Protein 8Q6Y (pdb70)

Structure (mmCIF, N/CA/C/O backbone):
data_8Q6Y
#
_entry.id   8Q6Y
#
_cell.length_a   64.830
_cell.length_b   95.482
_cell.length_c   79.451
_cell.angle_alpha   90.00
_cell.angle_beta   108.28
_cell.angle_gamma   90.00
#
_symmetry.space_group_name_H-M   'P 1 21 1'
#
loop_
_entity.id
_entity.type
_entity.pdbx_description
1 polymer 'Cytochrome P450'
2 non-polymer 'PROTOPORPHYRIN IX CONTAINING FE'
3 non-polymer (3S,6S)-3,6-bis(4-hydroxybenzyl)piperazine-2,5-dione
4 non-polymer HYPOXANTHINE
5 non-polymer 1,2-ETHANEDIOL
6 water water
#
loop_
_atom_site.group_PDB
_atom_site.id
_atom_site.type_symbol
_atom_site.label_atom_id
_atom_site.label_alt_id
_atom_site.label_comp_id
_atom_site.label_asym_id
_atom_site.label_entity_id
_atom_site.label_seq_id
_atom_site.pdbx_PDB_ins_code
_atom_site.Cartn_x
_atom_site.Cartn_y
_atom_site.Cartn_z
_atom_site.occupancy
_atom_site.B_iso_or_equiv
_atom_site.auth_seq_id
_atom_site.auth_comp_id
_atom_site.auth_asym_id
_atom_site.auth_atom_id
_atom_site.pdbx_PDB_model_num
ATOM 1 N N . ILE A 1 8 ? -16.695 -5.855 24.263 1.00 64.40 8 ILE A N 1
ATOM 2 C CA . ILE A 1 8 ? -15.905 -4.932 23.386 1.00 67.52 8 ILE A CA 1
ATOM 3 C C . ILE A 1 8 ? -14.428 -5.339 23.438 1.00 59.49 8 ILE A C 1
ATOM 4 O O . ILE A 1 8 ? -13.874 -5.388 24.554 1.00 58.74 8 ILE A O 1
ATOM 9 N N . LEU A 1 9 ? -13.812 -5.601 22.280 1.00 41.00 9 LEU A N 1
ATOM 10 C CA . LEU A 1 9 ? -12.399 -6.063 22.179 1.00 34.73 9 LEU A CA 1
ATOM 11 C C . LEU A 1 9 ? -11.499 -4.891 21.769 1.00 31.86 9 LEU A C 1
ATOM 12 O O . LEU A 1 9 ? -11.702 -4.343 20.675 1.00 32.63 9 LEU A O 1
ATOM 17 N N . ASP A 1 10 ? -10.530 -4.538 22.611 1.00 46.75 10 ASP A N 1
ATOM 18 C CA . ASP A 1 10 ? -9.570 -3.439 22.364 1.00 42.79 10 ASP A CA 1
ATOM 19 C C . ASP A 1 10 ? -8.423 -3.978 21.513 1.00 38.08 10 ASP A C 1
ATOM 20 O O . ASP A 1 10 ? -7.983 -5.121 21.710 1.00 35.97 10 ASP A O 1
ATOM 25 N N . PHE A 1 11 ? -7.992 -3.178 20.549 1.00 35.08 11 PHE A N 1
ATOM 26 C CA . PHE A 1 11 ? -6.821 -3.466 19.687 1.00 32.24 11 PHE A CA 1
ATOM 27 C C . PHE A 1 11 ? -5.917 -2.244 19.803 1.00 31.09 11 PHE A C 1
ATOM 28 O O . PHE A 1 11 ? -6.445 -1.133 19.861 1.00 31.85 11 PHE A O 1
ATOM 36 N N . PRO A 1 12 ? -4.571 -2.364 19.924 1.00 30.23 12 PRO A N 1
ATOM 37 C CA . PRO A 1 12 ? -3.859 -3.634 19.952 1.00 29.83 12 PRO A CA 1
ATOM 38 C C . PRO A 1 12 ? -3.989 -4.408 21.268 1.00 30.83 12 PRO A C 1
ATOM 39 O O . PRO A 1 12 ? -4.605 -3.927 22.221 1.00 31.04 12 PRO A O 1
ATOM 43 N N . PHE A 1 13 ? -3.410 -5.602 21.283 1.00 30.46 13 PHE A N 1
ATOM 44 C CA . PHE A 1 13 ? -3.552 -6.584 22.378 1.00 32.97 13 PHE A CA 1
ATOM 45 C C . PHE A 1 13 ? -2.420 -6.415 23.382 1.00 33.00 13 PHE A C 1
ATOM 46 O O . PHE A 1 13 ? -2.681 -6.471 24.565 1.00 33.96 13 PHE A O 1
ATOM 54 N N . THR A 1 14 ? -1.189 -6.252 22.906 1.00 31.93 14 THR A N 1
ATOM 55 C CA . THR A 1 14 ? -0.000 -6.179 23.785 1.00 32.69 14 THR A CA 1
ATOM 56 C C . THR A 1 14 ? 1.163 -5.572 23.017 1.00 31.81 14 THR A C 1
ATOM 57 O O . THR A 1 14 ? 1.231 -5.759 21.788 1.00 29.70 14 THR A O 1
ATOM 61 N N . TRP A 1 15 ? 2.054 -4.913 23.745 1.00 31.86 15 TRP A N 1
ATOM 62 C CA . TRP A 1 15 ? 3.309 -4.320 23.236 1.00 32.10 15 TRP A CA 1
ATOM 63 C C . TRP A 1 15 ? 4.461 -5.308 23.423 1.00 31.34 15 TRP A C 1
ATOM 64 O O . TRP A 1 15 ? 5.573 -5.030 22.988 1.00 30.08 15 TRP A O 1
ATOM 75 N N . ASP A 1 16 ? 4.221 -6.395 24.162 1.00 31.67 16 ASP A N 1
ATOM 76 C CA . ASP A 1 16 ? 5.254 -7.411 24.436 1.00 32.39 16 ASP A CA 1
ATOM 77 C C . ASP A 1 16 ? 5.486 -8.211 23.148 1.00 31.04 16 ASP A C 1
ATOM 78 O O . ASP A 1 16 ? 4.558 -8.902 22.710 1.00 30.14 16 ASP A O 1
ATOM 83 N N . GLY A 1 17 ? 6.693 -8.128 22.600 1.00 30.56 17 GLY A N 1
ATOM 84 C CA . GLY A 1 17 ? 7.057 -8.787 21.343 1.00 29.44 17 GLY A CA 1
ATOM 85 C C . GLY A 1 17 ? 7.825 -10.081 21.559 1.00 30.85 17 GLY A C 1
ATOM 86 O O . GLY A 1 17 ? 8.472 -10.511 20.610 1.00 30.50 17 GLY A O 1
ATOM 87 N N . THR A 1 18 ? 7.789 -10.711 22.743 1.00 32.46 18 THR A N 1
ATOM 88 C CA . THR A 1 18 ? 8.579 -11.951 22.982 1.00 33.95 18 THR A CA 1
ATOM 89 C C . THR A 1 18 ? 7.895 -13.133 22.290 1.00 33.64 18 THR A C 1
ATOM 90 O O . THR A 1 18 ? 8.578 -14.053 21.975 1.00 34.24 18 THR A O 1
ATOM 94 N N . HIS A 1 19 ? 6.591 -13.137 22.095 1.00 33.47 19 HIS A N 1
ATOM 95 C CA . HIS A 1 19 ? 5.921 -14.241 21.371 1.00 34.82 19 HIS A CA 1
ATOM 96 C C . HIS A 1 19 ? 4.578 -13.732 20.880 1.00 33.04 19 HIS A C 1
ATOM 97 O O . HIS A 1 19 ? 4.196 -12.593 21.249 1.00 31.44 19 HIS A O 1
ATOM 104 N N . LEU A 1 20 ? 3.916 -14.509 20.033 1.00 31.25 20 LEU A N 1
ATOM 105 C CA . LEU A 1 20 ? 2.622 -14.117 19.456 1.00 30.41 20 LEU A CA 1
ATOM 106 C C . LEU A 1 20 ? 1.614 -13.945 20.576 1.00 31.23 20 LEU A C 1
ATOM 107 O O . LEU A 1 20 ? 1.457 -14.830 21.412 1.00 32.09 20 LEU A O 1
ATOM 112 N N . PRO A 1 21 ? 0.882 -12.810 20.599 1.00 31.10 21 PRO A N 1
ATOM 113 C CA . PRO A 1 21 ? -0.174 -12.614 21.582 1.00 32.19 21 PRO A CA 1
ATOM 114 C C . PRO A 1 21 ? -1.116 -13.825 21.568 1.00 33.53 21 PRO A C 1
ATOM 115 O O . PRO A 1 21 ? -1.564 -14.232 20.491 1.00 32.22 21 PRO A O 1
ATOM 119 N N . ALA A 1 22 ? -1.474 -14.297 22.762 1.00 34.87 22 ALA A N 1
ATOM 120 C CA . ALA A 1 22 ? -2.439 -15.403 22.969 1.00 37.54 22 ALA A CA 1
ATOM 121 C C . ALA A 1 22 ? -3.746 -15.101 22.215 1.00 37.22 22 ALA A C 1
ATOM 122 O O . ALA A 1 22 ? -4.354 -16.022 21.685 1.00 37.41 22 ALA A O 1
ATOM 124 N N . GLN A 1 23 ? -4.145 -13.838 22.131 1.00 37.15 23 GLN A N 1
ATOM 125 C CA . GLN A 1 23 ? -5.449 -13.457 21.539 1.00 39.13 23 GLN A CA 1
ATOM 126 C C . GLN A 1 23 ? -5.500 -13.881 20.070 1.00 38.12 23 GLN A C 1
ATOM 127 O O . GLN A 1 23 ? -6.617 -14.181 19.631 1.00 39.65 23 GLN A O 1
ATOM 133 N N . ILE A 1 24 ? -4.369 -13.905 19.354 1.00 36.90 24 ILE A N 1
ATOM 134 C CA . ILE A 1 24 ? -4.360 -14.102 17.860 1.00 37.41 24 ILE A CA 1
ATOM 135 C C . ILE A 1 24 ? -4.969 -15.459 17.512 1.00 38.99 24 ILE A C 1
ATOM 136 O O . ILE A 1 24 ? -5.875 -15.463 16.678 1.00 39.36 24 ILE A O 1
ATOM 141 N N . GLY A 1 25 ? -4.509 -16.533 18.169 1.00 41.59 25 GLY A N 1
ATOM 142 C CA . GLY A 1 25 ? -5.010 -17.911 18.017 1.00 44.39 25 GLY A CA 1
ATOM 143 C C . GLY A 1 25 ? -6.498 -18.035 18.316 1.00 46.59 25 GLY A C 1
ATOM 144 O O . GLY A 1 25 ? -7.087 -19.031 17.875 1.00 49.19 25 GLY A O 1
ATOM 145 N N . GLU A 1 26 ? -7.098 -17.086 19.042 1.00 48.39 26 GLU A N 1
ATOM 146 C CA . GLU A 1 26 ? -8.533 -17.147 19.455 1.00 51.19 26 GLU A CA 1
ATOM 147 C C . GLU A 1 26 ? -9.416 -16.299 18.520 1.00 47.48 26 GLU A C 1
ATOM 148 O O . GLU A 1 26 ? -10.635 -16.345 18.673 1.00 48.78 26 GLU A O 1
ATOM 154 N N . LEU A 1 27 ? -8.847 -15.519 17.609 1.00 43.46 27 LEU A N 1
ATOM 155 C CA . LEU A 1 27 ? -9.652 -14.581 16.769 1.00 42.36 27 LEU A CA 1
ATOM 156 C C . LEU A 1 27 ? -10.403 -15.364 15.689 1.00 41.41 27 LEU A C 1
ATOM 157 O O . LEU A 1 27 ? -9.799 -16.289 15.143 1.00 41.02 27 LEU A O 1
ATOM 162 N N . ALA A 1 28 ? -11.655 -14.982 15.415 1.00 41.06 28 ALA A N 1
ATOM 163 C CA . ALA A 1 28 ? -12.346 -15.237 14.126 1.00 40.90 28 ALA A CA 1
ATOM 164 C C . ALA A 1 28 ? -11.576 -14.482 13.035 1.00 38.35 28 ALA A C 1
ATOM 165 O O . ALA A 1 28 ? -10.797 -13.573 13.325 1.00 36.23 28 ALA A O 1
ATOM 167 N N . PRO A 1 29 ? -11.678 -14.869 11.746 1.00 37.95 29 PRO A N 1
ATOM 168 C CA . PRO A 1 29 ? -10.930 -14.177 10.694 1.00 36.06 29 PRO A CA 1
ATOM 169 C C . PRO A 1 29 ? -11.234 -12.670 10.613 1.00 34.43 29 PRO A C 1
ATOM 170 O O . PRO A 1 29 ? -10.307 -11.924 10.263 1.00 32.94 29 PRO A O 1
ATOM 174 N N . VAL A 1 30 ? -12.474 -12.267 10.947 1.00 34.96 30 VAL A N 1
ATOM 175 C CA . VAL A 1 30 ? -12.915 -10.843 10.989 1.00 34.50 30 VAL A CA 1
ATOM 176 C C . VAL A 1 30 ? -13.660 -10.563 12.309 1.00 35.10 30 VAL A C 1
ATOM 177 O O . VAL A 1 30 ? -14.718 -11.156 12.550 1.00 36.34 30 VAL A O 1
ATOM 181 N N . VAL A 1 31 ? -13.162 -9.601 13.083 1.00 34.10 31 VAL A N 1
ATOM 182 C CA . VAL A 1 31 ? -13.697 -9.285 14.434 1.00 35.30 31 VAL A CA 1
ATOM 183 C C . VAL A 1 31 ? -13.782 -7.765 14.575 1.00 34.54 31 VAL A C 1
ATOM 184 O O . VAL A 1 31 ? -12.823 -7.096 14.180 1.00 32.34 31 VAL A O 1
ATOM 188 N N . LYS A 1 32 ? -14.890 -7.273 15.133 1.00 36.21 32 LYS A N 1
ATOM 189 C CA . LYS A 1 32 ? -15.075 -5.874 15.596 1.00 36.61 32 LYS A CA 1
ATOM 190 C C . LYS A 1 32 ? -14.095 -5.574 16.746 1.00 35.73 32 LYS A C 1
ATOM 191 O O . LYS A 1 32 ? -14.007 -6.373 17.695 1.00 35.94 32 LYS A O 1
ATOM 197 N N . VAL A 1 33 ? -13.342 -4.481 16.649 1.00 34.44 33 VAL A N 1
ATOM 198 C CA . VAL A 1 33 ? -12.471 -4.011 17.761 1.00 33.97 33 VAL A CA 1
ATOM 199 C C . VAL A 1 33 ? -12.699 -2.515 17.984 1.00 34.34 33 VAL A C 1
ATOM 200 O O . VAL A 1 33 ? -13.300 -1.858 17.123 1.00 34.07 33 VAL A O 1
ATOM 204 N N . ARG A 1 34 ? -12.227 -2.009 19.118 1.00 35.05 34 ARG A N 1
ATOM 205 C CA . ARG A 1 34 ? -12.168 -0.561 19.440 1.00 35.52 34 ARG A CA 1
ATOM 206 C C . ARG A 1 34 ? -10.695 -0.146 19.344 1.00 33.63 34 ARG A C 1
ATOM 207 O O . ARG A 1 34 ? -9.838 -0.869 19.878 1.00 33.38 34 ARG A O 1
ATOM 215 N N . THR A 1 35 ? -10.402 0.941 18.640 1.00 32.44 35 THR A N 1
ATOM 216 C CA . THR A 1 35 ? -9.024 1.353 18.293 1.00 30.65 35 THR A CA 1
ATOM 217 C C . THR A 1 35 ? -8.528 2.244 19.430 1.00 30.84 35 THR A C 1
ATOM 218 O O . THR A 1 35 ? -9.353 2.667 20.244 1.00 31.68 35 THR A O 1
ATOM 222 N N . ILE A 1 36 ? -7.245 2.574 19.408 1.00 29.55 36 ILE A N 1
ATOM 223 C CA . ILE A 1 36 ? -6.608 3.560 20.319 1.00 30.44 36 ILE A CA 1
ATOM 224 C C . ILE A 1 36 ? -7.351 4.896 20.265 1.00 31.62 36 ILE A C 1
ATOM 225 O O . ILE A 1 36 ? -7.315 5.592 21.268 1.00 32.46 36 ILE A O 1
ATOM 230 N N . ALA A 1 37 ? -7.941 5.288 19.126 1.00 31.67 37 ALA A N 1
ATOM 231 C CA . ALA A 1 37 ? -8.634 6.587 18.949 1.00 33.20 37 ALA A CA 1
ATOM 232 C C . ALA A 1 37 ? -10.119 6.471 19.297 1.00 35.07 37 ALA A C 1
ATOM 233 O O . ALA A 1 37 ? -10.787 7.526 19.295 1.00 37.66 37 ALA A O 1
ATOM 235 N N . GLY A 1 38 ? -10.611 5.293 19.687 1.00 35.49 38 GLY A N 1
ATOM 236 C CA . GLY A 1 38 ? -11.985 5.128 20.207 1.00 37.31 38 GLY A CA 1
ATOM 237 C C . GLY A 1 38 ? -12.959 4.702 19.119 1.00 37.50 38 GLY A C 1
ATOM 238 O O . GLY A 1 38 ? -14.126 4.523 19.424 1.00 38.99 38 GLY A O 1
ATOM 239 N N . ALA A 1 39 ? -12.491 4.475 17.902 1.00 36.55 39 ALA A N 1
ATOM 240 C CA . ALA A 1 39 ? -13.338 4.108 16.740 1.00 37.34 39 ALA A CA 1
ATOM 241 C C . ALA A 1 39 ? -13.611 2.596 16.729 1.00 37.72 39 ALA A C 1
ATOM 242 O O . ALA A 1 39 ? -12.847 1.839 17.380 1.00 36.21 39 ALA A O 1
ATOM 244 N N . GLU A 1 40 ? -14.662 2.191 16.014 1.00 39.19 40 GLU A N 1
ATOM 245 C CA . GLU A 1 40 ? -14.917 0.780 15.618 1.00 39.91 40 GLU A CA 1
ATOM 246 C C . GLU A 1 40 ? -14.032 0.450 14.407 1.00 36.91 40 GLU A C 1
ATOM 247 O O . GLU A 1 40 ? -13.847 1.318 13.550 1.00 35.85 40 GLU A O 1
ATOM 253 N N . ALA A 1 41 ? -13.500 -0.767 14.333 1.00 35.24 41 ALA A N 1
ATOM 254 C CA . ALA A 1 41 ? -12.763 -1.261 13.149 1.00 33.27 41 ALA A CA 1
ATOM 255 C C . ALA A 1 41 ? -12.977 -2.762 13.009 1.00 33.46 41 ALA A C 1
ATOM 256 O O . ALA A 1 41 ? -13.191 -3.423 14.037 1.00 33.48 41 ALA A O 1
ATOM 258 N N . TRP A 1 42 ? -12.934 -3.260 11.773 1.00 32.25 42 TRP A N 1
ATOM 259 C CA . TRP A 1 42 ? -12.904 -4.712 11.482 1.00 32.24 42 TRP A CA 1
ATOM 260 C C . TRP A 1 42 ? -11.453 -5.161 11.447 1.00 30.77 42 TRP A C 1
ATOM 261 O O . TRP A 1 42 ? -10.714 -4.685 10.584 1.00 30.70 42 TRP A O 1
ATOM 272 N N . LEU A 1 43 ? -11.043 -6.015 12.370 1.00 30.39 43 LEU A N 1
ATOM 273 C CA . LEU A 1 43 ? -9.677 -6.582 12.404 1.00 29.31 43 LEU A CA 1
ATOM 274 C C . LEU A 1 43 ? -9.705 -7.885 11.591 1.00 29.93 43 LEU A C 1
ATOM 275 O O . LEU A 1 43 ? -10.562 -8.756 11.872 1.00 30.98 43 LEU A O 1
ATOM 280 N N . VAL A 1 44 ? -8.792 -8.008 10.632 1.00 29.51 44 VAL A N 1
ATOM 281 C CA . VAL A 1 44 ? -8.770 -9.088 9.598 1.00 30.03 44 VAL A CA 1
ATOM 282 C C . VAL A 1 44 ? -7.461 -9.861 9.796 1.00 29.48 44 VAL A C 1
ATOM 283 O O . VAL A 1 44 ? -6.390 -9.227 9.666 1.00 28.19 44 VAL A O 1
ATOM 287 N N . SER A 1 45 ? -7.523 -11.147 10.162 1.00 30.28 45 SER A N 1
ATOM 288 C CA . SER A 1 45 ? -6.340 -11.898 10.665 1.00 30.05 45 SER A CA 1
ATOM 289 C C . SER A 1 45 ? -6.127 -13.279 10.007 1.00 31.11 45 SER A C 1
ATOM 290 O O . SER A 1 45 ? -5.095 -13.908 10.300 1.00 31.75 45 SER A O 1
ATOM 293 N N . SER A 1 46 ? -7.016 -13.768 9.147 1.00 32.06 46 SER A N 1
ATOM 294 C CA . SER A 1 46 ? -6.749 -15.024 8.387 1.00 32.88 46 SER A CA 1
ATOM 295 C C . SER A 1 46 ? -5.920 -14.687 7.142 1.00 31.83 46 SER A C 1
ATOM 296 O O . SER A 1 46 ? -6.075 -13.553 6.582 1.00 30.89 46 SER A O 1
ATOM 299 N N . TYR A 1 47 ? -5.019 -15.591 6.776 1.00 31.47 47 TYR A N 1
ATOM 300 C CA . TYR A 1 47 ? -4.167 -15.438 5.576 1.00 31.21 47 TYR A CA 1
ATOM 301 C C . TYR A 1 47 ? -5.061 -15.122 4.362 1.00 32.08 47 TYR A C 1
ATOM 302 O O . TYR A 1 47 ? -4.789 -14.100 3.682 1.00 30.95 47 TYR A O 1
ATOM 311 N N . GLU A 1 48 ? -6.127 -15.900 4.169 1.00 34.10 48 GLU A N 1
ATOM 312 C CA . GLU A 1 48 ? -7.094 -15.761 3.036 1.00 36.08 48 GLU A CA 1
ATOM 313 C C . GLU A 1 48 ? -7.636 -14.322 2.972 1.00 35.43 48 GLU A C 1
ATOM 314 O O . GLU A 1 48 ? -7.660 -13.733 1.859 1.00 35.63 48 GLU A O 1
ATOM 316 N N . LEU A 1 49 ? -8.081 -13.751 4.086 1.00 34.52 49 LEU A N 1
ATOM 317 C CA . LEU A 1 49 ? -8.830 -12.475 4.031 1.00 34.41 49 LEU A CA 1
ATOM 318 C C . LEU A 1 49 ? -7.848 -11.313 4.101 1.00 32.62 49 LEU A C 1
ATOM 319 O O . LEU A 1 49 ? -8.172 -10.249 3.609 1.00 33.09 49 LEU A O 1
ATOM 324 N N . VAL A 1 50 ? -6.665 -11.521 4.657 1.00 31.49 50 VAL A N 1
ATOM 325 C CA . VAL A 1 50 ? -5.597 -10.493 4.630 1.00 30.42 50 VAL A CA 1
ATOM 326 C C . VAL A 1 50 ? -5.207 -10.299 3.156 1.00 31.31 50 VAL A C 1
ATOM 327 O O . VAL A 1 50 ? -5.123 -9.147 2.693 1.00 30.63 50 VAL A O 1
ATOM 331 N N . LYS A 1 51 ? -4.972 -11.394 2.454 1.00 32.33 51 LYS A N 1
ATOM 332 C CA . LYS A 1 51 ? -4.685 -11.375 0.993 1.00 34.09 51 LYS A CA 1
ATOM 333 C C . LYS A 1 51 ? -5.810 -10.618 0.273 1.00 34.44 51 LYS A C 1
ATOM 334 O O . LYS A 1 51 ? -5.497 -9.715 -0.517 1.00 34.61 51 LYS A O 1
ATOM 340 N N . GLN A 1 52 ? -7.070 -10.953 0.549 1.00 35.00 52 GLN A N 1
ATOM 341 C CA . GLN A 1 52 ? -8.234 -10.381 -0.179 1.00 36.61 52 GLN A CA 1
ATOM 342 C C . GLN A 1 52 ? -8.289 -8.864 0.021 1.00 35.12 52 GLN A C 1
ATOM 343 O O . GLN A 1 52 ? -8.579 -8.148 -0.937 1.00 36.09 52 GLN A O 1
ATOM 349 N N . VAL A 1 53 ? -8.050 -8.380 1.241 1.00 33.06 53 VAL A N 1
ATOM 350 C CA . VAL A 1 53 ? -8.138 -6.921 1.525 1.00 32.38 53 VAL A CA 1
ATOM 351 C C . VAL A 1 53 ? -6.977 -6.205 0.814 1.00 31.77 53 VAL A C 1
ATOM 352 O O . VAL A 1 53 ? -7.255 -5.263 0.084 1.00 32.73 53 VAL A O 1
ATOM 356 N N . LEU A 1 54 ? -5.748 -6.687 0.970 1.00 30.71 54 LEU A N 1
ATOM 357 C CA . LEU A 1 54 ? -4.536 -5.984 0.490 1.00 30.72 54 LEU A CA 1
ATOM 358 C C . LEU A 1 54 ? -4.554 -5.917 -1.043 1.00 32.48 54 LEU A C 1
ATOM 359 O O . LEU A 1 54 ? -4.025 -4.918 -1.575 1.00 32.21 54 LEU A O 1
ATOM 364 N N . GLU A 1 55 ? -5.191 -6.897 -1.691 1.00 34.58 55 GLU A N 1
ATOM 365 C CA . GLU A 1 55 ? -5.219 -7.033 -3.174 1.00 37.27 55 GLU A CA 1
ATOM 366 C C . GLU A 1 55 ? -6.455 -6.357 -3.776 1.00 38.87 55 GLU A C 1
ATOM 367 O O . GLU A 1 55 ? -6.569 -6.391 -4.958 1.00 39.10 55 GLU A O 1
ATOM 373 N N . ASP A 1 56 ? -7.323 -5.737 -2.990 1.00 38.39 56 ASP A N 1
ATOM 374 C CA . ASP A 1 56 ? -8.515 -5.002 -3.482 1.00 40.42 56 ASP A CA 1
ATOM 375 C C . ASP A 1 56 ? -8.442 -3.525 -3.083 1.00 40.45 56 ASP A C 1
ATOM 376 O O . ASP A 1 56 ? -8.608 -3.214 -1.861 1.00 38.07 56 ASP A O 1
ATOM 381 N N . ASP A 1 57 ? -8.324 -2.634 -4.068 1.00 41.88 57 ASP A N 1
ATOM 382 C CA . ASP A 1 57 ? -8.108 -1.177 -3.843 1.00 42.65 57 ASP A CA 1
ATOM 383 C C . ASP A 1 57 ? -9.408 -0.503 -3.403 1.00 41.70 57 ASP A C 1
ATOM 384 O O . ASP A 1 57 ? -9.332 0.670 -3.019 1.00 42.13 57 ASP A O 1
ATOM 389 N N . ARG A 1 58 ? -10.536 -1.208 -3.381 1.00 41.71 58 ARG A N 1
ATOM 390 C CA . ARG A 1 58 ? -11.778 -0.653 -2.778 1.00 42.38 58 ARG A CA 1
ATOM 391 C C . ARG A 1 58 ? -11.627 -0.581 -1.249 1.00 39.85 58 ARG A C 1
ATOM 392 O O . ARG A 1 58 ? -12.486 0.065 -0.611 1.00 39.36 58 ARG A O 1
ATOM 400 N N . PHE A 1 59 ? -10.621 -1.267 -0.714 1.00 37.36 59 PHE A N 1
ATOM 401 C CA . PHE A 1 59 ? -10.047 -1.049 0.641 1.00 35.52 59 PHE A CA 1
ATOM 402 C C . PHE A 1 59 ? -8.863 -0.090 0.472 1.00 34.50 59 PHE A C 1
ATOM 403 O O . PHE A 1 59 ? -7.753 -0.497 0.046 1.00 34.48 59 PHE A O 1
ATOM 411 N N . SER A 1 60 ? -9.132 1.188 0.718 1.00 34.49 60 SER A N 1
ATOM 412 C CA . SER A 1 60 ? -8.261 2.322 0.326 1.00 34.23 60 SER A CA 1
ATOM 413 C C . SER A 1 60 ? -7.390 2.739 1.517 1.00 31.94 60 SER A C 1
ATOM 414 O O . SER A 1 60 ? -7.966 3.082 2.567 1.00 31.52 60 SER A O 1
ATOM 417 N N . LEU A 1 61 ? -6.065 2.756 1.346 1.00 30.88 61 LEU A N 1
ATOM 418 C CA . LEU A 1 61 ? -5.134 3.378 2.309 1.00 29.85 61 LEU A CA 1
ATOM 419 C C . LEU A 1 61 ? -5.303 4.897 2.286 1.00 30.83 61 LEU A C 1
ATOM 420 O O . LEU A 1 61 ? -5.389 5.498 3.359 1.00 29.80 61 LEU A O 1
ATOM 425 N N . LYS A 1 62 ? -5.257 5.507 1.106 1.00 32.51 62 LYS A N 1
ATOM 426 C CA . LYS A 1 62 ? -5.351 6.983 0.934 1.00 34.23 62 LYS A CA 1
ATOM 427 C C . LYS A 1 62 ? -6.515 7.560 1.753 1.00 33.97 62 LYS A C 1
ATOM 428 O O . LYS A 1 62 ? -6.339 8.637 2.322 1.00 34.41 62 LYS A O 1
ATOM 434 N N . ASN A 1 63 ? -7.679 6.911 1.776 1.00 33.83 63 ASN A N 1
ATOM 435 C CA . ASN A 1 63 ? -8.897 7.515 2.354 1.00 34.71 63 ASN A CA 1
ATOM 436 C C . ASN A 1 63 ? -8.874 7.388 3.886 1.00 33.63 63 ASN A C 1
ATOM 437 O O . ASN A 1 63 ? -9.766 7.979 4.500 1.00 34.04 63 ASN A O 1
ATOM 442 N N . THR A 1 64 ? -7.892 6.702 4.464 1.00 32.19 64 THR A N 1
ATOM 443 C CA . THR A 1 64 ? -7.812 6.508 5.949 1.00 31.91 64 THR A CA 1
ATOM 444 C C . THR A 1 64 ? -7.541 7.839 6.669 1.00 33.00 64 THR A C 1
ATOM 445 O O . THR A 1 64 ? -7.742 7.856 7.927 1.00 34.53 64 THR A O 1
ATOM 449 N N . SER A 1 65 ? -7.090 8.889 5.964 1.00 34.61 65 SER A N 1
ATOM 450 C CA . SER A 1 65 ? -6.841 10.231 6.562 1.00 35.30 65 SER A CA 1
ATOM 451 C C . SER A 1 65 ? -7.900 11.246 6.147 1.00 37.75 65 SER A C 1
ATOM 452 O O . SER A 1 65 ? -7.729 12.421 6.496 1.00 37.75 65 SER A O 1
ATOM 455 N N . ASP A 1 66 ? -8.964 10.832 5.462 1.00 38.49 66 ASP A N 1
ATOM 456 C CA . ASP A 1 66 ? -10.056 11.772 5.106 1.00 42.13 66 ASP A CA 1
ATOM 457 C C . ASP A 1 66 ? -10.670 12.357 6.378 1.00 43.14 66 ASP A C 1
ATOM 458 O O . ASP A 1 66 ? -10.691 11.714 7.442 1.00 41.33 66 ASP A O 1
ATOM 463 N N . PRO A 1 67 ? -11.176 13.603 6.292 1.00 45.19 67 PRO A N 1
ATOM 464 C CA . PRO A 1 67 ? -11.849 14.254 7.418 1.00 45.98 67 PRO A CA 1
ATOM 465 C C . PRO A 1 67 ? -12.971 13.426 8.068 1.00 45.53 67 PRO A C 1
ATOM 466 O O . PRO A 1 67 ? -13.921 13.073 7.391 1.00 45.24 67 PRO A O 1
ATOM 470 N N . GLY A 1 68 ? -12.837 13.144 9.369 1.00 43.89 68 GLY A N 1
ATOM 471 C CA . GLY A 1 68 ? -13.932 12.604 10.202 1.00 43.87 68 GLY A CA 1
ATOM 472 C C . GLY A 1 68 ? -14.112 11.103 10.041 1.00 42.08 68 GLY A C 1
ATOM 473 O O . GLY A 1 68 ? -15.111 10.578 10.563 1.00 42.67 68 GLY A O 1
ATOM 474 N N . VAL A 1 69 ? -13.194 10.418 9.361 1.00 39.77 69 VAL A N 1
ATOM 475 C CA . VAL A 1 69 ? -13.316 8.943 9.152 1.00 38.79 69 VAL A CA 1
ATOM 476 C C . VAL A 1 69 ? -12.836 8.266 10.429 1.00 37.34 69 VAL A C 1
ATOM 477 O O . VAL A 1 69 ? -12.033 8.839 11.153 1.00 37.15 69 VAL A O 1
ATOM 481 N N . PRO A 1 70 ? -13.338 7.051 10.743 1.00 37.00 70 PRO A N 1
ATOM 482 C CA . PRO A 1 70 ? -12.831 6.281 11.872 1.00 35.60 70 PRO A CA 1
ATOM 483 C C . PRO A 1 70 ? -11.321 6.074 11.730 1.00 34.22 70 PRO A C 1
ATOM 484 O O . PRO A 1 70 ? -10.883 5.660 10.640 1.00 33.88 70 PRO A O 1
ATOM 488 N N . ARG A 1 71 ? -10.590 6.331 12.820 1.00 33.05 71 ARG A N 1
ATOM 489 C CA . ARG A 1 71 ? -9.115 6.311 12.845 1.00 31.75 71 ARG A CA 1
ATOM 490 C C . ARG A 1 71 ? -8.651 5.198 13.785 1.00 30.91 71 ARG A C 1
ATOM 491 O O . ARG A 1 71 ? -9.310 4.953 14.823 1.00 31.54 71 ARG A O 1
ATOM 499 N N . GLN A 1 72 ? -7.517 4.600 13.454 1.00 29.40 72 GLN A N 1
ATOM 500 C CA . GLN A 1 72 ? -6.790 3.649 14.318 1.00 28.97 72 GLN A CA 1
ATOM 501 C C . GLN A 1 72 ? -6.133 4.410 15.477 1.00 29.03 72 GLN A C 1
ATOM 502 O O . GLN A 1 72 ? -6.126 3.898 16.604 1.00 29.98 72 GLN A O 1
ATOM 508 N N . TYR A 1 73 ? -5.552 5.569 15.189 1.00 28.75 73 TYR A N 1
ATOM 509 C CA . TYR A 1 73 ? -4.867 6.467 16.143 1.00 29.35 73 TYR A CA 1
ATOM 510 C C . TYR A 1 73 ? -4.714 7.811 15.449 1.00 29.49 73 TYR A C 1
ATOM 511 O O . TYR A 1 73 ? -5.024 7.918 14.255 1.00 28.17 73 TYR A O 1
ATOM 520 N N . ALA A 1 74 ? -4.255 8.818 16.175 1.00 29.72 74 ALA A N 1
ATOM 521 C CA . ALA A 1 74 ? -4.114 10.185 15.632 1.00 30.82 74 ALA A CA 1
ATOM 522 C C . ALA A 1 74 ? -3.046 10.214 14.522 1.00 30.06 74 ALA A C 1
ATOM 523 O O . ALA A 1 74 ? -1.983 9.619 14.692 1.00 28.91 74 ALA A O 1
ATOM 525 N N . LEU A 1 75 ? -3.291 10.985 13.454 1.00 29.63 75 LEU A N 1
ATOM 526 C CA . LEU A 1 75 ? -2.259 11.325 12.439 1.00 29.07 75 LEU A CA 1
ATOM 527 C C . LEU A 1 75 ? -1.090 12.040 13.108 1.00 28.85 75 LEU A C 1
ATOM 528 O O . LEU A 1 75 ? -1.344 12.892 13.967 1.00 28.41 75 LEU A O 1
ATOM 533 N N . THR A 1 76 ? 0.137 11.777 12.686 1.00 28.34 76 THR A N 1
ATOM 534 C CA . THR A 1 76 ? 1.344 12.537 13.135 1.00 28.58 76 THR A CA 1
ATOM 535 C C . THR A 1 76 ? 1.984 13.224 11.929 1.00 29.18 76 THR A C 1
ATOM 536 O O . THR A 1 76 ? 3.110 13.757 12.055 1.00 29.55 76 THR A O 1
ATOM 540 N N . ILE A 1 77 ? 1.276 13.208 10.798 1.00 29.31 77 ILE A N 1
ATOM 541 C CA . ILE A 1 77 ? 1.736 13.757 9.494 1.00 29.61 77 ILE A CA 1
ATOM 542 C C . ILE A 1 77 ? 0.564 14.499 8.863 1.00 30.26 77 ILE A C 1
ATOM 543 O O . ILE A 1 77 ? -0.601 14.264 9.181 1.00 30.31 77 ILE A O 1
ATOM 548 N N . PRO A 1 78 ? 0.822 15.334 7.841 1.00 30.99 78 PRO A N 1
ATOM 549 C CA . PRO A 1 78 ? -0.280 15.909 7.059 1.00 31.80 78 PRO A CA 1
ATOM 550 C C . PRO A 1 78 ? -1.119 14.786 6.452 1.00 31.75 78 PRO A C 1
ATOM 551 O O . PRO A 1 78 ? -0.582 13.768 6.030 1.00 30.68 78 PRO A O 1
ATOM 555 N N . PRO A 1 79 ? -2.453 14.934 6.331 1.00 33.24 79 PRO A N 1
ATOM 556 C CA . PRO A 1 79 ? -3.300 13.835 5.874 1.00 33.92 79 PRO A CA 1
ATOM 557 C C . PRO A 1 79 ? -2.900 13.311 4.487 1.00 34.39 79 PRO A C 1
ATOM 558 O O . PRO A 1 79 ? -3.024 12.116 4.235 1.00 34.05 79 PRO A O 1
ATOM 562 N N . GLU A 1 80 ? -2.426 14.200 3.614 1.00 35.90 80 GLU A N 1
ATOM 563 C CA . GLU A 1 80 ? -2.119 13.841 2.208 1.00 37.67 80 GLU A CA 1
ATOM 564 C C . GLU A 1 80 ? -0.906 12.890 2.198 1.00 36.51 80 GLU A C 1
ATOM 565 O O . GLU A 1 80 ? -0.729 12.130 1.189 1.00 35.38 80 GLU A O 1
ATOM 571 N N . VAL A 1 81 ? -0.058 12.927 3.228 1.00 33.04 81 VAL A N 1
ATOM 572 C CA . VAL A 1 81 ? 1.198 12.122 3.245 1.00 32.13 81 VAL A CA 1
ATOM 573 C C . VAL A 1 81 ? 0.877 10.634 3.476 1.00 31.84 81 VAL A C 1
ATOM 574 O O . VAL A 1 81 ? 1.783 9.774 3.227 1.00 31.33 81 VAL A O 1
ATOM 578 N N . VAL A 1 82 ? -0.346 10.300 3.898 1.00 31.53 82 VAL A N 1
ATOM 579 C CA . VAL A 1 82 ? -0.759 8.869 3.963 1.00 32.22 82 VAL A CA 1
ATOM 580 C C . VAL A 1 82 ? -0.706 8.315 2.520 1.00 32.01 82 VAL A C 1
ATOM 581 O O . VAL A 1 82 ? -0.454 7.114 2.346 1.00 32.21 82 VAL A O 1
ATOM 585 N N . ASN A 1 83 ? -0.877 9.168 1.516 1.00 32.22 83 ASN A N 1
ATOM 586 C CA . ASN A 1 83 ? -0.813 8.731 0.091 1.00 32.58 83 ASN A CA 1
ATOM 587 C C . ASN A 1 83 ? 0.583 8.989 -0.479 1.00 32.10 83 ASN A C 1
ATOM 588 O O . ASN A 1 83 ? 0.717 9.219 -1.706 1.00 32.96 83 ASN A O 1
ATOM 593 N N . ASN A 1 84 ? 1.602 8.893 0.360 1.00 30.78 84 ASN A N 1
ATOM 594 C CA . ASN A 1 84 ? 2.972 9.369 0.056 1.00 30.66 84 ASN A CA 1
ATOM 595 C C . ASN A 1 84 ? 3.451 8.775 -1.267 1.00 31.41 84 ASN A C 1
ATOM 596 O O . ASN A 1 84 ? 3.988 9.525 -2.089 1.00 30.37 84 ASN A O 1
ATOM 601 N N . MET A 1 85 ? 3.319 7.457 -1.414 1.00 32.25 85 MET A N 1
ATOM 602 C CA . MET A 1 85 ? 3.868 6.762 -2.594 1.00 34.39 85 MET A CA 1
ATOM 603 C C . MET A 1 85 ? 3.117 7.252 -3.841 1.00 33.27 85 MET A C 1
ATOM 604 O O . MET A 1 85 ? 3.798 7.580 -4.816 1.00 33.58 85 MET A O 1
ATOM 609 N N . GLY A 1 86 ? 1.791 7.388 -3.774 1.00 32.56 86 GLY A N 1
ATOM 610 C CA . GLY A 1 86 ? 0.958 7.994 -4.832 1.00 34.28 86 GLY A CA 1
ATOM 611 C C . GLY A 1 86 ? 1.429 9.401 -5.197 1.00 34.02 86 GLY A C 1
ATOM 612 O O . GLY A 1 86 ? 1.570 9.702 -6.374 1.00 32.53 86 GLY A O 1
ATOM 613 N N . ASN A 1 87 ? 1.752 10.216 -4.197 1.00 32.39 87 ASN A N 1
ATOM 614 C CA . ASN A 1 87 ? 2.172 11.632 -4.384 1.00 32.98 87 ASN A CA 1
ATOM 615 C C . ASN A 1 87 ? 3.541 11.665 -5.087 1.00 32.35 87 ASN A C 1
ATOM 616 O O . ASN A 1 87 ? 3.753 12.531 -5.964 1.00 32.61 87 ASN A O 1
ATOM 621 N N . ILE A 1 88 ? 4.437 10.759 -4.712 1.00 31.38 88 ILE A N 1
ATOM 622 C CA . ILE A 1 88 ? 5.806 10.657 -5.293 1.00 31.51 88 ILE A CA 1
ATOM 623 C C . ILE A 1 88 ? 5.662 10.323 -6.771 1.00 32.52 88 ILE A C 1
ATOM 624 O O . ILE A 1 88 ? 6.385 10.934 -7.589 1.00 32.73 88 ILE A O 1
ATOM 629 N N . THR A 1 89 ? 4.751 9.408 -7.102 1.00 33.49 89 THR A N 1
ATOM 630 C CA . THR A 1 89 ? 4.455 8.998 -8.512 1.00 34.53 89 THR A CA 1
ATOM 631 C C . THR A 1 89 ? 3.872 10.191 -9.267 1.00 36.02 89 THR A C 1
ATOM 632 O O . THR A 1 89 ? 4.388 10.562 -10.382 1.00 35.04 89 THR A O 1
ATOM 636 N N . GLY A 1 90 ? 2.820 10.788 -8.707 1.00 36.12 90 GLY A N 1
ATOM 637 C CA . GLY A 1 90 ? 2.147 11.926 -9.351 1.00 37.35 90 GLY A CA 1
ATOM 638 C C . GLY A 1 90 ? 3.111 13.069 -9.576 1.00 37.68 90 GLY A C 1
ATOM 639 O O . GLY A 1 90 ? 2.885 13.836 -10.466 1.00 39.07 90 GLY A O 1
ATOM 640 N N . ALA A 1 91 ? 4.158 13.209 -8.784 1.00 36.88 91 ALA A N 1
ATOM 641 C CA . ALA A 1 91 ? 5.099 14.340 -8.892 1.00 38.06 91 ALA A CA 1
ATOM 642 C C . ALA A 1 91 ? 6.232 14.006 -9.875 1.00 40.34 91 ALA A C 1
ATOM 643 O O . ALA A 1 91 ? 7.099 14.886 -10.068 1.00 42.63 91 ALA A O 1
ATOM 645 N N . GLY A 1 92 ? 6.249 12.801 -10.470 1.00 38.74 92 GLY A N 1
ATOM 646 C CA . GLY A 1 92 ? 7.341 12.348 -11.356 1.00 37.69 92 GLY A CA 1
ATOM 647 C C . GLY A 1 92 ? 8.627 11.978 -10.623 1.00 36.11 92 GLY A C 1
ATOM 648 O O . GLY A 1 92 ? 9.694 11.991 -11.259 1.00 35.87 92 GLY A O 1
ATOM 649 N N . LEU A 1 93 ? 8.576 11.593 -9.349 1.00 33.83 93 LEU A N 1
ATOM 650 C CA . LEU A 1 93 ? 9.812 11.362 -8.560 1.00 32.99 93 LEU A CA 1
ATOM 651 C C . LEU A 1 93 ? 10.009 9.857 -8.281 1.00 32.44 93 LEU A C 1
ATOM 652 O O . LEU A 1 93 ? 10.938 9.503 -7.557 1.00 30.68 93 LEU A O 1
ATOM 657 N N . ARG A 1 94 ? 9.181 8.998 -8.863 1.00 32.83 94 ARG A N 1
ATOM 658 C CA . ARG A 1 94 ? 9.261 7.539 -8.632 1.00 33.04 94 ARG A CA 1
ATOM 659 C C . ARG A 1 94 ? 10.596 7.000 -9.165 1.00 31.83 94 ARG A C 1
ATOM 660 O O . ARG A 1 94 ? 11.298 6.259 -8.438 1.00 30.39 94 ARG A O 1
ATOM 668 N N . LYS A 1 95 ? 10.991 7.373 -10.371 1.00 31.75 95 LYS A N 1
ATOM 669 C CA . LYS A 1 95 ? 12.299 6.918 -10.905 1.00 31.96 95 LYS A CA 1
ATOM 670 C C . LYS A 1 95 ? 13.444 7.244 -9.936 1.00 30.77 95 LYS A C 1
ATOM 671 O O . LYS A 1 95 ? 14.259 6.341 -9.687 1.00 29.97 95 LYS A O 1
ATOM 674 N N . ALA A 1 96 ? 13.515 8.480 -9.414 1.00 30.37 96 ALA A N 1
ATOM 675 C CA . ALA A 1 96 ? 14.597 8.895 -8.490 1.00 29.99 96 ALA A CA 1
ATOM 676 C C . ALA A 1 96 ? 14.540 8.039 -7.218 1.00 29.05 96 ALA A C 1
ATOM 677 O O . ALA A 1 96 ? 15.591 7.575 -6.776 1.00 28.71 96 ALA A O 1
ATOM 679 N N . VAL A 1 97 ? 13.351 7.827 -6.657 1.00 28.73 97 VAL A N 1
ATOM 680 C CA . VAL A 1 97 ? 13.162 7.041 -5.416 1.00 28.42 97 VAL A CA 1
ATOM 681 C C . VAL A 1 97 ? 13.557 5.577 -5.672 1.00 28.57 97 VAL A C 1
ATOM 682 O O . VAL A 1 97 ? 14.372 5.039 -4.894 1.00 28.12 97 VAL A O 1
ATOM 686 N N . MET A 1 98 ? 13.078 4.952 -6.747 1.00 30.17 98 MET A N 1
ATOM 687 C CA . MET A 1 98 ? 13.402 3.527 -6.999 1.00 31.16 98 MET A CA 1
ATOM 688 C C . MET A 1 98 ? 14.912 3.359 -7.181 1.00 30.14 98 MET A C 1
ATOM 689 O O . MET A 1 98 ? 15.458 2.349 -6.730 1.00 29.14 98 MET A O 1
ATOM 694 N N . LYS A 1 99 ? 15.577 4.321 -7.797 1.00 30.01 99 LYS A N 1
ATOM 695 C CA . LYS A 1 99 ? 17.039 4.252 -8.007 1.00 30.03 99 LYS A CA 1
ATOM 696 C C . LYS A 1 99 ? 17.720 4.276 -6.626 1.00 28.95 99 LYS A C 1
ATOM 697 O O . LYS A 1 99 ? 18.612 3.461 -6.374 1.00 28.20 99 LYS A O 1
ATOM 703 N N . ALA A 1 100 ? 17.321 5.212 -5.770 1.00 28.08 100 ALA A N 1
ATOM 704 C CA . ALA A 1 100 ? 17.962 5.414 -4.451 1.00 28.05 100 ALA A CA 1
ATOM 705 C C . ALA A 1 100 ? 17.797 4.185 -3.537 1.00 27.39 100 ALA A C 1
ATOM 706 O O . ALA A 1 100 ? 18.725 3.930 -2.766 1.00 27.31 100 ALA A O 1
ATOM 708 N N . ILE A 1 101 ? 16.675 3.456 -3.596 1.00 27.23 101 ILE A N 1
ATOM 709 C CA . ILE A 1 101 ? 16.395 2.317 -2.665 1.00 27.12 101 ILE A CA 1
ATOM 710 C C . ILE A 1 101 ? 16.811 0.983 -3.277 1.00 27.62 101 ILE A C 1
ATOM 711 O O . ILE A 1 101 ? 16.591 -0.074 -2.666 1.00 27.95 101 ILE A O 1
ATOM 716 N N . ASN A 1 102 ? 17.406 1.004 -4.460 1.00 28.43 102 ASN A N 1
ATOM 717 C CA . ASN A 1 102 ? 17.947 -0.215 -5.093 1.00 28.87 102 ASN A CA 1
ATOM 718 C C . ASN A 1 102 ? 19.262 -0.598 -4.418 1.00 28.50 102 ASN A C 1
ATOM 719 O O . ASN A 1 102 ? 20.249 0.116 -4.523 1.00 28.57 102 ASN A O 1
ATOM 724 N N . PRO A 1 103 ? 19.340 -1.778 -3.754 1.00 28.83 103 PRO A N 1
ATOM 725 C CA . PRO A 1 103 ? 20.559 -2.194 -3.053 1.00 28.44 103 PRO A CA 1
ATOM 726 C C . PRO A 1 103 ? 21.726 -2.445 -4.030 1.00 29.75 103 PRO A C 1
ATOM 727 O O . PRO A 1 103 ? 22.860 -2.537 -3.600 1.00 29.37 103 PRO A O 1
ATOM 731 N N . LYS A 1 104 ? 21.418 -2.563 -5.328 1.00 30.44 104 LYS A N 1
ATOM 732 C CA . LYS A 1 104 ? 22.432 -2.798 -6.397 1.00 32.17 104 LYS A CA 1
ATOM 733 C C . LYS A 1 104 ? 23.094 -1.471 -6.817 1.00 30.81 104 LYS A C 1
ATOM 734 O O . LYS A 1 104 ? 24.027 -1.517 -7.624 1.00 30.40 104 LYS A O 1
ATOM 740 N N . ALA A 1 105 ? 22.696 -0.316 -6.265 1.00 29.68 105 ALA A N 1
ATOM 741 C CA . ALA A 1 105 ? 23.326 0.993 -6.606 1.00 29.87 105 ALA A CA 1
ATOM 742 C C . ALA A 1 105 ? 24.833 0.879 -6.397 1.00 29.86 105 ALA A C 1
ATOM 743 O O . ALA A 1 105 ? 25.281 0.239 -5.442 1.00 29.89 105 ALA A O 1
ATOM 745 N N . PRO A 1 106 ? 25.662 1.498 -7.247 1.00 30.70 106 PRO A N 1
ATOM 746 C CA . PRO A 1 106 ? 27.114 1.325 -7.200 1.00 31.04 106 PRO A CA 1
ATOM 747 C C . PRO A 1 106 ? 27.700 1.668 -5.835 1.00 30.76 106 PRO A C 1
ATOM 748 O O . PRO A 1 106 ? 27.377 2.703 -5.302 1.00 30.24 106 PRO A O 1
ATOM 752 N N . GLY A 1 107 ? 28.446 0.714 -5.276 1.00 30.47 107 GLY A N 1
ATOM 753 C CA . GLY A 1 107 ? 29.184 0.874 -4.022 1.00 30.43 107 GLY A CA 1
ATOM 754 C C . GLY A 1 107 ? 28.354 0.584 -2.775 1.00 29.53 107 GLY A C 1
ATOM 755 O O . GLY A 1 107 ? 28.980 0.505 -1.694 1.00 29.03 107 GLY A O 1
ATOM 756 N N . LEU A 1 108 ? 27.021 0.538 -2.851 1.00 29.16 108 LEU A N 1
ATOM 757 C CA . LEU A 1 108 ? 26.188 0.526 -1.618 1.00 28.86 108 LEU A CA 1
ATOM 758 C C . LEU A 1 108 ? 26.383 -0.791 -0.832 1.00 29.11 108 LEU A C 1
ATOM 759 O O . LEU A 1 108 ? 26.533 -0.731 0.379 1.00 27.99 108 LEU A O 1
ATOM 764 N N . GLN A 1 109 ? 26.347 -1.949 -1.478 1.00 30.41 109 GLN A N 1
ATOM 765 C CA . GLN A 1 109 ? 26.582 -3.256 -0.825 1.00 32.24 109 GLN A CA 1
ATOM 766 C C . GLN A 1 109 ? 27.934 -3.222 -0.105 1.00 30.85 109 GLN A C 1
ATOM 767 O O . GLN A 1 109 ? 27.969 -3.579 1.100 1.00 29.39 109 GLN A O 1
ATOM 773 N N . GLU A 1 110 ? 28.999 -2.730 -0.730 1.00 30.86 110 GLU A N 1
ATOM 774 C CA . GLU A 1 110 ? 30.340 -2.717 -0.093 1.00 32.84 110 GLU A CA 1
ATOM 775 C C . GLU A 1 110 ? 30.300 -1.726 1.074 1.00 31.18 110 GLU A C 1
ATOM 776 O O . GLU A 1 110 ? 30.914 -2.014 2.106 1.00 31.65 110 GLU A O 1
ATOM 782 N N . TRP A 1 111 ? 29.581 -0.615 0.922 1.00 29.90 111 TRP A N 1
ATOM 783 C CA . TRP A 1 111 ? 29.460 0.382 2.006 1.00 30.39 111 TRP A CA 1
ATOM 784 C C . TRP A 1 111 ? 28.741 -0.271 3.208 1.00 28.73 111 TRP A C 1
ATOM 785 O O . TRP A 1 111 ? 29.257 -0.137 4.348 1.00 27.82 111 TRP A O 1
ATOM 796 N N . MET A 1 112 ? 27.607 -0.934 2.979 1.00 28.04 112 MET A N 1
ATOM 797 C CA . MET A 1 112 ? 26.833 -1.583 4.062 1.00 28.23 112 MET A CA 1
ATOM 798 C C . MET A 1 112 ? 27.705 -2.652 4.740 1.00 28.03 112 MET A C 1
ATOM 799 O O . MET A 1 112 ? 27.726 -2.683 5.992 1.00 26.01 112 MET A O 1
ATOM 804 N N . GLU A 1 113 ? 28.419 -3.487 3.986 1.00 28.43 113 GLU A N 1
ATOM 805 C CA . GLU A 1 113 ? 29.324 -4.510 4.574 1.00 30.21 113 GLU A CA 1
ATOM 806 C C . GLU A 1 113 ? 30.391 -3.848 5.464 1.00 30.05 113 GLU A C 1
ATOM 807 O O . GLU A 1 113 ? 30.585 -4.347 6.584 1.00 27.77 113 GLU A O 1
ATOM 813 N N . GLU A 1 114 ? 31.101 -2.806 5.010 1.00 30.42 114 GLU A N 1
ATOM 814 C CA . GLU A 1 114 ? 32.163 -2.144 5.822 1.00 32.33 114 GLU A CA 1
ATOM 815 C C . GLU A 1 114 ? 31.532 -1.495 7.066 1.00 29.92 114 GLU A C 1
ATOM 816 O O . GLU A 1 114 ? 32.162 -1.527 8.126 1.00 29.07 114 GLU A O 1
ATOM 822 N N . HIS A 1 115 ? 30.373 -0.856 6.933 1.00 28.04 115 HIS A N 1
ATOM 823 C CA . HIS A 1 115 ? 29.762 -0.135 8.065 1.00 27.76 115 HIS A CA 1
ATOM 824 C C . HIS A 1 115 ? 29.348 -1.177 9.120 1.00 26.49 115 HIS A C 1
ATOM 825 O O . HIS A 1 115 ? 29.631 -0.964 10.293 1.00 25.59 115 HIS A O 1
ATOM 832 N N . ALA A 1 116 ? 28.712 -2.274 8.719 1.00 25.90 116 ALA A N 1
ATOM 833 C CA . ALA A 1 116 ? 28.298 -3.355 9.660 1.00 25.32 116 ALA A CA 1
ATOM 834 C C . ALA A 1 116 ? 29.545 -3.894 10.359 1.00 25.72 116 ALA A C 1
ATOM 835 O O . ALA A 1 116 ? 29.522 -4.028 11.566 1.00 24.88 116 ALA A O 1
ATOM 837 N N . ALA A 1 117 ? 30.604 -4.170 9.611 1.00 26.69 117 ALA A N 1
ATOM 838 C CA . ALA A 1 117 ? 31.862 -4.723 10.165 1.00 27.77 117 ALA A CA 1
ATOM 839 C C . ALA A 1 117 ? 32.401 -3.757 11.219 1.00 28.16 117 ALA A C 1
ATOM 840 O O . ALA A 1 117 ? 32.814 -4.211 12.349 1.00 27.80 117 ALA A O 1
ATOM 842 N N . GLU A 1 118 ? 32.390 -2.472 10.896 1.00 28.53 118 GLU A N 1
ATOM 843 C CA . GLU A 1 118 ? 32.929 -1.422 11.781 1.00 30.48 118 GLU A CA 1
ATOM 844 C C . GLU A 1 118 ? 32.133 -1.380 13.106 1.00 28.08 118 GLU A C 1
ATOM 845 O O . GLU A 1 118 ? 32.748 -1.261 14.151 1.00 28.73 118 GLU A O 1
ATOM 851 N N . LEU A 1 119 ? 30.809 -1.355 13.045 1.00 26.24 119 LEU A N 1
ATOM 852 C CA . LEU A 1 119 ? 29.944 -1.281 14.250 1.00 25.81 119 LEU A CA 1
ATOM 853 C C . LEU A 1 119 ? 30.154 -2.536 15.115 1.00 25.37 119 LEU A C 1
ATOM 854 O O . LEU A 1 119 ? 30.180 -2.448 16.326 1.00 24.54 119 LEU A O 1
ATOM 859 N N . VAL A 1 120 ? 30.254 -3.688 14.487 1.00 25.28 120 VAL A N 1
ATOM 860 C CA . VAL A 1 120 ? 30.466 -4.959 15.231 1.00 26.06 120 VAL A CA 1
ATOM 861 C C . VAL A 1 120 ? 31.827 -4.891 15.924 1.00 27.18 120 VAL A C 1
ATOM 862 O O . VAL A 1 120 ? 31.874 -5.311 17.099 1.00 26.24 120 VAL A O 1
ATOM 866 N N . GLU A 1 121 ? 32.884 -4.404 15.257 1.00 29.04 121 GLU A N 1
ATOM 867 C CA . GLU A 1 121 ? 34.207 -4.293 15.932 1.00 32.35 121 GLU A CA 1
ATOM 868 C C . GLU A 1 121 ? 34.105 -3.385 17.167 1.00 30.85 121 GLU A C 1
ATOM 869 O O . GLU A 1 121 ? 34.732 -3.705 18.162 1.00 30.60 121 GLU A O 1
ATOM 875 N N . ARG A 1 122 ? 33.345 -2.299 17.121 1.00 30.26 122 ARG A N 1
ATOM 876 C CA . ARG A 1 122 ? 33.211 -1.389 18.282 1.00 30.88 122 ARG A CA 1
ATOM 877 C C . ARG A 1 122 ? 32.565 -2.147 19.462 1.00 29.25 122 ARG A C 1
ATOM 878 O O . ARG A 1 122 ? 32.877 -1.830 20.615 1.00 28.80 122 ARG A O 1
ATOM 886 N N . MET A 1 123 ? 31.584 -3.003 19.169 1.00 27.59 123 MET A N 1
ATOM 887 C CA . MET A 1 123 ? 30.894 -3.806 20.199 1.00 26.96 123 MET A CA 1
ATOM 888 C C . MET A 1 123 ? 31.910 -4.776 20.799 1.00 27.49 123 MET A C 1
ATOM 889 O O . MET A 1 123 ? 31.911 -4.899 22.057 1.00 26.36 123 MET A O 1
ATOM 894 N N . LEU A 1 124 ? 32.751 -5.419 19.985 1.00 27.24 124 LEU A N 1
ATOM 895 C CA . LEU A 1 124 ? 33.807 -6.352 20.461 1.00 28.43 124 LEU A CA 1
ATOM 896 C C . LEU A 1 124 ? 34.795 -5.591 21.340 1.00 29.49 124 LEU A C 1
ATOM 897 O O . LEU A 1 124 ? 35.112 -6.124 22.407 1.00 29.47 124 LEU A O 1
ATOM 902 N N . LYS A 1 125 ? 35.217 -4.379 20.968 1.00 30.51 125 LYS A N 1
ATOM 903 C CA . LYS A 1 125 ? 36.212 -3.605 21.769 1.00 32.35 125 LYS A CA 1
ATOM 904 C C . LYS A 1 125 ? 35.547 -3.193 23.084 1.00 32.03 125 LYS A C 1
ATOM 905 O O . LYS A 1 125 ? 36.220 -3.080 24.037 1.00 31.41 125 LYS A O 1
ATOM 909 N N . HIS A 1 126 ? 34.250 -2.921 23.079 1.00 31.33 126 HIS A N 1
ATOM 910 C CA . HIS A 1 126 ? 33.522 -2.500 24.297 1.00 30.92 126 HIS A CA 1
ATOM 911 C C . HIS A 1 126 ? 33.480 -3.685 25.268 1.00 30.53 126 HIS A C 1
ATOM 912 O O . HIS A 1 126 ? 33.599 -3.459 26.443 1.00 29.24 126 HIS A O 1
ATOM 919 N N . GLY A 1 127 ? 33.246 -4.894 24.751 1.00 29.39 127 GLY A N 1
ATOM 920 C CA . GLY A 1 127 ? 33.066 -6.109 25.552 1.00 29.13 127 GLY A CA 1
ATOM 921 C C . GLY A 1 127 ? 31.622 -6.255 26.010 1.00 28.55 127 GLY A C 1
ATOM 922 O O . GLY A 1 127 ? 30.859 -5.267 26.067 1.00 28.13 127 GLY A O 1
ATOM 923 N N . ALA A 1 128 ? 31.257 -7.475 26.380 1.00 28.55 128 ALA A N 1
ATOM 924 C CA . ALA A 1 128 ? 29.900 -7.795 26.872 1.00 28.05 128 ALA A CA 1
ATOM 925 C C . ALA A 1 128 ? 29.693 -7.206 28.262 1.00 27.85 128 ALA A C 1
ATOM 926 O O . ALA A 1 128 ? 30.627 -7.077 29.022 1.00 28.62 128 ALA A O 1
ATOM 928 N N . PRO A 1 129 ? 28.464 -6.792 28.639 1.00 27.04 129 PRO A N 1
ATOM 929 C CA . PRO A 1 129 ? 27.326 -6.801 27.733 1.00 26.16 129 PRO A CA 1
ATOM 930 C C . PRO A 1 129 ? 27.224 -5.500 26.927 1.00 25.51 129 PRO A C 1
ATOM 931 O O . PRO A 1 129 ? 27.738 -4.491 27.378 1.00 25.29 129 PRO A O 1
ATOM 935 N N . VAL A 1 130 ? 26.490 -5.520 25.829 1.00 25.10 130 VAL A N 1
ATOM 936 C CA . VAL A 1 130 ? 26.224 -4.282 25.049 1.00 25.11 130 VAL A CA 1
ATOM 937 C C . VAL A 1 130 ? 24.738 -4.255 24.701 1.00 24.83 130 VAL A C 1
ATOM 938 O O . VAL A 1 130 ? 24.131 -5.313 24.522 1.00 24.62 130 VAL A O 1
ATOM 942 N N . ASP A 1 131 ? 24.214 -3.055 24.454 1.00 25.10 131 ASP A N 1
ATOM 943 C CA . ASP A 1 131 ? 22.843 -2.848 23.949 1.00 24.85 131 ASP A CA 1
ATOM 944 C C . ASP A 1 131 ? 22.967 -2.896 22.421 1.00 24.48 131 ASP A C 1
ATOM 945 O O . ASP A 1 131 ? 23.471 -1.917 21.791 1.00 24.43 131 ASP A O 1
ATOM 950 N N . ILE A 1 132 ? 22.554 -4.005 21.836 1.00 23.33 132 ILE A N 1
ATOM 951 C CA . ILE A 1 132 ? 22.777 -4.202 20.377 1.00 23.56 132 ILE A CA 1
ATOM 952 C C . ILE A 1 132 ? 21.834 -3.305 19.564 1.00 23.59 132 ILE A C 1
ATOM 953 O O . ILE A 1 132 ? 22.101 -3.167 18.350 1.00 23.20 132 ILE A O 1
ATOM 958 N N . ARG A 1 133 ? 20.777 -2.741 20.146 1.00 24.12 133 ARG A N 1
ATOM 959 C CA . ARG A 1 133 ? 19.973 -1.712 19.445 1.00 24.42 133 ARG A CA 1
ATOM 960 C C . ARG A 1 133 ? 20.767 -0.415 19.293 1.00 24.52 133 ARG A C 1
ATOM 961 O O . ARG A 1 133 ? 20.858 0.072 18.196 1.00 24.06 133 ARG A O 1
ATOM 969 N N A SER A 1 134 ? 21.289 0.178 20.372 0.50 24.45 134 SER A N 1
ATOM 970 N N B SER A 1 134 ? 21.257 0.174 20.386 0.50 24.35 134 SER A N 1
ATOM 971 C CA A SER A 1 134 ? 21.922 1.514 20.283 0.50 24.93 134 SER A CA 1
ATOM 972 C CA B SER A 1 134 ? 21.945 1.482 20.344 0.50 24.74 134 SER A CA 1
ATOM 973 C C A SER A 1 134 ? 23.335 1.372 19.699 0.50 24.89 134 SER A C 1
ATOM 974 C C B SER A 1 134 ? 23.275 1.322 19.604 0.50 24.72 134 SER A C 1
ATOM 975 O O A SER A 1 134 ? 23.862 2.377 19.245 0.50 25.12 134 SER A O 1
ATOM 976 O O B SER A 1 134 ? 23.657 2.236 18.914 0.50 24.7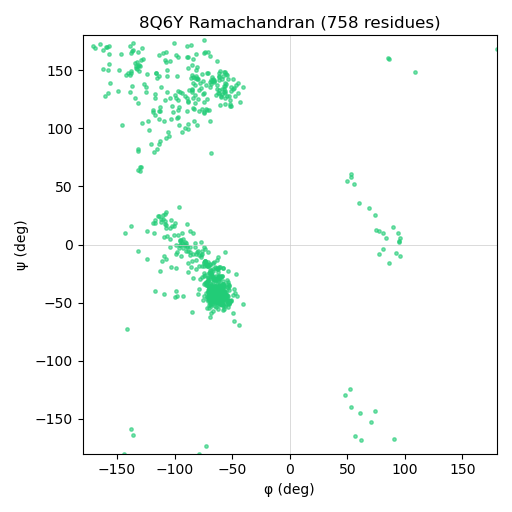0 134 SER A O 1
ATOM 981 N N . MET A 1 135 ? 23.956 0.191 19.755 1.00 24.54 135 MET A N 1
ATOM 982 C CA . MET A 1 135 ? 25.333 0.036 19.204 1.00 25.36 135 MET A CA 1
ATOM 983 C C . MET A 1 135 ? 25.328 -0.627 17.811 1.00 24.35 135 MET A C 1
ATOM 984 O O . MET A 1 135 ? 26.404 -0.643 17.178 1.00 24.81 135 MET A O 1
ATOM 989 N N . PHE A 1 136 ? 24.191 -1.117 17.343 1.00 23.28 136 PHE A N 1
ATOM 990 C CA . PHE A 1 136 ? 24.121 -1.833 16.043 1.00 22.86 136 PHE A CA 1
ATOM 991 C C . PHE A 1 136 ? 22.843 -1.511 15.253 1.00 22.85 136 PHE A C 1
ATOM 992 O O . PHE A 1 136 ? 22.934 -0.862 14.168 1.00 22.86 136 PHE A O 1
ATOM 1000 N N . THR A 1 137 ? 21.678 -1.994 15.653 1.00 23.05 137 THR A N 1
ATOM 1001 C CA . THR A 1 137 ? 20.514 -1.966 14.740 1.00 23.30 137 THR A CA 1
ATOM 1002 C C . THR A 1 137 ? 20.169 -0.514 14.365 1.00 23.97 137 THR A C 1
ATOM 1003 O O . THR A 1 137 ? 19.879 -0.229 13.140 1.00 23.76 137 THR A O 1
ATOM 1007 N N . ASP A 1 138 ? 20.197 0.391 15.345 1.00 24.45 138 ASP A N 1
ATOM 1008 C CA . ASP A 1 138 ? 19.833 1.809 15.111 1.00 25.72 138 ASP A CA 1
ATOM 1009 C C . ASP A 1 138 ? 20.895 2.465 14.227 1.00 24.66 138 ASP A C 1
ATOM 1010 O O . ASP A 1 138 ? 20.559 3.006 13.145 1.00 24.38 138 ASP A O 1
ATOM 1015 N N . PRO A 1 139 ? 22.191 2.502 14.614 1.00 24.12 139 PRO A N 1
ATOM 1016 C CA . PRO A 1 139 ? 23.188 3.192 13.789 1.00 24.20 139 PRO A CA 1
ATOM 1017 C C . PRO A 1 139 ? 23.348 2.612 12.375 1.00 24.29 139 PRO A C 1
ATOM 1018 O O . PRO A 1 139 ? 23.583 3.385 11.449 1.00 23.71 139 PRO A O 1
ATOM 1022 N N . PHE A 1 140 ? 23.209 1.306 12.220 1.00 23.65 140 PHE A N 1
ATOM 1023 C CA . PHE A 1 140 ? 23.304 0.634 10.919 1.00 24.20 140 PHE A CA 1
ATOM 1024 C C . PHE A 1 140 ? 22.185 1.137 9.995 1.00 24.21 140 PHE A C 1
ATOM 1025 O O . PHE A 1 140 ? 22.436 1.406 8.796 1.00 25.62 140 PHE A O 1
ATOM 1033 N N . SER A 1 141 ? 20.959 1.166 10.486 1.00 23.81 141 SER A N 1
ATOM 1034 C CA . SER A 1 141 ? 19.748 1.595 9.755 1.00 24.21 141 SER A CA 1
ATOM 1035 C C . SER A 1 141 ? 19.851 3.096 9.470 1.00 24.50 141 SER A C 1
ATOM 1036 O O . SER A 1 141 ? 19.595 3.553 8.282 1.00 23.97 141 SER A O 1
ATOM 1039 N N . GLU A 1 142 ? 20.199 3.891 10.487 1.00 24.35 142 GLU A N 1
ATOM 1040 C CA . GLU A 1 142 ? 20.317 5.367 10.312 1.00 25.66 142 GLU A CA 1
ATOM 1041 C C . GLU A 1 142 ? 21.359 5.750 9.251 1.00 25.42 142 GLU A C 1
ATOM 1042 O O . GLU A 1 142 ? 21.051 6.619 8.370 1.00 25.76 142 GLU A O 1
ATOM 1048 N N . ALA A 1 143 ? 22.574 5.215 9.347 1.00 24.70 143 ALA A N 1
ATOM 1049 C CA . ALA A 1 143 ? 23.675 5.612 8.456 1.00 25.52 143 ALA A CA 1
ATOM 1050 C C . ALA A 1 143 ? 23.344 5.151 7.034 1.00 25.36 143 ALA A C 1
ATOM 1051 O O . ALA A 1 143 ? 23.681 5.895 6.069 1.00 25.90 143 ALA A O 1
ATOM 1053 N N . MET A 1 144 ? 22.726 3.983 6.872 1.00 25.15 144 MET A N 1
ATOM 1054 C CA . MET A 1 144 ? 22.364 3.481 5.523 1.00 26.00 144 MET A CA 1
ATOM 1055 C C . MET A 1 144 ? 21.401 4.480 4.887 1.00 25.34 144 MET A C 1
ATOM 1056 O O . MET A 1 144 ? 21.547 4.768 3.647 1.00 24.53 144 MET A O 1
ATOM 1061 N N . HIS A 1 145 ? 20.426 4.991 5.633 1.00 24.07 145 HIS A N 1
ATOM 1062 C CA . HIS A 1 145 ? 19.467 5.988 5.090 1.00 24.44 145 HIS A CA 1
ATOM 1063 C C . HIS A 1 145 ? 20.123 7.341 4.789 1.00 25.00 145 HIS A C 1
ATOM 1064 O O . HIS A 1 145 ? 19.748 7.950 3.769 1.00 25.18 145 HIS A O 1
ATOM 1071 N N . CYS A 1 146 ? 21.102 7.800 5.567 1.00 25.19 146 CYS A N 1
ATOM 1072 C CA . CYS A 1 146 ? 21.866 9.020 5.222 1.00 26.25 146 CYS A CA 1
ATOM 1073 C C . CYS A 1 146 ? 22.623 8.731 3.918 1.00 26.87 146 CYS A C 1
ATOM 1074 O O . CYS A 1 146 ? 22.547 9.566 3.025 1.00 26.71 146 CYS A O 1
ATOM 1077 N N . GLN A 1 147 ? 23.229 7.549 3.807 1.00 26.72 147 GLN A N 1
ATOM 1078 C CA . GLN A 1 147 ? 24.009 7.144 2.607 1.00 27.22 147 GLN A CA 1
ATOM 1079 C C . GLN A 1 147 ? 23.086 7.216 1.386 1.00 27.18 147 GLN A C 1
ATOM 1080 O O . GLN A 1 147 ? 23.493 7.884 0.369 1.00 27.20 147 GLN A O 1
ATOM 1086 N N . ILE A 1 148 ? 21.902 6.597 1.416 1.00 26.08 148 ILE A N 1
ATOM 1087 C CA . ILE A 1 148 ? 21.085 6.588 0.163 1.00 26.52 148 ILE A CA 1
ATOM 1088 C C . ILE A 1 148 ? 20.452 7.971 -0.090 1.00 26.69 148 ILE A C 1
ATOM 1089 O O . ILE A 1 148 ? 20.222 8.314 -1.272 1.00 26.37 148 ILE A O 1
ATOM 1094 N N . LEU A 1 149 ? 20.203 8.778 0.933 1.00 26.11 149 LEU A N 1
ATOM 1095 C CA . LEU A 1 149 ? 19.688 10.167 0.731 1.00 26.97 149 LEU A CA 1
ATOM 1096 C C . LEU A 1 149 ? 20.764 11.126 0.231 1.00 27.59 149 LEU A C 1
ATOM 1097 O O . LEU A 1 149 ? 20.388 12.163 -0.324 1.00 27.86 149 LEU A O 1
ATOM 1102 N N . GLY A 1 150 ? 22.027 10.835 0.505 1.00 27.89 150 GLY A N 1
ATOM 1103 C CA . GLY A 1 150 ? 23.182 11.642 0.070 1.00 29.20 150 GLY A CA 1
ATOM 1104 C C . GLY A 1 150 ? 23.610 12.641 1.115 1.00 29.73 150 GLY A C 1
ATOM 1105 O O . GLY A 1 150 ? 24.501 13.454 0.821 1.00 30.55 150 GLY A O 1
ATOM 1106 N N . ILE A 1 151 ? 23.063 12.549 2.332 1.00 29.44 151 ILE A N 1
ATOM 1107 C CA . ILE A 1 151 ? 23.291 13.597 3.368 1.00 30.36 151 ILE A CA 1
ATOM 1108 C C . ILE A 1 151 ? 24.406 13.177 4.309 1.00 30.37 151 ILE A C 1
ATOM 1109 O O . ILE A 1 151 ? 24.748 12.000 4.380 1.00 29.84 151 ILE A O 1
ATOM 1114 N N . PRO A 1 152 ? 24.997 14.135 5.055 1.00 31.96 152 PRO A N 1
ATOM 1115 C CA . PRO A 1 152 ? 26.060 13.828 6.014 1.00 32.72 152 PRO A CA 1
ATOM 1116 C C . PRO A 1 152 ? 25.580 12.823 7.086 1.00 31.98 152 PRO A C 1
ATOM 1117 O O . PRO A 1 152 ? 24.472 12.958 7.626 1.00 31.50 152 PRO A O 1
ATOM 1121 N N . HIS A 1 153 ? 26.398 11.808 7.366 1.00 32.40 153 HIS A N 1
ATOM 1122 C CA . HIS A 1 153 ? 26.080 10.731 8.340 1.00 32.36 153 HIS A CA 1
ATOM 1123 C C . HIS A 1 153 ? 25.893 11.336 9.753 1.00 33.61 153 HIS A C 1
ATOM 1124 O O . HIS A 1 153 ? 25.052 10.822 10.478 1.00 30.07 153 HIS A O 1
ATOM 1131 N N . GLU A 1 154 ? 26.525 12.469 10.042 1.00 36.22 154 GLU A N 1
ATOM 1132 C CA . GLU A 1 154 ? 26.419 13.167 11.358 1.00 42.14 154 GLU A CA 1
ATOM 1133 C C . GLU A 1 154 ? 25.023 13.788 11.514 1.00 40.55 154 GLU A C 1
ATOM 1134 O O . GLU A 1 154 ? 24.728 14.186 12.635 1.00 47.02 154 GLU A O 1
ATOM 1140 N N . ALA A 1 155 ? 24.154 13.769 10.502 1.00 37.04 155 ALA A N 1
ATOM 1141 C CA . ALA A 1 155 ? 22.736 14.207 10.616 1.00 37.08 155 ALA A CA 1
ATOM 1142 C C . ALA A 1 155 ? 21.823 13.118 11.209 1.00 35.38 155 ALA A C 1
ATOM 1143 O O . ALA A 1 155 ? 20.675 13.435 11.551 1.00 36.75 155 ALA A O 1
ATOM 1145 N N . ALA A 1 156 ? 22.270 11.871 11.307 1.00 33.20 156 ALA A N 1
ATOM 1146 C CA . ALA A 1 156 ? 21.389 10.742 11.664 1.00 33.10 156 ALA A CA 1
ATOM 1147 C C . ALA A 1 156 ? 20.854 10.923 13.090 1.00 34.61 156 ALA A C 1
ATOM 1148 O O . ALA A 1 156 ? 19.657 10.815 13.303 1.00 33.72 156 ALA A O 1
ATOM 1150 N N . PRO A 1 157 ? 21.672 11.277 14.103 1.00 36.49 157 PRO A N 1
ATOM 1151 C CA . PRO A 1 157 ? 21.158 11.392 15.474 1.00 38.49 157 PRO A CA 1
ATOM 1152 C C . PRO A 1 157 ? 19.968 12.355 15.562 1.00 36.60 157 PRO A C 1
ATOM 1153 O O . PRO A 1 157 ? 18.930 11.932 16.050 1.00 37.31 157 PRO A O 1
ATOM 1157 N N . LEU A 1 158 ? 20.112 13.572 15.035 1.00 38.62 158 LEU A N 1
ATOM 1158 C CA . LEU A 1 158 ? 19.050 14.618 15.066 1.00 39.64 158 LEU A CA 1
ATOM 1159 C C . LEU A 1 158 ? 17.791 14.145 14.319 1.00 37.64 158 LEU A C 1
ATOM 1160 O O . LEU A 1 158 ? 16.698 14.196 14.920 1.00 36.53 158 LEU A O 1
ATOM 1165 N N . LEU A 1 159 ? 17.886 13.669 13.068 1.00 34.06 159 LEU A N 1
ATOM 1166 C CA . LEU A 1 159 ? 16.661 13.187 12.365 1.00 32.46 159 LEU A CA 1
ATOM 1167 C C . LEU A 1 159 ? 16.059 11.971 13.097 1.00 30.66 159 LEU A C 1
ATOM 1168 O O . LEU A 1 159 ? 14.837 11.833 13.150 1.00 29.13 159 LEU A O 1
ATOM 1173 N N A SER A 1 160 ? 16.904 11.090 13.626 0.50 29.73 160 SER A N 1
ATOM 1174 N N B SER A 1 160 ? 16.894 11.088 13.630 0.50 29.99 160 SER A N 1
ATOM 1175 C CA A SER A 1 160 ? 16.467 9.867 14.345 0.50 29.54 160 SER A CA 1
ATOM 1176 C CA B SER A 1 160 ? 16.412 9.858 14.302 0.50 29.95 160 SER A CA 1
ATOM 1177 C C A SER A 1 160 ? 15.678 10.244 15.607 0.50 29.46 160 SER A C 1
ATOM 1178 C C B SER A 1 160 ? 15.706 10.220 15.625 0.50 29.64 160 SER A C 1
ATOM 1179 O O A SER A 1 160 ? 14.755 9.506 15.942 0.50 28.67 160 SER A O 1
ATOM 1180 O O B SER A 1 160 ? 14.846 9.446 16.025 0.50 28.84 160 SER A O 1
ATOM 1185 N N . GLU A 1 161 ? 15.989 11.388 16.233 1.00 32.08 161 GLU A N 1
ATOM 1186 C CA . GLU A 1 161 ? 15.318 11.855 17.491 1.00 32.39 161 GLU A CA 1
ATOM 1187 C C . GLU A 1 161 ? 13.811 12.043 17.272 1.00 31.23 161 GLU A C 1
ATOM 1188 O O . GLU A 1 161 ? 13.051 11.914 18.233 1.00 28.65 161 GLU A O 1
ATOM 1194 N N . SER A 1 162 ? 13.382 12.326 16.046 1.00 29.61 162 SER A N 1
ATOM 1195 C CA . SER A 1 162 ? 11.958 12.504 15.664 1.00 29.75 162 SER A CA 1
ATOM 1196 C C . SER A 1 162 ? 11.190 11.187 15.768 1.00 27.72 162 SER A C 1
ATOM 1197 O O . SER A 1 162 ? 9.985 11.237 16.042 1.00 28.80 162 SER A O 1
ATOM 1200 N N . LEU A 1 163 ? 11.866 10.052 15.595 1.00 26.91 163 LEU A N 1
ATOM 1201 C CA . LEU A 1 163 ? 11.206 8.755 15.231 1.00 26.46 163 LEU A CA 1
ATOM 1202 C C . LEU A 1 163 ? 10.392 8.191 16.394 1.00 25.76 163 LEU A C 1
ATOM 1203 O O . LEU A 1 163 ? 9.263 7.742 16.200 1.00 25.11 163 LEU A O 1
ATOM 1208 N N . PRO A 1 164 ? 10.862 8.242 17.651 1.00 26.24 164 PRO A N 1
ATOM 1209 C CA . PRO A 1 164 ? 10.034 7.702 18.744 1.00 26.15 164 PRO A CA 1
ATOM 1210 C C . PRO A 1 164 ? 8.689 8.415 18.920 1.00 26.40 164 PRO A C 1
ATOM 1211 O O . PRO A 1 164 ? 7.836 7.899 19.627 1.00 28.52 164 PRO A O 1
ATOM 1215 N N . ILE A 1 165 ? 8.547 9.630 18.392 1.00 26.30 165 ILE A N 1
ATOM 1216 C CA . ILE A 1 165 ? 7.273 10.407 18.423 1.00 26.38 165 ILE A CA 1
ATOM 1217 C C . ILE A 1 165 ? 6.529 10.277 17.086 1.00 25.97 165 ILE A C 1
ATOM 1218 O O . ILE A 1 165 ? 5.269 10.199 17.082 1.00 25.47 165 ILE A O 1
ATOM 1223 N N . ALA A 1 166 ? 7.253 10.298 15.972 1.00 25.63 166 ALA A N 1
ATOM 1224 C CA . ALA A 1 166 ? 6.620 10.319 14.622 1.00 25.82 166 ALA A CA 1
ATOM 1225 C C . ALA A 1 166 ? 5.734 9.060 14.414 1.00 25.72 166 ALA A C 1
ATOM 1226 O O . ALA A 1 166 ? 4.711 9.136 13.715 1.00 26.13 166 ALA A O 1
ATOM 1228 N N . PHE A 1 167 ? 6.163 7.906 14.926 1.00 24.50 167 PHE A N 1
ATOM 1229 C CA . PHE A 1 167 ? 5.478 6.612 14.754 1.00 24.39 167 PHE A CA 1
ATOM 1230 C C . PHE A 1 167 ? 4.710 6.243 16.026 1.00 24.61 167 PHE A C 1
ATOM 1231 O O . PHE A 1 167 ? 4.392 5.081 16.190 1.00 24.32 167 PHE A O 1
ATOM 1239 N N . MET A 1 168 ? 4.479 7.195 16.929 1.00 24.75 168 MET A N 1
ATOM 1240 C CA . MET A 1 168 ? 3.493 6.991 17.998 1.00 25.25 168 MET A CA 1
ATOM 1241 C C . MET A 1 168 ? 2.125 6.603 17.425 1.00 25.70 168 MET A C 1
ATOM 1242 O O . MET A 1 168 ? 1.791 6.962 16.305 1.00 25.64 168 MET A O 1
ATOM 1247 N N . ASN A 1 169 ? 1.423 5.753 18.180 1.00 26.56 169 ASN A N 1
ATOM 1248 C CA . ASN A 1 169 ? -0.008 5.427 17.997 1.00 26.99 169 ASN A CA 1
ATOM 1249 C C . ASN A 1 169 ? -0.747 5.995 19.210 1.00 26.99 169 ASN A C 1
ATOM 1250 O O . ASN A 1 169 ? -0.877 5.269 20.205 1.00 26.80 169 ASN A O 1
ATOM 1255 N N . SER A 1 170 ? -1.177 7.252 19.114 1.00 27.33 170 SER A N 1
ATOM 1256 C CA . SER A 1 170 ? -1.738 8.078 20.194 1.00 28.07 170 SER A CA 1
ATOM 1257 C C . SER A 1 170 ? -3.246 8.235 20.027 1.00 28.85 170 SER A C 1
ATOM 1258 O O . SER A 1 170 ? -3.763 8.306 18.910 1.00 28.46 170 SER A O 1
ATOM 1261 N N . PRO A 1 171 ? -4.003 8.293 21.143 1.00 29.62 171 PRO A N 1
ATOM 1262 C CA . PRO A 1 171 ? -5.416 8.646 21.095 1.00 30.94 171 PRO A CA 1
ATOM 1263 C C . PRO A 1 171 ? -5.629 10.104 20.664 1.00 32.33 171 PRO A C 1
ATOM 1264 O O . PRO A 1 171 ? -6.724 10.407 20.177 1.00 33.73 171 PRO A O 1
ATOM 1268 N N . ARG A 1 172 ? -4.614 10.966 20.842 1.00 33.25 172 ARG A N 1
ATOM 1269 C CA . ARG A 1 172 ? -4.729 12.430 20.618 1.00 34.99 172 ARG A CA 1
ATOM 1270 C C . ARG A 1 172 ? -3.567 12.937 19.773 1.00 33.80 172 ARG A C 1
ATOM 1271 O O . ARG A 1 172 ? -2.487 12.350 19.825 1.00 32.15 172 ARG A O 1
ATOM 1279 N N . GLU A 1 173 ? -3.808 14.036 19.067 1.00 34.93 173 GLU A N 1
ATOM 1280 C CA . GLU A 1 173 ? -2.779 14.884 18.424 1.00 35.10 173 GLU A CA 1
ATOM 1281 C C . GLU A 1 173 ? -1.561 15.042 19.354 1.00 33.45 173 GLU A C 1
ATOM 1282 O O . GLU A 1 173 ? -1.728 15.210 20.591 1.00 32.77 173 GLU A O 1
ATOM 1288 N N . ILE A 1 174 ? -0.360 14.915 18.801 1.00 31.34 174 ILE A N 1
ATOM 1289 C CA . ILE A 1 174 ? 0.942 15.061 19.508 1.00 30.78 174 ILE A CA 1
ATOM 1290 C C . ILE A 1 174 ? 1.626 16.348 19.056 1.00 31.18 174 ILE A C 1
ATOM 1291 O O . ILE A 1 174 ? 2.166 16.406 17.946 1.00 31.31 174 ILE A O 1
ATOM 1296 N N . PRO A 1 175 ? 1.650 17.398 19.912 1.00 31.83 175 PRO A N 1
ATOM 1297 C CA . PRO A 1 175 ? 2.271 18.672 19.553 1.00 31.80 175 PRO A CA 1
ATOM 1298 C C . PRO A 1 175 ? 3.729 18.538 19.100 1.00 31.12 175 PRO A C 1
ATOM 1299 O O . PRO A 1 175 ? 4.110 19.243 18.168 1.00 31.40 175 PRO A O 1
ATOM 1303 N N . ALA A 1 176 ? 4.498 17.624 19.710 1.00 28.87 176 ALA A N 1
ATOM 1304 C CA . ALA A 1 176 ? 5.897 17.315 19.332 1.00 28.34 176 ALA A CA 1
ATOM 1305 C C . ALA A 1 176 ? 5.956 16.885 17.845 1.00 28.22 176 ALA A C 1
ATOM 1306 O O . ALA A 1 176 ? 6.980 17.146 17.232 1.00 29.12 176 ALA A O 1
ATOM 1308 N N . ALA A 1 177 ? 4.954 16.176 17.313 1.00 27.43 177 ALA A N 1
ATOM 1309 C CA . ALA A 1 177 ? 5.008 15.598 15.940 1.00 27.83 177 ALA A CA 1
ATOM 1310 C C . ALA A 1 177 ? 5.099 16.764 14.932 1.00 28.37 177 ALA A C 1
ATOM 1311 O O . ALA A 1 177 ? 5.953 16.696 14.032 1.00 27.35 177 ALA A O 1
ATOM 1313 N N . ARG A 1 178 ? 4.313 17.829 15.126 1.00 29.82 178 ARG A N 1
ATOM 1314 C CA . ARG A 1 178 ? 4.310 18.990 14.203 1.00 32.11 178 ARG A CA 1
ATOM 1315 C C . ARG A 1 178 ? 5.648 19.745 14.328 1.00 30.79 178 ARG A C 1
ATOM 1316 O O . ARG A 1 178 ? 6.220 20.071 13.242 1.00 29.21 178 ARG A O 1
ATOM 1324 N N . LEU A 1 179 ? 6.120 20.045 15.567 1.00 29.12 179 LEU A N 1
ATOM 1325 C CA . LEU A 1 179 ? 7.417 20.722 15.788 1.00 28.75 179 LEU A CA 1
ATOM 1326 C C . LEU A 1 179 ? 8.504 19.953 15.032 1.00 27.41 179 LEU A C 1
ATOM 1327 O O . LEU A 1 179 ? 9.285 20.597 14.345 1.00 27.36 179 LEU A O 1
ATOM 1332 N N . ASN A 1 180 ? 8.569 18.634 15.172 1.00 25.96 180 ASN A N 1
ATOM 1333 C CA . ASN A 1 180 ? 9.654 17.814 14.572 1.00 25.32 180 ASN A CA 1
ATOM 1334 C C . ASN A 1 180 ? 9.501 17.730 13.032 1.00 25.18 180 ASN A C 1
ATOM 1335 O O . ASN A 1 180 ? 10.510 17.712 12.320 1.00 24.90 180 ASN A O 1
ATOM 1340 N N . TRP A 1 181 ? 8.279 17.607 12.556 1.00 25.31 181 TRP A N 1
ATOM 1341 C CA . TRP A 1 181 ? 7.984 17.567 11.110 1.00 25.68 181 TRP A CA 1
ATOM 1342 C C . TRP A 1 181 ? 8.527 18.838 10.451 1.00 26.75 181 TRP A C 1
ATOM 1343 O O . TRP A 1 181 ? 9.285 18.703 9.439 1.00 26.27 181 TRP A O 1
ATOM 1354 N N . ASP A 1 182 ? 8.114 20.004 10.939 1.00 28.04 182 ASP A N 1
ATOM 1355 C CA . ASP A 1 182 ? 8.553 21.332 10.422 1.00 29.89 182 ASP A CA 1
ATOM 1356 C C . ASP A 1 182 ? 10.084 21.422 10.474 1.00 30.14 182 ASP A C 1
ATOM 1357 O O . ASP A 1 182 ? 10.657 21.911 9.484 1.00 29.44 182 ASP A O 1
ATOM 1362 N N . ARG A 1 183 ? 10.725 20.965 11.560 1.00 30.34 183 ARG A N 1
ATOM 1363 C CA . ARG A 1 183 ? 12.208 21.023 11.715 1.00 32.01 183 ARG A CA 1
ATOM 1364 C C . ARG A 1 183 ? 12.839 20.138 10.620 1.00 30.19 183 ARG A C 1
ATOM 1365 O O . ARG A 1 183 ? 13.839 20.578 9.977 1.00 29.76 183 ARG A O 1
ATOM 1373 N N . ASP A 1 184 ? 12.288 18.931 10.442 1.00 28.38 184 ASP A N 1
ATOM 1374 C CA . ASP A 1 184 ? 12.832 17.884 9.539 1.00 29.05 184 ASP A CA 1
ATOM 1375 C C . ASP A 1 184 ? 12.638 18.368 8.093 1.00 27.38 184 ASP A C 1
ATOM 1376 O O . ASP A 1 184 ? 13.593 18.229 7.290 1.00 27.06 184 ASP A O 1
ATOM 1381 N N . ILE A 1 185 ? 11.466 18.919 7.768 1.00 27.11 185 ILE A N 1
ATOM 1382 C CA . ILE A 1 185 ? 11.180 19.526 6.412 1.00 27.54 185 ILE A CA 1
ATOM 1383 C C . ILE A 1 185 ? 12.177 20.664 6.147 1.00 28.46 185 ILE A C 1
ATOM 1384 O O . ILE A 1 185 ? 12.748 20.717 5.034 1.00 28.63 185 ILE A O 1
ATOM 1389 N N . ALA A 1 186 ? 12.400 21.574 7.108 1.00 28.76 186 ALA A N 1
ATOM 1390 C CA . ALA A 1 186 ? 13.360 22.686 6.950 1.00 29.87 186 ALA A CA 1
ATOM 1391 C C . ALA A 1 186 ? 14.767 22.118 6.682 1.00 29.96 186 ALA A C 1
ATOM 1392 O O . ALA A 1 186 ? 15.510 22.676 5.856 1.00 30.12 186 ALA A O 1
ATOM 1394 N N . TYR A 1 187 ? 15.135 21.045 7.359 1.00 29.17 187 TYR A N 1
ATOM 1395 C CA . TYR A 1 187 ? 16.488 20.458 7.244 1.00 30.06 187 TYR A CA 1
ATOM 1396 C C . TYR A 1 187 ? 16.646 19.933 5.806 1.00 29.89 187 TYR A C 1
ATOM 1397 O O . TYR A 1 187 ? 17.627 20.278 5.170 1.00 30.21 187 TYR A O 1
ATOM 1406 N N . MET A 1 188 ? 15.693 19.143 5.306 1.00 29.75 188 MET A N 1
ATOM 1407 C CA . MET A 1 188 ? 15.775 18.550 3.936 1.00 30.39 188 MET A CA 1
ATOM 1408 C C . MET A 1 188 ? 15.717 19.668 2.879 1.00 30.28 188 MET A C 1
ATOM 1409 O O . MET A 1 188 ? 16.466 19.578 1.865 1.00 29.73 188 MET A O 1
ATOM 1414 N N . THR A 1 189 ? 14.859 20.661 3.077 1.00 29.81 189 THR A N 1
ATOM 1415 C CA . THR A 1 189 ? 14.813 21.865 2.219 1.00 30.84 189 THR A CA 1
ATOM 1416 C C . THR A 1 189 ? 16.224 22.470 2.090 1.00 31.87 189 THR A C 1
ATOM 1417 O O . THR A 1 189 ? 16.631 22.763 0.952 1.00 32.55 189 THR A O 1
ATOM 1421 N N . ALA A 1 190 ? 16.966 22.647 3.176 1.00 31.91 190 ALA A N 1
ATOM 1422 C CA . ALA A 1 190 ? 18.344 23.193 3.149 1.00 33.22 190 ALA A CA 1
ATOM 1423 C C . ALA A 1 190 ? 19.264 22.262 2.353 1.00 33.23 190 ALA A C 1
ATOM 1424 O O . ALA A 1 190 ? 20.116 22.759 1.578 1.00 33.84 190 ALA A O 1
ATOM 1426 N N . ARG A 1 191 ? 19.100 20.945 2.507 1.00 32.59 191 ARG A N 1
ATOM 1427 C CA . ARG A 1 191 ? 19.975 19.954 1.826 1.00 33.04 191 ARG A CA 1
ATOM 1428 C C . ARG A 1 191 ? 19.823 20.047 0.292 1.00 33.93 191 ARG A C 1
ATOM 1429 O O . ARG A 1 191 ? 20.819 19.742 -0.418 1.00 35.04 191 ARG A O 1
ATOM 1437 N N . LEU A 1 192 ? 18.667 20.466 -0.233 1.00 34.02 192 LEU A N 1
ATOM 1438 C CA . LEU A 1 192 ? 18.476 20.555 -1.702 1.00 35.52 192 LEU A CA 1
ATOM 1439 C C . LEU A 1 192 ? 19.467 21.572 -2.270 1.00 38.28 192 LEU A C 1
ATOM 1440 O O . LEU A 1 192 ? 19.745 21.501 -3.469 1.00 37.26 192 LEU A O 1
ATOM 1445 N N . ASP A 1 193 ? 19.952 22.523 -1.458 1.00 40.14 193 ASP A N 1
ATOM 1446 C CA . ASP A 1 193 ? 20.810 23.625 -1.959 1.00 42.39 193 ASP A CA 1
ATOM 1447 C C . ASP A 1 193 ? 22.275 23.208 -1.936 1.00 42.95 193 ASP A C 1
ATOM 1448 O O . ASP A 1 193 ? 23.025 23.869 -2.602 1.00 43.67 193 ASP A O 1
ATOM 1453 N N . ASP A 1 194 ? 22.662 22.146 -1.219 1.00 43.52 194 ASP A N 1
ATOM 1454 C CA . ASP A 1 194 ? 24.106 21.840 -1.004 1.00 45.13 194 ASP A CA 1
ATOM 1455 C C . ASP A 1 194 ? 24.417 20.344 -1.133 1.00 43.21 194 ASP A C 1
ATOM 1456 O O . ASP A 1 194 ? 25.491 19.976 -0.665 1.00 45.72 194 ASP A O 1
ATOM 1461 N N . THR A 1 195 ? 23.547 19.511 -1.718 1.00 41.65 195 THR A N 1
ATOM 1462 C CA . THR A 1 195 ? 23.768 18.037 -1.805 1.00 41.48 195 THR A CA 1
ATOM 1463 C C . THR A 1 195 ? 23.891 17.588 -3.261 1.00 41.49 195 THR A C 1
ATOM 1464 O O . THR A 1 195 ? 22.965 17.890 -4.032 1.00 45.20 195 THR A O 1
ATOM 1468 N N . GLU A 1 196 ? 24.990 16.893 -3.589 1.00 41.60 196 GLU A N 1
ATOM 1469 C CA . GLU A 1 196 ? 25.426 16.551 -4.966 1.00 44.82 196 GLU A CA 1
ATOM 1470 C C . GLU A 1 196 ? 25.120 15.080 -5.283 1.00 42.47 196 GLU A C 1
ATOM 1471 O O . GLU A 1 196 ? 25.011 14.743 -6.456 1.00 46.01 196 GLU A O 1
ATOM 1473 N N . GLN A 1 197 ? 24.904 14.243 -4.282 1.00 41.10 197 GLN A N 1
ATOM 1474 C CA . GLN A 1 197 ? 24.845 12.768 -4.438 1.00 39.55 197 GLN A CA 1
ATOM 1475 C C . GLN A 1 197 ? 23.551 12.217 -3.806 1.00 34.89 197 GLN A C 1
ATOM 1476 O O . GLN A 1 197 ? 22.817 12.961 -3.123 1.00 32.67 197 GLN A O 1
ATOM 1482 N N . GLY A 1 198 ? 23.275 10.948 -4.076 1.00 31.51 198 GLY A N 1
ATOM 1483 C CA . GLY A 1 198 ? 22.126 10.203 -3.571 1.00 29.55 198 GLY A CA 1
ATOM 1484 C C . GLY A 1 198 ? 20.814 10.847 -3.897 1.00 28.61 198 GLY A C 1
ATOM 1485 O O . GLY A 1 198 ? 20.748 11.619 -4.831 1.00 29.72 198 GLY A O 1
ATOM 1486 N N . LEU A 1 199 ? 19.756 10.426 -3.233 1.00 27.15 199 LEU A N 1
ATOM 1487 C CA . LEU A 1 199 ? 18.405 10.861 -3.607 1.00 27.39 199 LEU A CA 1
ATOM 1488 C C . LEU A 1 199 ? 18.302 12.386 -3.545 1.00 28.14 199 LEU A C 1
ATOM 1489 O O . LEU A 1 199 ? 17.721 12.946 -4.512 1.00 28.66 199 LEU A O 1
ATOM 1494 N N . ILE A 1 200 ? 18.781 13.053 -2.481 1.00 28.38 200 ILE A N 1
ATOM 1495 C CA . ILE A 1 200 ? 18.590 14.529 -2.355 1.00 29.90 200 ILE A CA 1
ATOM 1496 C C . ILE A 1 200 ? 19.325 15.237 -3.509 1.00 31.12 200 ILE A C 1
ATOM 1497 O O . ILE A 1 200 ? 18.711 16.128 -4.129 1.00 31.42 200 ILE A O 1
ATOM 1502 N N . GLY A 1 201 ? 20.543 14.808 -3.849 1.00 31.87 201 GLY A N 1
ATOM 1503 C CA . GLY A 1 201 ? 21.281 15.226 -5.058 1.00 33.58 201 GLY A CA 1
ATOM 1504 C C . GLY A 1 201 ? 20.448 15.089 -6.330 1.00 34.46 201 GLY A C 1
ATOM 1505 O O . GLY A 1 201 ? 20.424 16.057 -7.160 1.00 36.72 201 GLY A O 1
ATOM 1506 N N . ASP A 1 202 ? 19.815 13.932 -6.525 1.00 34.57 202 ASP A N 1
ATOM 1507 C CA . ASP A 1 202 ? 18.933 13.658 -7.690 1.00 35.18 202 ASP A CA 1
ATOM 1508 C C . ASP A 1 202 ? 17.789 14.675 -7.705 1.00 33.90 202 ASP A C 1
ATOM 1509 O O . ASP A 1 202 ? 17.598 15.330 -8.728 1.00 33.16 202 ASP A O 1
ATOM 1514 N N . LEU A 1 203 ? 17.089 14.847 -6.579 1.00 31.75 203 LEU A N 1
ATOM 1515 C CA . LEU A 1 203 ? 15.919 15.757 -6.456 1.00 31.73 203 LEU A CA 1
ATOM 1516 C C . LEU A 1 203 ? 16.374 17.181 -6.742 1.00 32.60 203 LEU A C 1
ATOM 1517 O O . LEU A 1 203 ? 15.640 17.894 -7.449 1.00 34.31 203 LEU A O 1
ATOM 1522 N N . ALA A 1 204 ? 17.537 17.579 -6.230 1.00 33.16 204 ALA A N 1
ATOM 1523 C CA . ALA A 1 204 ? 18.097 18.927 -6.437 1.00 34.94 204 ALA A CA 1
ATOM 1524 C C . ALA A 1 204 ? 18.299 19.131 -7.944 1.00 36.62 204 ALA A C 1
ATOM 1525 O O . ALA A 1 204 ? 18.038 20.233 -8.452 1.00 37.20 204 ALA A O 1
ATOM 1527 N N . LYS A 1 205 ? 18.699 18.090 -8.674 1.00 37.92 205 LYS A N 1
ATOM 1528 C CA . LYS A 1 205 ? 18.935 18.234 -10.149 1.00 39.15 205 LYS A CA 1
ATOM 1529 C C . LYS A 1 205 ? 17.598 18.384 -10.877 1.00 38.78 205 LYS A C 1
ATOM 1530 O O . LYS A 1 205 ? 17.568 19.095 -11.870 1.00 40.40 205 LYS A O 1
ATOM 1536 N N . LEU A 1 206 ? 16.532 17.725 -10.428 1.00 37.51 206 LEU A N 1
ATOM 1537 C CA . LEU A 1 206 ? 15.191 17.827 -11.065 1.00 38.28 206 LEU A CA 1
ATOM 1538 C C . LEU A 1 206 ? 14.545 19.184 -10.795 1.00 38.69 206 LEU A C 1
ATOM 1539 O O . LEU A 1 206 ? 13.767 19.636 -11.623 1.00 38.59 206 LEU A O 1
ATOM 1544 N N . ARG A 1 207 ? 14.812 19.785 -9.640 1.00 40.22 207 ARG A N 1
ATOM 1545 C CA . ARG A 1 207 ? 14.126 21.029 -9.213 1.00 41.59 207 ARG A CA 1
ATOM 1546 C C . ARG A 1 207 ? 14.463 22.154 -10.205 1.00 43.51 207 ARG A C 1
ATOM 1547 O O . ARG A 1 207 ? 15.650 22.273 -10.559 1.00 43.20 207 ARG A O 1
ATOM 1555 N N . GLY A 1 208 ? 13.445 22.906 -10.638 1.00 44.04 208 GLY A N 1
ATOM 1556 C CA . GLY A 1 208 ? 13.557 24.046 -11.569 1.00 46.02 208 GLY A CA 1
ATOM 1557 C C . GLY A 1 208 ? 13.782 23.644 -13.024 1.00 47.55 208 GLY A C 1
ATOM 1558 O O . GLY A 1 208 ? 14.116 24.528 -13.815 1.00 49.38 208 GLY A O 1
ATOM 1559 N N . THR A 1 209 ? 13.608 22.370 -13.387 1.00 46.62 209 THR A N 1
ATOM 1560 C CA . THR A 1 209 ? 13.764 21.884 -14.780 1.00 47.14 209 THR A CA 1
ATOM 1561 C C . THR A 1 209 ? 12.390 21.508 -15.348 1.00 47.19 209 THR A C 1
ATOM 1562 O O . THR A 1 209 ? 11.411 21.389 -14.556 1.00 44.67 209 THR A O 1
ATOM 1566 N N . GLU A 1 210 ? 12.317 21.356 -16.682 1.00 46.83 210 GLU A N 1
ATOM 1567 C CA . GLU A 1 210 ? 11.029 21.213 -17.403 1.00 47.37 210 GLU A CA 1
ATOM 1568 C C . GLU A 1 210 ? 10.352 19.930 -16.919 1.00 44.80 210 GLU A C 1
ATOM 1569 O O . GLU A 1 210 ? 11.023 18.894 -16.763 1.00 45.68 210 GLU A O 1
ATOM 1572 N N . GLY A 1 211 ? 9.047 20.019 -16.684 1.00 44.03 211 GLY A N 1
ATOM 1573 C CA . GLY A 1 211 ? 8.210 18.898 -16.241 1.00 42.30 211 GLY A CA 1
ATOM 1574 C C . GLY A 1 211 ? 8.122 18.835 -14.725 1.00 40.97 211 GLY A C 1
ATOM 1575 O O . GLY A 1 211 ? 7.370 17.996 -14.250 1.00 40.17 211 GLY A O 1
ATOM 1576 N N . TYR A 1 212 ? 8.886 19.647 -13.983 1.00 41.06 212 TYR A N 1
ATOM 1577 C CA . TYR A 1 212 ? 8.886 19.619 -12.489 1.00 39.82 212 TYR A CA 1
ATOM 1578 C C . TYR A 1 212 ? 8.437 20.961 -11.888 1.00 39.78 212 TYR A C 1
ATOM 1579 O O . TYR A 1 212 ? 8.623 21.181 -10.671 1.00 37.33 212 TYR A O 1
ATOM 1588 N N . GLU A 1 213 ? 7.772 21.795 -12.682 1.00 39.58 213 GLU A N 1
ATOM 1589 C CA . GLU A 1 213 ? 7.253 23.125 -12.259 1.00 40.59 213 GLU A CA 1
ATOM 1590 C C . GLU A 1 213 ? 6.241 22.988 -11.121 1.00 38.75 213 GLU A C 1
ATOM 1591 O O . GLU A 1 213 ? 6.147 23.935 -10.328 1.00 39.01 213 GLU A O 1
ATOM 1597 N N . HIS A 1 214 ? 5.522 21.865 -11.045 1.00 37.32 214 HIS A N 1
ATOM 1598 C CA . HIS A 1 214 ? 4.428 21.609 -10.069 1.00 36.21 214 HIS A CA 1
ATOM 1599 C C . HIS A 1 214 ? 4.976 21.042 -8.745 1.00 34.42 214 HIS A C 1
ATOM 1600 O O . HIS A 1 214 ? 4.162 20.837 -7.855 1.00 33.31 214 HIS A O 1
ATOM 1607 N N . VAL A 1 215 ? 6.285 20.806 -8.630 1.00 33.43 215 VAL A N 1
ATOM 1608 C CA . VAL A 1 215 ? 6.912 20.282 -7.386 1.00 32.50 215 VAL A CA 1
ATOM 1609 C C . VAL A 1 215 ? 7.490 21.440 -6.569 1.00 32.49 215 VAL A C 1
ATOM 1610 O O . VAL A 1 215 ? 8.566 21.993 -6.921 1.00 32.63 215 VAL A O 1
ATOM 1614 N N . SER A 1 216 ? 6.837 21.712 -5.430 1.00 32.33 216 SER A N 1
ATOM 1615 C CA . SER A 1 216 ? 7.351 22.677 -4.430 1.00 32.88 216 SER A CA 1
ATOM 1616 C C . SER A 1 216 ? 8.605 22.139 -3.736 1.00 32.65 216 SER A C 1
ATOM 1617 O O . SER A 1 216 ? 8.825 20.920 -3.681 1.00 31.35 216 SER A O 1
ATOM 1620 N N . ASP A 1 217 ? 9.338 23.042 -3.108 1.00 33.94 217 ASP A N 1
ATOM 1621 C CA . ASP A 1 217 ? 10.462 22.717 -2.201 1.00 34.80 217 ASP A CA 1
ATOM 1622 C C . ASP A 1 217 ? 9.921 21.803 -1.087 1.00 33.60 217 ASP A C 1
ATOM 1623 O O . ASP A 1 217 ? 10.554 20.793 -0.713 1.00 32.15 217 ASP A O 1
ATOM 1628 N N . GLU A 1 218 ? 8.729 22.100 -0.596 1.00 34.64 218 GLU A N 1
ATOM 1629 C CA . GLU A 1 218 ? 8.117 21.311 0.496 1.00 34.32 218 GLU A CA 1
ATOM 1630 C C . GLU A 1 218 ? 7.891 19.879 0.004 1.00 32.67 218 GLU A C 1
ATOM 1631 O O . GLU A 1 218 ? 8.147 18.941 0.791 1.00 29.13 218 GLU A O 1
ATOM 1637 N N . MET A 1 219 ? 7.415 19.709 -1.239 1.00 31.16 219 MET A N 1
ATOM 1638 C CA . MET A 1 219 ? 7.131 18.367 -1.804 1.00 30.68 219 MET A CA 1
ATOM 1639 C C . MET A 1 219 ? 8.443 17.602 -1.937 1.00 28.83 219 MET A C 1
ATOM 1640 O O . MET A 1 219 ? 8.505 16.423 -1.512 1.00 27.63 219 MET A O 1
ATOM 1645 N N . PHE A 1 220 ? 9.491 18.257 -2.431 1.00 28.78 220 PHE A N 1
ATOM 1646 C CA . PHE A 1 220 ? 10.822 17.610 -2.552 1.00 28.21 220 PHE A CA 1
ATOM 1647 C C . PHE A 1 220 ? 11.308 17.176 -1.155 1.00 27.21 220 PHE A C 1
ATOM 1648 O O . PHE A 1 220 ? 11.729 16.009 -0.965 1.00 26.36 220 PHE A O 1
ATOM 1656 N N . ALA A 1 221 ? 11.285 18.106 -0.203 1.00 27.09 221 ALA A N 1
ATOM 1657 C CA . ALA A 1 221 ? 11.717 17.850 1.199 1.00 26.35 221 ALA A CA 1
ATOM 1658 C C . ALA A 1 221 ? 10.899 16.706 1.800 1.00 25.35 221 ALA A C 1
ATOM 1659 O O . ALA A 1 221 ? 11.472 15.901 2.557 1.00 24.59 221 ALA A O 1
ATOM 1661 N N . THR A 1 222 ? 9.608 16.625 1.501 1.00 25.46 222 THR A N 1
ATOM 1662 C CA . THR A 1 222 ? 8.717 15.583 2.070 1.00 24.95 222 THR A CA 1
ATOM 1663 C C . THR A 1 222 ? 9.198 14.202 1.621 1.00 24.68 222 THR A C 1
ATOM 1664 O O . THR A 1 222 ? 9.120 13.234 2.372 1.00 23.88 222 THR A O 1
ATOM 1668 N N . VAL A 1 223 ? 9.794 14.086 0.434 1.00 25.03 223 VAL A N 1
ATOM 1669 C CA . VAL A 1 223 ? 10.384 12.784 0.010 1.00 25.12 223 VAL A CA 1
ATOM 1670 C C . VAL A 1 223 ? 11.566 12.396 0.916 1.00 24.91 223 VAL A C 1
ATOM 1671 O O . VAL A 1 223 ? 11.572 11.268 1.406 1.00 24.75 223 VAL A O 1
ATOM 1675 N N . GLY A 1 224 ? 12.487 13.303 1.243 1.00 25.65 224 GLY A N 1
ATOM 1676 C CA . GLY A 1 224 ? 13.614 12.974 2.131 1.00 25.29 224 GLY A CA 1
ATOM 1677 C C . GLY A 1 224 ? 13.118 12.627 3.526 1.00 24.99 224 GLY A C 1
ATOM 1678 O O . GLY A 1 224 ? 13.644 11.670 4.122 1.00 25.27 224 GLY A O 1
ATOM 1679 N N . VAL A 1 225 ? 12.152 13.373 4.052 1.00 24.52 225 VAL A N 1
ATOM 1680 C CA . VAL A 1 225 ? 11.724 13.192 5.467 1.00 23.98 225 VAL A CA 1
ATOM 1681 C C . VAL A 1 225 ? 11.000 11.843 5.544 1.00 23.44 225 VAL A C 1
ATOM 1682 O O . VAL A 1 225 ? 11.289 11.059 6.498 1.00 22.43 225 VAL A O 1
ATOM 1686 N N . THR A 1 226 ? 10.073 11.580 4.620 1.00 23.51 226 THR A N 1
ATOM 1687 C CA . THR A 1 226 ? 9.198 10.394 4.712 1.00 23.52 226 THR A CA 1
ATOM 1688 C C . THR A 1 226 ? 10.013 9.127 4.459 1.00 23.86 226 THR A C 1
ATOM 1689 O O . THR A 1 226 ? 9.652 8.099 5.031 1.00 23.98 226 THR A O 1
ATOM 1693 N N . LEU A 1 227 ? 11.013 9.153 3.572 1.00 25.13 227 LEU A N 1
ATOM 1694 C CA . LEU A 1 227 ? 11.773 7.934 3.224 1.00 26.19 227 LEU A CA 1
ATOM 1695 C C . LEU A 1 227 ? 12.777 7.674 4.338 1.00 25.26 227 LEU A C 1
ATOM 1696 O O . LEU A 1 227 ? 12.978 6.487 4.659 1.00 24.78 227 LEU A O 1
ATOM 1701 N N . PHE A 1 228 ? 13.391 8.710 4.897 1.00 25.08 228 PHE A N 1
ATOM 1702 C CA . PHE A 1 228 ? 14.253 8.522 6.086 1.00 24.54 228 PHE A CA 1
ATOM 1703 C C . PHE A 1 228 ? 13.414 7.874 7.200 1.00 25.26 228 PHE A C 1
ATOM 1704 O O . PHE A 1 228 ? 13.879 6.867 7.842 1.00 24.36 228 PHE A O 1
ATOM 1712 N N . GLY A 1 229 ? 12.228 8.428 7.458 1.00 24.18 229 GLY A N 1
ATOM 1713 C CA . GLY A 1 229 ? 11.416 7.975 8.612 1.00 23.76 229 GLY A CA 1
ATOM 1714 C C . GLY A 1 229 ? 10.886 6.571 8.427 1.00 23.30 229 GLY A C 1
ATOM 1715 O O . GLY A 1 229 ? 11.125 5.726 9.320 1.00 24.30 229 GLY A O 1
ATOM 1716 N N . ALA A 1 230 ? 10.211 6.291 7.301 1.00 23.81 230 ALA A N 1
ATOM 1717 C CA . ALA A 1 230 ? 9.611 4.969 7.033 1.00 23.76 230 ALA A CA 1
ATOM 1718 C C . ALA A 1 230 ? 10.739 3.940 6.901 1.00 24.03 230 ALA A C 1
ATOM 1719 O O . ALA A 1 230 ? 10.576 2.839 7.436 1.00 24.01 230 ALA A O 1
ATOM 1721 N N . GLY A 1 231 ? 11.861 4.286 6.250 1.00 22.80 231 GLY A N 1
ATOM 1722 C CA . GLY A 1 231 ? 12.945 3.319 6.033 1.00 22.74 231 GLY A CA 1
ATOM 1723 C C . GLY A 1 231 ? 13.611 2.952 7.346 1.00 22.11 231 GLY A C 1
ATOM 1724 O O . GLY A 1 231 ? 13.771 1.769 7.636 1.00 20.55 231 GLY A O 1
ATOM 1725 N N . VAL A 1 232 ? 13.965 3.965 8.130 1.00 22.17 232 VAL A N 1
ATOM 1726 C CA . VAL A 1 232 ? 14.741 3.766 9.381 1.00 22.50 232 VAL A CA 1
ATOM 1727 C C . VAL A 1 232 ? 13.886 3.017 10.402 1.00 22.75 232 VAL A C 1
ATOM 1728 O O . VAL A 1 232 ? 14.431 2.092 11.042 1.00 21.88 232 VAL A O 1
ATOM 1732 N N . ILE A 1 233 ? 12.612 3.361 10.563 1.00 23.04 233 ILE A N 1
ATOM 1733 C CA . ILE A 1 233 ? 11.779 2.713 11.614 1.00 22.99 233 ILE A CA 1
ATOM 1734 C C . ILE A 1 233 ? 11.536 1.241 11.250 1.00 23.07 233 ILE A C 1
ATOM 1735 O O . ILE A 1 233 ? 11.582 0.417 12.172 1.00 21.70 233 ILE A O 1
ATOM 1740 N N . SER A 1 234 ? 11.380 0.908 9.956 1.00 22.97 234 SER A N 1
ATOM 1741 C CA . SER A 1 234 ? 11.036 -0.458 9.509 1.00 23.80 234 SER A CA 1
ATOM 1742 C C . SER A 1 234 ? 12.310 -1.316 9.516 1.00 23.32 234 SER A C 1
ATOM 1743 O O . SER A 1 234 ? 12.244 -2.486 9.954 1.00 22.12 234 SER A O 1
ATOM 1746 N N . THR A 1 235 ? 13.444 -0.759 9.043 1.00 22.26 235 THR A N 1
ATOM 1747 C CA . THR A 1 235 ? 14.711 -1.515 9.014 1.00 22.41 235 THR A CA 1
ATOM 1748 C C . THR A 1 235 ? 15.228 -1.709 10.433 1.00 22.41 235 THR A C 1
ATOM 1749 O O . THR A 1 235 ? 15.551 -2.853 10.757 1.00 22.96 235 THR A O 1
ATOM 1753 N N . ALA A 1 236 ? 15.355 -0.648 11.224 1.00 22.38 236 ALA A N 1
ATOM 1754 C CA . ALA A 1 236 ? 15.867 -0.772 12.600 1.00 22.44 236 ALA A CA 1
ATOM 1755 C C . ALA A 1 236 ? 14.881 -1.625 13.416 1.00 22.89 236 ALA A C 1
ATOM 1756 O O . ALA A 1 236 ? 15.343 -2.439 14.246 1.00 23.56 236 ALA A O 1
ATOM 1758 N N . GLY A 1 237 ? 13.573 -1.470 13.185 1.00 22.14 237 GLY A N 1
ATOM 1759 C CA . GLY A 1 237 ? 12.518 -2.207 13.892 1.00 21.83 237 GLY A CA 1
ATOM 1760 C C . GLY A 1 237 ? 12.579 -3.694 13.587 1.00 22.57 237 GLY A C 1
ATOM 1761 O O . GLY A 1 237 ? 12.564 -4.536 14.524 1.00 21.92 237 GLY A O 1
ATOM 1762 N N . PHE A 1 238 ? 12.662 -4.038 12.304 1.00 21.38 238 PHE A N 1
ATOM 1763 C CA . PHE A 1 238 ? 12.778 -5.444 11.894 1.00 22.39 238 PHE A CA 1
ATOM 1764 C C . PHE A 1 238 ? 14.065 -6.066 12.472 1.00 22.58 238 PHE A C 1
ATOM 1765 O O . PHE A 1 238 ? 14.002 -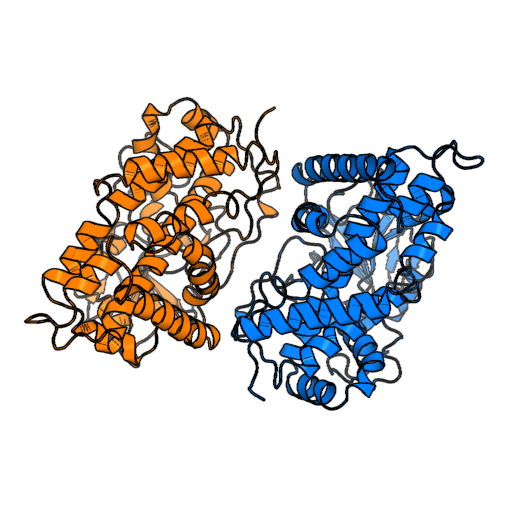7.192 12.923 1.00 22.05 238 PHE A O 1
ATOM 1773 N N . LEU A 1 239 ? 15.213 -5.420 12.321 1.00 23.36 239 LEU A N 1
ATOM 1774 C CA . LEU A 1 239 ? 16.519 -6.015 12.671 1.00 24.49 239 LEU A CA 1
ATOM 1775 C C . LEU A 1 239 ? 16.559 -6.205 14.184 1.00 24.08 239 LEU A C 1
ATOM 1776 O O . LEU A 1 239 ? 16.984 -7.307 14.652 1.00 22.97 239 LEU A O 1
ATOM 1781 N N . ALA A 1 240 ? 16.027 -5.255 14.946 1.00 23.47 240 ALA A N 1
ATOM 1782 C CA . ALA A 1 240 ? 15.985 -5.457 16.416 1.00 23.25 240 ALA A CA 1
ATOM 1783 C C . ALA A 1 240 ? 15.121 -6.691 16.728 1.00 23.53 240 ALA A C 1
ATOM 1784 O O . ALA A 1 240 ? 15.521 -7.517 17.585 1.00 24.46 240 ALA A O 1
ATOM 1786 N N . MET A 1 241 ? 13.960 -6.824 16.111 1.00 22.54 241 MET A N 1
ATOM 1787 C CA . MET A 1 241 ? 13.029 -7.915 16.421 1.00 22.42 241 MET A CA 1
ATOM 1788 C C . MET A 1 241 ? 13.475 -9.212 15.751 1.00 21.86 241 MET A C 1
ATOM 1789 O O . MET A 1 241 ? 13.035 -10.255 16.214 1.00 21.56 241 MET A O 1
ATOM 1794 N N . ALA A 1 242 ? 14.334 -9.164 14.728 1.00 21.51 242 ALA A N 1
ATOM 1795 C CA . ALA A 1 242 ? 14.954 -10.395 14.166 1.00 21.89 242 ALA A CA 1
ATOM 1796 C C . ALA A 1 242 ? 15.964 -10.899 15.216 1.00 21.91 242 ALA A C 1
ATOM 1797 O O . ALA A 1 242 ? 16.046 -12.108 15.460 1.00 21.70 242 ALA A O 1
ATOM 1799 N N . LEU A 1 243 ? 16.705 -9.988 15.830 1.00 21.94 243 LEU A N 1
ATOM 1800 C CA . LEU A 1 243 ? 17.632 -10.356 16.944 1.00 22.28 243 LEU A CA 1
ATOM 1801 C C . LEU A 1 243 ? 16.844 -10.877 18.152 1.00 21.85 243 LEU A C 1
ATOM 1802 O O . LEU A 1 243 ? 17.275 -11.901 18.679 1.00 21.86 243 LEU A O 1
ATOM 1807 N N . VAL A 1 244 ? 15.662 -10.338 18.456 1.00 20.88 244 VAL A N 1
ATOM 1808 C CA . VAL A 1 244 ? 14.820 -10.895 19.560 1.00 21.13 244 VAL A CA 1
ATOM 1809 C C . VAL A 1 244 ? 14.448 -12.335 19.182 1.00 21.25 244 VAL A C 1
ATOM 1810 O O . VAL A 1 244 ? 14.555 -13.218 20.061 1.00 21.40 244 VAL A O 1
ATOM 1814 N N . THR A 1 245 ? 14.049 -12.587 17.923 1.00 21.20 245 THR A N 1
ATOM 1815 C CA . THR A 1 245 ? 13.718 -13.974 17.503 1.00 21.68 245 THR A CA 1
ATOM 1816 C C . THR A 1 245 ? 14.928 -14.876 17.705 1.00 22.05 245 THR A C 1
ATOM 1817 O O . THR A 1 245 ? 14.748 -15.984 18.224 1.00 22.79 245 THR A O 1
ATOM 1821 N N . LEU A 1 246 ? 16.112 -14.459 17.266 1.00 22.10 246 LEU A N 1
ATOM 1822 C CA . LEU A 1 246 ? 17.313 -15.326 17.301 1.00 23.03 246 LEU A CA 1
ATOM 1823 C C . LEU A 1 246 ? 17.744 -15.512 18.750 1.00 23.83 246 LEU A C 1
ATOM 1824 O O . LEU A 1 246 ? 18.131 -16.645 19.092 1.00 24.18 246 LEU A O 1
ATOM 1829 N N . LEU A 1 247 ? 17.636 -14.466 19.566 1.00 23.69 247 LEU A N 1
ATOM 1830 C CA . LEU A 1 247 ? 18.021 -14.564 21.013 1.00 25.20 247 LEU A CA 1
ATOM 1831 C C . LEU A 1 247 ? 17.029 -15.432 21.800 1.00 26.76 247 LEU A C 1
ATOM 1832 O O . LEU A 1 247 ? 17.440 -15.928 22.863 1.00 29.37 247 LEU A O 1
ATOM 1837 N N . THR A 1 248 ? 15.775 -15.597 21.370 1.00 27.02 248 THR A N 1
ATOM 1838 C CA . THR A 1 248 ? 14.822 -16.543 22.012 1.00 29.28 248 THR A CA 1
ATOM 1839 C C . THR A 1 248 ? 14.964 -17.958 21.414 1.00 29.51 248 THR A C 1
ATOM 1840 O O . THR A 1 248 ? 14.375 -18.875 21.965 1.00 30.05 248 THR A O 1
ATOM 1844 N N . HIS A 1 249 ? 15.731 -18.149 20.337 1.00 28.67 249 HIS A N 1
ATOM 1845 C CA . HIS A 1 249 ? 16.000 -19.472 19.698 1.00 29.70 249 HIS A CA 1
ATOM 1846 C C . HIS A 1 249 ? 17.508 -19.638 19.490 1.00 30.36 249 HIS A C 1
ATOM 1847 O O . HIS A 1 249 ? 18.023 -19.676 18.365 1.00 26.97 249 HIS A O 1
ATOM 1854 N N . PRO A 1 250 ? 18.296 -19.665 20.583 1.00 30.85 250 PRO A N 1
ATOM 1855 C CA . PRO A 1 250 ? 19.761 -19.607 20.485 1.00 31.32 250 PRO A CA 1
ATOM 1856 C C . PRO A 1 250 ? 20.400 -20.808 19.775 1.00 31.72 250 PRO A C 1
ATOM 1857 O O . PRO A 1 250 ? 21.451 -20.604 19.169 1.00 34.44 250 PRO A O 1
ATOM 1861 N N . GLU A 1 251 ? 19.758 -21.978 19.799 1.00 30.97 251 GLU A N 1
ATOM 1862 C CA . GLU A 1 251 ? 20.238 -23.167 19.054 1.00 33.40 251 GLU A CA 1
ATOM 1863 C C . GLU A 1 251 ? 20.130 -22.857 17.555 1.00 32.26 251 GLU A C 1
ATOM 1864 O O . GLU A 1 251 ? 21.057 -23.223 16.809 1.00 32.89 251 GLU A O 1
ATOM 1866 N N . GLU A 1 252 ? 19.007 -22.279 17.134 1.00 33.06 252 GLU A N 1
ATOM 1867 C CA . GLU A 1 252 ? 18.784 -21.899 15.701 1.00 34.43 252 GLU A CA 1
ATOM 1868 C C . GLU A 1 252 ? 19.774 -20.779 15.349 1.00 31.78 252 GLU A C 1
ATOM 1869 O O . GLU A 1 252 ? 20.347 -20.841 14.248 1.00 34.61 252 GLU A O 1
ATOM 1875 N N . ALA A 1 253 ? 19.998 -19.806 16.242 1.00 28.62 253 ALA A N 1
ATOM 1876 C CA . ALA A 1 253 ? 20.956 -18.697 16.013 1.00 27.48 253 ALA A CA 1
ATOM 1877 C C . ALA A 1 253 ? 22.368 -19.266 15.841 1.00 27.46 253 ALA A C 1
ATOM 1878 O O . ALA A 1 253 ? 23.087 -18.903 14.851 1.00 26.30 253 ALA A O 1
ATOM 1880 N N . ASP A 1 254 ? 22.749 -20.220 16.684 1.00 26.65 254 ASP A N 1
ATOM 1881 C CA . ASP A 1 254 ? 24.054 -20.916 16.541 1.00 27.43 254 ASP A CA 1
ATOM 1882 C C . ASP A 1 254 ? 24.145 -21.633 15.174 1.00 27.54 254 ASP A C 1
ATOM 1883 O O . ASP A 1 254 ? 25.252 -21.635 14.564 1.00 27.21 254 ASP A O 1
ATOM 1888 N N . HIS A 1 255 ? 23.081 -22.314 14.759 1.00 27.75 255 HIS A N 1
ATOM 1889 C CA . HIS A 1 255 ? 23.047 -23.057 13.469 1.00 28.68 255 HIS A CA 1
ATOM 1890 C C . HIS A 1 255 ? 23.314 -22.062 12.323 1.00 28.14 255 HIS A C 1
ATOM 1891 O O . HIS A 1 255 ? 24.244 -22.251 11.513 1.00 28.71 255 HIS A O 1
ATOM 1898 N N . LEU A 1 256 ? 22.571 -20.980 12.309 1.00 27.54 256 LEU A N 1
ATOM 1899 C CA . LEU A 1 256 ? 22.719 -19.954 11.238 1.00 27.03 256 LEU A CA 1
ATOM 1900 C C . LEU A 1 256 ? 24.142 -19.365 11.281 1.00 27.51 256 LEU A C 1
ATOM 1901 O O . LEU A 1 256 ? 24.718 -19.175 10.208 1.00 28.69 256 LEU A O 1
ATOM 1906 N N . ALA A 1 257 ? 24.739 -19.105 12.449 1.00 27.12 257 ALA A N 1
ATOM 1907 C CA . ALA A 1 257 ? 26.138 -18.619 12.495 1.00 27.77 257 ALA A CA 1
ATOM 1908 C C . ALA A 1 257 ? 27.092 -19.613 11.803 1.00 29.14 257 ALA A C 1
ATOM 1909 O O . ALA A 1 257 ? 28.085 -19.180 11.217 1.00 29.07 257 ALA A O 1
ATOM 1911 N N . ASP A 1 258 ? 26.861 -20.917 11.916 1.00 30.32 258 ASP A N 1
ATOM 1912 C CA . ASP A 1 258 ? 27.778 -21.939 11.352 1.00 32.73 258 ASP A CA 1
ATOM 1913 C C . ASP A 1 258 ? 27.424 -22.159 9.864 1.00 33.05 258 ASP A C 1
ATOM 1914 O O . ASP A 1 258 ? 28.238 -22.775 9.181 1.00 34.15 258 ASP A O 1
ATOM 1919 N N . HIS A 1 259 ? 26.258 -21.692 9.391 1.00 32.54 259 HIS A N 1
ATOM 1920 C CA . HIS A 1 259 ? 25.792 -21.902 7.990 1.00 34.93 259 HIS A CA 1
ATOM 1921 C C . HIS A 1 259 ? 25.378 -20.575 7.380 1.00 34.44 259 HIS A C 1
ATOM 1922 O O . HIS A 1 259 ? 24.200 -20.327 7.124 1.00 33.68 259 HIS A O 1
ATOM 1929 N N . PRO A 1 260 ? 26.336 -19.652 7.162 1.00 36.12 260 PRO A N 1
ATOM 1930 C CA . PRO A 1 260 ? 26.004 -18.337 6.612 1.00 37.04 260 PRO A CA 1
ATOM 1931 C C . PRO A 1 260 ? 25.346 -18.376 5.222 1.00 35.87 260 PRO A C 1
ATOM 1932 O O . PRO A 1 260 ? 24.658 -17.407 4.888 1.00 34.20 260 PRO A O 1
ATOM 1936 N N . GLU A 1 261 ? 25.500 -19.484 4.494 1.00 37.50 261 GLU A N 1
ATOM 1937 C CA . GLU A 1 261 ? 24.854 -19.724 3.172 1.00 38.19 261 GLU A CA 1
ATOM 1938 C C . GLU A 1 261 ? 23.327 -19.761 3.352 1.00 36.64 261 GLU A C 1
ATOM 1939 O O . GLU A 1 261 ? 22.607 -19.477 2.378 1.00 34.26 261 GLU A O 1
ATOM 1945 N N . LEU A 1 262 ? 22.826 -20.020 4.566 1.00 32.99 262 LEU A N 1
ATOM 1946 C CA . LEU A 1 262 ? 21.361 -20.037 4.803 1.00 32.75 262 LEU A CA 1
ATOM 1947 C C . LEU A 1 262 ? 20.804 -18.621 4.890 1.00 30.08 262 LEU A C 1
ATOM 1948 O O . LEU A 1 262 ? 19.600 -18.517 5.071 1.00 29.14 262 LEU A O 1
ATOM 1953 N N . MET A 1 263 ? 21.628 -17.576 4.944 1.00 29.83 263 MET A N 1
ATOM 1954 C CA . MET A 1 263 ? 21.115 -16.267 5.408 1.00 29.78 263 MET A CA 1
ATOM 1955 C C . MET A 1 263 ? 19.936 -15.773 4.565 1.00 29.25 263 MET A C 1
ATOM 1956 O O . MET A 1 263 ? 18.983 -15.226 5.102 1.00 27.89 263 MET A O 1
ATOM 1961 N N . PRO A 1 264 ? 19.944 -15.865 3.220 1.00 30.30 264 PRO A N 1
ATOM 1962 C CA . PRO A 1 264 ? 18.811 -15.356 2.436 1.00 30.19 264 PRO A CA 1
ATOM 1963 C C . PRO A 1 264 ? 17.469 -16.010 2.804 1.00 29.23 264 PRO A C 1
ATOM 1964 O O . PRO A 1 264 ? 16.526 -15.303 3.030 1.00 28.58 264 PRO A O 1
ATOM 1968 N N . GLN A 1 265 ? 17.450 -17.327 2.945 1.00 30.24 265 GLN A N 1
ATOM 1969 C CA . GLN A 1 265 ? 16.257 -18.103 3.404 1.00 31.24 265 GLN A CA 1
ATOM 1970 C C . GLN A 1 265 ? 15.932 -17.742 4.851 1.00 29.00 265 GLN A C 1
ATOM 1971 O O . GLN A 1 265 ? 14.769 -17.644 5.194 1.00 28.54 265 GLN A O 1
ATOM 1977 N N . ALA A 1 266 ? 16.963 -17.583 5.668 1.00 28.33 266 ALA A N 1
ATOM 1978 C CA . ALA A 1 266 ? 16.821 -17.220 7.089 1.00 28.11 266 ALA A CA 1
ATOM 1979 C C . ALA A 1 266 ? 16.080 -15.886 7.208 1.00 27.73 266 ALA A C 1
ATOM 1980 O O . ALA A 1 266 ? 15.134 -15.781 8.045 1.00 26.80 266 ALA A O 1
ATOM 1982 N N . VAL A 1 267 ? 16.448 -14.896 6.388 1.00 26.46 267 VAL A N 1
ATOM 1983 C CA . VAL A 1 267 ? 15.771 -13.575 6.455 1.00 26.47 267 VAL A CA 1
ATOM 1984 C C . VAL A 1 267 ? 14.302 -13.716 6.054 1.00 26.28 267 VAL A C 1
ATOM 1985 O O . VAL A 1 267 ? 13.448 -13.064 6.701 1.00 25.15 267 VAL A O 1
ATOM 1989 N N . ASP A 1 268 ? 13.970 -14.581 5.104 1.00 27.09 268 ASP A N 1
ATOM 1990 C CA . ASP A 1 268 ? 12.538 -14.773 4.753 1.00 27.97 268 ASP A CA 1
ATOM 1991 C C . ASP A 1 268 ? 11.773 -15.340 5.963 1.00 26.62 268 ASP A C 1
ATOM 1992 O O . ASP A 1 268 ? 10.638 -14.930 6.196 1.00 25.66 268 ASP A O 1
ATOM 1997 N N . GLU A 1 269 ? 12.341 -16.313 6.672 1.00 27.02 269 GLU A N 1
ATOM 1998 C CA . GLU A 1 269 ? 11.623 -16.948 7.809 1.00 26.74 269 GLU A CA 1
ATOM 1999 C C . GLU A 1 269 ? 11.588 -15.965 8.991 1.00 25.22 269 GLU A C 1
ATOM 2000 O O . GLU A 1 269 ? 10.526 -15.884 9.627 1.00 24.52 269 GLU A O 1
ATOM 2006 N N . LEU A 1 270 ? 12.637 -15.157 9.188 1.00 23.90 270 LEU A N 1
ATOM 2007 C CA . LEU A 1 270 ? 12.632 -14.095 10.232 1.00 23.18 270 LEU A CA 1
ATOM 2008 C C . LEU A 1 270 ? 11.568 -13.051 9.910 1.00 22.90 270 LEU A C 1
ATOM 2009 O O . LEU A 1 270 ? 10.860 -12.595 10.845 1.00 21.78 270 LEU A O 1
ATOM 2014 N N . LEU A 1 271 ? 11.425 -12.674 8.636 1.00 22.40 271 LEU A N 1
ATOM 2015 C CA . LEU A 1 271 ? 10.313 -11.778 8.243 1.00 22.50 271 LEU A CA 1
ATOM 2016 C C . LEU A 1 271 ? 8.975 -12.454 8.544 1.00 23.02 271 LEU A C 1
ATOM 2017 O O . LEU A 1 271 ? 8.115 -11.771 9.056 1.00 23.06 271 LEU A O 1
ATOM 2022 N N . ARG A 1 272 ? 8.806 -13.737 8.245 1.00 24.01 272 ARG A N 1
ATOM 2023 C CA . ARG A 1 272 ? 7.498 -14.395 8.421 1.00 25.14 272 ARG A CA 1
ATOM 2024 C C . ARG A 1 272 ? 7.166 -14.381 9.921 1.00 25.08 272 ARG A C 1
ATOM 2025 O O . ARG A 1 272 ? 6.013 -14.119 10.270 1.00 25.39 272 ARG A O 1
ATOM 2033 N N . ILE A 1 273 ? 8.143 -14.668 10.769 1.00 25.04 273 ILE A N 1
ATOM 2034 C CA . ILE A 1 273 ? 7.892 -14.912 12.227 1.00 25.10 273 ILE A CA 1
ATOM 2035 C C . ILE A 1 273 ? 7.972 -13.591 13.010 1.00 24.94 273 ILE A C 1
ATOM 2036 O O . ILE A 1 273 ? 7.713 -13.610 14.260 1.00 23.59 273 ILE A O 1
ATOM 2041 N N . ASN A 1 274 ? 8.274 -12.473 12.350 1.00 24.48 274 ASN A N 1
ATOM 2042 C CA . ASN A 1 274 ? 8.647 -11.202 13.034 1.00 24.93 274 ASN A CA 1
ATOM 2043 C C . ASN A 1 274 ? 7.438 -10.617 13.795 1.00 24.84 274 ASN A C 1
ATOM 2044 O O . ASN A 1 274 ? 6.283 -10.668 13.288 1.00 24.82 274 ASN A O 1
ATOM 2049 N N . LEU A 1 275 ? 7.649 -10.060 14.991 1.00 24.77 275 LEU A N 1
ATOM 2050 C CA . LEU A 1 275 ? 6.535 -9.457 15.778 1.00 25.13 275 LEU A CA 1
ATOM 2051 C C . LEU A 1 275 ? 6.692 -7.934 15.855 1.00 25.12 275 LEU A C 1
ATOM 2052 O O . LEU A 1 275 ? 6.075 -7.327 16.726 1.00 25.53 275 LEU A O 1
ATOM 2057 N N . SER A 1 276 ? 7.455 -7.317 14.972 1.00 24.62 276 SER A N 1
ATOM 2058 C CA . SER A 1 276 ? 7.701 -5.859 15.043 1.00 24.91 276 SER A CA 1
ATOM 2059 C C . SER A 1 276 ? 6.444 -5.036 14.712 1.00 25.52 276 SER A C 1
ATOM 2060 O O . SER A 1 276 ? 6.350 -3.897 15.231 1.00 25.34 276 SER A O 1
ATOM 2063 N N . ILE A 1 277 ? 5.459 -5.530 13.979 1.00 25.98 277 ILE A N 1
ATOM 2064 C CA . ILE A 1 277 ? 4.259 -4.706 13.635 1.00 27.49 277 ILE A CA 1
ATOM 2065 C C . ILE A 1 277 ? 3.325 -4.681 14.829 1.00 28.57 277 ILE A C 1
ATOM 2066 O O . ILE A 1 277 ? 2.844 -5.737 15.234 1.00 29.04 277 ILE A O 1
ATOM 2071 N N . GLY A 1 278 ? 3.139 -3.502 15.425 1.00 29.45 278 GLY A N 1
ATOM 2072 C CA . GLY A 1 278 ? 2.358 -3.366 16.663 1.00 28.64 278 GLY A CA 1
ATOM 2073 C C . GLY A 1 278 ? 0.983 -2.784 16.429 1.00 29.49 278 GLY A C 1
ATOM 2074 O O . GLY A 1 278 ? 0.319 -2.443 17.406 1.00 31.03 278 GLY A O 1
ATOM 2075 N N . ASP A 1 279 ? 0.592 -2.558 15.185 1.00 28.68 279 ASP A N 1
ATOM 2076 C CA . ASP A 1 279 ? -0.740 -2.004 14.845 1.00 29.51 279 ASP A CA 1
ATOM 2077 C C . ASP A 1 279 ? -1.282 -2.819 13.657 1.00 29.15 279 ASP A C 1
ATOM 2078 O O . ASP A 1 279 ? -0.799 -3.941 13.441 1.00 29.72 279 ASP A O 1
ATOM 2083 N N . GLY A 1 280 ? -2.290 -2.304 12.977 1.00 27.84 280 GLY A N 1
ATOM 2084 C CA . GLY A 1 280 ? -2.870 -2.914 11.771 1.00 28.03 280 GLY A CA 1
ATOM 2085 C C . GLY A 1 280 ? -2.477 -2.089 10.574 1.00 27.06 280 GLY A C 1
ATOM 2086 O O . GLY A 1 280 ? -2.173 -0.895 10.744 1.00 26.77 280 GLY A O 1
ATOM 2087 N N . LEU A 1 281 ? -2.516 -2.678 9.385 1.00 26.76 281 LEU A N 1
ATOM 2088 C CA . LEU A 1 281 ? -2.412 -1.894 8.146 1.00 26.43 281 LEU A CA 1
ATOM 2089 C C . LEU A 1 281 ? -3.804 -1.365 7.851 1.00 26.59 281 LEU A C 1
ATOM 2090 O O . LEU A 1 281 ? -4.742 -2.135 7.712 1.00 27.29 281 LEU A O 1
ATOM 2095 N N . PRO A 1 282 ? -4.007 -0.030 7.850 1.00 26.26 282 PRO A N 1
ATOM 2096 C CA . PRO A 1 282 ? -5.349 0.529 7.723 1.00 27.09 282 PRO A CA 1
ATOM 2097 C C . PRO A 1 282 ? -5.808 0.667 6.269 1.00 27.32 282 PRO A C 1
ATOM 2098 O O . PRO A 1 282 ? -5.037 0.991 5.394 1.00 26.50 282 PRO A O 1
ATOM 2102 N N . ARG A 1 283 ? -7.106 0.478 6.088 1.00 28.57 283 ARG A N 1
ATOM 2103 C CA . ARG A 1 283 ? -7.802 0.567 4.790 1.00 29.44 283 ARG A CA 1
ATOM 2104 C C . ARG A 1 283 ? -9.208 1.039 5.081 1.00 30.75 283 ARG A C 1
ATOM 2105 O O . ARG A 1 283 ? -9.789 0.509 6.006 1.00 31.48 283 ARG A O 1
ATOM 2113 N N . LEU A 1 284 ? -9.708 2.031 4.362 1.00 31.44 284 LEU A N 1
ATOM 2114 C CA . LEU A 1 284 ? -11.132 2.430 4.480 1.00 33.28 284 LEU A CA 1
ATOM 2115 C C . LEU A 1 284 ? -11.939 1.753 3.354 1.00 34.53 284 LEU A C 1
ATOM 2116 O O . LEU A 1 284 ? -11.489 1.849 2.175 1.00 33.67 284 LEU A O 1
ATOM 2121 N N . ALA A 1 285 ? -13.076 1.129 3.703 1.00 35.64 285 ALA A N 1
ATOM 2122 C CA . ALA A 1 285 ? -14.043 0.521 2.759 1.00 37.76 285 ALA A CA 1
ATOM 2123 C C . ALA A 1 285 ? -14.740 1.635 1.972 1.00 39.43 285 ALA A C 1
ATOM 2124 O O . ALA A 1 285 ? -15.600 2.341 2.544 1.00 40.68 285 ALA A O 1
ATOM 2126 N N . MET A 1 286 ? -14.367 1.769 0.697 1.00 40.93 286 MET A N 1
ATOM 2127 C CA . MET A 1 286 ? -14.946 2.744 -0.261 1.00 42.93 286 MET A CA 1
ATOM 2128 C C . MET A 1 286 ? -16.275 2.223 -0.816 1.00 44.68 286 MET A C 1
ATOM 2129 O O . MET A 1 286 ? -16.949 2.996 -1.482 1.00 45.46 286 MET A O 1
ATOM 2134 N N . GLU A 1 287 ? -16.690 0.992 -0.527 1.00 46.65 287 GLU A N 1
ATOM 2135 C CA . GLU A 1 287 ? -18.105 0.589 -0.775 1.00 50.94 287 GLU A CA 1
ATOM 2136 C C . GLU A 1 287 ? -18.475 -0.619 0.085 1.00 50.69 287 GLU A C 1
ATOM 2137 O O . GLU A 1 287 ? -17.574 -1.202 0.705 1.00 49.13 287 GLU A O 1
ATOM 2143 N N . ASP A 1 288 ? -19.767 -0.946 0.121 1.00 52.39 288 ASP A N 1
ATOM 2144 C CA . ASP A 1 288 ? -20.313 -2.129 0.835 1.00 54.01 288 ASP A CA 1
ATOM 2145 C C . ASP A 1 288 ? -19.607 -3.359 0.272 1.00 53.75 288 ASP A C 1
ATOM 2146 O O . ASP A 1 288 ? -19.474 -3.429 -0.941 1.00 53.31 288 ASP A O 1
ATOM 2151 N N . MET A 1 289 ? -19.132 -4.265 1.126 1.00 54.00 289 MET A N 1
ATOM 2152 C CA . MET A 1 289 ? -18.358 -5.447 0.676 1.00 53.51 289 MET A CA 1
ATOM 2153 C C . MET A 1 289 ? -18.447 -6.562 1.712 1.00 52.82 289 MET A C 1
ATOM 2154 O O . MET A 1 289 ? -18.359 -6.271 2.920 1.00 50.65 289 MET A O 1
ATOM 2159 N N . THR A 1 290 ? -18.596 -7.795 1.232 1.00 50.98 290 THR A N 1
ATOM 2160 C CA . THR A 1 290 ? -18.560 -9.019 2.056 1.00 50.68 290 THR A CA 1
ATOM 2161 C C . THR A 1 290 ? -17.096 -9.381 2.259 1.00 48.28 290 THR A C 1
ATOM 2162 O O . THR A 1 290 ? -16.361 -9.407 1.277 1.00 48.36 290 THR A O 1
ATOM 2166 N N . LEU A 1 291 ? -16.696 -9.596 3.508 1.00 47.58 291 LEU A N 1
ATOM 2167 C CA . LEU A 1 291 ? -15.349 -10.067 3.890 1.00 45.83 291 LEU A CA 1
ATOM 2168 C C . LEU A 1 291 ? -15.519 -11.274 4.820 1.00 46.88 291 LEU A C 1
ATOM 2169 O O . LEU A 1 291 ? -15.940 -11.083 5.976 1.00 47.27 291 LEU A O 1
ATOM 2174 N N . GLY A 1 292 ? -15.286 -12.489 4.316 1.00 47.27 292 GLY A N 1
ATOM 2175 C CA . GLY A 1 292 ? -15.681 -13.723 5.022 1.00 48.58 292 GLY A CA 1
ATOM 2176 C C . GLY A 1 292 ? -17.152 -13.670 5.409 1.00 50.67 292 GLY A C 1
ATOM 2177 O O . GLY A 1 292 ? -17.982 -13.413 4.515 1.00 53.32 292 GLY A O 1
ATOM 2178 N N . GLU A 1 293 ? -17.470 -13.840 6.692 1.00 51.05 293 GLU A N 1
ATOM 2179 C CA . GLU A 1 293 ? -18.866 -13.879 7.205 1.00 53.00 293 GLU A CA 1
ATOM 2180 C C . GLU A 1 293 ? -19.316 -12.476 7.671 1.00 52.57 293 GLU A C 1
ATOM 2181 O O . GLU A 1 293 ? -20.421 -12.381 8.269 1.00 53.44 293 GLU A O 1
ATOM 2184 N N . VAL A 1 294 ? -18.550 -11.415 7.382 1.00 49.37 294 VAL A N 1
ATOM 2185 C CA . VAL A 1 294 ? -18.867 -10.030 7.846 1.00 49.20 294 VAL A CA 1
ATOM 2186 C C . VAL A 1 294 ? -19.252 -9.141 6.652 1.00 49.37 294 VAL A C 1
ATOM 2187 O O . VAL A 1 294 ? -18.548 -9.181 5.617 1.00 48.76 294 VAL A O 1
ATOM 2191 N N . GLU A 1 295 ? -20.317 -8.348 6.817 1.00 50.69 295 GLU A N 1
ATOM 2192 C CA . GLU A 1 295 ? -20.758 -7.273 5.887 1.00 52.03 295 GLU A CA 1
ATOM 2193 C C . GLU A 1 295 ? -20.106 -5.942 6.280 1.00 49.73 295 GLU A C 1
ATOM 2194 O O . GLU A 1 295 ? -20.593 -5.298 7.208 1.00 51.61 295 GLU A O 1
ATOM 2200 N N . VAL A 1 296 ? -19.044 -5.548 5.586 1.00 47.55 296 VAL A N 1
ATOM 2201 C CA . VAL A 1 296 ? -18.303 -4.278 5.818 1.00 46.02 296 VAL A CA 1
ATOM 2202 C C . VAL A 1 296 ? -19.058 -3.162 5.100 1.00 47.08 296 VAL A C 1
ATOM 2203 O O . VAL A 1 296 ? -19.268 -3.301 3.872 1.00 49.43 296 VAL A O 1
ATOM 2207 N N . LYS A 1 297 ? -19.490 -2.119 5.812 1.00 46.44 297 LYS A N 1
ATOM 2208 C CA . LYS A 1 297 ? -20.265 -1.009 5.188 1.00 46.77 297 LYS A CA 1
ATOM 2209 C C . LYS A 1 297 ? -19.271 0.034 4.670 1.00 45.32 297 LYS A C 1
ATOM 2210 O O . LYS A 1 297 ? -18.145 0.134 5.221 1.00 42.73 297 LYS A O 1
ATOM 2213 N N . LYS A 1 298 ? -19.661 0.769 3.625 1.00 46.26 298 LYS A N 1
ATOM 2214 C CA . LYS A 1 298 ? -18.881 1.927 3.119 1.00 45.76 298 LYS A CA 1
ATOM 2215 C C . LYS A 1 298 ? -18.512 2.837 4.295 1.00 43.85 298 LYS A C 1
ATOM 2216 O O . LYS A 1 298 ? -19.384 3.128 5.100 1.00 43.37 298 LYS A O 1
ATOM 2222 N N . GLY A 1 299 ? -17.260 3.273 4.366 1.00 41.51 299 GLY A N 1
ATOM 2223 C CA . GLY A 1 299 ? -16.814 4.285 5.340 1.00 40.67 299 GLY A CA 1
ATOM 2224 C C . GLY A 1 299 ? -16.205 3.666 6.588 1.00 39.43 299 GLY A C 1
ATOM 2225 O O . GLY A 1 299 ? -15.599 4.428 7.348 1.00 38.27 299 GLY A O 1
ATOM 2226 N N . GLU A 1 300 ? -16.328 2.341 6.759 1.00 39.28 300 GLU A N 1
ATOM 2227 C CA . GLU A 1 300 ? -15.839 1.583 7.939 1.00 38.88 300 GLU A CA 1
ATOM 2228 C C . GLU A 1 300 ? -14.335 1.331 7.776 1.00 36.52 300 GLU A C 1
ATOM 2229 O O . GLU A 1 300 ? -13.874 1.151 6.637 1.00 35.72 300 GLU A O 1
ATOM 2235 N N . LEU A 1 301 ? -13.605 1.379 8.889 1.00 34.61 301 LEU A N 1
ATOM 2236 C CA . LEU A 1 301 ? -12.157 1.125 8.944 1.00 32.98 301 LEU A CA 1
ATOM 2237 C C . LEU A 1 301 ? -11.939 -0.386 9.066 1.00 32.81 301 LEU A C 1
ATOM 2238 O O . LEU A 1 301 ? -12.600 -1.055 9.910 1.00 33.20 301 LEU A O 1
ATOM 2243 N N . VAL A 1 302 ? -11.011 -0.875 8.255 1.00 31.76 302 VAL A N 1
ATOM 2244 C CA . VAL A 1 302 ? -10.527 -2.275 8.229 1.00 31.75 302 VAL A CA 1
ATOM 2245 C C . VAL A 1 302 ? -9.050 -2.236 8.592 1.00 30.39 302 VAL A C 1
ATOM 2246 O O . VAL A 1 302 ? -8.320 -1.358 8.058 1.00 29.92 302 VAL A O 1
ATOM 2250 N N . LEU A 1 303 ? -8.669 -3.075 9.549 1.00 30.13 303 LEU A N 1
ATOM 2251 C CA . LEU A 1 303 ? -7.287 -3.230 10.030 1.00 28.94 303 LEU A CA 1
ATOM 2252 C C . LEU A 1 303 ? -6.834 -4.632 9.631 1.00 29.13 303 LEU A C 1
ATOM 2253 O O . LEU A 1 303 ? -7.365 -5.641 10.158 1.00 29.78 303 LEU A O 1
ATOM 2258 N N . VAL A 1 304 ? -5.854 -4.674 8.752 1.00 28.31 304 VAL A N 1
ATOM 2259 C CA . VAL A 1 304 ? -5.167 -5.912 8.321 1.00 28.53 304 VAL A CA 1
ATOM 2260 C C . VAL A 1 304 ? -4.075 -6.242 9.326 1.00 27.76 304 VAL A C 1
ATOM 2261 O O . VAL A 1 304 ? -3.250 -5.356 9.628 1.00 27.30 304 VAL A O 1
ATOM 2265 N N . LEU A 1 305 ? -4.100 -7.463 9.849 1.00 28.18 305 LEU A N 1
ATOM 2266 C CA . LEU A 1 305 ? -3.111 -7.951 10.832 1.00 28.07 305 LEU A CA 1
ATOM 2267 C C . LEU A 1 305 ? -2.123 -8.931 10.191 1.00 27.91 305 LEU A C 1
ATOM 2268 O O . LEU A 1 305 ? -2.357 -10.154 10.160 1.00 28.09 305 LEU A O 1
ATOM 2273 N N . PRO A 1 306 ? -0.935 -8.448 9.774 1.00 27.11 306 PRO A N 1
ATOM 2274 C CA . PRO A 1 306 ? 0.037 -9.319 9.117 1.00 27.35 306 PRO A CA 1
ATOM 2275 C C . PRO A 1 306 ? 0.463 -10.514 9.990 1.00 27.46 306 PRO A C 1
ATOM 2276 O O . PRO A 1 306 ? 0.639 -11.566 9.409 1.00 26.78 306 PRO A O 1
ATOM 2280 N N . GLU A 1 307 ? 0.542 -10.370 11.324 1.00 27.20 307 GLU A N 1
ATOM 2281 C CA . GLU A 1 307 ? 0.988 -11.500 12.186 1.00 27.57 307 GLU A CA 1
ATOM 2282 C C . GLU A 1 307 ? -0.126 -12.551 12.205 1.00 27.92 307 GLU A C 1
ATOM 2283 O O . GLU A 1 307 ? 0.152 -13.744 12.398 1.00 28.46 307 GLU A O 1
ATOM 2289 N N . GLY A 1 308 ? -1.380 -12.157 12.043 1.00 27.91 308 GLY A N 1
ATOM 2290 C CA . GLY A 1 308 ? -2.454 -13.154 11.939 1.00 28.73 308 GLY A CA 1
ATOM 2291 C C . GLY A 1 308 ? -2.228 -14.049 10.710 1.00 28.54 308 GLY A C 1
ATOM 2292 O O . GLY A 1 308 ? -2.274 -15.270 10.811 1.00 28.96 308 GLY A O 1
ATOM 2293 N N . ALA A 1 309 ? -1.962 -13.443 9.575 1.00 27.72 309 ALA A N 1
ATOM 2294 C CA . ALA A 1 309 ? -1.753 -14.186 8.322 1.00 27.75 309 ALA A CA 1
ATOM 2295 C C . ALA A 1 309 ? -0.473 -15.017 8.478 1.00 27.03 309 ALA A C 1
ATOM 2296 O O . ALA A 1 309 ? -0.500 -16.177 8.090 1.00 27.52 309 ALA A O 1
ATOM 2298 N N . ASN A 1 310 ? 0.595 -14.439 9.031 1.00 25.84 310 ASN A N 1
ATOM 2299 C CA . ASN A 1 310 ? 1.933 -15.085 9.059 1.00 25.40 310 ASN A CA 1
ATOM 2300 C C . ASN A 1 310 ? 2.003 -16.233 10.055 1.00 25.77 310 ASN A C 1
ATOM 2301 O O . ASN A 1 310 ? 2.999 -17.006 9.974 1.00 25.69 310 ASN A O 1
ATOM 2306 N N . PHE A 1 311 ? 1.014 -16.335 10.962 1.00 26.02 311 PHE A N 1
ATOM 2307 C CA . PHE A 1 311 ? 0.908 -17.440 11.935 1.00 26.54 311 PHE A CA 1
ATOM 2308 C C . PHE A 1 311 ? -0.370 -18.239 11.685 1.00 27.76 311 PHE A C 1
ATOM 2309 O O . PHE A 1 311 ? -0.802 -19.017 12.548 1.00 28.50 311 PHE A O 1
ATOM 2317 N N . ASP A 1 312 ? -0.919 -18.133 10.462 1.00 28.01 312 ASP A N 1
ATOM 2318 C CA . ASP A 1 312 ? -2.110 -18.919 10.069 1.00 29.29 312 ASP A CA 1
ATOM 2319 C C . ASP A 1 312 ? -1.618 -20.346 9.842 1.00 29.97 312 ASP A C 1
ATOM 2320 O O . ASP A 1 312 ? -0.813 -20.575 8.939 1.00 29.67 312 ASP A O 1
ATOM 2325 N N . PRO A 1 313 ? -2.016 -21.342 10.672 1.00 30.89 313 PRO A N 1
ATOM 2326 C CA . PRO A 1 313 ? -1.480 -22.696 10.515 1.00 31.64 313 PRO A CA 1
ATOM 2327 C C . PRO A 1 313 ? -1.973 -23.387 9.223 1.00 32.75 313 PRO A C 1
ATOM 2328 O O . PRO A 1 313 ? -1.440 -24.446 8.880 1.00 33.53 313 PRO A O 1
ATOM 2332 N N . SER A 1 314 ? -3.030 -22.879 8.594 1.00 33.19 314 SER A N 1
ATOM 2333 C CA . SER A 1 314 ? -3.548 -23.480 7.334 1.00 34.42 314 SER A CA 1
ATOM 2334 C C . SER A 1 314 ? -2.649 -23.086 6.147 1.00 33.80 314 SER A C 1
ATOM 2335 O O . SER A 1 314 ? -2.835 -23.686 5.071 1.00 34.65 314 SER A O 1
ATOM 2338 N N . VAL A 1 315 ? -1.725 -22.143 6.313 1.00 32.51 315 VAL A N 1
ATOM 2339 C CA . VAL A 1 315 ? -0.726 -21.764 5.273 1.00 32.08 315 VAL A CA 1
ATOM 2340 C C . VAL A 1 315 ? 0.682 -22.074 5.779 1.00 31.67 315 VAL A C 1
ATOM 2341 O O . VAL A 1 315 ? 1.535 -22.484 4.970 1.00 31.83 315 VAL A O 1
ATOM 2345 N N . PHE A 1 316 ? 0.957 -21.805 7.058 1.00 31.30 316 PHE A N 1
ATOM 2346 C CA . PHE A 1 316 ? 2.293 -22.020 7.651 1.00 31.13 316 PHE A CA 1
ATOM 2347 C C . PHE A 1 316 ? 2.168 -23.049 8.766 1.00 32.46 316 PHE A C 1
ATOM 2348 O O . PHE A 1 316 ? 2.131 -22.681 9.940 1.00 32.44 316 PHE A O 1
ATOM 2356 N N . PRO A 1 317 ? 2.102 -24.343 8.409 1.00 34.93 317 PRO A N 1
ATOM 2357 C CA . PRO A 1 317 ? 2.043 -25.433 9.387 1.00 36.46 317 PRO A CA 1
ATOM 2358 C C . PRO A 1 317 ? 3.092 -25.240 10.492 1.00 36.69 317 PRO A C 1
ATOM 2359 O O . PRO A 1 317 ? 4.218 -24.834 10.189 1.00 36.37 317 PRO A O 1
ATOM 2363 N N . ASP A 1 318 ? 2.699 -25.488 11.750 1.00 38.93 318 ASP A N 1
ATOM 2364 C CA . ASP A 1 318 ? 3.563 -25.302 12.951 1.00 38.12 318 ASP A CA 1
ATOM 2365 C C . ASP A 1 318 ? 4.104 -23.874 12.908 1.00 34.89 318 ASP A C 1
ATOM 2366 O O . ASP A 1 318 ? 5.310 -23.639 12.878 1.00 33.00 318 ASP A O 1
ATOM 2371 N N . PRO A 1 319 ? 3.214 -22.865 12.887 1.00 33.52 319 PRO A N 1
ATOM 2372 C CA . PRO A 1 319 ? 3.624 -21.475 12.631 1.00 31.86 319 PRO A CA 1
ATOM 2373 C C . PRO A 1 319 ? 4.558 -20.849 13.679 1.00 31.40 319 PRO A C 1
ATOM 2374 O O . PRO A 1 319 ? 5.212 -19.893 13.403 1.00 28.75 319 PRO A O 1
ATOM 2378 N N . HIS A 1 320 ? 4.602 -21.413 14.897 1.00 31.98 320 HIS A N 1
ATOM 2379 C CA . HIS A 1 320 ? 5.479 -20.871 15.968 1.00 32.72 320 HIS A CA 1
ATOM 2380 C C . HIS A 1 320 ? 6.893 -21.413 15.837 1.00 33.20 320 HIS A C 1
ATOM 2381 O O . HIS A 1 320 ? 7.759 -20.903 16.537 1.00 32.73 320 HIS A O 1
ATOM 2388 N N . ARG A 1 321 ? 7.117 -22.363 14.951 1.00 33.93 321 ARG A N 1
ATOM 2389 C CA . ARG A 1 321 ? 8.434 -22.999 14.796 1.00 35.98 321 ARG A CA 1
ATOM 2390 C C . ARG A 1 321 ? 9.275 -22.127 13.868 1.00 34.84 321 ARG A C 1
ATOM 2391 O O . ARG A 1 321 ? 8.761 -21.710 12.794 1.00 32.10 321 ARG A O 1
ATOM 2399 N N . LEU A 1 322 ? 10.504 -21.841 14.289 1.00 32.45 322 LEU A N 1
ATOM 2400 C CA . LEU A 1 322 ? 11.475 -21.063 13.490 1.00 31.82 322 LEU A CA 1
ATOM 2401 C C . LEU A 1 322 ? 12.228 -22.052 12.608 1.00 32.86 322 LEU A C 1
ATOM 2402 O O . LEU A 1 322 ? 13.142 -22.732 13.125 1.00 32.06 322 LEU A O 1
ATOM 2407 N N . ASP A 1 323 ? 11.825 -22.156 11.339 1.00 33.17 323 ASP A N 1
ATOM 2408 C CA . ASP A 1 323 ? 12.327 -23.196 10.399 1.00 35.40 323 ASP A CA 1
ATOM 2409 C C . ASP A 1 323 ? 12.942 -22.459 9.203 1.00 33.97 323 ASP A C 1
ATOM 2410 O O . ASP A 1 323 ? 12.182 -22.017 8.367 1.00 33.14 323 ASP A O 1
ATOM 2415 N N . PHE A 1 324 ? 14.265 -22.287 9.171 1.00 33.61 324 PHE A N 1
ATOM 2416 C CA . PHE A 1 324 ? 14.941 -21.418 8.176 1.00 33.65 324 PHE A CA 1
ATOM 2417 C C . PHE A 1 324 ? 14.656 -21.937 6.775 1.00 35.20 324 PHE A C 1
ATOM 2418 O O . PHE A 1 324 ? 14.593 -21.070 5.893 1.00 38.37 324 PHE A O 1
ATOM 2426 N N . THR A 1 325 ? 14.393 -23.235 6.626 1.00 35.90 325 THR A N 1
ATOM 2427 C CA . THR A 1 325 ? 14.178 -23.909 5.325 1.00 39.17 325 THR A CA 1
ATOM 2428 C C . THR A 1 325 ? 12.682 -24.129 5.036 1.00 38.08 325 THR A C 1
ATOM 2429 O O . THR A 1 325 ? 12.362 -24.829 4.060 1.00 37.20 325 THR A O 1
ATOM 2433 N N . ARG A 1 326 ? 11.789 -23.454 5.741 1.00 34.04 326 ARG A N 1
ATOM 2434 C CA . ARG A 1 326 ? 10.338 -23.433 5.410 1.00 34.53 326 ARG A CA 1
ATOM 2435 C C . ARG A 1 326 ? 10.162 -23.051 3.924 1.00 34.47 326 ARG A C 1
ATOM 2436 O O . ARG A 1 326 ? 10.535 -21.920 3.539 1.00 34.52 326 ARG A O 1
ATOM 2444 N N . ALA A 1 327 ? 9.565 -23.925 3.123 1.00 35.05 327 ALA A N 1
ATOM 2445 C CA . ALA A 1 327 ? 9.504 -23.782 1.643 1.00 34.78 327 ALA A CA 1
ATOM 2446 C C . ALA A 1 327 ? 8.795 -22.473 1.268 1.00 34.03 327 ALA A C 1
ATOM 2447 O O . ALA A 1 327 ? 9.255 -21.829 0.305 1.00 33.41 327 ALA A O 1
ATOM 2449 N N . ASN A 1 328 ? 7.766 -22.041 2.020 1.00 32.48 328 ASN A N 1
ATOM 2450 C CA . ASN A 1 328 ? 6.873 -20.914 1.615 1.00 31.90 328 ASN A CA 1
ATOM 2451 C C . ASN A 1 328 ? 7.058 -19.682 2.531 1.00 30.91 328 ASN A C 1
ATOM 2452 O O . ASN A 1 328 ? 6.149 -18.839 2.569 1.00 30.06 328 ASN A O 1
ATOM 2457 N N . SER A 1 329 ? 8.200 -19.559 3.206 1.00 30.92 329 SER A N 1
ATOM 2458 C CA . SER A 1 329 ? 8.538 -18.395 4.051 1.00 31.77 329 SER A CA 1
ATOM 2459 C C . SER A 1 329 ? 8.204 -17.115 3.292 1.00 30.40 329 SER A C 1
ATOM 2460 O O . SER A 1 329 ? 7.654 -16.183 3.911 1.00 28.74 329 SER A O 1
ATOM 2463 N N . SER A 1 330 ? 8.558 -17.061 2.010 1.00 29.84 330 SER A N 1
ATOM 2464 C CA . SER A 1 330 ? 8.512 -15.776 1.277 1.00 30.06 330 SER A CA 1
ATOM 2465 C C . SER A 1 330 ? 7.068 -15.427 0.909 1.00 30.17 330 SER A C 1
ATOM 2466 O O . SER A 1 330 ? 6.893 -14.354 0.335 1.00 31.93 330 SER A O 1
ATOM 2469 N N . ALA A 1 331 ? 6.080 -16.242 1.304 1.00 29.96 331 ALA A N 1
ATOM 2470 C CA . ALA A 1 331 ? 4.638 -15.951 1.123 1.00 29.88 331 ALA A CA 1
ATOM 2471 C C . ALA A 1 331 ? 4.074 -15.108 2.284 1.00 28.71 331 ALA A C 1
ATOM 2472 O O . ALA A 1 331 ? 2.844 -14.901 2.352 1.00 29.02 331 ALA A O 1
ATOM 2474 N N . HIS A 1 332 ? 4.928 -14.566 3.138 1.00 27.33 332 HIS A N 1
ATOM 2475 C CA . HIS A 1 332 ? 4.520 -13.768 4.318 1.00 26.31 332 HIS A CA 1
ATOM 2476 C C . HIS A 1 332 ? 3.960 -12.410 3.889 1.00 26.13 332 HIS A C 1
ATOM 2477 O O . HIS A 1 332 ? 4.275 -11.938 2.752 1.00 24.95 332 HIS A O 1
ATOM 2484 N N . PHE A 1 333 ? 3.290 -11.726 4.827 1.00 25.61 333 PHE A N 1
ATOM 2485 C CA . PHE A 1 333 ? 2.700 -10.381 4.627 1.00 25.75 333 PHE A CA 1
ATOM 2486 C C . PHE A 1 333 ? 3.431 -9.286 5.416 1.00 24.83 333 PHE A C 1
ATOM 2487 O O . PHE A 1 333 ? 2.856 -8.216 5.627 1.00 25.39 333 PHE A O 1
ATOM 2495 N N . SER A 1 334 ? 4.683 -9.480 5.811 1.00 24.55 334 SER A N 1
ATOM 2496 C CA . SER A 1 334 ? 5.468 -8.506 6.616 1.00 23.64 334 SER A CA 1
ATOM 2497 C C . SER A 1 334 ? 5.895 -7.310 5.750 1.00 23.39 334 SER A C 1
ATOM 2498 O O . SER A 1 334 ? 6.360 -6.296 6.304 1.00 22.69 334 SER A O 1
ATOM 2501 N N . PHE A 1 335 ? 5.797 -7.409 4.423 1.00 23.71 335 PHE A N 1
ATOM 2502 C CA . PHE A 1 335 ? 5.984 -6.226 3.544 1.00 23.83 335 PHE A CA 1
ATOM 2503 C C . PHE A 1 335 ? 4.646 -5.776 2.954 1.00 24.83 335 PHE A C 1
ATOM 2504 O O . PHE A 1 335 ? 4.639 -5.014 1.953 1.00 24.49 335 PHE A O 1
ATOM 2512 N N . GLY A 1 336 ? 3.538 -6.227 3.534 1.00 25.07 336 GLY A N 1
ATOM 2513 C CA . GLY A 1 336 ? 2.208 -5.961 2.966 1.00 26.15 336 GLY A CA 1
ATOM 2514 C C . GLY A 1 336 ? 1.959 -6.736 1.671 1.00 26.74 336 GLY A C 1
ATOM 2515 O O . GLY A 1 336 ? 2.516 -7.845 1.489 1.00 27.37 336 GLY A O 1
ATOM 2516 N N . GLY A 1 337 ? 1.104 -6.190 0.811 1.00 27.40 337 GLY A N 1
ATOM 2517 C CA . GLY A 1 337 ? 0.655 -6.856 -0.432 1.00 28.35 337 GLY A CA 1
ATOM 2518 C C . GLY A 1 337 ? -0.135 -5.917 -1.327 1.00 28.71 337 GLY A C 1
ATOM 2519 O O . GLY A 1 337 ? -0.517 -4.821 -0.877 1.00 29.25 337 GLY A O 1
ATOM 2520 N N . GLY A 1 338 ? -0.435 -6.353 -2.550 1.00 30.01 338 GLY A N 1
ATOM 2521 C CA . GLY A 1 338 ? -1.234 -5.575 -3.509 1.00 31.49 338 GLY A CA 1
ATOM 2522 C C . GLY A 1 338 ? -0.564 -4.251 -3.858 1.00 31.36 338 GLY A C 1
ATOM 2523 O O . GLY A 1 338 ? 0.684 -4.190 -3.929 1.00 31.01 338 GLY A O 1
ATOM 2524 N N . SER A 1 339 ? -1.374 -3.219 -4.071 1.00 32.33 339 SER A N 1
ATOM 2525 C CA . SER A 1 339 ? -0.910 -1.898 -4.584 1.00 33.25 339 SER A CA 1
ATOM 2526 C C . SER A 1 339 ? 0.066 -1.204 -3.639 1.00 32.29 339 SER A C 1
ATOM 2527 O O . SER A 1 339 ? 0.862 -0.449 -4.163 1.00 31.46 339 SER A O 1
ATOM 2530 N N . HIS A 1 340 ? 0.015 -1.416 -2.313 1.00 31.81 340 HIS A N 1
ATOM 2531 C CA . HIS A 1 340 ? 0.882 -0.671 -1.368 1.00 31.29 340 HIS A CA 1
ATOM 2532 C C . HIS A 1 340 ? 2.028 -1.554 -0.883 1.00 30.13 340 HIS A C 1
ATOM 2533 O O . HIS A 1 340 ? 2.648 -1.185 0.108 1.00 29.37 340 HIS A O 1
ATOM 2540 N N . TYR A 1 341 ? 2.262 -2.672 -1.551 1.00 29.32 341 TYR A N 1
ATOM 2541 C CA . TYR A 1 341 ? 3.421 -3.551 -1.278 1.00 29.24 341 TYR A CA 1
ATOM 2542 C C . TYR A 1 341 ? 4.668 -2.675 -1.121 1.00 28.48 341 TYR A C 1
ATOM 2543 O O . TYR A 1 341 ? 4.927 -1.762 -1.946 1.00 28.47 341 TYR A O 1
ATOM 2552 N N . CYS A 1 342 ? 5.409 -2.916 -0.042 1.00 26.06 342 CYS A N 1
ATOM 2553 C CA . CYS A 1 342 ? 6.627 -2.156 0.284 1.00 24.91 342 CYS A CA 1
ATOM 2554 C C . CYS A 1 342 ? 7.506 -2.042 -0.956 1.00 25.39 342 CYS A C 1
ATOM 2555 O O . CYS A 1 342 ? 7.808 -3.067 -1.583 1.00 24.12 342 CYS A O 1
ATOM 2558 N N . PRO A 1 343 ? 7.933 -0.808 -1.342 1.00 25.28 343 PRO A N 1
ATOM 2559 C CA . PRO A 1 343 ? 8.723 -0.640 -2.572 1.00 25.68 343 PRO A CA 1
ATOM 2560 C C . PRO A 1 343 ? 10.199 -0.970 -2.352 1.00 25.62 343 PRO A C 1
ATOM 2561 O O . PRO A 1 343 ? 10.914 -1.024 -3.341 1.00 26.22 343 PRO A O 1
ATOM 2565 N N . ALA A 1 344 ? 10.597 -1.188 -1.084 1.00 25.58 344 ALA A N 1
ATOM 2566 C CA . ALA A 1 344 ? 12.001 -1.265 -0.639 1.00 25.12 344 ALA A CA 1
ATOM 2567 C C . ALA A 1 344 ? 12.345 -2.675 -0.125 1.00 25.51 344 ALA A C 1
ATOM 2568 O O . ALA A 1 344 ? 13.333 -2.796 0.600 1.00 26.42 344 ALA A O 1
ATOM 2570 N N . THR A 1 345 ? 11.633 -3.727 -0.561 1.00 26.39 345 THR A N 1
ATOM 2571 C CA . THR A 1 345 ? 11.854 -5.122 -0.088 1.00 25.13 345 THR A CA 1
ATOM 2572 C C . THR A 1 345 ? 13.276 -5.564 -0.417 1.00 25.04 345 THR A C 1
ATOM 2573 O O . THR A 1 345 ? 13.911 -6.196 0.419 1.00 24.86 345 THR A O 1
ATOM 2577 N N . ALA A 1 346 ? 13.809 -5.223 -1.588 1.00 24.76 346 ALA A N 1
ATOM 2578 C CA . ALA A 1 346 ? 15.147 -5.711 -1.942 1.00 25.39 346 ALA A CA 1
ATOM 2579 C C . ALA A 1 346 ? 16.154 -5.149 -0.952 1.00 24.50 346 ALA A C 1
ATOM 2580 O O . ALA A 1 346 ? 17.016 -5.906 -0.512 1.00 24.41 346 ALA A O 1
ATOM 2582 N N . LEU A 1 347 ? 16.077 -3.845 -0.688 1.00 24.80 347 LEU A N 1
ATOM 2583 C CA . LEU A 1 347 ? 17.008 -3.168 0.249 1.00 24.97 347 LEU A CA 1
ATOM 2584 C C . LEU A 1 347 ? 16.800 -3.706 1.660 1.00 24.97 347 LEU A C 1
ATOM 2585 O O . LEU A 1 347 ? 17.823 -3.912 2.370 1.00 25.43 347 LEU A O 1
ATOM 2590 N N . GLY A 1 348 ? 15.547 -3.766 2.120 1.00 24.70 348 GLY A N 1
ATOM 2591 C CA . GLY A 1 348 ? 15.227 -4.291 3.452 1.00 23.77 348 GLY A CA 1
ATOM 2592 C C . GLY A 1 348 ? 15.814 -5.675 3.647 1.00 24.23 348 GLY A C 1
ATOM 2593 O O . GLY A 1 348 ? 16.484 -5.932 4.698 1.00 23.59 348 GLY A O 1
ATOM 2594 N N . LYS A 1 349 ? 15.569 -6.581 2.698 1.00 25.06 349 LYS A N 1
ATOM 2595 C CA . LYS A 1 349 ? 16.149 -7.946 2.788 1.00 26.50 349 LYS A CA 1
ATOM 2596 C C . LYS A 1 349 ? 17.692 -7.872 2.785 1.00 26.66 349 LYS A C 1
ATOM 2597 O O . LYS A 1 349 ? 18.326 -8.569 3.581 1.00 25.38 349 LYS A O 1
ATOM 2603 N N . LYS A 1 350 ? 18.322 -7.071 1.929 1.00 26.50 350 LYS A N 1
ATOM 2604 C CA . LYS A 1 350 ? 19.805 -7.072 1.807 1.00 28.40 350 LYS A CA 1
ATOM 2605 C C . LYS A 1 350 ? 20.466 -6.465 3.055 1.00 27.32 350 LYS A C 1
ATOM 2606 O O . LYS A 1 350 ? 21.449 -7.027 3.563 1.00 26.52 350 LYS A O 1
ATOM 2612 N N . HIS A 1 351 ? 19.926 -5.363 3.534 1.00 26.78 351 HIS A N 1
ATOM 2613 C CA . HIS A 1 351 ? 20.336 -4.694 4.799 1.00 27.73 351 HIS A CA 1
ATOM 2614 C C . HIS A 1 351 ? 20.308 -5.704 5.962 1.00 26.00 351 HIS A C 1
ATOM 2615 O O . HIS A 1 351 ? 21.312 -5.838 6.738 1.00 25.74 351 HIS A O 1
ATOM 2622 N N . ALA A 1 352 ? 19.202 -6.419 6.108 1.00 24.94 352 ALA A N 1
ATOM 2623 C CA . ALA A 1 352 ? 19.078 -7.434 7.178 1.00 24.22 352 ALA A CA 1
ATOM 2624 C C . ALA A 1 352 ? 20.105 -8.558 6.998 1.00 24.39 352 ALA A C 1
ATOM 2625 O O . ALA A 1 352 ? 20.687 -8.996 8.012 1.00 23.89 352 ALA A O 1
ATOM 2627 N N . GLU A 1 353 ? 20.313 -9.062 5.775 1.00 24.44 353 GLU A N 1
ATOM 2628 C CA . GLU A 1 353 ? 21.268 -10.161 5.523 1.00 25.75 353 GLU A CA 1
ATOM 2629 C C . GLU A 1 353 ? 22.652 -9.679 5.937 1.00 25.22 353 GLU A C 1
ATOM 2630 O O . GLU A 1 353 ? 23.401 -10.424 6.592 1.00 25.65 353 GLU A O 1
ATOM 2636 N N . ILE A 1 354 ? 23.022 -8.469 5.567 1.00 24.35 354 ILE A N 1
ATOM 2637 C CA . ILE A 1 354 ? 24.410 -8.022 5.811 1.00 24.46 354 ILE A CA 1
ATOM 2638 C C . ILE A 1 354 ? 24.556 -7.830 7.320 1.00 23.73 354 ILE A C 1
ATOM 2639 O O . ILE A 1 354 ? 25.597 -8.201 7.876 1.00 23.48 354 ILE A O 1
ATOM 2644 N N . GLY A 1 355 ? 23.538 -7.263 7.940 1.00 22.80 355 GLY A N 1
ATOM 2645 C CA . GLY A 1 355 ? 23.615 -6.877 9.360 1.00 22.95 355 GLY A CA 1
ATOM 2646 C C . GLY A 1 355 ? 23.710 -8.121 10.230 1.00 22.89 355 GLY A C 1
ATOM 2647 O O . GLY A 1 355 ? 24.662 -8.264 11.036 1.00 23.49 355 GLY A O 1
ATOM 2648 N N . LEU A 1 356 ? 22.804 -9.061 9.975 1.00 23.90 356 LEU A N 1
ATOM 2649 C CA . LEU A 1 356 ? 22.749 -10.366 10.701 1.00 24.58 356 LEU A CA 1
ATOM 2650 C C . LEU A 1 356 ? 24.009 -11.175 10.448 1.00 25.04 356 LEU A C 1
ATOM 2651 O O . LEU A 1 356 ? 24.516 -11.731 11.427 1.00 24.54 356 LEU A O 1
ATOM 2656 N N . ARG A 1 357 ? 24.521 -11.248 9.217 1.00 25.89 357 ARG A N 1
ATOM 2657 C CA . ARG A 1 357 ? 25.782 -11.979 8.984 1.00 27.32 357 ARG A CA 1
ATOM 2658 C C . ARG A 1 357 ? 26.902 -11.379 9.812 1.00 25.72 357 ARG A C 1
ATOM 2659 O O . ARG A 1 357 ? 27.701 -12.153 10.316 1.00 26.82 357 ARG A O 1
ATOM 2667 N N . ALA A 1 358 ? 27.032 -10.054 9.863 1.00 24.44 358 ALA A N 1
ATOM 2668 C CA . ALA A 1 358 ? 28.176 -9.378 10.524 1.00 24.09 358 ALA A CA 1
ATOM 2669 C C . ALA A 1 358 ? 28.151 -9.718 12.017 1.00 23.51 358 ALA A C 1
ATOM 2670 O O . ALA A 1 358 ? 29.201 -10.031 12.587 1.00 23.68 358 ALA A O 1
ATOM 2672 N N . VAL A 1 359 ? 26.962 -9.671 12.599 1.00 22.42 359 VAL A N 1
ATOM 2673 C CA . VAL A 1 359 ? 26.765 -9.942 14.041 1.00 22.53 359 VAL A CA 1
ATOM 2674 C C . VAL A 1 359 ? 27.152 -11.405 14.335 1.00 22.97 359 VAL A C 1
ATOM 2675 O O . VAL A 1 359 ? 28.006 -11.637 15.233 1.00 23.28 359 VAL A O 1
ATOM 2679 N N . LEU A 1 360 ? 26.562 -12.358 13.609 1.00 23.23 360 LEU A N 1
ATOM 2680 C CA . LEU A 1 360 ? 26.722 -13.815 13.867 1.00 24.07 360 LEU A CA 1
ATOM 2681 C C . LEU A 1 360 ? 28.134 -14.296 13.551 1.00 24.89 360 LEU A C 1
ATOM 2682 O O . LEU A 1 360 ? 28.568 -15.248 14.179 1.00 25.25 360 LEU A O 1
ATOM 2687 N N . ALA A 1 361 ? 28.834 -13.713 12.589 1.00 25.26 361 ALA A N 1
ATOM 2688 C CA . ALA A 1 361 ? 30.223 -14.106 12.228 1.00 26.63 361 ALA A CA 1
ATOM 2689 C C . ALA A 1 361 ? 31.217 -13.729 13.334 1.00 27.38 361 ALA A C 1
ATOM 2690 O O . ALA A 1 361 ? 32.285 -14.346 13.410 1.00 28.80 361 ALA A O 1
ATOM 2692 N N . ALA A 1 362 ? 30.931 -12.690 14.110 1.00 27.20 362 ALA A N 1
ATOM 2693 C CA . ALA A 1 362 ? 31.918 -12.031 14.998 1.00 27.79 362 ALA A CA 1
ATOM 2694 C C . ALA A 1 362 ? 31.566 -12.255 16.466 1.00 27.47 362 ALA A C 1
ATOM 2695 O O . ALA A 1 362 ? 32.486 -12.164 17.242 1.00 28.56 362 ALA A O 1
ATOM 2697 N N . MET A 1 363 ? 30.309 -12.537 16.795 1.00 27.07 363 MET A N 1
ATOM 2698 C CA . MET A 1 363 ? 29.829 -12.718 18.201 1.00 27.64 363 MET A CA 1
ATOM 2699 C C . MET A 1 363 ? 29.403 -14.172 18.391 1.00 26.57 363 MET A C 1
ATOM 2700 O O . MET A 1 363 ? 28.255 -14.552 18.184 1.00 25.99 363 MET A O 1
ATOM 2705 N N . PRO A 1 364 ? 30.341 -15.062 18.747 1.00 27.02 364 PRO A N 1
ATOM 2706 C CA . PRO A 1 364 ? 29.992 -16.474 18.902 1.00 27.23 364 PRO A CA 1
ATOM 2707 C C . PRO A 1 364 ? 29.034 -16.700 20.082 1.00 26.62 364 PRO A C 1
ATOM 2708 O O . PRO A 1 364 ? 29.167 -16.026 21.151 1.00 25.87 364 PRO A O 1
ATOM 2712 N N . ARG A 1 365 ? 28.093 -17.625 19.897 1.00 25.93 365 ARG A N 1
ATOM 2713 C CA . ARG A 1 365 ? 27.132 -18.021 20.960 1.00 25.73 365 ARG A CA 1
ATOM 2714 C C . ARG A 1 365 ? 26.523 -16.745 21.549 1.00 24.79 365 ARG A C 1
ATOM 2715 O O . ARG A 1 365 ? 26.548 -16.543 22.810 1.00 24.14 365 ARG A O 1
ATOM 2723 N N . LEU A 1 366 ? 25.972 -15.932 20.676 1.00 23.91 366 LEU A N 1
ATOM 2724 C CA . LEU A 1 366 ? 25.254 -14.709 21.060 1.00 23.54 366 LEU A CA 1
ATOM 2725 C C . LEU A 1 366 ? 24.063 -15.058 21.972 1.00 23.28 366 LEU A C 1
ATOM 2726 O O . LEU A 1 366 ? 23.235 -15.939 21.625 1.00 22.77 366 LEU A O 1
ATOM 2731 N N . ARG A 1 367 ? 23.968 -14.405 23.119 1.00 23.06 367 ARG A N 1
ATOM 2732 C CA . ARG A 1 367 ? 22.880 -14.706 24.075 1.00 23.64 367 ARG A CA 1
ATOM 2733 C C . ARG A 1 367 ? 22.383 -13.395 24.685 1.00 23.48 367 ARG A C 1
ATOM 2734 O O . ARG A 1 367 ? 23.174 -12.470 24.816 1.00 23.39 367 ARG A O 1
ATOM 2742 N N . LEU A 1 368 ? 21.095 -13.348 24.990 1.00 24.53 368 LEU A N 1
ATOM 2743 C CA . LEU A 1 368 ? 20.478 -12.320 25.865 1.00 25.60 368 LEU A CA 1
ATOM 2744 C C . LEU A 1 368 ? 21.178 -12.329 27.229 1.00 25.43 368 LEU A C 1
ATOM 2745 O O . LEU A 1 368 ? 21.362 -13.409 27.832 1.00 26.00 368 LEU A O 1
ATOM 2750 N N . ALA A 1 369 ? 21.565 -11.145 27.707 1.00 24.49 369 ALA A N 1
ATOM 2751 C CA . ALA A 1 369 ? 22.395 -10.910 28.908 1.00 25.31 369 ALA A CA 1
ATOM 2752 C C . ALA A 1 369 ? 21.482 -10.611 30.107 1.00 25.22 369 ALA A C 1
ATOM 2753 O O . ALA A 1 369 ? 22.006 -10.445 31.211 1.00 26.07 369 ALA A O 1
ATOM 2755 N N . VAL A 1 370 ? 20.176 -10.542 29.877 1.00 25.11 370 VAL A N 1
ATOM 2756 C CA . VAL A 1 370 ? 19.150 -10.370 30.939 1.00 25.47 370 VAL A CA 1
ATOM 2757 C C . VAL A 1 370 ? 18.083 -11.427 30.734 1.00 26.21 370 VAL A C 1
ATOM 2758 O O . VAL A 1 370 ? 17.874 -11.924 29.635 1.00 25.66 370 VAL A O 1
ATOM 2762 N N . PRO A 1 371 ? 17.369 -11.839 31.790 1.00 27.99 371 PRO A N 1
ATOM 2763 C CA . PRO A 1 371 ? 16.182 -12.669 31.643 1.00 29.18 371 PRO A CA 1
ATOM 2764 C C . PRO A 1 371 ? 15.282 -12.028 30.591 1.00 29.28 371 PRO A C 1
ATOM 2765 O O . PRO A 1 371 ? 15.195 -10.810 30.568 1.00 29.00 371 PRO A O 1
ATOM 2769 N N . VAL A 1 372 ? 14.630 -12.854 29.777 1.00 30.51 372 VAL A N 1
ATOM 2770 C CA . VAL A 1 372 ? 13.849 -12.368 28.609 1.00 32.65 372 VAL A CA 1
ATOM 2771 C C . VAL A 1 372 ? 12.663 -11.529 29.131 1.00 35.08 372 VAL A C 1
ATOM 2772 O O . VAL A 1 372 ? 12.371 -10.463 28.504 1.00 33.04 372 VAL A O 1
ATOM 2776 N N . GLU A 1 373 ? 12.122 -11.831 30.332 1.00 36.80 373 GLU A N 1
ATOM 2777 C CA . GLU A 1 373 ? 10.976 -11.060 30.901 1.00 38.19 373 GLU A CA 1
ATOM 2778 C C . GLU A 1 373 ? 11.448 -9.779 31.594 1.00 36.71 373 GLU A C 1
ATOM 2779 O O . GLU A 1 373 ? 10.589 -9.025 32.047 1.00 39.45 373 GLU A O 1
ATOM 2785 N N . GLN A 1 374 ? 12.752 -9.488 31.596 1.00 33.08 374 GLN A N 1
ATOM 2786 C CA . GLN A 1 374 ? 13.294 -8.182 32.040 1.00 32.69 374 GLN A CA 1
ATOM 2787 C C . GLN A 1 374 ? 13.515 -7.211 30.867 1.00 28.53 374 GLN A C 1
ATOM 2788 O O . GLN A 1 374 ? 14.003 -6.104 31.101 1.00 27.65 374 GLN A O 1
ATOM 2794 N N . LEU A 1 375 ? 13.169 -7.552 29.631 1.00 26.36 375 LEU A N 1
ATOM 2795 C CA . LEU A 1 375 ? 13.180 -6.527 28.558 1.00 25.42 375 LEU A CA 1
ATOM 2796 C C . LEU A 1 375 ? 12.078 -5.506 28.832 1.00 24.25 375 LEU A C 1
ATOM 2797 O O . LEU A 1 375 ? 11.022 -5.897 29.346 1.00 25.37 375 LEU A O 1
ATOM 2802 N N . VAL A 1 376 ? 12.339 -4.236 28.523 1.00 23.63 376 VAL A N 1
ATOM 2803 C CA . VAL A 1 376 ? 11.315 -3.166 28.597 1.00 23.79 376 VAL A CA 1
ATOM 2804 C C . VAL A 1 376 ? 10.692 -2.953 27.210 1.00 23.30 376 VAL A C 1
ATOM 2805 O O . VAL A 1 376 ? 11.446 -2.588 26.300 1.00 22.19 376 VAL A O 1
ATOM 2809 N N . TRP A 1 377 ? 9.379 -3.163 27.053 1.00 23.32 377 TRP A N 1
ATOM 2810 C CA . TRP A 1 377 ? 8.725 -3.020 25.717 1.00 23.13 377 TRP A CA 1
ATOM 2811 C C . TRP A 1 377 ? 8.175 -1.605 25.561 1.00 23.31 377 TRP A C 1
ATOM 2812 O O . TRP A 1 377 ? 7.418 -1.111 26.427 1.00 23.09 377 TRP A O 1
ATOM 2823 N N . ARG A 1 378 ? 8.506 -0.991 24.439 1.00 22.97 378 ARG A N 1
ATOM 2824 C CA . ARG A 1 378 ? 7.950 0.327 24.068 1.00 23.91 378 ARG A CA 1
ATOM 2825 C C . ARG A 1 378 ? 6.434 0.215 23.930 1.00 24.36 378 ARG A C 1
ATOM 2826 O O . ARG A 1 378 ? 5.959 -0.745 23.309 1.00 26.15 378 ARG A O 1
ATOM 2834 N N . THR A 1 379 ? 5.698 1.132 24.517 1.00 24.08 379 THR A N 1
ATOM 2835 C CA . THR A 1 379 ? 4.217 1.179 24.427 1.00 24.72 379 THR A CA 1
ATOM 2836 C C . THR A 1 379 ? 3.798 2.354 23.524 1.00 24.86 379 THR A C 1
ATOM 2837 O O . THR A 1 379 ? 4.639 3.244 23.301 1.00 24.65 379 THR A O 1
ATOM 2841 N N . GLY A 1 380 ? 2.536 2.366 23.104 1.00 24.78 380 GLY A N 1
ATOM 2842 C CA . GLY A 1 380 ? 1.897 3.465 22.364 1.00 25.19 380 GLY A CA 1
ATOM 2843 C C . GLY A 1 380 ? 2.595 3.733 21.056 1.00 24.34 380 GLY A C 1
ATOM 2844 O O . GLY A 1 380 ? 2.648 4.883 20.659 1.00 24.47 380 GLY A O 1
ATOM 2845 N N . PHE A 1 381 ? 3.114 2.705 20.366 1.00 24.12 381 PHE A N 1
ATOM 2846 C CA . PHE A 1 381 ? 4.031 2.902 19.218 1.00 23.48 381 PHE A CA 1
ATOM 2847 C C . PHE A 1 381 ? 3.670 1.942 18.079 1.00 23.70 381 PHE A C 1
ATOM 2848 O O . PHE A 1 381 ? 3.168 0.824 18.333 1.00 24.03 381 PHE A O 1
ATOM 2856 N N . MET A 1 382 ? 3.914 2.376 16.859 1.00 24.09 382 MET A N 1
ATOM 2857 C CA . MET A 1 382 ? 3.579 1.578 15.661 1.00 24.91 382 MET A CA 1
ATOM 2858 C C . MET A 1 382 ? 4.310 0.221 15.694 1.00 24.87 382 MET A C 1
ATOM 2859 O O . MET A 1 382 ? 3.771 -0.745 15.076 1.00 25.47 382 MET A O 1
ATOM 2864 N N . LYS A 1 383 ? 5.530 0.157 16.225 1.00 24.03 383 LYS A N 1
ATOM 2865 C CA . LYS A 1 383 ? 6.346 -1.082 16.211 1.00 24.71 383 LYS A CA 1
ATOM 2866 C C . LYS A 1 383 ? 6.372 -1.655 17.611 1.00 24.52 383 LYS A C 1
ATOM 2867 O O . LYS A 1 383 ? 6.346 -0.838 18.542 1.00 24.75 383 LYS A O 1
ATOM 2873 N N . ARG A 1 384 ? 6.490 -2.974 17.774 1.00 23.82 384 ARG A N 1
ATOM 2874 C CA . ARG A 1 384 ? 6.924 -3.574 19.063 1.00 23.79 384 ARG A CA 1
ATOM 2875 C C . ARG A 1 384 ? 8.439 -3.557 19.065 1.00 23.97 384 ARG A C 1
ATOM 2876 O O . ARG A 1 384 ? 9.043 -3.828 18.009 1.00 24.70 384 ARG A O 1
ATOM 2884 N N . LEU A 1 385 ? 9.057 -3.115 20.129 1.00 23.92 385 LEU A N 1
ATOM 2885 C CA . LEU A 1 385 ? 10.511 -2.861 20.136 1.00 24.72 385 LEU A CA 1
ATOM 2886 C C . LEU A 1 385 ? 10.971 -2.897 21.589 1.00 24.17 385 LEU A C 1
ATOM 2887 O O . LEU A 1 385 ? 10.377 -2.215 22.398 1.00 25.53 385 LEU A O 1
ATOM 2892 N N . PRO A 1 386 ? 12.025 -3.642 21.960 1.00 23.20 386 PRO A N 1
ATOM 2893 C CA . PRO A 1 386 ? 12.614 -3.512 23.285 1.00 23.17 386 PRO A CA 1
ATOM 2894 C C . PRO A 1 386 ? 13.394 -2.187 23.388 1.00 22.93 386 PRO A C 1
ATOM 2895 O O . PRO A 1 386 ? 14.113 -1.828 22.449 1.00 22.42 386 PRO A O 1
ATOM 2899 N N . GLU A 1 387 ? 13.259 -1.478 24.518 1.00 23.27 387 GLU A N 1
ATOM 2900 C CA . GLU A 1 387 ? 13.926 -0.159 24.656 1.00 23.69 387 GLU A CA 1
ATOM 2901 C C . GLU A 1 387 ? 15.442 -0.388 24.629 1.00 23.43 387 GLU A C 1
ATOM 2902 O O . GLU A 1 387 ? 16.145 0.463 24.089 1.00 23.23 387 GLU A O 1
ATOM 2908 N N . ARG A 1 388 ? 15.921 -1.474 25.258 1.00 23.02 388 ARG A N 1
ATOM 2909 C CA . ARG A 1 388 ? 17.344 -1.891 25.213 1.00 23.13 388 ARG A CA 1
ATOM 2910 C C . ARG A 1 388 ? 17.342 -3.394 24.933 1.00 22.49 388 ARG A C 1
ATOM 2911 O O . ARG A 1 388 ? 16.371 -4.073 25.307 1.00 22.71 388 ARG A O 1
ATOM 2919 N N . LEU A 1 389 ? 18.391 -3.888 24.294 1.00 21.53 389 LEU A N 1
ATOM 2920 C CA . LEU A 1 389 ? 18.530 -5.324 23.952 1.00 21.15 389 LEU A CA 1
ATOM 2921 C C . LEU A 1 389 ? 19.921 -5.737 24.380 1.00 21.14 389 LEU A C 1
ATOM 2922 O O . LEU A 1 389 ? 20.872 -5.724 23.619 1.00 20.45 389 LEU A O 1
ATOM 2927 N N . PRO A 1 390 ? 20.136 -6.025 25.671 1.00 21.35 390 PRO A N 1
ATOM 2928 C CA . PRO A 1 390 ? 21.490 -6.318 26.108 1.00 21.67 390 PRO A CA 1
ATOM 2929 C C . PRO A 1 390 ? 21.900 -7.748 25.765 1.00 21.63 390 PRO A C 1
ATOM 2930 O O . PRO A 1 390 ? 21.129 -8.681 26.024 1.00 22.31 390 PRO A O 1
ATOM 2934 N N . VAL A 1 391 ? 23.097 -7.885 25.190 1.00 21.53 391 VAL A N 1
ATOM 2935 C CA . VAL A 1 391 ? 23.568 -9.196 24.667 1.00 21.50 391 VAL A CA 1
ATOM 2936 C C . VAL A 1 391 ? 24.983 -9.393 25.184 1.00 21.82 391 VAL A C 1
ATOM 2937 O O . VAL A 1 391 ? 25.650 -8.419 25.576 1.00 21.51 391 VAL A O 1
ATOM 2941 N N . MET A 1 392 ? 25.361 -10.661 25.227 1.00 22.16 392 MET A N 1
ATOM 2942 C CA . MET A 1 392 ? 26.724 -11.139 25.551 1.00 22.93 392 MET A CA 1
ATOM 2943 C C . MET A 1 392 ? 27.081 -12.258 24.554 1.00 23.11 392 MET A C 1
ATOM 2944 O O . MET A 1 392 ? 26.199 -12.737 23.782 1.00 22.58 392 MET A O 1
ATOM 2949 N N . TRP A 1 393 ? 28.346 -12.616 24.526 1.00 23.78 393 TRP A N 1
ATOM 2950 C CA . TRP A 1 393 ? 28.826 -13.595 23.529 1.00 24.31 393 TRP A CA 1
ATOM 2951 C C . TRP A 1 393 ? 30.114 -14.244 24.044 1.00 25.25 393 TRP A C 1
ATOM 2952 O O . TRP A 1 393 ? 30.768 -13.691 24.969 1.00 25.76 393 TRP A O 1
ATOM 2963 N N . GLY A 1 394 ? 30.385 -15.447 23.561 1.00 26.45 394 GLY A N 1
ATOM 2964 C CA . GLY A 1 394 ? 31.541 -16.255 23.957 1.00 28.12 394 GLY A CA 1
ATOM 2965 C C . GLY A 1 394 ? 32.835 -15.714 23.390 1.00 30.06 394 GLY A C 1
ATOM 2966 O O . GLY A 1 394 ? 32.823 -14.612 22.780 1.00 29.04 394 GLY A O 1
ATOM 2967 N N . SER A 1 395 ? 33.922 -16.453 23.571 1.00 33.31 395 SER A N 1
ATOM 2968 C CA . SER A 1 395 ? 35.258 -16.056 23.093 1.00 38.19 395 SER A CA 1
ATOM 2969 C C . SER A 1 395 ? 35.593 -16.807 21.795 1.00 43.62 395 SER A C 1
ATOM 2970 O O . SER A 1 395 ? 34.770 -17.636 21.338 1.00 40.87 395 SER A O 1
ATOM 2973 N N . GLY A 1 396 ? 36.719 -16.423 21.186 1.00 51.00 396 GLY A N 1
ATOM 2974 C CA . GLY A 1 396 ? 37.291 -17.006 19.959 1.00 54.17 396 GLY A CA 1
ATOM 2975 C C . GLY A 1 396 ? 36.784 -16.269 18.740 1.00 51.37 396 GLY A C 1
ATOM 2976 O O . GLY A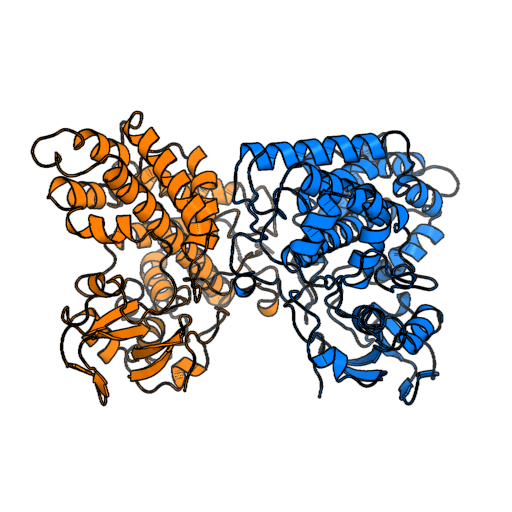 1 396 ? 36.836 -16.925 17.706 1.00 66.47 396 GLY A O 1
ATOM 2977 N N . ILE B 1 8 ? -3.853 -14.271 46.585 1.00 57.17 8 ILE B N 1
ATOM 2978 C CA . ILE B 1 8 ? -2.775 -13.457 47.235 1.00 67.98 8 ILE B CA 1
ATOM 2979 C C . ILE B 1 8 ? -2.391 -12.303 46.295 1.00 51.49 8 ILE B C 1
ATOM 2980 O O . ILE B 1 8 ? -2.468 -12.475 45.069 1.00 55.22 8 ILE B O 1
ATOM 2985 N N . LEU B 1 9 ? -1.992 -11.172 46.872 1.00 40.48 9 LEU B N 1
ATOM 2986 C CA . LEU B 1 9 ? -1.753 -9.882 46.176 1.00 28.91 9 LEU B CA 1
ATOM 2987 C C . LEU B 1 9 ? -0.303 -9.819 45.679 1.00 24.09 9 LEU B C 1
ATOM 2988 O O . LEU B 1 9 ? 0.641 -9.981 46.495 1.00 26.33 9 LEU B O 1
ATOM 2993 N N . ASP B 1 10 ? -0.106 -9.617 44.382 1.00 40.90 10 ASP B N 1
ATOM 2994 C CA . ASP B 1 10 ? 1.249 -9.398 43.816 1.00 37.55 10 ASP B CA 1
ATOM 2995 C C . ASP B 1 10 ? 1.691 -7.958 44.092 1.00 32.88 10 ASP B C 1
ATOM 2996 O O . ASP B 1 10 ? 0.895 -7.032 43.869 1.00 32.15 10 ASP B O 1
ATOM 3001 N N . PHE B 1 11 ? 2.954 -7.805 44.450 1.00 29.20 11 PHE B N 1
ATOM 3002 C CA . PHE B 1 11 ? 3.652 -6.520 44.610 1.00 27.40 11 PHE B CA 1
ATOM 3003 C C . PHE B 1 11 ? 4.912 -6.527 43.741 1.00 27.37 11 PHE B C 1
ATOM 3004 O O . PHE B 1 11 ? 5.645 -7.522 43.744 1.00 26.77 11 PHE B O 1
ATOM 3012 N N . PRO B 1 12 ? 5.254 -5.453 42.982 1.00 25.31 12 PRO B N 1
ATOM 3013 C CA . PRO B 1 12 ? 4.591 -4.142 42.986 1.00 25.16 12 PRO B CA 1
ATOM 3014 C C . PRO B 1 12 ? 3.287 -4.108 42.185 1.00 25.64 12 PRO B C 1
ATOM 3015 O O . PRO B 1 12 ? 2.939 -5.121 41.650 1.00 26.22 12 PRO B O 1
ATOM 3019 N N . PHE B 1 13 ? 2.610 -2.961 42.127 1.00 25.23 13 PHE B N 1
ATOM 3020 C CA . PHE B 1 13 ? 1.250 -2.857 41.538 1.00 27.13 13 PHE B CA 1
ATOM 3021 C C . PHE B 1 13 ? 1.300 -2.324 40.108 1.00 27.95 13 PHE B C 1
ATOM 3022 O O . PHE B 1 13 ? 0.613 -2.875 39.274 1.00 28.85 13 PHE B O 1
ATOM 3030 N N . THR B 1 14 ? 2.083 -1.278 39.872 1.00 27.76 14 THR B N 1
ATOM 3031 C CA . THR B 1 14 ? 2.217 -0.674 38.515 1.00 29.23 14 THR B CA 1
ATOM 3032 C C . THR B 1 14 ? 3.517 0.105 38.364 1.00 28.38 14 THR B C 1
ATOM 3033 O O . THR B 1 14 ? 3.906 0.730 39.327 1.00 26.19 14 THR B O 1
ATOM 3037 N N . TRP B 1 15 ? 4.096 0.193 37.154 1.00 28.58 15 TRP B N 1
ATOM 3038 C CA . TRP B 1 15 ? 5.316 1.024 36.947 1.00 29.57 15 TRP B CA 1
ATOM 3039 C C . TRP B 1 15 ? 4.955 2.403 36.339 1.00 29.53 15 TRP B C 1
ATOM 3040 O O . TRP B 1 15 ? 5.880 3.166 36.020 1.00 29.86 15 TRP B O 1
ATOM 3051 N N . ASP B 1 16 ? 3.662 2.629 36.102 1.00 30.34 16 ASP B N 1
ATOM 3052 C CA . ASP B 1 16 ? 3.048 3.890 35.597 1.00 31.55 16 ASP B CA 1
ATOM 3053 C C . ASP B 1 16 ? 3.099 4.918 36.740 1.00 30.65 16 ASP B C 1
ATOM 3054 O O . ASP B 1 16 ? 2.512 4.658 37.780 1.00 29.22 16 ASP B O 1
ATOM 3059 N N . GLY B 1 17 ? 3.840 6.006 36.555 1.00 30.23 17 GLY B N 1
ATOM 3060 C CA . GLY B 1 17 ? 4.134 6.965 37.633 1.00 29.43 17 GLY B CA 1
ATOM 3061 C C . GLY B 1 17 ? 3.377 8.265 37.438 1.00 30.48 17 GLY B C 1
ATOM 3062 O O . GLY B 1 17 ? 3.735 9.226 38.110 1.00 31.60 17 GLY B O 1
ATOM 3063 N N . THR B 1 18 ? 2.339 8.257 36.612 1.00 31.86 18 THR B N 1
ATOM 3064 C CA . THR B 1 18 ? 1.424 9.397 36.342 1.00 34.20 18 THR B CA 1
ATOM 3065 C C . THR B 1 18 ? 0.706 9.841 37.621 1.00 33.26 18 THR B C 1
ATOM 3066 O O . THR B 1 18 ? 0.487 11.039 37.799 1.00 33.86 18 THR B O 1
ATOM 3070 N N . HIS B 1 19 ? 0.260 8.885 38.410 1.00 32.43 19 HIS B N 1
ATOM 3071 C CA . HIS B 1 19 ? -0.543 9.139 39.635 1.00 32.88 19 HIS B CA 1
ATOM 3072 C C . HIS B 1 19 ? -0.396 7.944 40.564 1.00 30.67 19 HIS B C 1
ATOM 3073 O O . HIS B 1 19 ? 0.089 6.871 40.143 1.00 28.76 19 HIS B O 1
ATOM 3080 N N . LEU B 1 20 ? -0.763 8.129 41.831 1.00 29.18 20 LEU B N 1
ATOM 3081 C CA . LEU B 1 20 ? -0.702 7.019 42.782 1.00 28.16 20 LEU B CA 1
ATOM 3082 C C . LEU B 1 20 ? -1.532 5.847 42.255 1.00 28.29 20 LEU B C 1
ATOM 3083 O O . LEU B 1 20 ? -2.665 6.024 41.837 1.00 29.56 20 LEU B O 1
ATOM 3088 N N . PRO B 1 21 ? -1.009 4.609 42.344 1.00 27.58 21 PRO B N 1
ATOM 3089 C CA . PRO B 1 21 ? -1.785 3.422 41.975 1.00 28.52 21 PRO B CA 1
ATOM 3090 C C . PRO B 1 21 ? -3.089 3.380 42.780 1.00 30.01 21 PRO B C 1
ATOM 3091 O O . PRO B 1 21 ? -3.049 3.698 43.974 1.00 28.76 21 PRO B O 1
ATOM 3095 N N . ALA B 1 22 ? -4.194 3.006 42.137 1.00 31.95 22 ALA B N 1
ATOM 3096 C CA . ALA B 1 22 ? -5.524 2.888 42.797 1.00 34.27 22 ALA B CA 1
ATOM 3097 C C . ALA B 1 22 ? -5.457 1.873 43.948 1.00 34.03 22 ALA B C 1
ATOM 3098 O O . ALA B 1 22 ? -6.278 1.977 44.854 1.00 34.74 22 ALA B O 1
ATOM 3100 N N . GLN B 1 23 ? -4.551 0.894 43.898 1.00 33.62 23 GLN B N 1
ATOM 3101 C CA . GLN B 1 23 ? -4.462 -0.170 44.935 1.00 34.82 23 GLN B CA 1
ATOM 3102 C C . GLN B 1 23 ? -4.145 0.478 46.291 1.00 34.34 23 GLN B C 1
ATOM 3103 O O . GLN B 1 23 ? -4.684 0.023 47.293 1.00 34.91 23 GLN B O 1
ATOM 3109 N N . ILE B 1 24 ? -3.305 1.508 46.307 1.00 34.48 24 ILE B N 1
ATOM 3110 C CA . ILE B 1 24 ? -2.735 2.040 47.579 1.00 34.65 24 ILE B CA 1
ATOM 3111 C C . ILE B 1 24 ? -3.893 2.469 48.475 1.00 37.44 24 ILE B C 1
ATOM 3112 O O . ILE B 1 24 ? -3.865 2.087 49.628 1.00 35.79 24 ILE B O 1
ATOM 3117 N N . GLY B 1 25 ? -4.893 3.171 47.929 1.00 38.12 25 GLY B N 1
ATOM 3118 C CA . GLY B 1 25 ? -6.034 3.682 48.709 1.00 41.30 25 GLY B CA 1
ATOM 3119 C C . GLY B 1 25 ? -6.862 2.574 49.322 1.00 42.08 25 GLY B C 1
ATOM 3120 O O . GLY B 1 25 ? -7.705 2.876 50.140 1.00 44.46 25 GLY B O 1
ATOM 3121 N N . GLU B 1 26 ? -6.667 1.329 48.900 1.00 43.70 26 GLU B N 1
ATOM 3122 C CA . GLU B 1 26 ? -7.535 0.186 49.290 1.00 45.97 26 GLU B CA 1
ATOM 3123 C C . GLU B 1 26 ? -6.793 -0.727 50.269 1.00 40.98 26 GLU B C 1
ATOM 3124 O O . GLU B 1 26 ? -7.433 -1.617 50.795 1.00 43.80 26 GLU B O 1
ATOM 3130 N N . LEU B 1 27 ? -5.487 -0.563 50.442 1.00 35.59 27 LEU B N 1
ATOM 3131 C CA . LEU B 1 27 ? -4.693 -1.496 51.268 1.00 33.95 27 LEU B CA 1
ATOM 3132 C C . LEU B 1 27 ? -5.083 -1.363 52.750 1.00 34.03 27 LEU B C 1
ATOM 3133 O O . LEU B 1 27 ? -5.144 -0.231 53.236 1.00 32.52 27 LEU B O 1
ATOM 3138 N N . ALA B 1 28 ? -5.208 -2.488 53.441 1.00 34.68 28 ALA B N 1
ATOM 3139 C CA . ALA B 1 28 ? -4.982 -2.572 54.902 1.00 34.39 28 ALA B CA 1
ATOM 3140 C C . ALA B 1 28 ? -3.562 -2.076 55.219 1.00 32.15 28 ALA B C 1
ATOM 3141 O O . ALA B 1 28 ? -2.640 -2.106 54.388 1.00 29.66 28 ALA B O 1
ATOM 3143 N N . PRO B 1 29 ? -3.357 -1.464 56.407 1.00 32.08 29 PRO B N 1
ATOM 3144 C CA . PRO B 1 29 ? -2.058 -0.897 56.760 1.00 30.48 29 PRO B CA 1
ATOM 3145 C C . PRO B 1 29 ? -0.891 -1.888 56.653 1.00 29.62 29 PRO B C 1
ATOM 3146 O O . PRO B 1 29 ? 0.212 -1.417 56.345 1.00 28.53 29 PRO B O 1
ATOM 3150 N N . VAL B 1 30 ? -1.146 -3.187 56.874 1.00 30.56 30 VAL B N 1
ATOM 3151 C CA . VAL B 1 30 ? -0.196 -4.324 56.685 1.00 30.79 30 VAL B CA 1
ATOM 3152 C C . VAL B 1 30 ? -0.954 -5.426 55.937 1.00 32.16 30 VAL B C 1
ATOM 3153 O O . VAL B 1 30 ? -2.062 -5.818 56.350 1.00 33.47 30 VAL B O 1
ATOM 3157 N N . VAL B 1 31 ? -0.400 -5.886 54.823 1.00 31.59 31 VAL B N 1
ATOM 3158 C CA . VAL B 1 31 ? -1.017 -6.928 53.953 1.00 33.52 31 VAL B CA 1
ATOM 3159 C C . VAL B 1 31 ? 0.079 -7.890 53.494 1.00 31.90 31 VAL B C 1
ATOM 3160 O O . VAL B 1 31 ? 1.206 -7.445 53.204 1.00 29.86 31 VAL B O 1
ATOM 3164 N N . LYS B 1 32 ? -0.289 -9.150 53.351 1.00 32.73 32 LYS B N 1
ATOM 3165 C CA . LYS B 1 32 ? 0.582 -10.200 52.813 1.00 32.98 32 LYS B CA 1
ATOM 3166 C C . LYS B 1 32 ? 0.645 -9.990 51.290 1.00 31.05 32 LYS B C 1
ATOM 3167 O O . LYS B 1 32 ? -0.409 -9.855 50.658 1.00 31.35 32 LYS B O 1
ATOM 3173 N N . VAL B 1 33 ? 1.842 -9.956 50.738 1.00 28.76 33 VAL B N 1
ATOM 3174 C CA . VAL B 1 33 ? 2.038 -9.848 49.253 1.00 28.27 33 VAL B CA 1
ATOM 3175 C C . VAL B 1 33 ? 2.969 -10.965 48.784 1.00 29.02 33 VAL B C 1
ATOM 3176 O O . VAL B 1 33 ? 3.681 -11.560 49.632 1.00 28.46 33 VAL B O 1
ATOM 3180 N N . ARG B 1 34 ? 2.919 -11.267 47.478 1.00 29.95 34 ARG B N 1
ATOM 3181 C CA . ARG B 1 34 ? 3.932 -12.104 46.808 1.00 30.98 34 ARG B CA 1
ATOM 3182 C C . ARG B 1 34 ? 4.914 -11.191 46.080 1.00 28.78 34 ARG B C 1
ATOM 3183 O O . ARG B 1 34 ? 4.446 -10.305 45.298 1.00 28.34 34 ARG B O 1
ATOM 3191 N N . THR B 1 35 ? 6.211 -11.370 46.308 1.00 27.02 35 THR B N 1
ATOM 3192 C CA . THR B 1 35 ? 7.235 -10.489 45.708 1.00 25.33 35 THR B CA 1
ATOM 3193 C C . THR B 1 35 ? 7.632 -10.962 44.304 1.00 25.77 35 THR B C 1
ATOM 3194 O O . THR B 1 35 ? 7.247 -12.066 43.900 1.00 26.53 35 THR B O 1
ATOM 3198 N N . ILE B 1 36 ? 8.424 -10.140 43.626 1.00 24.48 36 ILE B N 1
ATOM 3199 C CA . ILE B 1 36 ? 8.932 -10.453 42.258 1.00 25.32 36 ILE B CA 1
ATOM 3200 C C . ILE B 1 36 ? 9.717 -11.770 42.311 1.00 26.20 36 ILE B C 1
ATOM 3201 O O . ILE B 1 36 ? 9.664 -12.539 41.329 1.00 27.60 36 ILE B O 1
ATOM 3206 N N . ALA B 1 37 ? 10.425 -12.025 43.409 1.00 26.13 37 ALA B N 1
ATOM 3207 C CA . ALA B 1 37 ? 11.264 -13.225 43.630 1.00 27.49 37 ALA B CA 1
ATOM 3208 C C . ALA B 1 37 ? 10.408 -14.429 44.017 1.00 28.81 37 ALA B C 1
ATOM 3209 O O . ALA B 1 37 ? 10.913 -15.552 43.951 1.00 30.35 37 ALA B O 1
ATOM 3211 N N . GLY B 1 38 ? 9.132 -14.220 44.272 1.00 28.79 38 GLY B N 1
ATOM 3212 C CA . GLY B 1 38 ? 8.182 -15.301 44.547 1.00 30.69 38 GLY B CA 1
ATOM 3213 C C . GLY B 1 38 ? 8.013 -15.552 46.042 1.00 31.45 38 GLY B C 1
ATOM 3214 O O . GLY B 1 38 ? 7.282 -16.462 46.366 1.00 32.65 38 GLY B O 1
ATOM 3215 N N . ALA B 1 39 ? 8.665 -14.782 46.917 1.00 31.18 39 ALA B N 1
ATOM 3216 C CA . ALA B 1 39 ? 8.585 -14.939 48.396 1.00 31.78 39 ALA B CA 1
ATOM 3217 C C . ALA B 1 39 ? 7.322 -14.272 48.929 1.00 32.10 39 ALA B C 1
ATOM 3218 O O . ALA B 1 39 ? 6.756 -13.442 48.255 1.00 30.65 39 ALA B O 1
ATOM 3220 N N . GLU B 1 40 ? 6.944 -14.593 50.158 1.00 33.45 40 GLU B N 1
ATOM 3221 C CA . GLU B 1 40 ? 5.933 -13.863 50.954 1.00 34.44 40 GLU B CA 1
ATOM 3222 C C . GLU B 1 40 ? 6.640 -12.677 51.596 1.00 32.20 40 GLU B C 1
ATOM 3223 O O . GLU B 1 40 ? 7.840 -12.776 51.922 1.00 32.79 40 GLU B O 1
ATOM 3229 N N . ALA B 1 41 ? 5.945 -11.565 51.686 1.00 30.63 41 ALA B N 1
ATOM 3230 C CA . ALA B 1 41 ? 6.377 -10.409 52.494 1.00 29.58 41 ALA B CA 1
ATOM 3231 C C . ALA B 1 41 ? 5.153 -9.704 53.069 1.00 29.42 41 ALA B C 1
ATOM 3232 O O . ALA B 1 41 ? 4.022 -9.930 52.616 1.00 30.80 41 ALA B O 1
ATOM 3234 N N . TRP B 1 42 ? 5.412 -8.881 54.059 1.00 28.23 42 TRP B N 1
ATOM 3235 C CA . TRP B 1 42 ? 4.413 -8.001 54.693 1.00 28.95 42 TRP B CA 1
ATOM 3236 C C . TRP B 1 42 ? 4.602 -6.587 54.153 1.00 26.92 42 TRP B C 1
ATOM 3237 O O . TRP B 1 42 ? 5.657 -5.935 54.404 1.00 27.78 42 TRP B O 1
ATOM 3248 N N . LEU B 1 43 ? 3.602 -6.123 53.427 1.00 27.06 43 LEU B N 1
ATOM 3249 C CA . LEU B 1 43 ? 3.619 -4.771 52.841 1.00 25.99 43 LEU B CA 1
ATOM 3250 C C . LEU B 1 43 ? 3.034 -3.803 53.870 1.00 25.45 43 LEU B C 1
ATOM 3251 O O . LEU B 1 43 ? 1.884 -3.981 54.257 1.00 25.82 43 LEU B O 1
ATOM 3256 N N . VAL B 1 44 ? 3.797 -2.799 54.229 1.00 24.77 44 VAL B N 1
ATOM 3257 C CA . VAL B 1 44 ? 3.421 -1.824 55.286 1.00 25.70 44 VAL B CA 1
ATOM 3258 C C . VAL B 1 44 ? 3.203 -0.460 54.647 1.00 24.61 44 VAL B C 1
ATOM 3259 O O . VAL B 1 44 ? 4.202 0.103 54.163 1.00 24.53 44 VAL B O 1
ATOM 3263 N N . SER B 1 45 ? 1.967 0.044 54.684 1.00 25.15 45 SER B N 1
ATOM 3264 C CA . SER B 1 45 ? 1.526 1.226 53.921 1.00 26.05 45 SER B CA 1
ATOM 3265 C C . SER B 1 45 ? 0.920 2.383 54.739 1.00 26.59 45 SER B C 1
ATOM 3266 O O . SER B 1 45 ? 0.805 3.486 54.135 1.00 27.25 45 SER B O 1
ATOM 3269 N N . SER B 1 46 ? 0.571 2.261 56.021 1.00 27.74 46 SER B N 1
ATOM 3270 C CA . SER B 1 46 ? 0.084 3.442 56.791 1.00 28.39 46 SER B CA 1
ATOM 3271 C C . SER B 1 46 ? 1.278 4.300 57.289 1.00 27.62 46 SER B C 1
ATOM 3272 O O . SER B 1 46 ? 2.360 3.756 57.549 1.00 28.10 46 SER B O 1
ATOM 3275 N N . TYR B 1 47 ? 1.075 5.612 57.441 1.00 27.40 47 TYR B N 1
ATOM 3276 C CA . TYR B 1 47 ? 2.126 6.535 57.931 1.00 27.09 47 TYR B CA 1
ATOM 3277 C C . TYR B 1 47 ? 2.648 5.982 59.264 1.00 27.66 47 TYR B C 1
ATOM 3278 O O . TYR B 1 47 ? 3.835 5.871 59.452 1.00 27.21 47 TYR B O 1
ATOM 3287 N N . GLU B 1 48 ? 1.731 5.676 60.176 1.00 29.78 48 GLU B N 1
ATOM 3288 C CA . GLU B 1 48 ? 2.087 5.243 61.555 1.00 31.40 48 GLU B CA 1
ATOM 3289 C C . GLU B 1 48 ? 2.912 3.940 61.540 1.00 30.18 48 GLU B C 1
ATOM 3290 O O . GLU B 1 48 ? 3.917 3.872 62.326 1.00 30.12 48 GLU B O 1
ATOM 3296 N N . LEU B 1 49 ? 2.589 2.958 60.673 1.00 28.96 49 LEU B N 1
ATOM 3297 C CA . LEU B 1 49 ? 3.333 1.673 60.701 1.00 28.66 49 LEU B CA 1
ATOM 3298 C C . LEU B 1 49 ? 4.612 1.808 59.888 1.00 28.26 49 LEU B C 1
ATOM 3299 O O . LEU B 1 49 ? 5.596 1.137 60.266 1.00 29.08 49 LEU B O 1
ATOM 3304 N N . VAL B 1 50 ? 4.629 2.679 58.865 1.00 27.19 50 VAL B N 1
ATOM 3305 C CA . VAL B 1 50 ? 5.890 2.968 58.130 1.00 26.33 50 VAL B CA 1
ATOM 3306 C C . VAL B 1 50 ? 6.882 3.574 59.119 1.00 27.83 50 VAL B C 1
ATOM 3307 O O . VAL B 1 50 ? 8.050 3.149 59.179 1.00 28.18 50 VAL B O 1
ATOM 3311 N N . LYS B 1 51 ? 6.392 4.479 59.963 1.00 30.03 51 LYS B N 1
ATOM 3312 C CA . LYS B 1 51 ? 7.209 5.165 60.975 1.00 30.62 51 LYS B CA 1
ATOM 3313 C C . LYS B 1 51 ? 7.699 4.108 61.965 1.00 31.09 51 LYS B C 1
ATOM 3314 O O . LYS B 1 51 ? 8.902 4.078 62.252 1.00 31.79 51 LYS B O 1
ATOM 3320 N N . GLN B 1 52 ? 6.795 3.256 62.429 1.00 31.32 52 GLN B N 1
ATOM 3321 C CA . GLN B 1 52 ? 7.122 2.242 63.486 1.00 32.28 52 GLN B CA 1
ATOM 3322 C C . GLN B 1 52 ? 8.239 1.313 62.980 1.00 30.75 52 GLN B C 1
ATOM 3323 O O . GLN B 1 52 ? 9.249 1.141 63.659 1.00 30.81 52 GLN B O 1
ATOM 3329 N N . VAL B 1 53 ? 8.147 0.854 61.720 1.00 28.49 53 VAL B N 1
ATOM 3330 C CA . VAL B 1 53 ? 9.121 -0.122 61.170 1.00 28.05 53 VAL B CA 1
ATOM 3331 C C . VAL B 1 53 ? 10.472 0.578 60.962 1.00 27.95 53 VAL B C 1
ATOM 3332 O O . VAL B 1 53 ? 11.517 0.026 61.358 1.00 29.27 53 VAL B O 1
ATOM 3336 N N . LEU B 1 54 ? 10.461 1.749 60.317 1.00 27.21 54 LEU B N 1
ATOM 3337 C CA . LEU B 1 54 ? 11.725 2.433 59.947 1.00 27.45 54 LEU B CA 1
ATOM 3338 C C . LEU B 1 54 ? 12.485 2.837 61.205 1.00 29.35 54 LEU B C 1
ATOM 3339 O O . LEU B 1 54 ? 13.726 2.797 61.187 1.00 29.67 54 LEU B O 1
ATOM 3344 N N . GLU B 1 55 ? 11.773 3.122 62.299 1.00 31.14 55 GLU B N 1
ATOM 3345 C CA . GLU B 1 55 ? 12.410 3.600 63.552 1.00 34.15 55 GLU B CA 1
ATOM 3346 C C . GLU B 1 55 ? 12.738 2.436 64.509 1.00 35.50 55 GLU B C 1
ATOM 3347 O O . GLU B 1 55 ? 13.333 2.716 65.525 1.00 36.54 55 GLU B O 1
ATOM 3353 N N . ASP B 1 56 ? 12.459 1.180 64.150 1.00 34.33 56 ASP B N 1
ATOM 3354 C CA . ASP B 1 56 ? 12.771 -0.001 65.010 1.00 36.07 56 ASP B CA 1
ATOM 3355 C C . ASP B 1 56 ? 13.786 -0.915 64.319 1.00 35.06 56 ASP B C 1
ATOM 3356 O O . ASP B 1 56 ? 13.441 -1.564 63.267 1.00 33.43 56 ASP B O 1
ATOM 3361 N N . ASP B 1 57 ? 15.000 -0.966 64.867 1.00 36.56 57 ASP B N 1
ATOM 3362 C CA . ASP B 1 57 ? 16.148 -1.692 64.264 1.00 37.71 57 ASP B CA 1
ATOM 3363 C C . ASP B 1 57 ? 15.996 -3.210 64.423 1.00 38.17 57 ASP B C 1
ATOM 3364 O O . ASP B 1 57 ? 16.798 -3.907 63.788 1.00 39.96 57 ASP B O 1
ATOM 3369 N N . ARG B 1 58 ? 14.944 -3.716 65.075 1.00 37.46 58 ARG B N 1
ATOM 3370 C CA . ARG B 1 58 ? 14.603 -5.163 65.081 1.00 37.91 58 ARG B CA 1
ATOM 3371 C C . ARG B 1 58 ? 14.073 -5.562 63.700 1.00 35.48 58 ARG B C 1
ATOM 3372 O O . ARG B 1 58 ? 14.089 -6.770 63.386 1.00 34.74 58 ARG B O 1
ATOM 3380 N N . PHE B 1 59 ? 13.676 -4.580 62.865 1.00 33.30 59 PHE B N 1
ATOM 3381 C CA . PHE B 1 59 ? 13.481 -4.760 61.406 1.00 31.76 59 PHE B CA 1
ATOM 3382 C C . PHE B 1 59 ? 14.774 -4.293 60.716 1.00 30.61 59 PHE B C 1
ATOM 3383 O O . PHE B 1 59 ? 15.026 -3.100 60.698 1.00 30.05 59 PHE B O 1
ATOM 3391 N N . SER B 1 60 ? 15.598 -5.254 60.286 1.00 30.62 60 SER B N 1
ATOM 3392 C CA . SER B 1 60 ? 17.019 -5.073 59.904 1.00 31.27 60 SER B CA 1
ATOM 3393 C C . SER B 1 60 ? 17.133 -4.954 58.374 1.00 29.93 60 SER B C 1
ATOM 3394 O O . SER B 1 60 ? 16.674 -5.895 57.659 1.00 29.09 60 SER B O 1
ATOM 3397 N N . LEU B 1 61 ? 17.772 -3.893 57.888 1.00 29.44 61 LEU B N 1
ATOM 3398 C CA . LEU B 1 61 ? 18.083 -3.784 56.435 1.00 28.63 61 LEU B CA 1
ATOM 3399 C C . LEU B 1 61 ? 19.252 -4.715 56.086 1.00 30.04 61 LEU B C 1
ATOM 3400 O O . LEU B 1 61 ? 19.193 -5.398 55.048 1.00 29.26 61 LEU B O 1
ATOM 3405 N N . LYS B 1 62 ? 20.326 -4.688 56.869 1.00 32.18 62 LYS B N 1
ATOM 3406 C CA . LYS B 1 62 ? 21.567 -5.426 56.521 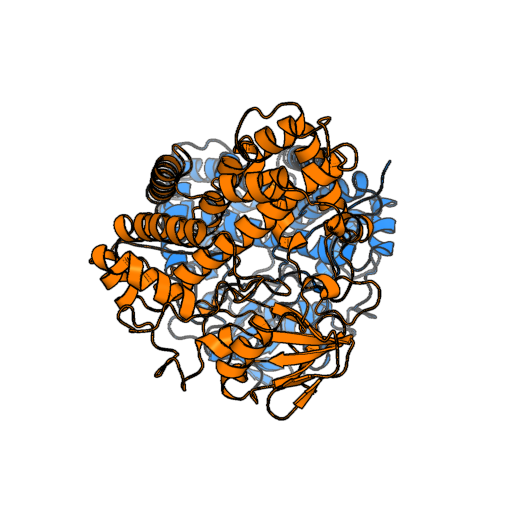1.00 34.20 62 LYS B CA 1
ATOM 3407 C C . LYS B 1 62 ? 21.244 -6.923 56.358 1.00 34.40 62 LYS B C 1
ATOM 3408 O O . LYS B 1 62 ? 21.851 -7.538 55.468 1.00 35.65 62 LYS B O 1
ATOM 3411 N N . ASN B 1 63 ? 20.312 -7.488 57.141 1.00 34.16 63 ASN B N 1
ATOM 3412 C CA . ASN B 1 63 ? 20.002 -8.943 57.123 1.00 34.68 63 ASN B CA 1
ATOM 3413 C C . ASN B 1 63 ? 19.162 -9.309 55.880 1.00 33.06 63 ASN B C 1
ATOM 3414 O O . ASN B 1 63 ? 18.990 -10.538 55.631 1.00 32.95 63 ASN B O 1
ATOM 3419 N N . THR B 1 64 ? 18.696 -8.328 55.100 1.00 30.98 64 THR B N 1
ATOM 3420 C CA . THR B 1 64 ? 17.869 -8.599 53.898 1.00 29.93 64 THR B CA 1
ATOM 3421 C C . THR B 1 64 ? 18.718 -9.285 52.821 1.00 30.99 64 THR B C 1
ATOM 3422 O O . THR B 1 64 ? 18.087 -9.896 51.948 1.00 30.33 64 THR B O 1
ATOM 3426 N N . SER B 1 65 ? 20.046 -9.111 52.838 1.00 33.08 65 SER B N 1
ATOM 3427 C CA . SER B 1 65 ? 20.998 -9.763 51.901 1.00 36.20 65 SER B CA 1
ATOM 3428 C C . SER B 1 65 ? 21.642 -11.026 52.479 1.00 39.15 65 SER B C 1
ATOM 3429 O O . SER B 1 65 ? 22.532 -11.563 51.830 1.00 40.85 65 SER B O 1
ATOM 3432 N N . ASP B 1 66 ? 21.213 -11.527 53.633 1.00 40.69 66 ASP B N 1
ATOM 3433 C CA . ASP B 1 66 ? 21.759 -12.795 54.175 1.00 43.94 66 ASP B CA 1
ATOM 3434 C C . ASP B 1 66 ? 21.460 -13.932 53.193 1.00 44.98 66 ASP B C 1
ATOM 3435 O O . ASP B 1 66 ? 20.411 -13.917 52.557 1.00 41.98 66 ASP B O 1
ATOM 3440 N N . PRO B 1 67 ? 22.340 -14.960 53.085 1.00 48.31 67 PRO B N 1
ATOM 3441 C CA . PRO B 1 67 ? 22.045 -16.171 52.307 1.00 47.94 67 PRO B CA 1
ATOM 3442 C C . PRO B 1 67 ? 20.729 -16.864 52.704 1.00 46.86 67 PRO B C 1
ATOM 3443 O O . PRO B 1 67 ? 20.526 -17.089 53.862 1.00 46.71 67 PRO B O 1
ATOM 3447 N N . GLY B 1 68 ? 19.855 -17.127 51.723 1.00 44.83 68 GLY B N 1
ATOM 3448 C CA . GLY B 1 68 ? 18.672 -18.006 51.832 1.00 44.37 68 GLY B CA 1
ATOM 3449 C C . GLY B 1 68 ? 17.441 -17.328 52.419 1.00 42.02 68 GLY B C 1
ATOM 3450 O O . GLY B 1 68 ? 16.424 -18.012 52.640 1.00 42.66 68 GLY B O 1
ATOM 3451 N N . VAL B 1 69 ? 17.480 -16.033 52.677 1.00 38.74 69 VAL B N 1
ATOM 3452 C CA . VAL B 1 69 ? 16.312 -15.343 53.286 1.00 37.75 69 VAL B CA 1
ATOM 3453 C C . VAL B 1 69 ? 15.335 -14.943 52.181 1.00 34.87 69 VAL B C 1
ATOM 3454 O O . VAL B 1 69 ? 15.729 -14.766 51.032 1.00 36.00 69 VAL B O 1
ATOM 3458 N N . PRO B 1 70 ? 14.033 -14.799 52.489 1.00 33.85 70 PRO B N 1
ATOM 3459 C CA . PRO B 1 70 ? 13.074 -14.327 51.518 1.00 32.68 70 PRO B CA 1
ATOM 3460 C C . PRO B 1 70 ? 13.542 -12.973 50.960 1.00 32.38 70 PRO B C 1
ATOM 3461 O O . PRO B 1 70 ? 14.012 -12.101 51.701 1.00 29.59 70 PRO B O 1
ATOM 3465 N N . ARG B 1 71 ? 13.387 -12.837 49.643 1.00 30.85 71 ARG B N 1
ATOM 3466 C CA . ARG B 1 71 ? 13.850 -11.665 48.854 1.00 31.43 71 ARG B CA 1
ATOM 3467 C C . ARG B 1 71 ? 12.691 -11.024 48.077 1.00 27.80 71 ARG B C 1
ATOM 3468 O O . ARG B 1 71 ? 11.702 -11.698 47.696 1.00 27.35 71 ARG B O 1
ATOM 3476 N N . GLN B 1 72 ? 12.787 -9.712 47.948 1.00 25.98 72 GLN B N 1
ATOM 3477 C CA . GLN B 1 72 ? 11.900 -8.889 47.105 1.00 24.82 72 GLN B CA 1
ATOM 3478 C C . GLN B 1 72 ? 12.208 -9.215 45.634 1.00 24.44 72 GLN B C 1
ATOM 3479 O O . GLN B 1 72 ? 11.284 -9.368 44.868 1.00 24.74 72 GLN B O 1
ATOM 3485 N N . TYR B 1 73 ? 13.489 -9.323 45.304 1.00 24.66 73 TYR B N 1
ATOM 3486 C CA . TYR B 1 73 ? 14.012 -9.530 43.919 1.00 25.41 73 TYR B CA 1
ATOM 3487 C C . TYR B 1 73 ? 15.497 -9.855 44.059 1.00 26.08 73 TYR B C 1
ATOM 3488 O O . TYR B 1 73 ? 16.051 -9.731 45.162 1.00 25.77 73 TYR B O 1
ATOM 3497 N N . ALA B 1 74 ? 16.124 -10.284 42.989 1.00 26.74 74 ALA B N 1
ATOM 3498 C CA . ALA B 1 74 ? 17.500 -10.815 42.965 1.00 28.38 74 ALA B CA 1
ATOM 3499 C C . ALA B 1 74 ? 18.470 -9.677 43.273 1.00 28.47 74 ALA B C 1
ATOM 3500 O O . ALA B 1 74 ? 18.197 -8.523 42.897 1.00 27.04 74 ALA B O 1
ATOM 3502 N N . LEU B 1 75 ? 19.507 -10.013 44.040 1.00 30.13 75 LEU B N 1
ATOM 3503 C CA . LEU B 1 75 ? 20.685 -9.153 44.313 1.00 31.29 75 LEU B CA 1
ATOM 3504 C C . LEU B 1 75 ? 21.424 -8.967 43.010 1.00 32.09 75 LEU B C 1
ATOM 3505 O O . LEU B 1 75 ? 21.535 -9.973 42.292 1.00 32.84 75 LEU B O 1
ATOM 3510 N N . THR B 1 76 ? 21.919 -7.760 42.733 1.00 31.93 76 THR B N 1
ATOM 3511 C CA . THR B 1 76 ? 22.753 -7.518 41.517 1.00 33.59 76 THR B CA 1
ATOM 3512 C C . THR B 1 76 ? 24.197 -7.281 41.933 1.00 36.07 76 THR B C 1
ATOM 3513 O O . THR B 1 76 ? 25.079 -7.207 41.053 1.00 37.68 76 THR B O 1
ATOM 3517 N N . ILE B 1 77 ? 24.436 -7.120 43.239 1.00 37.00 77 ILE B N 1
ATOM 3518 C CA . ILE B 1 77 ? 25.823 -7.080 43.769 1.00 40.40 77 ILE B CA 1
ATOM 3519 C C . ILE B 1 77 ? 26.235 -8.520 44.054 1.00 42.07 77 ILE B C 1
ATOM 3520 O O . ILE B 1 77 ? 25.468 -9.244 44.683 1.00 41.65 77 ILE B O 1
ATOM 3525 N N . PRO B 1 78 ? 27.434 -8.975 43.635 1.00 44.26 78 PRO B N 1
ATOM 3526 C CA . PRO B 1 78 ? 27.853 -10.354 43.873 1.00 46.00 78 PRO B CA 1
ATOM 3527 C C . PRO B 1 78 ? 27.813 -10.770 45.341 1.00 46.64 78 PRO B C 1
ATOM 3528 O O . PRO B 1 78 ? 28.144 -9.967 46.219 1.00 46.04 78 PRO B O 1
ATOM 3532 N N . PRO B 1 79 ? 27.493 -12.066 45.619 1.00 46.92 79 PRO B N 1
ATOM 3533 C CA . PRO B 1 79 ? 27.423 -12.596 46.988 1.00 47.33 79 PRO B CA 1
ATOM 3534 C C . PRO B 1 79 ? 28.705 -12.390 47.837 1.00 49.49 79 PRO B C 1
ATOM 3535 O O . PRO B 1 79 ? 28.569 -11.973 49.000 1.00 48.28 79 PRO B O 1
ATOM 3539 N N . GLU B 1 80 ? 29.883 -12.631 47.236 1.00 51.79 80 GLU B N 1
ATOM 3540 C CA . GLU B 1 80 ? 31.235 -12.451 47.848 1.00 55.65 80 GLU B CA 1
ATOM 3541 C C . GLU B 1 80 ? 31.422 -11.022 48.380 1.00 55.30 80 GLU B C 1
ATOM 3542 O O . GLU B 1 80 ? 32.089 -10.855 49.401 1.00 56.48 80 GLU B O 1
ATOM 3548 N N . VAL B 1 81 ? 30.952 -10.018 47.637 1.00 54.10 81 VAL B N 1
ATOM 3549 C CA . VAL B 1 81 ? 31.113 -8.581 47.999 1.00 54.37 81 VAL B CA 1
ATOM 3550 C C . VAL B 1 81 ? 30.155 -8.264 49.151 1.00 53.75 81 VAL B C 1
ATOM 3551 O O . VAL B 1 81 ? 30.604 -7.563 50.068 1.00 53.66 81 VAL B O 1
ATOM 3555 N N . VAL B 1 82 ? 28.896 -8.729 49.094 1.00 54.07 82 VAL B N 1
ATOM 3556 C CA . VAL B 1 82 ? 27.862 -8.329 50.102 1.00 55.70 82 VAL B CA 1
ATOM 3557 C C . VAL B 1 82 ? 28.295 -8.889 51.465 1.00 61.31 82 VAL B C 1
ATOM 3558 O O . VAL B 1 82 ? 28.010 -8.221 52.452 1.00 62.15 82 VAL B O 1
ATOM 3562 N N . ASN B 1 83 ? 29.000 -10.031 51.506 1.00 69.57 83 ASN B N 1
ATOM 3563 C CA . ASN B 1 83 ? 29.516 -10.626 52.777 1.00 76.51 83 ASN B CA 1
ATOM 3564 C C . ASN B 1 83 ? 30.674 -9.772 53.308 1.00 76.88 83 ASN B C 1
ATOM 3565 O O . ASN B 1 83 ? 30.554 -9.296 54.454 1.00 85.25 83 ASN B O 1
ATOM 3570 N N . ASN B 1 84 ? 31.705 -9.521 52.495 1.00 75.04 84 ASN B N 1
ATOM 3571 C CA . ASN B 1 84 ? 32.838 -8.614 52.837 1.00 77.95 84 ASN B CA 1
ATOM 3572 C C . ASN B 1 84 ? 32.359 -7.196 53.209 1.00 77.12 84 ASN B C 1
ATOM 3573 O O . ASN B 1 84 ? 33.229 -6.416 53.625 1.00 77.19 84 ASN B O 1
ATOM 3578 N N . MET B 1 85 ? 31.065 -6.859 53.071 1.00 78.80 85 MET B N 1
ATOM 3579 C CA . MET B 1 85 ? 30.510 -5.515 53.426 1.00 85.84 85 MET B CA 1
ATOM 3580 C C . MET B 1 85 ? 30.665 -5.270 54.932 1.00 86.78 85 MET B C 1
ATOM 3581 O O . MET B 1 85 ? 31.007 -4.132 55.286 1.00 84.67 85 MET B O 1
ATOM 3586 N N . GLY B 1 86 ? 30.409 -6.292 55.764 1.00 91.04 86 GLY B N 1
ATOM 3587 C CA . GLY B 1 86 ? 30.481 -6.249 57.241 1.00 92.81 86 GLY B CA 1
ATOM 3588 C C . GLY B 1 86 ? 31.675 -5.463 57.768 1.00 100.79 86 GLY B C 1
ATOM 3589 O O . GLY B 1 86 ? 31.466 -4.582 58.628 1.00 101.85 86 GLY B O 1
ATOM 3590 N N . ASN B 1 87 ? 32.887 -5.756 57.284 1.00 108.35 87 ASN B N 1
ATOM 3591 C CA . ASN B 1 87 ? 34.150 -5.174 57.818 1.00 117.71 87 ASN B CA 1
ATOM 3592 C C . ASN B 1 87 ? 34.649 -4.030 56.912 1.00 119.22 87 ASN B C 1
ATOM 3593 O O . ASN B 1 87 ? 35.774 -3.540 57.160 1.00 120.46 87 ASN B O 1
ATOM 3598 N N . ILE B 1 88 ? 33.860 -3.594 55.920 1.00 116.69 88 ILE B N 1
ATOM 3599 C CA . ILE B 1 88 ? 33.990 -2.224 55.330 1.00 126.48 88 ILE B CA 1
ATOM 3600 C C . ILE B 1 88 ? 33.547 -1.252 56.439 1.00 125.46 88 ILE B C 1
ATOM 3601 O O . ILE B 1 88 ? 32.368 -0.806 56.429 1.00 114.55 88 ILE B O 1
ATOM 3606 N N . THR B 1 89 ? 34.455 -0.996 57.393 1.00 127.09 89 THR B N 1
ATOM 3607 C CA . THR B 1 89 ? 34.220 -0.240 58.656 1.00 123.35 89 THR B CA 1
ATOM 3608 C C . THR B 1 89 ? 35.465 0.589 58.993 1.00 124.96 89 THR B C 1
ATOM 3609 O O . THR B 1 89 ? 36.457 0.512 58.234 1.00 123.79 89 THR B O 1
ATOM 3613 N N . GLY B 1 90 ? 35.412 1.328 60.105 1.00 124.37 90 GLY B N 1
ATOM 3614 C CA . GLY B 1 90 ? 36.476 2.242 60.564 1.00 120.97 90 GLY B CA 1
ATOM 3615 C C . GLY B 1 90 ? 36.051 3.692 60.407 1.00 116.23 90 GLY B C 1
ATOM 3616 O O . GLY B 1 90 ? 35.261 3.993 59.475 1.00 104.54 90 GLY B O 1
ATOM 3617 N N . ALA B 1 91 ? 36.537 4.562 61.296 1.00 114.59 91 ALA B N 1
ATOM 3618 C CA . ALA B 1 91 ? 36.297 6.024 61.261 1.00 111.29 91 ALA B CA 1
ATOM 3619 C C . ALA B 1 91 ? 36.476 6.514 59.818 1.00 108.12 91 ALA B C 1
ATOM 3620 O O . ALA B 1 91 ? 35.447 6.816 59.169 1.00 98.01 91 ALA B O 1
ATOM 3622 N N . GLY B 1 92 ? 37.726 6.493 59.330 1.00 107.86 92 GLY B N 1
ATOM 3623 C CA . GLY B 1 92 ? 38.194 7.149 58.092 1.00 104.83 92 GLY B CA 1
ATOM 3624 C C . GLY B 1 92 ? 37.293 6.916 56.884 1.00 96.83 92 GLY B C 1
ATOM 3625 O O . GLY B 1 92 ? 37.317 7.781 55.990 1.00 94.71 92 GLY B O 1
ATOM 3626 N N . LEU B 1 93 ? 36.526 5.818 56.840 1.00 88.43 93 LEU B N 1
ATOM 3627 C CA . LEU B 1 93 ? 35.744 5.431 55.634 1.00 83.90 93 LEU B CA 1
ATOM 3628 C C . LEU B 1 93 ? 34.388 6.157 55.599 1.00 77.78 93 LEU B C 1
ATOM 3629 O O . LEU B 1 93 ? 34.139 6.840 54.591 1.00 76.28 93 LEU B O 1
ATOM 3634 N N . ARG B 1 94 ? 33.533 6.011 56.621 1.00 72.60 94 ARG B N 1
ATOM 3635 C CA . ARG B 1 94 ? 32.188 6.656 56.637 1.00 67.09 94 ARG B CA 1
ATOM 3636 C C . ARG B 1 94 ? 32.398 8.168 56.781 1.00 66.61 94 ARG B C 1
ATOM 3637 O O . ARG B 1 94 ? 31.524 8.909 56.355 1.00 64.13 94 ARG B O 1
ATOM 3639 N N . LYS B 1 95 ? 33.549 8.581 57.303 1.00 69.24 95 LYS B N 1
ATOM 3640 C CA . LYS B 1 95 ? 33.984 9.997 57.440 1.00 71.56 95 LYS B CA 1
ATOM 3641 C C . LYS B 1 95 ? 34.246 10.590 56.046 1.00 71.03 95 LYS B C 1
ATOM 3642 O O . LYS B 1 95 ? 33.736 11.686 55.766 1.00 70.10 95 LYS B O 1
ATOM 3645 N N . ALA B 1 96 ? 35.048 9.894 55.234 1.00 39.99 96 ALA B N 1
ATOM 3646 C CA . ALA B 1 96 ? 35.355 10.192 53.810 1.00 38.43 96 ALA B CA 1
ATOM 3647 C C . ALA B 1 96 ? 34.056 10.275 52.994 1.00 36.32 96 ALA B C 1
ATOM 3648 O O . ALA B 1 96 ? 33.898 11.239 52.230 1.00 35.14 96 ALA B O 1
ATOM 3650 N N . VAL B 1 97 ? 33.133 9.332 53.162 1.00 35.60 97 VAL B N 1
ATOM 3651 C CA . VAL B 1 97 ? 31.851 9.338 52.399 1.00 34.79 97 VAL B CA 1
ATOM 3652 C C . VAL B 1 97 ? 31.070 10.589 52.838 1.00 34.87 97 VAL B C 1
ATOM 3653 O O . VAL B 1 97 ? 30.660 11.373 51.991 1.00 32.15 97 VAL B O 1
ATOM 3657 N N . MET B 1 98 ? 30.964 10.843 54.145 1.00 36.02 98 MET B N 1
ATOM 3658 C CA . MET B 1 98 ? 30.202 12.011 54.675 1.00 37.86 98 MET B CA 1
ATOM 3659 C C . MET B 1 98 ? 30.763 13.332 54.137 1.00 36.49 98 MET B C 1
ATOM 3660 O O . MET B 1 98 ? 29.980 14.227 53.790 1.00 35.72 98 MET B O 1
ATOM 3665 N N . LYS B 1 99 ? 32.080 13.447 54.103 1.00 36.42 99 LYS B N 1
ATOM 3666 C CA . LYS B 1 99 ? 32.774 14.633 53.576 1.00 36.90 99 LYS B CA 1
ATOM 3667 C C . LYS B 1 99 ? 32.406 14.775 52.101 1.00 34.94 99 LYS B C 1
ATOM 3668 O O . LYS B 1 99 ? 31.963 15.854 51.689 1.00 34.25 99 LYS B O 1
ATOM 3674 N N . ALA B 1 100 ? 32.505 13.685 51.339 1.00 33.63 100 ALA B N 1
ATOM 3675 C CA . ALA B 1 100 ? 32.236 13.696 49.886 1.00 32.20 100 ALA B CA 1
ATOM 3676 C C . ALA B 1 100 ? 30.823 14.190 49.583 1.00 31.45 100 ALA B C 1
ATOM 3677 O O . ALA B 1 100 ? 30.658 14.935 48.653 1.00 30.70 100 ALA B O 1
ATOM 3679 N N . ILE B 1 101 ? 29.818 13.815 50.359 1.00 32.29 101 ILE B N 1
ATOM 3680 C CA . ILE B 1 101 ? 28.406 14.148 50.025 1.00 32.24 101 ILE B CA 1
ATOM 3681 C C . ILE B 1 101 ? 27.956 15.458 50.696 1.00 33.43 101 ILE B C 1
ATOM 3682 O O . ILE B 1 101 ? 26.754 15.799 50.538 1.00 33.71 101 ILE B O 1
ATOM 3687 N N . ASN B 1 102 ? 28.847 16.167 51.387 1.00 33.98 102 ASN B N 1
ATOM 3688 C CA . ASN B 1 102 ? 28.510 17.468 52.017 1.00 35.66 102 ASN B CA 1
ATOM 3689 C C . ASN B 1 102 ? 28.311 18.493 50.898 1.00 35.09 102 ASN B C 1
ATOM 3690 O O . ASN B 1 102 ? 29.272 18.832 50.235 1.00 33.74 102 ASN B O 1
ATOM 3695 N N . PRO B 1 103 ? 27.103 19.070 50.707 1.00 35.18 103 PRO B N 1
ATOM 3696 C CA . PRO B 1 103 ? 26.903 20.097 49.695 1.00 35.62 103 PRO B CA 1
ATOM 3697 C C . PRO B 1 103 ? 27.723 21.378 49.913 1.00 37.58 103 PRO B C 1
ATOM 3698 O O . PRO B 1 103 ? 27.799 22.135 49.004 1.00 39.08 103 PRO B O 1
ATOM 3702 N N . LYS B 1 104 ? 28.360 21.564 51.056 1.00 40.10 104 LYS B N 1
ATOM 3703 C CA . LYS B 1 104 ? 29.257 22.716 51.316 1.00 43.57 104 LYS B CA 1
ATOM 3704 C C . LYS B 1 104 ? 30.704 22.391 50.930 1.00 42.33 104 LYS B C 1
ATOM 3705 O O . LYS B 1 104 ? 31.539 23.247 51.165 1.00 43.06 104 LYS B O 1
ATOM 3711 N N . ALA B 1 105 ? 30.995 21.195 50.410 1.00 40.42 105 ALA B N 1
ATOM 3712 C CA . ALA B 1 105 ? 32.331 20.809 49.889 1.00 41.41 105 ALA B CA 1
ATOM 3713 C C . ALA B 1 105 ? 32.820 21.918 48.958 1.00 42.85 105 ALA B C 1
ATOM 3714 O O . ALA B 1 105 ? 32.043 22.425 48.136 1.00 40.35 105 ALA B O 1
ATOM 3716 N N . PRO B 1 106 ? 34.100 22.346 49.088 1.00 45.51 106 PRO B N 1
ATOM 3717 C CA . PRO B 1 106 ? 34.595 23.541 48.404 1.00 47.54 106 PRO B CA 1
ATOM 3718 C C . PRO B 1 106 ? 34.283 23.480 46.904 1.00 45.29 106 PRO B C 1
ATOM 3719 O O . PRO B 1 106 ? 34.538 22.456 46.304 1.00 43.81 106 PRO B O 1
ATOM 3723 N N . GLY B 1 107 ? 33.598 24.505 46.397 1.00 46.74 107 GLY B N 1
ATOM 3724 C CA . GLY B 1 107 ? 33.311 24.661 44.960 1.00 45.16 107 GLY B CA 1
ATOM 3725 C C . GLY B 1 107 ? 32.184 23.790 44.422 1.00 44.09 107 GLY B C 1
ATOM 3726 O O . GLY B 1 107 ? 31.818 23.986 43.214 1.00 44.05 107 GLY B O 1
ATOM 3727 N N . LEU B 1 108 ? 31.635 22.845 45.199 1.00 38.86 108 LEU B N 1
ATOM 3728 C CA . LEU B 1 108 ? 30.582 21.924 44.689 1.00 35.31 108 LEU B CA 1
ATOM 3729 C C . LEU B 1 108 ? 29.293 22.685 44.327 1.00 34.65 108 LEU B C 1
ATOM 3730 O O . LEU B 1 108 ? 28.661 22.350 43.286 1.00 32.38 108 LEU B O 1
ATOM 3735 N N . GLN B 1 109 ? 28.879 23.654 45.133 1.00 35.81 109 GLN B N 1
ATOM 3736 C CA . GLN B 1 109 ? 27.647 24.429 44.832 1.00 38.05 109 GLN B CA 1
ATOM 3737 C C . GLN B 1 109 ? 27.835 25.172 43.498 1.00 36.91 109 GLN B C 1
ATOM 3738 O O . GLN B 1 109 ? 26.929 25.108 42.640 1.00 33.80 109 GLN B O 1
ATOM 3744 N N . GLU B 1 110 ? 28.977 25.856 43.375 1.00 39.19 110 GLU B N 1
ATOM 3745 C CA . GLU B 1 110 ? 29.338 26.692 42.209 1.00 41.16 110 GLU B CA 1
ATOM 3746 C C . GLU B 1 110 ? 29.265 25.782 40.981 1.00 37.13 110 GLU B C 1
ATOM 3747 O O . GLU B 1 110 ? 28.637 26.168 40.011 1.00 34.70 110 GLU B O 1
ATOM 3753 N N . TRP B 1 111 ? 29.820 24.580 41.102 1.00 34.75 111 TRP B N 1
ATOM 3754 C CA . TRP B 1 111 ? 29.908 23.579 40.029 1.00 33.07 111 TRP B CA 1
ATOM 3755 C C . TRP B 1 111 ? 28.504 23.116 39.600 1.00 30.50 111 TRP B C 1
ATOM 3756 O O . TRP B 1 111 ? 28.228 23.145 38.391 1.00 28.14 111 TRP B O 1
ATOM 3767 N N . MET B 1 112 ? 27.611 22.835 40.564 1.00 28.86 112 MET B N 1
ATOM 3768 C CA . MET B 1 112 ? 26.216 22.408 40.269 1.00 27.56 112 MET B CA 1
ATOM 3769 C C . MET B 1 112 ? 25.452 23.544 39.557 1.00 27.21 112 MET B C 1
ATOM 3770 O O . MET B 1 112 ? 24.734 23.277 38.568 1.00 24.94 112 MET B O 1
ATOM 3775 N N . GLU B 1 113 ? 25.565 24.770 40.055 1.00 28.60 113 GLU B N 1
ATOM 3776 C CA . GLU B 1 113 ? 24.882 25.939 39.442 1.00 29.66 113 GLU B CA 1
ATOM 3777 C C . GLU B 1 113 ? 25.364 26.122 37.987 1.00 28.56 113 GLU B C 1
ATOM 3778 O O . GLU B 1 113 ? 24.493 26.358 37.116 1.00 26.66 113 GLU B O 1
ATOM 3784 N N . GLU B 1 114 ? 26.685 26.065 37.773 1.00 29.26 114 GLU B N 1
ATOM 3785 C CA . GLU B 1 114 ? 27.331 26.253 36.444 1.00 30.23 114 GLU B CA 1
ATOM 3786 C C . GLU B 1 114 ? 26.823 25.139 35.523 1.00 28.13 114 GLU B C 1
ATOM 3787 O O . GLU B 1 114 ? 26.408 25.433 34.404 1.00 26.52 114 GLU B O 1
ATOM 3793 N N . HIS B 1 115 ? 26.857 23.884 35.979 1.00 26.49 115 HIS B N 1
ATOM 3794 C CA . HIS B 1 115 ? 26.584 22.739 35.084 1.00 25.54 115 HIS B CA 1
ATOM 3795 C C . HIS B 1 115 ? 25.102 22.747 34.723 1.00 24.09 115 HIS B C 1
ATOM 3796 O O . HIS B 1 115 ? 24.786 22.540 33.554 1.00 23.47 115 HIS B O 1
ATOM 3803 N N . ALA B 1 116 ? 24.219 23.014 35.683 1.00 23.60 116 ALA B N 1
ATOM 3804 C CA . ALA B 1 116 ? 22.766 23.094 35.411 1.00 22.99 116 ALA B CA 1
ATOM 3805 C C . ALA B 1 116 ? 22.481 24.194 34.363 1.00 23.35 116 ALA B C 1
ATOM 3806 O O . ALA B 1 116 ? 21.722 23.903 33.422 1.00 22.86 116 ALA B O 1
ATOM 3808 N N . ALA B 1 117 ? 23.098 25.361 34.496 1.00 24.38 117 ALA B N 1
ATOM 3809 C CA . ALA B 1 117 ? 22.926 26.503 33.564 1.00 25.83 117 ALA B CA 1
ATOM 3810 C C . ALA B 1 117 ? 23.406 26.062 32.159 1.00 26.45 117 ALA B C 1
ATOM 3811 O O . ALA B 1 117 ? 22.668 26.293 31.174 1.00 25.35 117 ALA B O 1
ATOM 3813 N N . GLU B 1 118 ? 24.577 25.427 32.074 1.00 28.12 118 GLU B N 1
ATOM 3814 C CA . GLU B 1 118 ? 25.154 24.950 30.790 1.00 29.63 118 GLU B CA 1
ATOM 3815 C C . GLU B 1 118 ? 24.186 23.948 30.120 1.00 28.14 118 GLU B C 1
ATOM 3816 O O . GLU B 1 118 ? 23.911 24.078 28.882 1.00 25.94 118 GLU B O 1
ATOM 3822 N N . LEU B 1 119 ? 23.661 22.969 30.853 1.00 25.08 119 LEU B N 1
ATOM 3823 C CA . LEU B 1 119 ? 22.763 21.928 30.271 1.00 24.95 119 LEU B CA 1
ATOM 3824 C C . LEU B 1 119 ? 21.507 22.603 29.726 1.00 24.52 119 LEU B C 1
ATOM 3825 O O . LEU B 1 119 ? 21.090 22.277 28.585 1.00 24.21 119 LEU B O 1
ATOM 3830 N N . VAL B 1 120 ? 20.972 23.552 30.479 1.00 24.49 120 VAL B N 1
ATOM 3831 C CA . VAL B 1 120 ? 19.717 24.240 30.085 1.00 25.35 120 VAL B CA 1
ATOM 3832 C C . VAL B 1 120 ? 20.030 25.085 28.838 1.00 26.09 120 VAL B C 1
ATOM 3833 O O . VAL B 1 120 ? 19.158 25.088 27.967 1.00 25.05 120 VAL B O 1
ATOM 3837 N N . GLU B 1 121 ? 21.207 25.731 28.743 1.00 27.21 121 GLU B N 1
ATOM 3838 C CA . GLU B 1 121 ? 21.559 26.551 27.548 1.00 30.50 121 GLU B CA 1
ATOM 3839 C C . GLU B 1 121 ? 21.654 25.628 26.324 1.00 28.92 121 GLU B C 1
ATOM 3840 O O . GLU B 1 121 ? 21.155 26.055 25.271 1.00 27.30 121 GLU B O 1
ATOM 3846 N N . ARG B 1 122 ? 22.193 24.411 26.472 1.00 27.23 122 ARG B N 1
ATOM 3847 C CA . ARG B 1 122 ? 22.250 23.417 25.360 1.00 28.36 122 ARG B CA 1
ATOM 3848 C C . ARG B 1 122 ? 20.831 23.033 24.900 1.00 26.53 122 ARG B C 1
ATOM 3849 O O . ARG B 1 122 ? 20.616 22.829 23.738 1.00 25.99 122 ARG B O 1
ATOM 3857 N N A MET B 1 123 ? 19.865 22.957 25.812 0.50 25.67 123 MET B N 1
ATOM 3858 N N B MET B 1 123 ? 19.887 22.908 25.828 0.50 24.70 123 MET B N 1
ATOM 3859 C CA A MET B 1 123 ? 18.470 22.572 25.470 0.50 25.58 123 MET B CA 1
ATOM 3860 C CA B MET B 1 123 ? 18.484 22.579 25.482 0.50 24.10 123 MET B CA 1
ATOM 3861 C C A MET B 1 123 ? 17.763 23.717 24.730 0.50 25.14 123 MET B C 1
ATOM 3862 C C B MET B 1 123 ? 17.896 23.717 24.644 0.50 24.42 123 MET B C 1
ATOM 3863 O O A MET B 1 123 ? 16.912 23.422 23.875 0.50 24.61 123 MET B O 1
ATOM 3864 O O B MET B 1 123 ? 17.339 23.415 23.585 0.50 24.54 123 MET B O 1
ATOM 3873 N N . LEU B 1 124 ? 18.055 24.960 25.111 1.00 24.68 124 LEU B N 1
ATOM 3874 C CA . LEU B 1 124 ? 17.502 26.194 24.475 1.00 25.67 124 LEU B CA 1
ATOM 3875 C C . LEU B 1 124 ? 18.025 26.310 23.050 1.00 26.67 124 LEU B C 1
ATOM 3876 O O . LEU B 1 124 ? 17.237 26.684 22.168 1.00 27.08 124 LEU B O 1
ATOM 3881 N N . LYS B 1 125 ? 19.321 26.048 22.883 1.00 27.85 125 LYS B N 1
ATOM 3882 C CA . LYS B 1 125 ? 20.040 26.080 21.595 1.00 29.99 125 LYS B CA 1
ATOM 3883 C C . LYS B 1 125 ? 19.468 24.969 20.694 1.00 30.49 125 LYS B C 1
ATOM 3884 O O . LYS B 1 125 ? 19.381 25.193 19.488 1.00 29.69 125 LYS B O 1
ATOM 3888 N N . HIS B 1 126 ? 19.136 23.799 21.239 1.00 29.83 126 HIS B N 1
ATOM 3889 C CA . HIS B 1 126 ? 18.550 22.653 20.496 1.00 31.49 126 HIS B CA 1
ATOM 3890 C C . HIS B 1 126 ? 17.166 23.048 19.962 1.00 30.81 126 HIS B C 1
ATOM 3891 O O . HIS B 1 126 ? 16.853 22.698 18.814 1.00 31.56 126 HIS B O 1
ATOM 3898 N N . GLY B 1 127 ? 16.377 23.735 20.773 1.00 28.67 127 GLY B N 1
ATOM 3899 C CA . GLY B 1 127 ? 14.978 24.076 20.479 1.00 28.41 127 GLY B CA 1
ATOM 3900 C C . GLY B 1 127 ? 14.038 22.958 20.886 1.00 27.44 127 GLY B C 1
ATOM 3901 O O . GLY B 1 127 ? 14.461 21.784 20.968 1.00 28.47 127 GLY B O 1
ATOM 3902 N N . ALA B 1 128 ? 12.772 23.286 21.060 1.00 26.87 128 ALA B N 1
ATOM 3903 C CA . ALA B 1 128 ? 11.726 22.306 21.398 1.00 26.13 128 ALA B CA 1
ATOM 3904 C C . ALA B 1 128 ? 11.408 21.429 20.197 1.00 27.62 128 ALA B C 1
ATOM 3905 O O . ALA B 1 128 ? 11.431 21.873 19.037 1.00 27.79 128 ALA B O 1
ATOM 3907 N N . PRO B 1 129 ? 11.037 20.150 20.408 1.00 27.16 129 PRO B N 1
ATOM 3908 C CA . PRO B 1 129 ? 10.969 19.533 21.730 1.00 26.36 129 PRO B CA 1
ATOM 3909 C C . PRO B 1 129 ? 12.326 18.913 22.078 1.00 26.04 129 PRO B C 1
ATOM 3910 O O . PRO B 1 129 ? 13.090 18.614 21.174 1.00 25.95 129 PRO B O 1
ATOM 3914 N N . VAL B 1 130 ? 12.568 18.643 23.364 1.00 25.97 130 VAL B N 1
ATOM 3915 C CA . VAL B 1 130 ? 13.809 17.965 23.829 1.00 26.61 130 VAL B CA 1
ATOM 3916 C C . VAL B 1 130 ? 13.363 16.872 24.820 1.00 26.53 130 VAL B C 1
ATOM 3917 O O . VAL B 1 130 ? 12.305 17.051 25.433 1.00 26.46 130 VAL B O 1
ATOM 3921 N N . ASP B 1 131 ? 14.153 15.815 24.961 1.00 26.11 131 ASP B N 1
ATOM 3922 C CA . ASP B 1 131 ? 14.023 14.794 26.013 1.00 25.78 131 ASP B CA 1
ATOM 3923 C C . ASP B 1 131 ? 14.741 15.381 27.234 1.00 24.50 131 ASP B C 1
ATOM 3924 O O . ASP B 1 131 ? 16.017 15.402 27.290 1.00 23.71 131 ASP B O 1
ATOM 3929 N N . ILE B 1 132 ? 13.980 15.819 28.219 1.00 23.62 132 ILE B N 1
ATOM 3930 C CA . ILE B 1 132 ? 14.627 16.518 29.379 1.00 23.25 132 ILE B CA 1
ATOM 3931 C C . ILE B 1 132 ? 15.372 15.506 30.250 1.00 23.09 132 ILE B C 1
ATOM 3932 O O . ILE B 1 132 ? 16.189 15.941 31.095 1.00 24.12 132 ILE B O 1
ATOM 3937 N N . ARG B 1 133 ? 15.091 14.218 30.130 1.00 23.69 133 ARG B N 1
ATOM 3938 C CA . ARG B 1 133 ? 15.892 13.190 30.833 1.00 24.24 133 ARG B CA 1
ATOM 3939 C C . ARG B 1 133 ? 17.296 13.108 30.209 1.00 24.60 133 ARG B C 1
ATOM 3940 O O . ARG B 1 133 ? 18.284 13.383 30.915 1.00 23.57 133 ARG B O 1
ATOM 3948 N N . SER B 1 134 ? 17.440 12.753 28.934 1.00 25.02 134 SER B N 1
ATOM 3949 C CA . SER B 1 134 ? 18.803 12.597 28.353 1.00 25.93 134 SER B CA 1
ATOM 3950 C C . SER B 1 134 ? 19.568 13.944 28.316 1.00 24.83 134 SER B C 1
ATOM 3951 O O . SER B 1 134 ? 20.818 13.937 28.422 1.00 24.65 134 SER B O 1
ATOM 3954 N N A MET B 1 135 ? 18.895 15.089 28.155 0.50 24.78 135 MET B N 1
ATOM 3955 N N B MET B 1 135 ? 18.856 15.054 28.162 0.50 23.93 135 MET B N 1
ATOM 3956 C CA A MET B 1 135 ? 19.628 16.392 28.060 0.50 25.67 135 MET B CA 1
ATOM 3957 C CA B MET B 1 135 ? 19.524 16.372 28.042 0.50 24.07 135 MET B CA 1
ATOM 3958 C C A MET B 1 135 ? 19.552 17.188 29.382 0.50 24.45 135 MET B C 1
ATOM 3959 C C B MET B 1 135 ? 19.754 16.993 29.428 0.50 23.59 135 MET B C 1
ATOM 3960 O O A MET B 1 135 ? 20.106 18.289 29.455 0.50 24.92 135 MET B O 1
ATOM 3961 O O B MET B 1 135 ? 20.738 17.729 29.562 0.50 24.70 135 MET B O 1
ATOM 3970 N N . PHE B 1 136 ? 18.949 16.668 30.444 1.00 23.25 136 PHE B N 1
ATOM 3971 C CA . PHE B 1 136 ? 19.109 17.352 31.746 1.00 22.95 136 PHE B CA 1
ATOM 3972 C C . PHE B 1 136 ? 19.303 16.390 32.910 1.00 22.96 136 PHE B C 1
ATOM 3973 O O . PHE B 1 136 ? 20.375 16.396 33.539 1.00 23.53 136 PHE B O 1
ATOM 3981 N N . THR B 1 137 ? 18.225 15.754 33.309 1.00 23.56 137 THR B N 1
ATOM 3982 C CA . THR B 1 137 ? 18.141 15.085 34.622 1.00 23.55 137 THR B CA 1
ATOM 3983 C C . THR B 1 137 ? 19.239 14.029 34.687 1.00 25.16 137 THR B C 1
ATOM 3984 O O . THR B 1 137 ? 19.866 13.911 35.764 1.00 24.69 137 THR B O 1
ATOM 3988 N N . ASP B 1 138 ? 19.471 13.264 33.606 1.00 24.72 138 ASP B N 1
ATOM 3989 C CA . ASP B 1 138 ? 20.527 12.219 33.665 1.00 27.51 138 ASP B CA 1
ATOM 3990 C C . ASP B 1 138 ? 21.936 12.823 33.715 1.00 26.45 138 ASP B C 1
ATOM 3991 O O . ASP B 1 138 ? 22.714 12.497 34.615 1.00 24.62 138 ASP B O 1
ATOM 3996 N N . PRO B 1 139 ? 22.351 13.698 32.775 1.00 25.40 139 PRO B N 1
ATOM 3997 C CA . PRO B 1 139 ? 23.709 14.239 32.823 1.00 24.92 139 PRO B CA 1
ATOM 3998 C C . PRO B 1 139 ? 23.994 15.120 34.053 1.00 24.43 139 PRO B C 1
ATOM 3999 O O . PRO B 1 139 ? 25.132 15.131 34.520 1.00 24.47 139 PRO B O 1
ATOM 4003 N N . PHE B 1 140 ? 22.996 15.833 34.564 1.00 22.82 140 PHE B N 1
ATOM 4004 C CA . PHE B 1 140 ? 23.180 16.684 35.764 1.00 22.94 140 PHE B CA 1
ATOM 4005 C C . PHE B 1 140 ? 23.522 15.769 36.964 1.00 23.17 140 PHE B C 1
ATOM 4006 O O . PHE B 1 140 ? 24.434 16.080 37.752 1.00 24.06 140 PHE B O 1
ATOM 4014 N N . SER B 1 141 ? 22.770 14.696 37.127 1.00 22.66 141 SER B N 1
ATOM 4015 C CA . SER B 1 141 ? 22.985 13.675 38.172 1.00 23.01 141 SER B CA 1
ATOM 4016 C C . SER B 1 141 ? 24.337 12.986 38.014 1.00 23.79 141 SER B C 1
ATOM 4017 O O . SER B 1 141 ? 25.106 12.922 38.989 1.00 24.42 141 SER B O 1
ATOM 4020 N N . GLU B 1 142 ? 24.611 12.414 36.862 1.00 24.00 142 GLU B N 1
ATOM 4021 C CA . GLU B 1 142 ? 25.858 11.650 36.621 1.00 25.79 142 GLU B CA 1
ATOM 4022 C C . GLU B 1 142 ? 27.083 12.538 36.813 1.00 25.33 142 GLU B C 1
ATOM 4023 O O . GLU B 1 142 ? 28.039 12.089 37.429 1.00 25.48 142 GLU B O 1
ATOM 4029 N N . ALA B 1 143 ? 27.083 13.744 36.253 1.00 24.84 143 ALA B N 1
ATOM 4030 C CA . ALA B 1 143 ? 28.264 14.625 36.325 1.00 25.13 143 ALA B CA 1
ATOM 4031 C C . ALA B 1 143 ? 28.534 15.014 37.790 1.00 24.54 143 ALA B C 1
ATOM 4032 O O . ALA B 1 143 ? 29.689 15.059 38.187 1.00 24.74 143 ALA B O 1
ATOM 4034 N N A MET B 1 144 ? 27.489 15.252 38.575 0.50 24.54 144 MET B N 1
ATOM 4035 N N B MET B 1 144 ? 27.486 15.242 38.578 0.50 23.49 144 MET B N 1
ATOM 4036 C CA A MET B 1 144 ? 27.646 15.634 40.003 0.50 25.25 144 MET B CA 1
ATOM 4037 C CA B MET B 1 144 ? 27.626 15.644 40.004 0.50 23.63 144 MET B CA 1
ATOM 4038 C C A MET B 1 144 ? 28.345 14.494 40.758 0.50 25.01 144 MET B C 1
ATOM 4039 C C B MET B 1 144 ? 28.284 14.500 40.798 0.50 24.07 144 MET B C 1
ATOM 4040 O O A MET B 1 144 ? 29.239 14.773 41.569 0.50 25.36 144 MET B O 1
ATOM 4041 O O B MET B 1 144 ? 29.098 14.786 41.679 0.50 24.60 144 MET B O 1
ATOM 4050 N N . HIS B 1 145 ? 27.994 13.241 40.464 1.00 24.13 145 HIS B N 1
ATOM 4051 C CA . HIS B 1 145 ? 28.593 12.066 41.145 1.00 24.51 145 HIS B CA 1
ATOM 4052 C C . HIS B 1 145 ? 30.050 11.886 40.723 1.00 25.19 145 HIS B C 1
ATOM 4053 O O . HIS B 1 145 ? 30.851 11.494 41.582 1.00 25.71 145 HIS B O 1
ATOM 4060 N N . CYS B 1 146 ? 30.416 12.167 39.471 1.00 25.15 146 CYS B N 1
ATOM 4061 C CA . CYS B 1 146 ? 31.843 12.201 39.081 1.00 26.52 146 CYS B CA 1
ATOM 4062 C C . CYS B 1 146 ? 32.570 13.296 39.882 1.00 27.08 146 CYS B C 1
ATOM 4063 O O . CYS B 1 146 ? 33.713 13.064 40.316 1.00 27.56 146 CYS B O 1
ATOM 4066 N N . GLN B 1 147 ? 31.942 14.453 40.078 1.00 27.02 147 GLN B N 1
ATOM 4067 C CA . GLN B 1 147 ? 32.592 15.570 40.789 1.00 28.63 147 GLN B CA 1
ATOM 4068 C C . GLN B 1 147 ? 32.889 15.134 42.238 1.00 29.40 147 GLN B C 1
ATOM 4069 O O . GLN B 1 147 ? 34.009 15.343 42.707 1.00 31.09 147 GLN B O 1
ATOM 4075 N N . ILE B 1 148 ? 31.918 14.557 42.938 1.00 28.88 148 ILE B N 1
ATOM 4076 C CA . ILE B 1 148 ? 32.115 14.189 44.366 1.00 29.85 148 ILE B CA 1
ATOM 4077 C C . ILE B 1 148 ? 33.072 13.000 44.481 1.00 29.71 148 ILE B C 1
ATOM 4078 O O . ILE B 1 148 ? 33.834 12.966 45.452 1.00 29.51 148 ILE B O 1
ATOM 4083 N N . LEU B 1 149 ? 33.098 12.097 43.498 1.00 28.62 149 LEU B N 1
ATOM 4084 C CA . LEU B 1 149 ? 34.064 10.969 43.492 1.00 29.44 149 LEU B CA 1
ATOM 4085 C C . LEU B 1 149 ? 35.477 11.480 43.206 1.00 30.02 149 LEU B C 1
ATOM 4086 O O . LEU B 1 149 ? 36.438 10.845 43.676 1.00 30.28 149 LEU B O 1
ATOM 4091 N N . GLY B 1 150 ? 35.599 12.564 42.434 1.00 29.66 150 GLY B N 1
ATOM 4092 C CA . GLY B 1 150 ? 36.898 13.137 42.049 1.00 31.04 150 GLY B CA 1
ATOM 4093 C C . GLY B 1 150 ? 37.419 12.538 40.764 1.00 31.55 150 GLY B C 1
ATOM 4094 O O . GLY B 1 150 ? 38.606 12.724 40.456 1.00 33.12 150 GLY B O 1
ATOM 4095 N N . ILE B 1 151 ? 36.570 11.848 40.016 1.00 30.68 151 ILE B N 1
ATOM 4096 C CA . ILE B 1 151 ? 36.997 11.152 38.768 1.00 31.70 151 ILE B CA 1
ATOM 4097 C C . ILE B 1 151 ? 36.643 12.027 37.573 1.00 31.82 151 ILE B C 1
ATOM 4098 O O . ILE B 1 151 ? 35.832 12.947 37.702 1.00 30.75 151 ILE B O 1
ATOM 4103 N N . PRO B 1 152 ? 37.246 11.768 36.382 1.00 33.94 152 PRO B N 1
ATOM 4104 C CA . PRO B 1 152 ? 36.976 12.562 35.178 1.00 34.27 152 PRO B CA 1
ATOM 4105 C C . PRO B 1 152 ? 35.491 12.455 34.785 1.00 33.19 152 PRO B C 1
ATOM 4106 O O . PRO B 1 152 ? 34.933 11.379 34.909 1.00 32.13 152 PRO B O 1
ATOM 4110 N N . HIS B 1 153 ? 34.876 13.543 34.321 1.00 33.25 153 HIS B N 1
ATOM 4111 C CA . HIS B 1 153 ? 33.435 13.553 33.957 1.00 33.68 153 HIS B CA 1
ATOM 4112 C C . HIS B 1 153 ? 33.173 12.699 32.699 1.00 34.97 153 HIS B C 1
ATOM 4113 O O . HIS B 1 153 ? 32.008 12.295 32.493 1.00 32.61 153 HIS B O 1
ATOM 4120 N N . GLU B 1 154 ? 34.229 12.403 31.939 1.00 37.71 154 GLU B N 1
ATOM 4121 C CA . GLU B 1 154 ? 34.241 11.433 30.802 1.00 42.53 154 GLU B CA 1
ATOM 4122 C C . GLU B 1 154 ? 33.687 10.084 31.271 1.00 41.33 154 GLU B C 1
ATOM 4123 O O . GLU B 1 154 ? 33.021 9.430 30.482 1.00 42.90 154 GLU B O 1
ATOM 4129 N N . ALA B 1 155 ? 33.953 9.690 32.517 1.00 40.63 155 ALA B N 1
ATOM 4130 C CA . ALA B 1 155 ? 33.546 8.389 33.088 1.00 41.23 155 ALA B CA 1
ATOM 4131 C C . ALA B 1 155 ? 32.016 8.280 33.219 1.00 39.87 155 ALA B C 1
ATOM 4132 O O . ALA B 1 155 ? 31.546 7.138 33.320 1.00 42.83 155 ALA B O 1
ATOM 4134 N N . ALA B 1 156 ? 31.269 9.387 33.253 1.00 37.63 156 ALA B N 1
ATOM 4135 C CA . ALA B 1 156 ? 29.807 9.392 33.520 1.00 37.56 156 ALA B CA 1
ATOM 4136 C C . ALA B 1 156 ? 29.091 8.365 32.640 1.00 42.75 156 ALA B C 1
ATOM 4137 O O . ALA B 1 156 ? 28.427 7.469 33.166 1.00 43.01 156 ALA B O 1
ATOM 4139 N N . PRO B 1 157 ? 29.183 8.465 31.291 1.00 42.89 157 PRO B N 1
ATOM 4140 C CA . PRO B 1 157 ? 28.445 7.577 30.383 1.00 44.12 157 PRO B CA 1
ATOM 4141 C C . PRO B 1 157 ? 28.772 6.087 30.557 1.00 43.07 157 PRO B C 1
ATOM 4142 O O . PRO B 1 157 ? 27.889 5.275 30.515 1.00 42.67 157 PRO B O 1
ATOM 4146 N N . LEU B 1 158 ? 30.062 5.798 30.668 1.00 43.60 158 LEU B N 1
ATOM 4147 C CA . LEU B 1 158 ? 30.660 4.488 30.986 1.00 47.48 158 LEU B CA 1
ATOM 4148 C C . LEU B 1 158 ? 29.955 3.889 32.220 1.00 44.45 158 LEU B C 1
ATOM 4149 O O . LEU B 1 158 ? 29.240 2.880 32.074 1.00 42.38 158 LEU B O 1
ATOM 4154 N N . LEU B 1 159 ? 30.106 4.523 33.385 1.00 38.29 159 LEU B N 1
ATOM 4155 C CA . LEU B 1 159 ? 29.560 4.017 34.683 1.00 36.31 159 LEU B CA 1
ATOM 4156 C C . LEU B 1 159 ? 28.031 4.046 34.683 1.00 34.18 159 LEU B C 1
ATOM 4157 O O . LEU B 1 159 ? 27.423 3.088 35.139 1.00 33.67 159 LEU B O 1
ATOM 4162 N N . SER B 1 160 ? 27.433 5.027 34.034 1.00 32.69 160 SER B N 1
ATOM 4163 C CA . SER B 1 160 ? 25.968 5.162 33.906 1.00 32.71 160 SER B CA 1
ATOM 4164 C C . SER B 1 160 ? 25.335 4.062 33.082 1.00 33.89 160 SER B C 1
ATOM 4165 O O . SER B 1 160 ? 24.132 3.843 33.302 1.00 33.22 160 SER B O 1
ATOM 4168 N N . GLU B 1 161 ? 26.034 3.481 32.101 1.00 35.57 161 GLU B N 1
ATOM 4169 C CA . GLU B 1 161 ? 25.334 2.560 31.166 1.00 37.62 161 GLU B CA 1
ATOM 4170 C C . GLU B 1 161 ? 25.019 1.263 31.933 1.00 37.18 161 GLU B C 1
ATOM 4171 O O . GLU B 1 161 ? 24.083 0.603 31.543 1.00 37.30 161 GLU B O 1
ATOM 4177 N N . SER B 1 162 ? 25.692 0.995 33.063 1.00 35.28 162 SER B N 1
ATOM 4178 C CA . SER B 1 162 ? 25.415 -0.142 33.993 1.00 36.13 162 SER B CA 1
ATOM 4179 C C . SER B 1 162 ? 24.059 -0.008 34.715 1.00 34.78 162 SER B C 1
ATOM 4180 O O . SER B 1 162 ? 23.495 -1.036 35.096 1.00 35.31 162 SER B O 1
ATOM 4183 N N . LEU B 1 163 ? 23.548 1.204 34.916 1.00 33.21 163 LEU B N 1
ATOM 4184 C CA . LEU B 1 163 ? 22.489 1.461 35.932 1.00 33.22 163 LEU B CA 1
ATOM 4185 C C . LEU B 1 163 ? 21.115 0.950 35.543 1.00 34.34 163 LEU B C 1
ATOM 4186 O O . LEU B 1 163 ? 20.423 0.425 36.407 1.00 34.37 163 LEU B O 1
ATOM 4191 N N . PRO B 1 164 ? 20.714 0.945 34.249 1.00 23.67 164 PRO B N 1
ATOM 4192 C CA . PRO B 1 164 ? 19.431 0.346 33.874 1.00 23.68 164 PRO B CA 1
ATOM 4193 C C . PRO B 1 164 ? 19.398 -1.163 34.135 1.00 24.30 164 PRO B C 1
ATOM 4194 O O . PRO B 1 164 ? 18.332 -1.696 34.211 1.00 26.37 164 PRO B O 1
ATOM 4198 N N . ILE B 1 165 ? 20.541 -1.818 34.270 1.00 24.29 165 ILE B N 1
ATOM 4199 C CA . ILE B 1 165 ? 20.575 -3.273 34.620 1.00 24.30 165 ILE B CA 1
ATOM 4200 C C . ILE B 1 165 ? 20.802 -3.416 36.116 1.00 24.19 165 ILE B C 1
ATOM 4201 O O . ILE B 1 165 ? 20.140 -4.266 36.675 1.00 24.60 165 ILE B O 1
ATOM 4206 N N . ALA B 1 166 ? 21.731 -2.640 36.689 1.00 23.73 166 ALA B N 1
ATOM 4207 C CA . ALA B 1 166 ? 22.159 -2.731 38.104 1.00 24.17 166 ALA B CA 1
ATOM 4208 C C . ALA B 1 166 ? 20.943 -2.562 39.033 1.00 24.06 166 ALA B C 1
ATOM 4209 O O . ALA B 1 166 ? 20.911 -3.269 40.072 1.00 24.29 166 ALA B O 1
ATOM 4211 N N . PHE B 1 167 ? 19.949 -1.745 38.674 1.00 23.28 167 PHE B N 1
ATOM 4212 C CA . PHE B 1 167 ? 18.775 -1.461 39.542 1.00 23.18 167 PHE B CA 1
ATOM 4213 C C . PHE B 1 167 ? 17.532 -2.132 39.000 1.00 22.69 167 PHE B C 1
ATOM 4214 O O . PHE B 1 167 ? 16.437 -1.779 39.482 1.00 23.16 167 PHE B O 1
ATOM 4222 N N . MET B 1 168 ? 17.698 -3.154 38.145 1.00 22.75 168 MET B N 1
ATOM 4223 C CA . MET B 1 168 ? 16.594 -4.056 37.786 1.00 23.06 168 MET B CA 1
ATOM 4224 C C . MET B 1 168 ? 16.097 -4.782 39.037 1.00 23.26 168 MET B C 1
ATOM 4225 O O . MET B 1 168 ? 16.925 -5.074 39.938 1.00 23.17 168 MET B O 1
ATOM 4230 N N . ASN B 1 169 ? 14.785 -4.990 39.067 1.00 22.98 169 ASN B N 1
ATOM 4231 C CA . ASN B 1 169 ? 14.076 -5.833 40.049 1.00 23.57 169 ASN B CA 1
ATOM 4232 C C . ASN B 1 169 ? 13.637 -7.108 39.320 1.00 23.41 169 ASN B C 1
ATOM 4233 O O . ASN B 1 169 ? 12.505 -7.137 38.844 1.00 24.58 169 ASN B O 1
ATOM 4238 N N . SER B 1 170 ? 14.470 -8.137 39.353 1.00 23.26 170 SER B N 1
ATOM 4239 C CA . SER B 1 170 ? 14.279 -9.387 38.572 1.00 24.05 170 SER B CA 1
ATOM 4240 C C . SER B 1 170 ? 14.012 -10.565 39.505 1.00 25.00 170 SER B C 1
ATOM 4241 O O . SER B 1 170 ? 14.604 -10.597 40.567 1.00 25.12 170 SER B O 1
ATOM 4244 N N . PRO B 1 171 ? 13.165 -11.560 39.142 1.00 25.94 171 PRO B N 1
ATOM 4245 C CA . PRO B 1 171 ? 12.980 -12.754 39.962 1.00 26.89 171 PRO B CA 1
ATOM 4246 C C . PRO B 1 171 ? 14.289 -13.472 40.291 1.00 27.17 171 PRO B C 1
ATOM 4247 O O . PRO B 1 171 ? 14.420 -13.934 41.393 1.00 28.17 171 PRO B O 1
ATOM 4251 N N . ARG B 1 172 ? 15.231 -13.506 39.344 1.00 26.81 172 ARG B N 1
ATOM 4252 C CA . ARG B 1 172 ? 16.486 -14.281 39.448 1.00 27.44 172 ARG B CA 1
ATOM 4253 C C . ARG B 1 172 ? 17.658 -13.464 38.902 1.00 26.59 172 ARG B C 1
ATOM 4254 O O . ARG B 1 172 ? 17.455 -12.367 38.373 1.00 25.78 172 ARG B O 1
ATOM 4262 N N . GLU B 1 173 ? 18.851 -13.985 39.117 1.00 27.25 173 GLU B N 1
ATOM 4263 C CA . GLU B 1 173 ? 20.137 -13.318 38.846 1.00 27.11 173 GLU B CA 1
ATOM 4264 C C . GLU B 1 173 ? 20.203 -12.902 37.379 1.00 26.43 173 GLU B C 1
ATOM 4265 O O . GLU B 1 173 ? 19.565 -13.532 36.508 1.00 25.96 173 GLU B O 1
ATOM 4271 N N . ILE B 1 174 ? 20.903 -11.806 37.181 1.00 25.66 174 ILE B N 1
ATOM 4272 C CA . ILE B 1 174 ? 21.069 -11.129 35.859 1.00 25.17 174 ILE B CA 1
ATOM 4273 C C . ILE B 1 174 ? 22.536 -11.243 35.465 1.00 25.77 174 ILE B C 1
ATOM 4274 O O . ILE B 1 174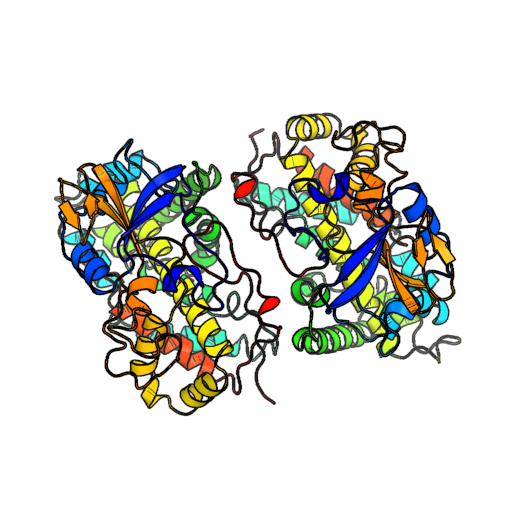 ? 23.391 -10.546 36.000 1.00 26.42 174 ILE B O 1
ATOM 4279 N N . PRO B 1 175 ? 22.888 -12.068 34.468 1.00 26.29 175 PRO B N 1
ATOM 4280 C CA . PRO B 1 175 ? 24.285 -12.174 34.024 1.00 26.65 175 PRO B CA 1
ATOM 4281 C C . PRO B 1 175 ? 24.991 -10.836 33.748 1.00 26.05 175 PRO B C 1
ATOM 4282 O O . PRO B 1 175 ? 26.142 -10.668 34.102 1.00 26.08 175 PRO B O 1
ATOM 4286 N N . ALA B 1 176 ? 24.295 -9.915 33.084 1.00 25.58 176 ALA B N 1
ATOM 4287 C CA . ALA B 1 176 ? 24.832 -8.601 32.669 1.00 25.31 176 ALA B CA 1
ATOM 4288 C C . ALA B 1 176 ? 25.238 -7.831 33.917 1.00 25.46 176 ALA B C 1
ATOM 4289 O O . ALA B 1 176 ? 26.200 -7.038 33.842 1.00 25.50 176 ALA B O 1
ATOM 4291 N N . ALA B 1 177 ? 24.493 -8.000 35.018 1.00 25.41 177 ALA B N 1
ATOM 4292 C CA . ALA B 1 177 ? 24.794 -7.241 36.254 1.00 25.74 177 ALA B CA 1
ATOM 4293 C C . ALA B 1 177 ? 26.175 -7.668 36.776 1.00 26.69 177 ALA B C 1
ATOM 4294 O O . ALA B 1 177 ? 26.939 -6.807 37.152 1.00 27.33 177 ALA B O 1
ATOM 4296 N N . ARG B 1 178 ? 26.519 -8.940 36.669 1.00 27.82 178 ARG B N 1
ATOM 4297 C CA . ARG B 1 178 ? 27.813 -9.458 37.137 1.00 28.95 178 ARG B CA 1
ATOM 4298 C C . ARG B 1 178 ? 28.932 -8.952 36.211 1.00 28.01 178 ARG B C 1
ATOM 4299 O O . ARG B 1 178 ? 30.020 -8.631 36.701 1.00 27.44 178 ARG B O 1
ATOM 4307 N N . LEU B 1 179 ? 28.760 -8.986 34.872 1.00 26.83 179 LEU B N 1
ATOM 4308 C CA . LEU B 1 179 ? 29.839 -8.531 33.967 1.00 26.78 179 LEU B CA 1
ATOM 4309 C C . LEU B 1 179 ? 30.071 -7.030 34.169 1.00 26.00 179 LEU B C 1
ATOM 4310 O O . LEU B 1 179 ? 31.234 -6.596 34.141 1.00 26.49 179 LEU B O 1
ATOM 4315 N N . ASN B 1 180 ? 28.993 -6.274 34.326 1.00 25.01 180 ASN B N 1
ATOM 4316 C CA . ASN B 1 180 ? 29.030 -4.800 34.486 1.00 24.67 180 ASN B CA 1
ATOM 4317 C C . ASN B 1 180 ? 29.719 -4.459 35.817 1.00 25.16 180 ASN B C 1
ATOM 4318 O O . ASN B 1 180 ? 30.504 -3.497 35.902 1.00 25.17 180 ASN B O 1
ATOM 4323 N N . TRP B 1 181 ? 29.390 -5.214 36.856 1.00 25.73 181 TRP B N 1
ATOM 4324 C CA . TRP B 1 181 ? 30.020 -5.051 38.192 1.00 26.35 181 TRP B CA 1
ATOM 4325 C C . TRP B 1 181 ? 31.548 -5.189 38.095 1.00 27.64 181 TRP B C 1
ATOM 4326 O O . TRP B 1 181 ? 32.258 -4.313 38.512 1.00 27.53 181 TRP B O 1
ATOM 4337 N N . ASP B 1 182 ? 32.047 -6.253 37.513 1.00 29.22 182 ASP B N 1
ATOM 4338 C CA . ASP B 1 182 ? 33.505 -6.516 37.410 1.00 31.65 182 ASP B CA 1
ATOM 4339 C C . ASP B 1 182 ? 34.170 -5.392 36.601 1.00 31.83 182 ASP B C 1
ATOM 4340 O O . ASP B 1 182 ? 35.278 -4.957 36.955 1.00 32.31 182 ASP B O 1
ATOM 4345 N N . ARG B 1 183 ? 33.534 -4.920 35.537 1.00 32.24 183 ARG B N 1
ATOM 4346 C CA . ARG B 1 183 ? 34.108 -3.832 34.702 1.00 34.01 183 ARG B CA 1
ATOM 4347 C C . ARG B 1 183 ? 34.194 -2.530 35.529 1.00 31.96 183 ARG B C 1
ATOM 4348 O O . ARG B 1 183 ? 35.237 -1.871 35.512 1.00 31.91 183 ARG B O 1
ATOM 4356 N N . ASP B 1 184 ? 33.115 -2.161 36.205 1.00 30.27 184 ASP B N 1
ATOM 4357 C CA . ASP B 1 184 ? 33.020 -0.912 37.013 1.00 29.93 184 ASP B CA 1
ATOM 4358 C C . ASP B 1 184 ? 34.004 -0.981 38.199 1.00 29.98 184 ASP B C 1
ATOM 4359 O O . ASP B 1 184 ? 34.715 0.015 38.440 1.00 29.16 184 ASP B O 1
ATOM 4364 N N . ILE B 1 185 ? 34.138 -2.148 38.844 1.00 29.12 185 ILE B N 1
ATOM 4365 C CA . ILE B 1 185 ? 35.133 -2.327 39.931 1.00 30.13 185 ILE B CA 1
ATOM 4366 C C . ILE B 1 185 ? 36.532 -2.162 39.339 1.00 31.06 185 ILE B C 1
ATOM 4367 O O . ILE B 1 185 ? 37.368 -1.555 40.002 1.00 31.52 185 ILE B O 1
ATOM 4372 N N . ALA B 1 186 ? 36.787 -2.673 38.133 1.00 31.10 186 ALA B N 1
ATOM 4373 C CA . ALA B 1 186 ? 38.133 -2.606 37.525 1.00 32.35 186 ALA B CA 1
ATOM 4374 C C . ALA B 1 186 ? 38.426 -1.131 37.233 1.00 32.23 186 ALA B C 1
ATOM 4375 O O . ALA B 1 186 ? 39.531 -0.669 37.550 1.00 33.20 186 ALA B O 1
ATOM 4377 N N . TYR B 1 187 ? 37.447 -0.406 36.698 1.00 31.24 187 TYR B N 1
ATOM 4378 C CA . TYR B 1 187 ? 37.609 1.036 36.410 1.00 31.62 187 TYR B CA 1
ATOM 4379 C C . TYR B 1 187 ? 37.974 1.785 37.708 1.00 31.65 187 TYR B C 1
ATOM 4380 O O . TYR B 1 187 ? 38.973 2.509 37.756 1.00 32.02 187 TYR B O 1
ATOM 4389 N N . MET B 1 188 ? 37.169 1.602 38.753 1.00 31.16 188 MET B N 1
ATOM 4390 C CA . MET B 1 188 ? 37.316 2.367 40.023 1.00 31.38 188 MET B CA 1
ATOM 4391 C C . MET B 1 188 ? 38.629 1.971 40.706 1.00 32.43 188 MET B C 1
ATOM 4392 O O . MET B 1 188 ? 39.292 2.859 41.294 1.00 32.78 188 MET B O 1
ATOM 4397 N N . THR B 1 189 ? 39.035 0.703 40.636 1.00 32.50 189 THR B N 1
ATOM 4398 C CA . THR B 1 189 ? 40.350 0.255 41.158 1.00 33.99 189 THR B CA 1
ATOM 4399 C C . THR B 1 189 ? 41.483 1.014 40.467 1.00 34.98 189 THR B C 1
ATOM 4400 O O . THR B 1 189 ? 42.472 1.365 41.151 1.00 36.05 189 THR B O 1
ATOM 4404 N N . ALA B 1 190 ? 41.398 1.220 39.150 1.00 34.72 190 ALA B N 1
ATOM 4405 C CA . ALA B 1 190 ? 42.438 1.950 38.388 1.00 35.82 190 ALA B CA 1
ATOM 4406 C C . ALA B 1 190 ? 42.465 3.403 38.880 1.00 35.82 190 ALA B C 1
ATOM 4407 O O . ALA B 1 190 ? 43.551 3.972 38.949 1.00 37.61 190 ALA B O 1
ATOM 4409 N N . ARG B 1 191 ? 41.318 3.978 39.227 1.00 34.86 191 ARG B N 1
ATOM 4410 C CA . ARG B 1 191 ? 41.221 5.399 39.670 1.00 35.02 191 ARG B CA 1
ATOM 4411 C C . ARG B 1 191 ? 41.901 5.579 41.045 1.00 36.88 191 ARG B C 1
ATOM 4412 O O . ARG B 1 191 ? 42.341 6.721 41.333 1.00 37.15 191 ARG B O 1
ATOM 4420 N N . LEU B 1 192 ? 42.001 4.524 41.872 1.00 37.97 192 LEU B N 1
ATOM 4421 C CA . LEU B 1 192 ? 42.690 4.612 43.192 1.00 40.30 192 LEU B CA 1
ATOM 4422 C C . LEU B 1 192 ? 44.163 4.957 42.949 1.00 42.95 192 LEU B C 1
ATOM 4423 O O . LEU B 1 192 ? 44.791 5.473 43.864 1.00 45.36 192 LEU B O 1
ATOM 4428 N N . ASP B 1 193 ? 44.695 4.702 41.758 1.00 45.55 193 ASP B N 1
ATOM 4429 C CA . ASP B 1 193 ? 46.145 4.893 41.497 1.00 49.10 193 ASP B CA 1
ATOM 4430 C C . ASP B 1 193 ? 46.410 6.235 40.822 1.00 48.57 193 ASP B C 1
ATOM 4431 O O . ASP B 1 193 ? 47.586 6.553 40.658 1.00 52.00 193 ASP B O 1
ATOM 4436 N N . ASP B 1 194 ? 45.388 6.998 40.433 1.00 46.64 194 ASP B N 1
ATOM 4437 C CA . ASP B 1 194 ? 45.623 8.238 39.636 1.00 46.54 194 ASP B CA 1
ATOM 4438 C C . ASP B 1 194 ? 44.656 9.357 40.039 1.00 44.74 194 ASP B C 1
ATOM 4439 O O . ASP B 1 194 ? 44.634 10.375 39.363 1.00 46.93 194 ASP B O 1
ATOM 4444 N N . THR B 1 195 ? 43.902 9.214 41.113 1.00 43.38 195 THR B N 1
ATOM 4445 C CA . THR B 1 195 ? 42.920 10.236 41.539 1.00 42.42 195 THR B CA 1
ATOM 4446 C C . THR B 1 195 ? 43.438 10.928 42.810 1.00 44.01 195 THR B C 1
ATOM 4447 O O . THR B 1 195 ? 43.723 10.215 43.792 1.00 44.98 195 THR B O 1
ATOM 4451 N N . GLU B 1 196 ? 43.546 12.262 42.781 1.00 43.48 196 GLU B N 1
ATOM 4452 C CA . GLU B 1 196 ? 44.216 13.093 43.826 1.00 45.03 196 GLU B CA 1
ATOM 4453 C C . GLU B 1 196 ? 43.157 13.683 44.767 1.00 42.96 196 GLU B C 1
ATOM 4454 O O . GLU B 1 196 ? 43.512 13.985 45.886 1.00 47.45 196 GLU B O 1
ATOM 4456 N N . GLN B 1 197 ? 41.892 13.759 44.356 1.00 40.84 197 GLN B N 1
ATOM 4457 C CA . GLN B 1 197 ? 40.841 14.591 45.002 1.00 38.65 197 GLN B CA 1
ATOM 4458 C C . GLN B 1 197 ? 39.530 13.800 45.129 1.00 35.97 197 GLN B C 1
ATOM 4459 O O . GLN B 1 197 ? 39.428 12.675 44.606 1.00 34.59 197 GLN B O 1
ATOM 4461 N N . GLY B 1 198 ? 38.555 14.386 45.820 1.00 34.26 198 GLY B N 1
ATOM 4462 C CA . GLY B 1 198 ? 37.217 13.804 45.991 1.00 32.94 198 GLY B CA 1
ATOM 4463 C C . GLY B 1 198 ? 37.285 12.470 46.724 1.00 32.69 198 GLY B C 1
ATOM 4464 O O . GLY B 1 198 ? 38.356 12.148 47.300 1.00 33.49 198 GLY B O 1
ATOM 4465 N N . LEU B 1 199 ? 36.181 11.730 46.719 1.00 31.27 199 LEU B N 1
ATOM 4466 C CA . LEU B 1 199 ? 36.033 10.501 47.533 1.00 31.47 199 LEU B CA 1
ATOM 4467 C C . LEU B 1 199 ? 37.131 9.508 47.153 1.00 32.13 199 LEU B C 1
ATOM 4468 O O . LEU B 1 199 ? 37.749 8.931 48.061 1.00 33.21 199 LEU B O 1
ATOM 4473 N N . ILE B 1 200 ? 37.395 9.299 45.873 1.00 31.40 200 ILE B N 1
ATOM 4474 C CA . ILE B 1 200 ? 38.386 8.267 45.465 1.00 32.38 200 ILE B CA 1
ATOM 4475 C C . ILE B 1 200 ? 39.782 8.689 45.932 1.00 33.78 200 ILE B C 1
ATOM 4476 O O . ILE B 1 200 ? 40.540 7.803 46.333 1.00 34.46 200 ILE B O 1
ATOM 4481 N N . GLY B 1 201 ? 40.134 9.973 45.875 1.00 34.24 201 GLY B N 1
ATOM 4482 C CA . GLY B 1 201 ? 41.453 10.433 46.345 1.00 36.56 201 GLY B CA 1
ATOM 4483 C C . GLY B 1 201 ? 41.615 10.193 47.849 1.00 37.96 201 GLY B C 1
ATOM 4484 O O . GLY B 1 201 ? 42.736 9.837 48.297 1.00 40.08 201 GLY B O 1
ATOM 4485 N N . ASP B 1 202 ? 40.536 10.366 48.613 1.00 38.16 202 ASP B N 1
ATOM 4486 C CA . ASP B 1 202 ? 40.532 10.163 50.089 1.00 39.93 202 ASP B CA 1
ATOM 4487 C C . ASP B 1 202 ? 40.668 8.665 50.402 1.00 39.55 202 ASP B C 1
ATOM 4488 O O . ASP B 1 202 ? 41.518 8.304 51.241 1.00 40.29 202 ASP B O 1
ATOM 4493 N N . LEU B 1 203 ? 39.908 7.809 49.721 1.00 37.91 203 LEU B N 1
ATOM 4494 C CA . LEU B 1 203 ? 40.067 6.327 49.826 1.00 38.24 203 LEU B CA 1
ATOM 4495 C C . LEU B 1 203 ? 41.503 5.920 49.459 1.00 39.62 203 LEU B C 1
ATOM 4496 O O . LEU B 1 203 ? 42.084 5.081 50.181 1.00 40.58 203 LEU B O 1
ATOM 4501 N N . ALA B 1 204 ? 42.105 6.534 48.445 1.00 39.65 204 ALA B N 1
ATOM 4502 C CA . ALA B 1 204 ? 43.490 6.233 48.011 1.00 41.88 204 ALA B CA 1
ATOM 4503 C C . ALA B 1 204 ? 44.458 6.439 49.177 1.00 44.35 204 ALA B C 1
ATOM 4504 O O . ALA B 1 204 ? 45.338 5.585 49.343 1.00 45.27 204 ALA B O 1
ATOM 4506 N N . LYS B 1 205 ? 44.294 7.518 49.955 1.00 45.88 205 LYS B N 1
ATOM 4507 C CA . LYS B 1 205 ? 45.218 7.878 51.078 1.00 48.97 205 LYS B CA 1
ATOM 4508 C C . LYS B 1 205 ? 45.084 6.913 52.270 1.00 49.74 205 LYS B C 1
ATOM 4509 O O . LYS B 1 205 ? 46.078 6.759 52.988 1.00 52.17 205 LYS B O 1
ATOM 4515 N N . LEU B 1 206 ? 43.921 6.293 52.486 1.00 48.63 206 LEU B N 1
ATOM 4516 C CA . LEU B 1 206 ? 43.696 5.295 53.568 1.00 49.38 206 LEU B CA 1
ATOM 4517 C C . LEU B 1 206 ? 44.405 3.983 53.225 1.00 51.58 206 LEU B C 1
ATOM 4518 O O . LEU B 1 206 ? 44.810 3.255 54.146 1.00 51.80 206 LEU B O 1
ATOM 4523 N N . ARG B 1 207 ? 44.486 3.664 51.935 1.00 51.79 207 ARG B N 1
ATOM 4524 C CA . ARG B 1 207 ? 45.087 2.421 51.396 1.00 53.73 207 ARG B CA 1
ATOM 4525 C C . ARG B 1 207 ? 46.496 2.238 51.957 1.00 55.93 207 ARG B C 1
ATOM 4526 O O . ARG B 1 207 ? 47.276 3.181 51.849 1.00 58.70 207 ARG B O 1
ATOM 4534 N N . GLY B 1 208 ? 46.792 1.064 52.521 1.00 55.45 208 GLY B N 1
ATOM 4535 C CA . GLY B 1 208 ? 48.132 0.675 53.000 1.00 58.10 208 GLY B CA 1
ATOM 4536 C C . GLY B 1 208 ? 48.496 1.297 54.346 1.00 58.45 208 GLY B C 1
ATOM 4537 O O . GLY B 1 208 ? 49.672 1.199 54.717 1.00 59.65 208 GLY B O 1
ATOM 4538 N N . THR B 1 209 ? 47.535 1.910 55.050 1.00 57.08 209 THR B N 1
ATOM 4539 C CA . THR B 1 209 ? 47.773 2.679 56.304 1.00 58.14 209 THR B CA 1
ATOM 4540 C C . THR B 1 209 ? 47.251 1.881 57.499 1.00 60.02 209 THR B C 1
ATOM 4541 O O . THR B 1 209 ? 46.341 1.015 57.311 1.00 58.12 209 THR B O 1
ATOM 4545 N N . GLU B 1 210 ? 47.800 2.194 58.678 1.00 63.01 210 GLU B N 1
ATOM 4546 C CA . GLU B 1 210 ? 47.496 1.508 59.957 1.00 66.62 210 GLU B CA 1
ATOM 4547 C C . GLU B 1 210 ? 45.974 1.460 60.131 1.00 64.13 210 GLU B C 1
ATOM 4548 O O . GLU B 1 210 ? 45.338 2.544 60.147 1.00 63.82 210 GLU B O 1
ATOM 4554 N N . GLY B 1 211 ? 45.426 0.241 60.210 1.00 64.16 211 GLY B N 1
ATOM 4555 C CA . GLY B 1 211 ? 43.996 -0.031 60.457 1.00 63.87 211 GLY B CA 1
ATOM 4556 C C . GLY B 1 211 ? 43.215 -0.260 59.181 1.00 63.94 211 GLY B C 1
ATOM 4557 O O . GLY B 1 211 ? 41.987 -0.378 59.285 1.00 69.06 211 GLY B O 1
ATOM 4558 N N . TYR B 1 212 ? 43.889 -0.315 58.023 1.00 63.93 212 TYR B N 1
ATOM 4559 C CA . TYR B 1 212 ? 43.264 -0.550 56.689 1.00 62.89 212 TYR B CA 1
ATOM 4560 C C . TYR B 1 212 ? 43.933 -1.757 56.033 1.00 63.48 212 TYR B C 1
ATOM 4561 O O . TYR B 1 212 ? 43.663 -2.022 54.855 1.00 65.47 212 TYR B O 1
ATOM 4570 N N . GLU B 1 213 ? 44.724 -2.496 56.812 1.00 63.95 213 GLU B N 1
ATOM 4571 C CA . GLU B 1 213 ? 45.448 -3.713 56.366 1.00 65.09 213 GLU B CA 1
ATOM 4572 C C . GLU B 1 213 ? 44.420 -4.731 55.869 1.00 63.51 213 GLU B C 1
ATOM 4573 O O . GLU B 1 213 ? 44.788 -5.543 55.011 1.00 63.38 213 GLU B O 1
ATOM 4579 N N . HIS B 1 214 ? 43.189 -4.686 56.388 1.00 61.38 214 HIS B N 1
ATOM 4580 C CA . HIS B 1 214 ? 42.118 -5.674 56.072 1.00 61.17 214 HIS B CA 1
ATOM 4581 C C . HIS B 1 214 ? 41.355 -5.286 54.789 1.00 58.32 214 HIS B C 1
ATOM 4582 O O . HIS B 1 214 ? 40.708 -6.191 54.202 1.00 59.07 214 HIS B O 1
ATOM 4589 N N . VAL B 1 215 ? 41.421 -4.020 54.350 1.00 55.26 215 VAL B N 1
ATOM 4590 C CA . VAL B 1 215 ? 40.541 -3.469 53.271 1.00 51.23 215 VAL B CA 1
ATOM 4591 C C . VAL B 1 215 ? 41.305 -3.500 51.937 1.00 49.72 215 VAL B C 1
ATOM 4592 O O . VAL B 1 215 ? 42.279 -2.743 51.768 1.00 49.73 215 VAL B O 1
ATOM 4596 N N . SER B 1 216 ? 40.902 -4.392 51.031 1.00 47.23 216 SER B N 1
ATOM 4597 C CA . SER B 1 216 ? 41.545 -4.584 49.707 1.00 47.00 216 SER B CA 1
ATOM 4598 C C . SER B 1 216 ? 41.185 -3.400 48.795 1.00 44.61 216 SER B C 1
ATOM 4599 O O . SER B 1 216 ? 40.211 -2.668 49.107 1.00 42.55 216 SER B O 1
ATOM 4602 N N . ASP B 1 217 ? 41.905 -3.250 47.683 1.00 44.65 217 ASP B N 1
ATOM 4603 C CA . ASP B 1 217 ? 41.553 -2.286 46.606 1.00 44.35 217 ASP B CA 1
ATOM 4604 C C . ASP B 1 217 ? 40.112 -2.534 46.159 1.00 42.25 217 ASP B C 1
ATOM 4605 O O . ASP B 1 217 ? 39.384 -1.569 46.026 1.00 40.55 217 ASP B O 1
ATOM 4610 N N . GLU B 1 218 ? 39.711 -3.786 45.960 1.00 42.47 218 GLU B N 1
ATOM 4611 C CA . GLU B 1 218 ? 38.337 -4.124 45.512 1.00 42.65 218 GLU B CA 1
ATOM 4612 C C . GLU B 1 218 ? 37.303 -3.590 46.519 1.00 40.17 218 GLU B C 1
ATOM 4613 O O . GLU B 1 218 ? 36.225 -3.106 46.110 1.00 37.97 218 GLU B O 1
ATOM 4619 N N . MET B 1 219 ? 37.590 -3.647 47.812 1.00 40.11 219 MET B N 1
ATOM 4620 C CA . MET B 1 219 ? 36.650 -3.100 48.819 1.00 38.54 219 MET B CA 1
ATOM 4621 C C . MET B 1 219 ? 36.624 -1.560 48.718 1.00 35.87 219 MET B C 1
ATOM 4622 O O . MET B 1 219 ? 35.529 -0.970 48.774 1.00 33.77 219 MET B O 1
ATOM 4627 N N . PHE B 1 220 ? 37.752 -0.899 48.504 1.00 35.28 220 PHE B N 1
ATOM 4628 C CA . PHE B 1 220 ? 37.740 0.574 48.295 1.00 34.47 220 PHE B CA 1
ATOM 4629 C C . PHE B 1 220 ? 36.936 0.896 47.020 1.00 32.68 220 PHE B C 1
ATOM 4630 O O . PHE B 1 220 ? 36.076 1.782 47.041 1.00 31.54 220 PHE B O 1
ATOM 4638 N N . ALA B 1 221 ? 37.160 0.144 45.946 1.00 32.32 221 ALA B N 1
ATOM 4639 C CA . ALA B 1 221 ? 36.478 0.366 44.646 1.00 31.01 221 ALA B CA 1
ATOM 4640 C C . ALA B 1 221 ? 34.972 0.226 44.857 1.00 29.68 221 ALA B C 1
ATOM 4641 O O . ALA B 1 221 ? 34.233 0.959 44.234 1.00 28.43 221 ALA B O 1
ATOM 4643 N N . THR B 1 222 ? 34.547 -0.703 45.713 1.00 29.92 222 THR B N 1
ATOM 4644 C CA . THR B 1 222 ? 33.123 -1.026 45.968 1.00 29.13 222 THR B CA 1
ATOM 4645 C C . THR B 1 222 ? 32.429 0.213 46.544 1.00 28.65 222 THR B C 1
ATOM 4646 O O . THR B 1 222 ? 31.237 0.465 46.224 1.00 27.59 222 THR B O 1
ATOM 4650 N N . VAL B 1 223 ? 33.132 0.969 47.393 1.00 29.60 223 VAL B N 1
ATOM 4651 C CA . VAL B 1 223 ? 32.560 2.180 48.035 1.00 29.46 223 VAL B CA 1
ATOM 4652 C C . VAL B 1 223 ? 32.220 3.157 46.905 1.00 28.43 223 VAL B C 1
ATOM 4653 O O . VAL B 1 223 ? 31.065 3.598 46.834 1.00 27.68 223 VAL B O 1
ATOM 4657 N N . GLY B 1 224 ? 33.162 3.429 45.998 1.00 28.98 224 GLY B N 1
ATOM 4658 C CA . GLY B 1 224 ? 32.962 4.315 44.838 1.00 28.03 224 GLY B CA 1
ATOM 4659 C C . GLY B 1 224 ? 31.879 3.836 43.871 1.00 27.33 224 GLY B C 1
ATOM 4660 O O . GLY B 1 224 ? 31.001 4.639 43.509 1.00 26.46 224 GLY B O 1
ATOM 4661 N N . VAL B 1 225 ? 31.887 2.569 43.474 1.00 27.02 225 VAL B N 1
ATOM 4662 C CA . VAL B 1 225 ? 30.829 2.034 42.587 1.00 26.49 225 VAL B CA 1
ATOM 4663 C C . VAL B 1 225 ? 29.459 2.135 43.259 1.00 26.00 225 VAL B C 1
ATOM 4664 O O . VAL B 1 225 ? 28.534 2.561 42.588 1.00 25.31 225 VAL B O 1
ATOM 4668 N N . THR B 1 226 ? 29.290 1.771 44.523 1.00 26.98 226 THR B N 1
ATOM 4669 C CA . THR B 1 226 ? 27.931 1.710 45.128 1.00 26.93 226 THR B CA 1
ATOM 4670 C C . THR B 1 226 ? 27.427 3.128 45.396 1.00 27.23 226 THR B C 1
ATOM 4671 O O . THR B 1 226 ? 26.206 3.360 45.248 1.00 27.53 226 THR B O 1
ATOM 4675 N N . LEU B 1 227 ? 28.315 4.056 45.740 1.00 28.74 227 LEU B N 1
ATOM 4676 C CA . LEU B 1 227 ? 27.909 5.452 46.033 1.00 29.59 227 LEU B CA 1
ATOM 4677 C C . LEU B 1 227 ? 27.477 6.102 44.719 1.00 28.31 227 LEU B C 1
ATOM 4678 O O . LEU B 1 227 ? 26.387 6.695 44.682 1.00 27.92 227 LEU B O 1
ATOM 4683 N N . PHE B 1 228 ? 28.262 5.927 43.660 1.00 27.51 228 PHE B N 1
ATOM 4684 C CA . PHE B 1 228 ? 27.882 6.430 42.331 1.00 26.62 228 PHE B CA 1
ATOM 4685 C C . PHE B 1 228 ? 26.488 5.896 41.980 1.00 25.55 228 PHE B C 1
ATOM 4686 O O . PHE B 1 228 ? 25.609 6.687 41.592 1.00 25.09 228 PHE B O 1
ATOM 4694 N N . GLY B 1 229 ? 26.276 4.580 42.040 1.00 25.55 229 GLY B N 1
ATOM 4695 C CA . GLY B 1 229 ? 25.030 3.989 41.514 1.00 25.28 229 GLY B CA 1
ATOM 4696 C C . GLY B 1 229 ? 23.841 4.440 42.349 1.00 24.74 229 GLY B C 1
ATOM 4697 O O . GLY B 1 229 ? 22.789 4.811 41.783 1.00 25.07 229 GLY B O 1
ATOM 4698 N N . ALA B 1 230 ? 23.985 4.436 43.656 1.00 25.38 230 ALA B N 1
ATOM 4699 C CA . ALA B 1 230 ? 22.877 4.760 44.594 1.00 26.29 230 ALA B CA 1
ATOM 4700 C C . ALA B 1 230 ? 22.504 6.243 44.439 1.00 25.57 230 ALA B C 1
ATOM 4701 O O . ALA B 1 230 ? 21.295 6.574 44.365 1.00 26.46 230 ALA B O 1
ATOM 4703 N N . GLY B 1 231 ? 23.511 7.104 44.443 1.00 24.78 231 GLY B N 1
ATOM 4704 C CA . GLY B 1 231 ? 23.313 8.545 44.301 1.00 25.03 231 GLY B CA 1
ATOM 4705 C C . GLY B 1 231 ? 22.713 8.913 42.944 1.00 23.43 231 GLY B C 1
ATOM 4706 O O . GLY B 1 231 ? 21.717 9.649 42.903 1.00 22.68 231 GLY B O 1
ATOM 4707 N N . VAL B 1 232 ? 23.263 8.410 41.833 1.00 23.84 232 VAL B N 1
ATOM 4708 C CA . VAL B 1 232 ? 22.771 8.765 40.468 1.00 23.02 232 VAL B CA 1
ATOM 4709 C C . VAL B 1 232 ? 21.361 8.227 40.265 1.00 22.82 232 VAL B C 1
ATOM 4710 O O . VAL B 1 232 ? 20.536 8.955 39.756 1.00 22.74 232 VAL B O 1
ATOM 4714 N N . ILE B 1 233 ? 21.062 6.997 40.656 1.00 23.74 233 ILE B N 1
ATOM 4715 C CA . ILE B 1 233 ? 19.689 6.479 40.425 1.00 24.18 233 ILE B CA 1
ATOM 4716 C C . ILE B 1 233 ? 18.665 7.249 41.287 1.00 23.45 233 ILE B C 1
ATOM 4717 O O . ILE B 1 233 ? 17.555 7.472 40.780 1.00 22.57 233 ILE B O 1
ATOM 4722 N N . SER B 1 234 ? 18.991 7.616 42.519 1.00 22.55 234 SER B N 1
ATOM 4723 C CA . SER B 1 234 ? 18.069 8.342 43.423 1.00 22.82 234 SER B CA 1
ATOM 4724 C C . SER B 1 234 ? 17.839 9.797 42.949 1.00 21.92 234 SER B C 1
ATOM 4725 O O . SER B 1 234 ? 16.677 10.243 42.930 1.00 21.01 234 SER B O 1
ATOM 4728 N N . THR B 1 235 ? 18.902 10.510 42.583 1.00 22.16 235 THR B N 1
ATOM 4729 C CA . THR B 1 235 ? 18.811 11.937 42.149 1.00 22.09 235 THR B CA 1
ATOM 4730 C C . THR B 1 235 ? 18.150 11.995 40.763 1.00 24.06 235 THR B C 1
ATOM 4731 O O . THR B 1 235 ? 17.221 12.844 40.562 1.00 24.93 235 THR B O 1
ATOM 4735 N N . ALA B 1 236 ? 18.585 11.149 39.816 1.00 23.41 236 ALA B N 1
ATOM 4736 C CA . ALA B 1 236 ? 18.147 11.243 38.397 1.00 23.47 236 ALA B CA 1
ATOM 4737 C C . ALA B 1 236 ? 16.695 10.764 38.387 1.00 23.31 236 ALA B C 1
ATOM 4738 O O . ALA B 1 236 ? 15.872 11.343 37.666 1.00 24.59 236 ALA B O 1
ATOM 4740 N N . GLY B 1 237 ? 16.391 9.817 39.264 1.00 22.15 237 GLY B N 1
ATOM 4741 C CA . GLY B 1 237 ? 15.043 9.277 39.447 1.00 22.79 237 GLY B CA 1
ATOM 4742 C C . GLY B 1 237 ? 14.127 10.326 40.026 1.00 22.85 237 GLY B C 1
ATOM 4743 O O . GLY B 1 237 ? 13.019 10.522 39.482 1.00 23.34 237 GLY B O 1
ATOM 4744 N N . PHE B 1 238 ? 14.543 10.955 41.119 1.00 22.97 238 PHE B N 1
ATOM 4745 C CA . PHE B 1 238 ? 13.710 11.980 41.803 1.00 23.23 238 PHE B CA 1
ATOM 4746 C C . PHE B 1 238 ? 13.436 13.134 40.815 1.00 23.42 238 PHE B C 1
ATOM 4747 O O . PHE B 1 238 ? 12.268 13.580 40.688 1.00 23.16 238 PHE B O 1
ATOM 4755 N N . LEU B 1 239 ? 14.489 13.634 40.178 1.00 23.32 239 LEU B N 1
ATOM 4756 C CA . LEU B 1 239 ? 14.411 14.835 39.317 1.00 25.68 239 LEU B CA 1
ATOM 4757 C C . LEU B 1 239 ? 13.482 14.544 38.156 1.00 23.04 239 LEU B C 1
ATOM 4758 O O . LEU B 1 239 ? 12.673 15.434 37.797 1.00 23.54 239 LEU B O 1
ATOM 4763 N N . ALA B 1 240 ? 13.610 13.377 37.546 1.00 22.32 240 ALA B N 1
ATOM 4764 C CA . ALA B 1 240 ? 12.798 13.047 36.353 1.00 21.20 240 ALA B CA 1
ATOM 4765 C C . ALA B 1 240 ? 11.329 13.022 36.819 1.00 21.58 240 ALA B C 1
ATOM 4766 O O . ALA B 1 240 ? 10.450 13.579 36.159 1.00 21.17 240 ALA B O 1
ATOM 4768 N N . MET B 1 241 ? 11.050 12.437 37.993 1.00 20.76 241 MET B N 1
ATOM 4769 C CA . MET B 1 241 ? 9.640 12.278 38.465 1.00 20.86 241 MET B CA 1
ATOM 4770 C C . MET B 1 241 ? 9.120 13.592 39.103 1.00 20.70 241 MET B C 1
ATOM 4771 O O . MET B 1 241 ? 7.904 13.782 39.133 1.00 20.65 241 MET B O 1
ATOM 4776 N N . ALA B 1 242 ? 9.996 14.485 39.553 1.00 20.70 242 ALA B N 1
ATOM 4777 C CA . ALA B 1 242 ? 9.630 15.846 40.002 1.00 20.96 242 ALA B CA 1
ATOM 4778 C C . ALA B 1 242 ? 9.175 16.659 38.774 1.00 21.68 242 ALA B C 1
ATOM 4779 O O . ALA B 1 242 ? 8.121 17.306 38.820 1.00 22.32 242 ALA B O 1
ATOM 4781 N N . LEU B 1 243 ? 9.829 16.472 37.634 1.00 21.29 243 LEU B N 1
ATOM 4782 C CA . LEU B 1 243 ? 9.409 17.086 36.338 1.00 21.06 243 LEU B CA 1
ATOM 4783 C C . LEU B 1 243 ? 8.115 16.452 35.858 1.00 20.79 243 LEU B C 1
ATOM 4784 O O . LEU B 1 243 ? 7.247 17.217 35.482 1.00 20.76 243 LEU B O 1
ATOM 4789 N N . VAL B 1 244 ? 7.925 15.149 36.035 1.00 20.20 244 VAL B N 1
ATOM 4790 C CA . VAL B 1 244 ? 6.606 14.534 35.725 1.00 20.65 244 VAL B CA 1
ATOM 4791 C C . VAL B 1 244 ? 5.503 15.193 36.554 1.00 20.79 244 VAL B C 1
ATOM 4792 O O . VAL B 1 244 ? 4.435 15.516 35.993 1.00 21.01 244 VAL B O 1
ATOM 4796 N N . THR B 1 245 ? 5.720 15.389 37.869 1.00 20.51 245 THR B N 1
ATOM 4797 C CA . THR B 1 245 ? 4.696 16.030 38.722 1.00 21.02 245 THR B CA 1
ATOM 4798 C C . THR B 1 245 ? 4.398 17.445 38.198 1.00 21.48 245 THR B C 1
ATOM 4799 O O . THR B 1 245 ? 3.184 17.788 38.024 1.00 21.74 245 THR B O 1
ATOM 4803 N N . LEU B 1 246 ? 5.447 18.224 37.935 1.00 21.82 246 LEU B N 1
ATOM 4804 C CA . LEU B 1 246 ? 5.305 19.621 37.430 1.00 22.99 246 LEU B CA 1
ATOM 4805 C C . LEU B 1 246 ? 4.632 19.624 36.055 1.00 24.33 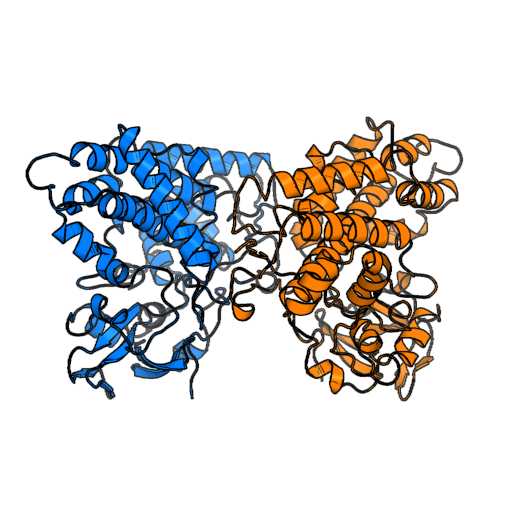246 LEU B C 1
ATOM 4806 O O . LEU B 1 246 ? 3.713 20.478 35.832 1.00 25.03 246 LEU B O 1
ATOM 4811 N N . LEU B 1 247 ? 5.003 18.681 35.176 1.00 24.37 247 LEU B N 1
ATOM 4812 C CA . LEU B 1 247 ? 4.454 18.655 33.800 1.00 25.74 247 LEU B CA 1
ATOM 4813 C C . LEU B 1 247 ? 3.011 18.155 33.829 1.00 27.16 247 LEU B C 1
ATOM 4814 O O . LEU B 1 247 ? 2.317 18.423 32.828 1.00 29.27 247 LEU B O 1
ATOM 4819 N N . THR B 1 248 ? 2.542 17.478 34.879 1.00 26.81 248 THR B N 1
ATOM 4820 C CA . THR B 1 248 ? 1.103 17.090 35.007 1.00 27.35 248 THR B CA 1
ATOM 4821 C C . THR B 1 248 ? 0.317 18.114 35.833 1.00 27.89 248 THR B C 1
ATOM 4822 O O . THR B 1 248 ? -0.880 17.880 36.037 1.00 28.68 248 THR B O 1
ATOM 4826 N N . HIS B 1 249 ? 0.962 19.180 36.333 1.00 27.72 249 HIS B N 1
ATOM 4827 C CA . HIS B 1 249 ? 0.314 20.282 37.080 1.00 28.50 249 HIS B CA 1
ATOM 4828 C C . HIS B 1 249 ? 0.796 21.611 36.516 1.00 28.68 249 HIS B C 1
ATOM 4829 O O . HIS B 1 249 ? 1.465 22.376 37.208 1.00 27.42 249 HIS B O 1
ATOM 4836 N N . PRO B 1 250 ? 0.490 21.903 35.239 1.00 29.95 250 PRO B N 1
ATOM 4837 C CA . PRO B 1 250 ? 1.042 23.075 34.547 1.00 31.18 250 PRO B CA 1
ATOM 4838 C C . PRO B 1 250 ? 0.770 24.424 35.251 1.00 30.94 250 PRO B C 1
ATOM 4839 O O . PRO B 1 250 ? 1.644 25.263 35.277 1.00 29.86 250 PRO B O 1
ATOM 4843 N N . GLU B 1 251 ? -0.428 24.623 35.793 1.00 32.03 251 GLU B N 1
ATOM 4844 C CA . GLU B 1 251 ? -0.777 25.842 36.554 1.00 33.35 251 GLU B CA 1
ATOM 4845 C C . GLU B 1 251 ? 0.236 25.991 37.709 1.00 32.42 251 GLU B C 1
ATOM 4846 O O . GLU B 1 251 ? 0.772 27.124 37.892 1.00 31.23 251 GLU B O 1
ATOM 4849 N N . GLU B 1 252 ? 0.527 24.901 38.431 1.00 30.39 252 GLU B N 1
ATOM 4850 C CA . GLU B 1 252 ? 1.430 24.929 39.607 1.00 30.29 252 GLU B CA 1
ATOM 4851 C C . GLU B 1 252 ? 2.875 25.165 39.152 1.00 27.87 252 GLU B C 1
ATOM 4852 O O . GLU B 1 252 ? 3.590 25.894 39.849 1.00 26.97 252 GLU B O 1
ATOM 4858 N N . ALA B 1 253 ? 3.301 24.578 38.043 1.00 26.49 253 ALA B N 1
ATOM 4859 C CA . ALA B 1 253 ? 4.692 24.704 37.554 1.00 25.76 253 ALA B CA 1
ATOM 4860 C C . ALA B 1 253 ? 4.953 26.159 37.137 1.00 26.29 253 ALA B C 1
ATOM 4861 O O . ALA B 1 253 ? 6.046 26.688 37.466 1.00 25.76 253 ALA B O 1
ATOM 4863 N N . ASP B 1 254 ? 3.982 26.801 36.479 1.00 26.92 254 ASP B N 1
ATOM 4864 C CA . ASP B 1 254 ? 4.112 28.206 35.999 1.00 27.80 254 ASP B CA 1
ATOM 4865 C C . ASP B 1 254 ? 4.206 29.104 37.235 1.00 27.41 254 ASP B C 1
ATOM 4866 O O . ASP B 1 254 ? 5.013 30.062 37.234 1.00 27.37 254 ASP B O 1
ATOM 4871 N N . HIS B 1 255 ? 3.339 28.890 38.219 1.00 27.30 255 HIS B N 1
ATOM 4872 C CA . HIS B 1 255 ? 3.403 29.632 39.511 1.00 27.53 255 HIS B CA 1
ATOM 4873 C C . HIS B 1 255 ? 4.811 29.525 40.110 1.00 26.14 255 HIS B C 1
ATOM 4874 O O . HIS B 1 255 ? 5.373 30.568 40.471 1.00 26.79 255 HIS B O 1
ATOM 4881 N N . LEU B 1 256 ? 5.353 28.322 40.235 1.00 24.87 256 LEU B N 1
ATOM 4882 C CA . LEU B 1 256 ? 6.663 28.087 40.880 1.00 24.06 256 LEU B CA 1
ATOM 4883 C C . LEU B 1 256 ? 7.745 28.791 40.074 1.00 23.89 256 LEU B C 1
ATOM 4884 O O . LEU B 1 256 ? 8.639 29.350 40.654 1.00 23.28 256 LEU B O 1
ATOM 4889 N N . ALA B 1 257 ? 7.683 28.699 38.738 1.00 23.88 257 ALA B N 1
ATOM 4890 C CA . ALA B 1 257 ? 8.591 29.443 37.839 1.00 24.31 257 ALA B CA 1
ATOM 4891 C C . ALA B 1 257 ? 8.580 30.952 38.169 1.00 25.35 257 ALA B C 1
ATOM 4892 O O . ALA B 1 257 ? 9.646 31.495 38.244 1.00 25.50 257 ALA B O 1
ATOM 4894 N N . ASP B 1 258 ? 7.445 31.589 38.499 1.00 26.50 258 ASP B N 1
ATOM 4895 C CA . ASP B 1 258 ? 7.382 33.054 38.763 1.00 27.63 258 ASP B CA 1
ATOM 4896 C C . ASP B 1 258 ? 7.708 33.364 40.246 1.00 27.07 258 ASP B C 1
ATOM 4897 O O . ASP B 1 258 ? 7.801 34.531 40.567 1.00 27.17 258 ASP B O 1
ATOM 4902 N N . HIS B 1 259 ? 7.860 32.348 41.105 1.00 26.22 259 HIS B N 1
ATOM 4903 C CA . HIS B 1 259 ? 8.019 32.500 42.579 1.00 26.34 259 HIS B CA 1
ATOM 4904 C C . HIS B 1 259 ? 9.216 31.692 43.078 1.00 25.21 259 HIS B C 1
ATOM 4905 O O . HIS B 1 259 ? 9.058 30.737 43.845 1.00 24.75 259 HIS B O 1
ATOM 4912 N N . PRO B 1 260 ? 10.475 32.047 42.713 1.00 24.72 260 PRO B N 1
ATOM 4913 C CA . PRO B 1 260 ? 11.633 31.318 43.218 1.00 24.15 260 PRO B CA 1
ATOM 4914 C C . PRO B 1 260 ? 11.727 31.309 44.769 1.00 24.24 260 PRO B C 1
ATOM 4915 O O . PRO B 1 260 ? 12.431 30.455 45.289 1.00 23.32 260 PRO B O 1
ATOM 4919 N N . GLU B 1 261 ? 11.050 32.255 45.441 1.00 24.82 261 GLU B N 1
ATOM 4920 C CA . GLU B 1 261 ? 11.001 32.267 46.936 1.00 25.40 261 GLU B CA 1
ATOM 4921 C C . GLU B 1 261 ? 10.313 30.995 47.445 1.00 25.17 261 GLU B C 1
ATOM 4922 O O . GLU B 1 261 ? 10.550 30.621 48.607 1.00 25.17 261 GLU B O 1
ATOM 4928 N N . LEU B 1 262 ? 9.527 30.294 46.630 1.00 25.31 262 LEU B N 1
ATOM 4929 C CA . LEU B 1 262 ? 8.818 29.065 47.090 1.00 25.44 262 LEU B CA 1
ATOM 4930 C C . LEU B 1 262 ? 9.647 27.810 46.854 1.00 25.05 262 LEU B C 1
ATOM 4931 O O . LEU B 1 262 ? 9.123 26.718 47.163 1.00 25.37 262 LEU B O 1
ATOM 4936 N N . MET B 1 263 ? 10.871 27.900 46.329 1.00 25.08 263 MET B N 1
ATOM 4937 C CA . MET B 1 263 ? 11.590 26.676 45.911 1.00 25.05 263 MET B CA 1
ATOM 4938 C C . MET B 1 263 ? 11.851 25.788 47.134 1.00 24.38 263 MET B C 1
ATOM 4939 O O . MET B 1 263 ? 11.636 24.589 47.045 1.00 23.10 263 MET B O 1
ATOM 4944 N N . PRO B 1 264 ? 12.327 26.266 48.301 1.00 24.67 264 PRO B N 1
ATOM 4945 C CA . PRO B 1 264 ? 12.524 25.333 49.429 1.00 24.64 264 PRO B CA 1
ATOM 4946 C C . PRO B 1 264 ? 11.267 24.521 49.827 1.00 24.28 264 PRO B C 1
ATOM 4947 O O . PRO B 1 264 ? 11.353 23.317 50.018 1.00 24.33 264 PRO B O 1
ATOM 4951 N N . GLN B 1 265 ? 10.131 25.196 49.966 1.00 24.56 265 GLN B N 1
ATOM 4952 C CA . GLN B 1 265 ? 8.816 24.587 50.280 1.00 25.21 265 GLN B CA 1
ATOM 4953 C C . GLN B 1 265 ? 8.395 23.640 49.166 1.00 24.63 265 GLN B C 1
ATOM 4954 O O . GLN B 1 265 ? 7.931 22.530 49.452 1.00 23.85 265 GLN B O 1
ATOM 4960 N N . ALA B 1 266 ? 8.587 24.066 47.924 1.00 23.65 266 ALA B N 1
ATOM 4961 C CA . ALA B 1 266 ? 8.179 23.267 46.745 1.00 23.63 266 ALA B CA 1
ATOM 4962 C C . ALA B 1 266 ? 8.998 21.983 46.680 1.00 22.93 266 ALA B C 1
ATOM 4963 O O . ALA B 1 266 ? 8.415 20.951 46.392 1.00 22.27 266 ALA B O 1
ATOM 4965 N N . VAL B 1 267 ? 10.293 22.015 46.940 1.00 23.00 267 VAL B N 1
ATOM 4966 C CA . VAL B 1 267 ? 11.066 20.745 46.908 1.00 23.77 267 VAL B CA 1
ATOM 4967 C C . VAL B 1 267 ? 10.511 19.767 47.982 1.00 23.62 267 VAL B C 1
ATOM 4968 O O . VAL B 1 267 ? 10.310 18.552 47.678 1.00 22.51 267 VAL B O 1
ATOM 4972 N N . ASP B 1 268 ? 10.157 20.244 49.170 1.00 24.22 268 ASP B N 1
ATOM 4973 C CA . ASP B 1 268 ? 9.555 19.367 50.205 1.00 25.24 268 ASP B CA 1
ATOM 4974 C C . ASP B 1 268 ? 8.249 18.780 49.677 1.00 25.03 268 ASP B C 1
ATOM 4975 O O . ASP B 1 268 ? 8.036 17.571 49.913 1.00 24.32 268 ASP B O 1
ATOM 4980 N N . GLU B 1 269 ? 7.408 19.545 48.978 1.00 25.02 269 GLU B N 1
ATOM 4981 C CA . GLU B 1 269 ? 6.098 18.973 48.543 1.00 25.58 269 GLU B CA 1
ATOM 4982 C C . GLU B 1 269 ? 6.312 18.078 47.317 1.00 24.58 269 GLU B C 1
ATOM 4983 O O . GLU B 1 269 ? 5.607 17.060 47.190 1.00 23.65 269 GLU B O 1
ATOM 4989 N N . LEU B 1 270 ? 7.314 18.372 46.494 1.00 23.15 270 LEU B N 1
ATOM 4990 C CA . LEU B 1 270 ? 7.674 17.471 45.376 1.00 22.61 270 LEU B CA 1
ATOM 4991 C C . LEU B 1 270 ? 8.192 16.141 45.922 1.00 21.91 270 LEU B C 1
ATOM 4992 O O . LEU B 1 270 ? 7.824 15.092 45.303 1.00 21.37 270 LEU B O 1
ATOM 4997 N N . LEU B 1 271 ? 9.014 16.152 46.964 1.00 21.53 271 LEU B N 1
ATOM 4998 C CA . LEU B 1 271 ? 9.452 14.900 47.631 1.00 21.75 271 LEU B CA 1
ATOM 4999 C C . LEU B 1 271 ? 8.235 14.166 48.214 1.00 21.74 271 LEU B C 1
ATOM 5000 O O . LEU B 1 271 ? 8.121 12.946 48.041 1.00 21.79 271 LEU B O 1
ATOM 5005 N N . ARG B 1 272 ? 7.308 14.849 48.843 1.00 22.37 272 ARG B N 1
ATOM 5006 C CA . ARG B 1 272 ? 6.166 14.133 49.467 1.00 22.95 272 ARG B CA 1
ATOM 5007 C C . ARG B 1 272 ? 5.330 13.419 48.382 1.00 23.09 272 ARG B C 1
ATOM 5008 O O . ARG B 1 272 ? 4.923 12.311 48.573 1.00 22.73 272 ARG B O 1
ATOM 5016 N N . ILE B 1 273 ? 5.104 14.056 47.233 1.00 22.55 273 ILE B N 1
ATOM 5017 C CA . ILE B 1 273 ? 4.135 13.548 46.231 1.00 22.93 273 ILE B CA 1
ATOM 5018 C C . ILE B 1 273 ? 4.876 12.656 45.197 1.00 22.49 273 ILE B C 1
ATOM 5019 O O . ILE B 1 273 ? 4.246 12.159 44.291 1.00 22.33 273 ILE B O 1
ATOM 5024 N N . ASN B 1 274 ? 6.192 12.516 45.299 1.00 22.59 274 ASN B N 1
ATOM 5025 C CA . ASN B 1 274 ? 7.038 11.912 44.252 1.00 23.54 274 ASN B CA 1
ATOM 5026 C C . ASN B 1 274 ? 6.742 10.406 44.156 1.00 23.36 274 ASN B C 1
ATOM 5027 O O . ASN B 1 274 ? 6.590 9.733 45.192 1.00 22.96 274 ASN B O 1
ATOM 5032 N N . LEU B 1 275 ? 6.619 9.913 42.930 1.00 22.77 275 LEU B N 1
ATOM 5033 C CA . LEU B 1 275 ? 6.326 8.481 42.670 1.00 23.13 275 LEU B CA 1
ATOM 5034 C C . LEU B 1 275 ? 7.525 7.728 42.097 1.00 22.81 275 LEU B C 1
ATOM 5035 O O . LEU B 1 275 ? 7.264 6.634 41.529 1.00 23.02 275 LEU B O 1
ATOM 5040 N N . SER B 1 276 ? 8.767 8.150 42.363 1.00 22.35 276 SER B N 1
ATOM 5041 C CA . SER B 1 276 ? 9.927 7.460 41.774 1.00 23.11 276 SER B CA 1
ATOM 5042 C C . SER B 1 276 ? 10.147 6.101 42.458 1.00 22.78 276 SER B C 1
ATOM 5043 O O . SER B 1 276 ? 10.705 5.207 41.820 1.00 21.94 276 SER B O 1
ATOM 5046 N N . ILE B 1 277 ? 9.741 5.912 43.711 1.00 22.18 277 ILE B N 1
ATOM 5047 C CA . ILE B 1 277 ? 10.101 4.606 44.345 1.00 23.92 277 ILE B CA 1
ATOM 5048 C C . ILE B 1 277 ? 9.208 3.521 43.756 1.00 22.94 277 ILE B C 1
ATOM 5049 O O . ILE B 1 277 ? 7.963 3.595 43.845 1.00 22.94 277 ILE B O 1
ATOM 5054 N N . GLY B 1 278 ? 9.820 2.504 43.172 1.00 25.07 278 GLY B N 1
ATOM 5055 C CA . GLY B 1 278 ? 9.111 1.462 42.416 1.00 23.99 278 GLY B CA 1
ATOM 5056 C C . GLY B 1 278 ? 8.982 0.157 43.179 1.00 25.89 278 GLY B C 1
ATOM 5057 O O . GLY B 1 278 ? 8.396 -0.802 42.599 1.00 27.71 278 GLY B O 1
ATOM 5058 N N . ASP B 1 279 ? 9.537 0.060 44.398 1.00 23.63 279 ASP B N 1
ATOM 5059 C CA . ASP B 1 279 ? 9.616 -1.229 45.111 1.00 24.74 279 ASP B CA 1
ATOM 5060 C C . ASP B 1 279 ? 9.249 -0.884 46.551 1.00 24.35 279 ASP B C 1
ATOM 5061 O O . ASP B 1 279 ? 8.708 0.230 46.746 1.00 23.59 279 ASP B O 1
ATOM 5066 N N . GLY B 1 280 ? 9.635 -1.721 47.492 1.00 23.79 280 GLY B N 1
ATOM 5067 C CA . GLY B 1 280 ? 9.479 -1.345 48.916 1.00 24.19 280 GLY B CA 1
ATOM 5068 C C . GLY B 1 280 ? 10.838 -1.182 49.558 1.00 24.39 280 GLY B C 1
ATOM 5069 O O . GLY B 1 280 ? 11.806 -1.764 49.050 1.00 24.28 280 GLY B O 1
ATOM 5070 N N . LEU B 1 281 ? 10.929 -0.519 50.721 1.00 24.13 281 LEU B N 1
ATOM 5071 C CA . LEU B 1 281 ? 12.205 -0.559 51.488 1.00 24.61 281 LEU B CA 1
ATOM 5072 C C . LEU B 1 281 ? 12.201 -1.834 52.323 1.00 25.24 281 LEU B C 1
ATOM 5073 O O . LEU B 1 281 ? 11.267 -2.053 53.123 1.00 25.29 281 LEU B O 1
ATOM 5078 N N . PRO B 1 282 ? 13.155 -2.753 52.066 1.00 25.22 282 PRO B N 1
ATOM 5079 C CA . PRO B 1 282 ? 13.123 -4.068 52.695 1.00 26.13 282 PRO B CA 1
ATOM 5080 C C . PRO B 1 282 ? 13.670 -4.064 54.138 1.00 26.95 282 PRO B C 1
ATOM 5081 O O . PRO B 1 282 ? 14.673 -3.432 54.394 1.00 26.43 282 PRO B O 1
ATOM 5085 N N . ARG B 1 283 ? 13.044 -4.846 55.015 1.00 27.87 283 ARG B N 1
ATOM 5086 C CA . ARG B 1 283 ? 13.608 -5.154 56.344 1.00 29.42 283 ARG B CA 1
ATOM 5087 C C . ARG B 1 283 ? 13.297 -6.604 56.675 1.00 30.43 283 ARG B C 1
ATOM 5088 O O . ARG B 1 283 ? 12.209 -7.063 56.320 1.00 30.89 283 ARG B O 1
ATOM 5096 N N . LEU B 1 284 ? 14.224 -7.249 57.390 1.00 31.62 284 LEU B N 1
ATOM 5097 C CA . LEU B 1 284 ? 13.996 -8.623 57.871 1.00 32.94 284 LEU B CA 1
ATOM 5098 C C . LEU B 1 284 ? 13.675 -8.528 59.356 1.00 34.21 284 LEU B C 1
ATOM 5099 O O . LEU B 1 284 ? 14.489 -7.936 60.092 1.00 34.52 284 LEU B O 1
ATOM 5104 N N . ALA B 1 285 ? 12.553 -9.098 59.771 1.00 35.46 285 ALA B N 1
ATOM 5105 C CA . ALA B 1 285 ? 12.224 -9.246 61.216 1.00 36.94 285 ALA B CA 1
ATOM 5106 C C . ALA B 1 285 ? 13.296 -10.102 61.916 1.00 39.39 285 ALA B C 1
ATOM 5107 O O . ALA B 1 285 ? 13.440 -11.260 61.537 1.00 39.95 285 ALA B O 1
ATOM 5109 N N . MET B 1 286 ? 14.001 -9.543 62.938 1.00 40.63 286 MET B N 1
ATOM 5110 C CA . MET B 1 286 ? 15.127 -10.237 63.634 1.00 43.82 286 MET B CA 1
ATOM 5111 C C . MET B 1 286 ? 14.580 -10.912 64.895 1.00 44.73 286 MET B C 1
ATOM 5112 O O . MET B 1 286 ? 15.356 -11.577 65.586 1.00 47.04 286 MET B O 1
ATOM 5117 N N . GLU B 1 287 ? 13.281 -10.772 65.147 1.00 44.95 287 GLU B N 1
ATOM 5118 C CA . GLU B 1 287 ? 12.542 -11.519 66.197 1.00 47.80 287 GLU B CA 1
ATOM 5119 C C . GLU B 1 287 ? 11.049 -11.414 65.875 1.00 48.33 287 GLU B C 1
ATOM 5120 O O . GLU B 1 287 ? 10.709 -10.585 64.997 1.00 43.87 287 GLU B O 1
ATOM 5126 N N . ASP B 1 288 ? 10.203 -12.223 66.533 1.00 49.14 288 ASP B N 1
ATOM 5127 C CA . ASP B 1 288 ? 8.724 -12.083 66.476 1.00 50.73 288 ASP B CA 1
ATOM 5128 C C . ASP B 1 288 ? 8.350 -10.670 66.907 1.00 51.43 288 ASP B C 1
ATOM 5129 O O . ASP B 1 288 ? 8.932 -10.184 67.860 1.00 49.60 288 ASP B O 1
ATOM 5134 N N . MET B 1 289 ? 7.512 -10.015 66.109 1.00 53.88 289 MET B N 1
ATOM 5135 C CA . MET B 1 289 ? 7.124 -8.592 66.243 1.00 53.34 289 MET B CA 1
ATOM 5136 C C . MET B 1 289 ? 5.632 -8.530 65.970 1.00 52.94 289 MET B C 1
ATOM 5137 O O . MET B 1 289 ? 5.186 -9.099 64.955 1.00 51.92 289 MET B O 1
ATOM 5142 N N . THR B 1 290 ? 4.890 -7.868 66.834 1.00 52.93 290 THR B N 1
ATOM 5143 C CA . THR B 1 290 ? 3.522 -7.416 66.522 1.00 52.13 290 THR B CA 1
ATOM 5144 C C . THR B 1 290 ? 3.684 -6.132 65.749 1.00 49.18 290 THR B C 1
ATOM 5145 O O . THR B 1 290 ? 4.598 -5.384 66.075 1.00 50.32 290 THR B O 1
ATOM 5149 N N . LEU B 1 291 ? 2.892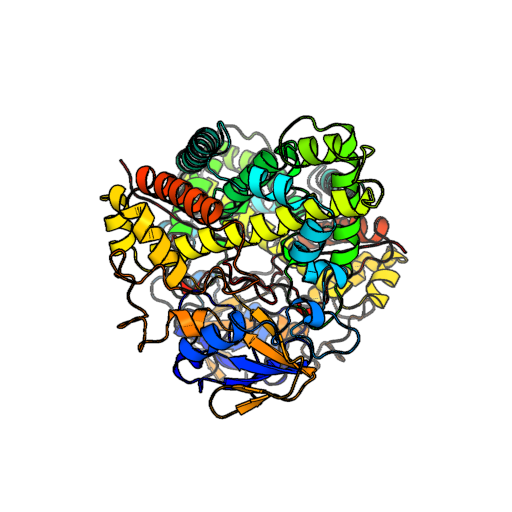 -5.973 64.692 1.00 48.31 291 LEU B N 1
ATOM 5150 C CA . LEU B 1 291 ? 2.943 -4.807 63.792 1.00 43.86 291 LEU B CA 1
ATOM 5151 C C . LEU B 1 291 ? 1.510 -4.522 63.308 1.00 43.17 291 LEU B C 1
ATOM 5152 O O . LEU B 1 291 ? 0.991 -5.306 62.485 1.00 42.49 291 LEU B O 1
ATOM 5157 N N . GLY B 1 292 ? 0.878 -3.494 63.892 1.00 42.45 292 GLY B N 1
ATOM 5158 C CA . GLY B 1 292 ? -0.583 -3.272 63.826 1.00 41.86 292 GLY B CA 1
ATOM 5159 C C . GLY B 1 292 ? -1.324 -4.552 64.147 1.00 43.10 292 GLY B C 1
ATOM 5160 O O . GLY B 1 292 ? -0.906 -5.217 65.105 1.00 42.07 292 GLY B O 1
ATOM 5161 N N . GLU B 1 293 ? -2.287 -4.958 63.294 1.00 43.06 293 GLU B N 1
ATOM 5162 C CA . GLU B 1 293 ? -3.153 -6.145 63.527 1.00 45.62 293 GLU B CA 1
ATOM 5163 C C . GLU B 1 293 ? -2.485 -7.460 63.073 1.00 45.72 293 GLU B C 1
ATOM 5164 O O . GLU B 1 293 ? -3.178 -8.437 63.124 1.00 47.41 293 GLU B O 1
ATOM 5170 N N . VAL B 1 294 ? -1.186 -7.486 62.712 1.00 44.07 294 VAL B N 1
ATOM 5171 C CA . VAL B 1 294 ? -0.463 -8.663 62.155 1.00 44.44 294 VAL B CA 1
ATOM 5172 C C . VAL B 1 294 ? 0.639 -9.111 63.127 1.00 45.86 294 VAL B C 1
ATOM 5173 O O . VAL B 1 294 ? 1.302 -8.260 63.715 1.00 47.56 294 VAL B O 1
ATOM 5177 N N . GLU B 1 295 ? 0.864 -10.422 63.238 1.00 47.40 295 GLU B N 1
ATOM 5178 C CA . GLU B 1 295 ? 2.050 -11.031 63.904 1.00 49.64 295 GLU B CA 1
ATOM 5179 C C . GLU B 1 295 ? 3.112 -11.380 62.848 1.00 47.99 295 GLU B C 1
ATOM 5180 O O . GLU B 1 295 ? 2.828 -12.210 61.963 1.00 52.92 295 GLU B O 1
ATOM 5186 N N . VAL B 1 296 ? 4.275 -10.733 62.920 1.00 44.80 296 VAL B N 1
ATOM 5187 C CA . VAL B 1 296 ? 5.455 -10.952 62.050 1.00 43.12 296 VAL B CA 1
ATOM 5188 C C . VAL B 1 296 ? 6.384 -11.923 62.770 1.00 43.59 296 VAL B C 1
ATOM 5189 O O . VAL B 1 296 ? 6.596 -11.771 63.951 1.00 44.58 296 VAL B O 1
ATOM 5193 N N . LYS B 1 297 ? 6.833 -12.957 62.071 1.00 43.26 297 LYS B N 1
ATOM 5194 C CA . LYS B 1 297 ? 7.659 -14.048 62.629 1.00 44.68 297 LYS B CA 1
ATOM 5195 C C . LYS B 1 297 ? 9.120 -13.743 62.304 1.00 43.33 297 LYS B C 1
ATOM 5196 O O . LYS B 1 297 ? 9.373 -13.224 61.208 1.00 40.91 297 LYS B O 1
ATOM 5199 N N . LYS B 1 298 ? 10.042 -14.097 63.203 1.00 44.39 298 LYS B N 1
ATOM 5200 C CA . LYS B 1 298 ? 11.497 -13.962 62.952 1.00 43.88 298 LYS B CA 1
ATOM 5201 C C . LYS B 1 298 ? 11.834 -14.488 61.541 1.00 41.73 298 LYS B C 1
ATOM 5202 O O . LYS B 1 298 ? 11.306 -15.533 61.151 1.00 40.21 298 LYS B O 1
ATOM 5208 N N . GLY B 1 299 ? 12.714 -13.778 60.836 1.00 39.90 299 GLY B N 1
ATOM 5209 C CA . GLY B 1 299 ? 13.186 -14.176 59.494 1.00 39.70 299 GLY B CA 1
ATOM 5210 C C . GLY B 1 299 ? 12.231 -13.815 58.360 1.00 38.72 299 GLY B C 1
ATOM 5211 O O . GLY B 1 299 ? 12.619 -14.080 57.222 1.00 38.60 299 GLY B O 1
ATOM 5212 N N . GLU B 1 300 ? 11.049 -13.263 58.645 1.00 38.36 300 GLU B N 1
ATOM 5213 C CA . GLU B 1 300 ? 10.048 -12.853 57.633 1.00 36.72 300 GLU B CA 1
ATOM 5214 C C . GLU B 1 300 ? 10.401 -11.475 57.045 1.00 35.11 300 GLU B C 1
ATOM 5215 O O . GLU B 1 300 ? 10.992 -10.591 57.726 1.00 34.50 300 GLU B O 1
ATOM 5221 N N . LEU B 1 301 ? 10.104 -11.296 55.757 1.00 33.59 301 LEU B N 1
ATOM 5222 C CA . LEU B 1 301 ? 10.418 -10.037 55.060 1.00 32.35 301 LEU B CA 1
ATOM 5223 C C . LEU B 1 301 ? 9.239 -9.063 55.316 1.00 31.85 301 LEU B C 1
ATOM 5224 O O . LEU B 1 301 ? 8.010 -9.472 55.241 1.00 32.55 301 LEU B O 1
ATOM 5229 N N . VAL B 1 302 ? 9.664 -7.773 55.471 1.00 31.15 302 VAL B N 1
ATOM 5230 C CA . VAL B 1 302 ? 8.734 -6.627 55.607 1.00 30.94 302 VAL B CA 1
ATOM 5231 C C . VAL B 1 302 ? 9.096 -5.614 54.513 1.00 29.73 302 VAL B C 1
ATOM 5232 O O . VAL B 1 302 ? 10.288 -5.325 54.341 1.00 29.15 302 VAL B O 1
ATOM 5236 N N . LEU B 1 303 ? 8.114 -5.145 53.771 1.00 28.87 303 LEU B N 1
ATOM 5237 C CA . LEU B 1 303 ? 8.338 -4.111 52.740 1.00 28.60 303 LEU B CA 1
ATOM 5238 C C . LEU B 1 303 ? 7.632 -2.820 53.169 1.00 28.55 303 LEU B C 1
ATOM 5239 O O . LEU B 1 303 ? 6.402 -2.796 53.257 1.00 30.03 303 LEU B O 1
ATOM 5244 N N . VAL B 1 304 ? 8.433 -1.794 53.349 1.00 27.86 304 VAL B N 1
ATOM 5245 C CA . VAL B 1 304 ? 7.927 -0.457 53.762 1.00 28.14 304 VAL B CA 1
ATOM 5246 C C . VAL B 1 304 ? 7.615 0.279 52.461 1.00 26.65 304 VAL B C 1
ATOM 5247 O O . VAL B 1 304 ? 8.514 0.347 51.619 1.00 25.78 304 VAL B O 1
ATOM 5251 N N . LEU B 1 305 ? 6.391 0.782 52.334 1.00 26.64 305 LEU B N 1
ATOM 5252 C CA . LEU B 1 305 ? 5.884 1.553 51.180 1.00 26.09 305 LEU B CA 1
ATOM 5253 C C . LEU B 1 305 ? 5.785 3.054 51.476 1.00 25.81 305 LEU B C 1
ATOM 5254 O O . LEU B 1 305 ? 4.750 3.549 51.951 1.00 24.86 305 LEU B O 1
ATOM 5259 N N . PRO B 1 306 ? 6.832 3.839 51.152 1.00 25.18 306 PRO B N 1
ATOM 5260 C CA . PRO B 1 306 ? 6.819 5.279 51.405 1.00 25.23 306 PRO B CA 1
ATOM 5261 C C . PRO B 1 306 ? 5.642 5.980 50.725 1.00 25.08 306 PRO B C 1
ATOM 5262 O O . PRO B 1 306 ? 5.127 6.859 51.330 1.00 25.10 306 PRO B O 1
ATOM 5266 N N . GLU B 1 307 ? 5.205 5.575 49.515 1.00 25.04 307 GLU B N 1
ATOM 5267 C CA . GLU B 1 307 ? 4.060 6.284 48.887 1.00 25.59 307 GLU B CA 1
ATOM 5268 C C . GLU B 1 307 ? 2.765 5.983 49.648 1.00 26.35 307 GLU B C 1
ATOM 5269 O O . GLU B 1 307 ? 1.901 6.855 49.655 1.00 26.22 307 GLU B O 1
ATOM 5275 N N . GLY B 1 308 ? 2.657 4.868 50.370 1.00 25.76 308 GLY B N 1
ATOM 5276 C CA . GLY B 1 308 ? 1.498 4.677 51.260 1.00 26.23 308 GLY B CA 1
ATOM 5277 C C . GLY B 1 308 ? 1.520 5.693 52.394 1.00 26.09 308 GLY B C 1
ATOM 5278 O O . GLY B 1 308 ? 0.440 6.224 52.729 1.00 27.02 308 GLY B O 1
ATOM 5279 N N . ALA B 1 309 ? 2.674 5.936 53.019 1.00 25.03 309 ALA B N 1
ATOM 5280 C CA . ALA B 1 309 ? 2.768 6.922 54.121 1.00 25.14 309 ALA B CA 1
ATOM 5281 C C . ALA B 1 309 ? 2.515 8.328 53.570 1.00 24.64 309 ALA B C 1
ATOM 5282 O O . ALA B 1 309 ? 1.770 9.101 54.205 1.00 24.81 309 ALA B O 1
ATOM 5284 N N . ASN B 1 310 ? 3.114 8.635 52.413 1.00 23.67 310 ASN B N 1
ATOM 5285 C CA . ASN B 1 310 ? 3.165 10.014 51.844 1.00 23.23 310 ASN B CA 1
ATOM 5286 C C . ASN B 1 310 ? 1.782 10.423 51.341 1.00 23.57 310 ASN B C 1
ATOM 5287 O O . ASN B 1 310 ? 1.553 11.615 51.186 1.00 23.66 310 ASN B O 1
ATOM 5292 N N . PHE B 1 311 ? 0.896 9.471 51.112 1.00 24.12 311 PHE B N 1
ATOM 5293 C CA . PHE B 1 311 ? -0.463 9.757 50.615 1.00 25.01 311 PHE B CA 1
ATOM 5294 C C . PHE B 1 311 ? -1.479 9.322 51.649 1.00 26.12 311 PHE B C 1
ATOM 5295 O O . PHE B 1 311 ? -2.670 9.219 51.318 1.00 27.04 311 PHE B O 1
ATOM 5303 N N . ASP B 1 312 ? -1.042 9.147 52.895 1.00 27.04 312 ASP B N 1
ATOM 5304 C CA . ASP B 1 312 ? -1.946 8.754 54.012 1.00 28.34 312 ASP B CA 1
ATOM 5305 C C . ASP B 1 312 ? -2.769 9.980 54.397 1.00 28.97 312 ASP B C 1
ATOM 5306 O O . ASP B 1 312 ? -2.194 10.951 54.880 1.00 28.37 312 ASP B O 1
ATOM 5311 N N . PRO B 1 313 ? -4.112 9.972 54.186 1.00 30.10 313 PRO B N 1
ATOM 5312 C CA . PRO B 1 313 ? -4.965 11.150 54.399 1.00 31.01 313 PRO B CA 1
ATOM 5313 C C . PRO B 1 313 ? -5.117 11.587 55.860 1.00 32.04 313 PRO B C 1
ATOM 5314 O O . PRO B 1 313 ? -5.402 12.737 56.100 1.00 32.79 313 PRO B O 1
ATOM 5318 N N . SER B 1 314 ? -4.883 10.661 56.783 1.00 32.31 314 SER B N 1
ATOM 5319 C CA . SER B 1 314 ? -4.825 10.951 58.236 1.00 33.32 314 SER B CA 1
ATOM 5320 C C . SER B 1 314 ? -3.681 11.936 58.488 1.00 32.46 314 SER B C 1
ATOM 5321 O O . SER B 1 314 ? -3.812 12.680 59.407 1.00 33.33 314 SER B O 1
ATOM 5324 N N . VAL B 1 315 ? -2.610 11.957 57.696 1.00 30.87 315 VAL B N 1
ATOM 5325 C CA . VAL B 1 315 ? -1.444 12.861 57.925 1.00 30.20 315 VAL B CA 1
ATOM 5326 C C . VAL B 1 315 ? -1.381 13.952 56.867 1.00 29.80 315 VAL B C 1
ATOM 5327 O O . VAL B 1 315 ? -1.033 15.113 57.208 1.00 29.85 315 VAL B O 1
ATOM 5331 N N . PHE B 1 316 ? -1.614 13.603 55.604 1.00 29.44 316 PHE B N 1
ATOM 5332 C CA . PHE B 1 316 ? -1.600 14.567 54.474 1.00 29.25 316 PHE B CA 1
ATOM 5333 C C . PHE B 1 316 ? -3.000 14.637 53.882 1.00 30.65 316 PHE B C 1
ATOM 5334 O O . PHE B 1 316 ? -3.272 13.952 52.883 1.00 32.49 316 PHE B O 1
ATOM 5342 N N . PRO B 1 317 ? -3.945 15.419 54.452 1.00 33.62 317 PRO B N 1
ATOM 5343 C CA . PRO B 1 317 ? -5.298 15.517 53.900 1.00 35.42 317 PRO B CA 1
ATOM 5344 C C . PRO B 1 317 ? -5.282 16.085 52.472 1.00 37.78 317 PRO B C 1
ATOM 5345 O O . PRO B 1 317 ? -4.363 16.855 52.121 1.00 37.16 317 PRO B O 1
ATOM 5349 N N . ASP B 1 318 ? -6.208 15.590 51.635 1.00 38.95 318 ASP B N 1
ATOM 5350 C CA . ASP B 1 318 ? -6.242 15.858 50.175 1.00 36.70 318 ASP B CA 1
ATOM 5351 C C . ASP B 1 318 ? -4.866 15.487 49.635 1.00 33.82 318 ASP B C 1
ATOM 5352 O O . ASP B 1 318 ? -4.122 16.312 49.115 1.00 32.88 318 ASP B O 1
ATOM 5357 N N . PRO B 1 319 ? -4.474 14.207 49.792 1.00 32.30 319 PRO B N 1
ATOM 5358 C CA . PRO B 1 319 ? -3.097 13.787 49.518 1.00 30.69 319 PRO B CA 1
ATOM 5359 C C . PRO B 1 319 ? -2.677 13.885 48.042 1.00 29.34 319 PRO B C 1
ATOM 5360 O O . PRO B 1 319 ? -1.505 14.009 47.764 1.00 28.14 319 PRO B O 1
ATOM 5364 N N . HIS B 1 320 ? -3.634 13.792 47.120 1.00 30.06 320 HIS B N 1
ATOM 5365 C CA . HIS B 1 320 ? -3.357 13.824 45.659 1.00 30.05 320 HIS B CA 1
ATOM 5366 C C . HIS B 1 320 ? -3.068 15.261 45.202 1.00 30.40 320 HIS B C 1
ATOM 5367 O O . HIS B 1 320 ? -2.506 15.414 44.158 1.00 29.29 320 HIS B O 1
ATOM 5374 N N . ARG B 1 321 ? -3.438 16.272 45.965 1.00 30.99 321 ARG B N 1
ATOM 5375 C CA . ARG B 1 321 ? -3.240 17.691 45.587 1.00 32.29 321 ARG B CA 1
ATOM 5376 C C . ARG B 1 321 ? -1.769 18.086 45.730 1.00 30.29 321 ARG B C 1
ATOM 5377 O O . ARG B 1 321 ? -1.176 17.897 46.783 1.00 29.74 321 ARG B O 1
ATOM 5385 N N . LEU B 1 322 ? -1.215 18.705 44.710 1.00 29.76 322 LEU B N 1
ATOM 5386 C CA . LEU B 1 322 ? 0.128 19.313 44.773 1.00 29.46 322 LEU B CA 1
ATOM 5387 C C . LEU B 1 322 ? -0.049 20.674 45.451 1.00 30.77 322 LEU B C 1
ATOM 5388 O O . LEU B 1 322 ? -0.564 21.603 44.814 1.00 29.71 322 LEU B O 1
ATOM 5393 N N . ASP B 1 323 ? 0.311 20.789 46.722 1.00 31.15 323 ASP B N 1
ATOM 5394 C CA . ASP B 1 323 ? 0.101 22.065 47.449 1.00 33.35 323 ASP B CA 1
ATOM 5395 C C . ASP B 1 323 ? 1.455 22.517 47.989 1.00 32.16 323 ASP B C 1
ATOM 5396 O O . ASP B 1 323 ? 1.911 21.943 48.965 1.00 28.92 323 ASP B O 1
ATOM 5401 N N . PHE B 1 324 ? 2.052 23.543 47.394 1.00 31.45 324 PHE B N 1
ATOM 5402 C CA . PHE B 1 324 ? 3.429 23.949 47.767 1.00 33.08 324 PHE B CA 1
ATOM 5403 C C . PHE B 1 324 ? 3.416 24.584 49.164 1.00 32.50 324 PHE B C 1
ATOM 5404 O O . PHE B 1 324 ? 4.470 24.650 49.741 1.00 36.20 324 PHE B O 1
ATOM 5412 N N . THR B 1 325 ? 2.267 25.018 49.666 1.00 32.54 325 THR B N 1
ATOM 5413 C CA . THR B 1 325 ? 2.138 25.695 50.989 1.00 34.73 325 THR B CA 1
ATOM 5414 C C . THR B 1 325 ? 1.782 24.669 52.073 1.00 32.49 325 THR B C 1
ATOM 5415 O O . THR B 1 325 ? 1.570 25.075 53.220 1.00 32.65 325 THR B O 1
ATOM 5419 N N . ARG B 1 326 ? 1.716 23.383 51.732 1.00 30.79 326 ARG B N 1
ATOM 5420 C CA . ARG B 1 326 ? 1.280 22.321 52.673 1.00 30.19 326 ARG B CA 1
ATOM 5421 C C . ARG B 1 326 ? 2.191 22.392 53.901 1.00 29.74 326 ARG B C 1
ATOM 5422 O O . ARG B 1 326 ? 3.421 22.283 53.750 1.00 28.13 326 ARG B O 1
ATOM 5430 N N . ALA B 1 327 ? 1.599 22.599 55.071 1.00 30.70 327 ALA B N 1
ATOM 5431 C CA . ALA B 1 327 ? 2.338 22.878 56.316 1.00 31.41 327 ALA B CA 1
ATOM 5432 C C . ALA B 1 327 ? 3.350 21.770 56.642 1.00 30.29 327 ALA B C 1
ATOM 5433 O O . ALA B 1 327 ? 4.413 22.116 57.186 1.00 30.39 327 ALA B O 1
ATOM 5435 N N . ASN B 1 328 ? 3.006 20.501 56.430 1.00 28.87 328 ASN B N 1
ATOM 5436 C CA . ASN B 1 328 ? 3.799 19.346 56.924 1.00 29.15 328 ASN B CA 1
ATOM 5437 C C . ASN B 1 328 ? 4.420 18.523 55.775 1.00 28.31 328 ASN B C 1
ATOM 5438 O O . ASN B 1 328 ? 4.717 17.357 56.007 1.00 28.83 328 ASN B O 1
ATOM 5443 N N . SER B 1 329 ? 4.659 19.093 54.583 1.00 28.33 329 SER B N 1
ATOM 5444 C CA . SER B 1 329 ? 5.370 18.406 53.467 1.00 28.24 329 SER B CA 1
ATOM 5445 C C . SER B 1 329 ? 6.663 17.757 53.942 1.00 27.35 329 SER B C 1
ATOM 5446 O O . SER B 1 329 ? 6.938 16.612 53.493 1.00 28.00 329 SER B O 1
ATOM 5449 N N . SER B 1 330 ? 7.393 18.398 54.851 1.00 27.45 330 SER B N 1
ATOM 5450 C CA . SER B 1 330 ? 8.744 17.933 55.241 1.00 27.89 330 SER B CA 1
ATOM 5451 C C . SER B 1 330 ? 8.634 16.668 56.128 1.00 27.88 330 SER B C 1
ATOM 5452 O O . SER B 1 330 ? 9.681 16.122 56.456 1.00 30.24 330 SER B O 1
ATOM 5455 N N . ALA B 1 331 ? 7.425 16.221 56.494 1.00 27.43 331 ALA B N 1
ATOM 5456 C CA . ALA B 1 331 ? 7.219 15.003 57.316 1.00 27.37 331 ALA B CA 1
ATOM 5457 C C . ALA B 1 331 ? 7.100 13.750 56.436 1.00 26.83 331 ALA B C 1
ATOM 5458 O O . ALA B 1 331 ? 6.668 12.703 56.920 1.00 26.94 331 ALA B O 1
ATOM 5460 N N . HIS B 1 332 ? 7.536 13.822 55.184 1.00 26.59 332 HIS B N 1
ATOM 5461 C CA . HIS B 1 332 ? 7.477 12.679 54.225 1.00 25.65 332 HIS B CA 1
ATOM 5462 C C . HIS B 1 332 ? 8.547 11.599 54.545 1.00 24.95 332 HIS B C 1
ATOM 5463 O O . HIS B 1 332 ? 9.539 11.834 55.271 1.00 23.97 332 HIS B O 1
ATOM 5470 N N . PHE B 1 333 ? 8.365 10.416 53.948 1.00 23.69 333 PHE B N 1
ATOM 5471 C CA . PHE B 1 333 ? 9.304 9.271 54.072 1.00 23.82 333 PHE B CA 1
ATOM 5472 C C . PHE B 1 333 ? 10.050 9.004 52.755 1.00 22.83 333 PHE B C 1
ATOM 5473 O O . PHE B 1 333 ? 10.528 7.889 52.614 1.00 22.84 333 PHE B O 1
ATOM 5481 N N . SER B 1 334 ? 10.206 10.006 51.892 1.00 22.11 334 SER B N 1
ATOM 5482 C CA . SER B 1 334 ? 10.876 9.840 50.577 1.00 21.70 334 SER B CA 1
ATOM 5483 C C . SER B 1 334 ? 12.384 9.721 50.768 1.00 21.82 334 SER B C 1
ATOM 5484 O O . SER B 1 334 ? 13.019 9.268 49.810 1.00 22.36 334 SER B O 1
ATOM 5487 N N . PHE B 1 335 ? 12.939 10.065 51.917 1.00 22.45 335 PHE B N 1
ATOM 5488 C CA . PHE B 1 335 ? 14.363 9.795 52.264 1.00 23.29 335 PHE B CA 1
ATOM 5489 C C . PHE B 1 335 ? 14.447 8.677 53.318 1.00 24.08 335 PHE B C 1
ATOM 5490 O O . PHE B 1 335 ? 15.512 8.486 53.925 1.00 24.72 335 PHE B O 1
ATOM 5498 N N . GLY B 1 336 ? 13.347 7.960 53.509 1.00 24.47 336 GLY B N 1
ATOM 5499 C CA . GLY B 1 336 ? 13.266 6.922 54.532 1.00 25.55 336 GLY B CA 1
ATOM 5500 C C . GLY B 1 336 ? 13.162 7.526 55.929 1.00 26.47 336 GLY B C 1
ATOM 5501 O O . GLY B 1 336 ? 12.509 8.602 56.113 1.00 27.28 336 GLY B O 1
ATOM 5502 N N . GLY B 1 337 ? 13.795 6.879 56.906 1.00 26.95 337 GLY B N 1
ATOM 5503 C CA . GLY B 1 337 ? 13.652 7.240 58.315 1.00 27.69 337 GLY B CA 1
ATOM 5504 C C . GLY B 1 337 ? 14.487 6.330 59.204 1.00 28.68 337 GLY B C 1
ATOM 5505 O O . GLY B 1 337 ? 15.044 5.321 58.717 1.00 28.56 337 GLY B O 1
ATOM 5506 N N . GLY B 1 338 ? 14.614 6.725 60.451 1.00 29.22 338 GLY B N 1
ATOM 5507 C CA . GLY B 1 338 ? 15.435 6.076 61.483 1.00 30.76 338 GLY B CA 1
ATOM 5508 C C . GLY B 1 338 ? 16.881 5.868 61.055 1.00 30.65 338 GLY B C 1
ATOM 5509 O O . GLY B 1 338 ? 17.458 6.730 60.421 1.00 29.50 338 GLY B O 1
ATOM 5510 N N . SER B 1 339 ? 17.431 4.716 61.406 1.00 31.43 339 SER B N 1
ATOM 5511 C CA . SER B 1 339 ? 18.881 4.398 61.333 1.00 32.01 339 SER B CA 1
ATOM 5512 C C . SER B 1 339 ? 19.370 4.515 59.891 1.00 30.60 339 SER B C 1
ATOM 5513 O O . SER B 1 339 ? 20.480 4.949 59.709 1.00 30.47 339 SER B O 1
ATOM 5516 N N . HIS B 1 340 ? 18.546 4.148 58.927 1.00 30.03 340 HIS B N 1
ATOM 5517 C CA . HIS B 1 340 ? 18.937 4.129 57.490 1.00 29.35 340 HIS B CA 1
ATOM 5518 C C . HIS B 1 340 ? 18.361 5.324 56.734 1.00 28.35 340 HIS B C 1
ATOM 5519 O O . HIS B 1 340 ? 18.326 5.248 55.512 1.00 26.77 340 HIS B O 1
ATOM 5526 N N . TYR B 1 341 ? 17.997 6.401 57.417 1.00 28.14 341 TYR B N 1
ATOM 5527 C CA . TYR B 1 341 ? 17.615 7.692 56.787 1.00 27.91 341 TYR B CA 1
ATOM 5528 C C . TYR B 1 341 ? 18.706 8.092 55.798 1.00 26.70 341 TYR B C 1
ATOM 5529 O O . TYR B 1 341 ? 19.881 8.023 56.141 1.00 26.89 341 TYR B O 1
ATOM 5538 N N . CYS B 1 342 ? 18.337 8.483 54.586 1.00 26.17 342 CYS B N 1
ATOM 5539 C CA . CYS B 1 342 ? 19.316 8.913 53.583 1.00 25.51 342 CYS B CA 1
ATOM 5540 C C . CYS B 1 342 ? 20.381 9.816 54.192 1.00 26.35 342 CYS B C 1
ATOM 5541 O O . CYS B 1 342 ? 20.093 10.857 54.758 1.00 25.65 342 CYS B O 1
ATOM 5544 N N . PRO B 1 343 ? 21.665 9.453 54.082 1.00 26.76 343 PRO B N 1
ATOM 5545 C CA . PRO B 1 343 ? 22.747 10.287 54.585 1.00 27.27 343 PRO B CA 1
ATOM 5546 C C . PRO B 1 343 ? 23.015 11.521 53.717 1.00 26.95 343 PRO B C 1
ATOM 5547 O O . PRO B 1 343 ? 23.688 12.417 54.167 1.00 26.82 343 PRO B O 1
ATOM 5551 N N . ALA B 1 344 ? 22.498 11.529 52.483 1.00 26.08 344 ALA B N 1
ATOM 5552 C CA . ALA B 1 344 ? 22.788 12.570 51.473 1.00 25.92 344 ALA B CA 1
ATOM 5553 C C . ALA B 1 344 ? 21.564 13.472 51.285 1.00 25.68 344 ALA B C 1
ATOM 5554 O O . ALA B 1 344 ? 21.459 14.084 50.206 1.00 24.68 344 ALA B O 1
ATOM 5556 N N . THR B 1 345 ? 20.690 13.649 52.294 1.00 25.69 345 THR B N 1
ATOM 5557 C CA . THR B 1 345 ? 19.470 14.470 52.058 1.00 25.32 345 THR B CA 1
ATOM 5558 C C . THR B 1 345 ? 19.875 15.916 51.727 1.00 25.23 345 THR B C 1
ATOM 5559 O O . THR B 1 345 ? 19.201 16.467 50.829 1.00 25.33 345 THR B O 1
ATOM 5563 N N . ALA B 1 346 ? 20.919 16.479 52.368 1.00 25.34 346 ALA B N 1
ATOM 5564 C CA . ALA B 1 346 ? 21.365 17.877 52.158 1.00 25.64 346 ALA B CA 1
ATOM 5565 C C . ALA B 1 346 ? 21.745 18.022 50.687 1.00 25.39 346 ALA B C 1
ATOM 5566 O O . ALA B 1 346 ? 21.305 18.986 50.030 1.00 24.92 346 ALA B O 1
ATOM 5568 N N . LEU B 1 347 ? 22.508 17.055 50.197 1.00 25.73 347 LEU B N 1
ATOM 5569 C CA . LEU B 1 347 ? 22.994 17.102 48.793 1.00 25.67 347 LEU B CA 1
ATOM 5570 C C . LEU B 1 347 ? 21.837 16.844 47.840 1.00 25.24 347 LEU B C 1
ATOM 5571 O O . LEU B 1 347 ? 21.710 17.587 46.834 1.00 24.11 347 LEU B O 1
ATOM 5576 N N . GLY B 1 348 ? 21.014 15.848 48.123 1.00 24.48 348 GLY B N 1
ATOM 5577 C CA . GLY B 1 348 ? 19.846 15.547 47.270 1.00 24.54 348 GLY B CA 1
ATOM 5578 C C . GLY B 1 348 ? 18.944 16.759 47.130 1.00 25.63 348 GLY B C 1
ATOM 5579 O O . GLY B 1 348 ? 18.562 17.086 46.013 1.00 23.28 348 GLY B O 1
ATOM 5580 N N . LYS B 1 349 ? 18.628 17.442 48.234 1.00 24.82 349 LYS B N 1
ATOM 5581 C CA . LYS B 1 349 ? 17.706 18.610 48.172 1.00 27.15 349 LYS B CA 1
ATOM 5582 C C . LYS B 1 349 ? 18.387 19.794 47.456 1.00 26.00 349 LYS B C 1
ATOM 5583 O O . LYS B 1 349 ? 17.711 20.523 46.683 1.00 24.74 349 LYS B O 1
ATOM 5589 N N . LYS B 1 350 ? 19.682 19.988 47.665 1.00 26.34 350 LYS B N 1
ATOM 5590 C CA . LYS B 1 350 ? 20.348 21.160 47.063 1.00 27.38 350 LYS B CA 1
ATOM 5591 C C . LYS B 1 350 ? 20.426 20.946 45.552 1.00 26.25 350 LYS B C 1
ATOM 5592 O O . LYS B 1 350 ? 20.105 21.854 44.766 1.00 24.34 350 LYS B O 1
ATOM 5598 N N . HIS B 1 351 ? 20.771 19.746 45.151 1.00 25.30 351 HIS B N 1
ATOM 5599 C CA . HIS B 1 351 ? 20.861 19.356 43.725 1.00 24.63 351 HIS B CA 1
ATOM 5600 C C . HIS B 1 351 ? 19.502 19.530 43.041 1.00 24.59 351 HIS B C 1
ATOM 5601 O O . HIS B 1 351 ? 19.440 20.124 41.925 1.00 23.45 351 HIS B O 1
ATOM 5608 N N . ALA B 1 352 ? 18.413 19.101 43.676 1.00 23.63 352 ALA B N 1
ATOM 5609 C CA . ALA B 1 352 ? 17.052 19.303 43.138 1.00 24.74 352 ALA B CA 1
ATOM 5610 C C . ALA B 1 352 ? 16.685 20.787 43.075 1.00 25.45 352 ALA B C 1
ATOM 5611 O O . ALA B 1 352 ? 16.091 21.210 42.057 1.00 26.32 352 ALA B O 1
ATOM 5613 N N . GLU B 1 353 ? 16.991 21.574 44.099 1.00 26.51 353 GLU B N 1
ATOM 5614 C CA . GLU B 1 353 ? 16.628 23.020 44.097 1.00 28.48 353 GLU B CA 1
ATOM 5615 C C . GLU B 1 353 ? 17.354 23.698 42.934 1.00 26.84 353 GLU B C 1
ATOM 5616 O O . GLU B 1 353 ? 16.678 24.386 42.147 1.00 26.43 353 GLU B O 1
ATOM 5622 N N . ILE B 1 354 ? 18.656 23.452 42.814 1.00 25.10 354 ILE B N 1
ATOM 5623 C CA . ILE B 1 354 ? 19.504 24.003 41.727 1.00 24.60 354 ILE B CA 1
ATOM 5624 C C . ILE B 1 354 ? 18.968 23.605 40.347 1.00 23.96 354 ILE B C 1
ATOM 5625 O O . ILE B 1 354 ? 18.732 24.527 39.539 1.00 23.83 354 ILE B O 1
ATOM 5630 N N . GLY B 1 355 ? 18.808 22.312 40.079 1.00 23.24 355 GLY B N 1
ATOM 5631 C CA . GLY B 1 355 ? 18.383 21.787 38.776 1.00 23.01 355 GLY B CA 1
ATOM 5632 C C . GLY B 1 355 ? 16.977 22.208 38.429 1.00 22.62 355 GLY B C 1
ATOM 5633 O O . GLY B 1 355 ? 16.823 22.687 37.320 1.00 23.92 355 GLY B O 1
ATOM 5634 N N . LEU B 1 356 ? 15.990 22.084 39.323 1.00 22.00 356 LEU B N 1
ATOM 5635 C CA . LEU B 1 356 ? 14.600 22.496 38.994 1.00 22.43 356 LEU B CA 1
ATOM 5636 C C . LEU B 1 356 ? 14.575 24.000 38.745 1.00 22.50 356 LEU B C 1
ATOM 5637 O O . LEU B 1 356 ? 13.804 24.440 37.848 1.00 22.71 356 LEU B O 1
ATOM 5642 N N . ARG B 1 357 ? 15.322 24.782 39.523 1.00 22.08 357 ARG B N 1
ATOM 5643 C CA . ARG B 1 357 ? 15.290 26.256 39.337 1.00 22.65 357 ARG B CA 1
ATOM 5644 C C . ARG B 1 357 ? 15.875 26.597 37.957 1.00 22.53 357 ARG B C 1
ATOM 5645 O O . ARG B 1 357 ? 15.288 27.459 37.277 1.00 22.80 357 ARG B O 1
ATOM 5653 N N . ALA B 1 358 ? 17.005 25.999 37.574 1.00 22.56 358 ALA B N 1
ATOM 5654 C CA . ALA B 1 358 ? 17.660 26.250 36.261 1.00 22.70 358 ALA B CA 1
ATOM 5655 C C . ALA B 1 358 ? 16.669 26.012 35.102 1.00 23.19 358 ALA B C 1
ATOM 5656 O O . ALA B 1 358 ? 16.596 26.845 34.142 1.00 23.34 358 ALA B O 1
ATOM 5658 N N . VAL B 1 359 ? 15.913 24.937 35.174 1.00 22.98 359 VAL B N 1
ATOM 5659 C CA . VAL B 1 359 ? 14.882 24.611 34.169 1.00 23.23 359 VAL B CA 1
ATOM 5660 C C . VAL B 1 359 ? 13.747 25.642 34.223 1.00 24.05 359 VAL B C 1
ATOM 5661 O O . VAL B 1 359 ? 13.475 26.279 33.171 1.00 24.25 359 VAL B O 1
ATOM 5665 N N . LEU B 1 360 ? 13.088 25.832 35.379 1.00 23.81 360 LEU B N 1
ATOM 5666 C CA . LEU B 1 360 ? 11.867 26.678 35.400 1.00 24.71 360 LEU B CA 1
ATOM 5667 C C . LEU B 1 360 ? 12.224 28.137 35.072 1.00 25.08 360 LEU B C 1
ATOM 5668 O O . LEU B 1 360 ? 11.356 28.847 34.510 1.00 26.03 360 LEU B O 1
ATOM 5673 N N . ALA B 1 361 ? 13.432 28.612 35.389 1.00 24.66 361 ALA B N 1
ATOM 5674 C CA . ALA B 1 361 ? 13.792 30.035 35.193 1.00 25.74 361 ALA B CA 1
ATOM 5675 C C . ALA B 1 361 ? 13.946 30.314 33.687 1.00 26.34 361 ALA B C 1
ATOM 5676 O O . ALA B 1 361 ? 13.784 31.469 33.287 1.00 26.65 361 ALA B O 1
ATOM 5678 N N . ALA B 1 362 ? 14.395 29.335 32.927 1.00 25.96 362 ALA B N 1
ATOM 5679 C CA . ALA B 1 362 ? 14.905 29.603 31.559 1.00 27.57 362 ALA B CA 1
ATOM 5680 C C . ALA B 1 362 ? 13.951 29.017 30.496 1.00 27.67 362 ALA B C 1
ATOM 5681 O O . ALA B 1 362 ? 14.044 29.463 29.329 1.00 28.19 362 ALA B O 1
ATOM 5683 N N . MET B 1 363 ? 13.019 28.143 30.867 1.00 27.26 363 MET B N 1
ATOM 5684 C CA . MET B 1 363 ? 12.097 27.507 29.879 1.00 28.29 363 MET B CA 1
ATOM 5685 C C . MET B 1 363 ? 10.664 27.856 30.260 1.00 29.05 363 MET B C 1
ATOM 5686 O O . MET B 1 363 ? 10.035 27.187 31.082 1.00 26.33 363 MET B O 1
ATOM 5691 N N . PRO B 1 364 ? 10.185 29.024 29.776 1.00 30.16 364 PRO B N 1
ATOM 5692 C CA . PRO B 1 364 ? 8.886 29.554 30.163 1.00 31.42 364 PRO B CA 1
ATOM 5693 C C . PRO B 1 364 ? 7.755 28.700 29.595 1.00 31.40 364 PRO B C 1
ATOM 5694 O O . PRO B 1 364 ? 7.897 28.235 28.471 1.00 30.77 364 PRO B O 1
ATOM 5698 N N . ARG B 1 365 ? 6.710 28.489 30.398 1.00 31.61 365 ARG B N 1
ATOM 5699 C CA . ARG B 1 365 ? 5.520 27.672 30.031 1.00 32.75 365 ARG B CA 1
ATOM 5700 C C . ARG B 1 365 ? 6.004 26.269 29.622 1.00 29.71 365 ARG B C 1
ATOM 5701 O O . ARG B 1 365 ? 5.706 25.838 28.505 1.00 28.15 365 ARG B O 1
ATOM 5709 N N . LEU B 1 366 ? 6.800 25.625 30.474 1.00 28.25 366 LEU B N 1
ATOM 5710 C CA . LEU B 1 366 ? 7.271 24.230 30.257 1.00 27.61 366 LEU B CA 1
ATOM 5711 C C . LEU B 1 366 ? 6.039 23.336 30.164 1.00 26.95 366 LEU B C 1
ATOM 5712 O O . LEU B 1 366 ? 5.150 23.384 31.071 1.00 25.96 366 LEU B O 1
ATOM 5717 N N . ARG B 1 367 ? 5.943 22.550 29.109 1.00 25.95 367 ARG B N 1
ATOM 5718 C CA . ARG B 1 367 ? 4.781 21.672 28.883 1.00 26.40 367 ARG B CA 1
ATOM 5719 C C . ARG B 1 367 ? 5.289 20.329 28.380 1.00 26.00 367 ARG B C 1
ATOM 5720 O O . ARG B 1 367 ? 6.342 20.284 27.703 1.00 24.75 367 ARG B O 1
ATOM 5728 N N . LEU B 1 368 ? 4.569 19.276 28.739 1.00 26.26 368 LEU B N 1
ATOM 5729 C CA . LEU B 1 368 ? 4.721 17.943 28.113 1.00 26.79 368 LEU B CA 1
ATOM 5730 C C . LEU B 1 368 ? 4.440 18.093 26.617 1.00 26.32 368 LEU B C 1
ATOM 5731 O O . LEU B 1 368 ? 3.441 18.725 26.247 1.00 26.01 368 LEU B O 1
ATOM 5736 N N . ALA B 1 369 ? 5.339 17.588 25.796 1.00 25.77 369 ALA B N 1
ATOM 5737 C CA . ALA B 1 369 ? 5.215 17.717 24.311 1.00 26.55 369 ALA B CA 1
ATOM 5738 C C . ALA B 1 369 ? 4.409 16.560 23.685 1.00 26.54 369 ALA B C 1
ATOM 5739 O O . ALA B 1 369 ? 4.220 16.563 22.421 1.00 27.91 369 ALA B O 1
ATOM 5741 N N . VAL B 1 370 ? 4.032 15.569 24.483 1.00 26.05 370 VAL B N 1
ATOM 5742 C CA . VAL B 1 370 ? 3.212 14.383 24.085 1.00 27.02 370 VAL B CA 1
ATOM 5743 C C . VAL B 1 370 ? 2.084 14.219 25.099 1.00 27.21 370 VAL B C 1
ATOM 5744 O O . VAL B 1 370 ? 2.221 14.678 26.217 1.00 26.88 370 VAL B O 1
ATOM 5748 N N . PRO B 1 371 ? 0.944 13.595 24.735 1.00 28.04 371 PRO B N 1
ATOM 5749 C CA . PRO B 1 371 ? -0.088 13.215 25.685 1.00 28.35 371 PRO B CA 1
ATOM 5750 C C . PRO B 1 371 ? 0.566 12.307 26.731 1.00 27.54 371 PRO B C 1
ATOM 5751 O O . PRO B 1 371 ? 1.425 11.517 26.426 1.00 26.89 371 PRO B O 1
ATOM 5755 N N . VAL B 1 372 ? 0.245 12.538 28.000 1.00 27.48 372 VAL B N 1
ATOM 5756 C CA . VAL B 1 372 ? 0.881 11.792 29.114 1.00 27.01 372 VAL B CA 1
ATOM 5757 C C . VAL B 1 372 ? 0.736 10.264 28.886 1.00 26.97 372 VAL B C 1
ATOM 5758 O O . VAL B 1 372 ? 1.683 9.537 29.253 1.00 26.40 372 VAL B O 1
ATOM 5762 N N . GLU B 1 373 ? -0.360 9.782 28.282 1.00 27.95 373 GLU B N 1
ATOM 5763 C CA . GLU B 1 373 ? -0.569 8.352 27.873 1.00 30.06 373 GLU B CA 1
ATOM 5764 C C . GLU B 1 373 ? 0.574 7.819 26.991 1.00 27.82 373 GLU B C 1
ATOM 5765 O O . GLU B 1 373 ? 0.757 6.631 26.962 1.00 27.02 373 GLU B O 1
ATOM 5771 N N . GLN B 1 374 ? 1.315 8.684 26.314 1.00 26.41 374 GLN B N 1
ATOM 5772 C CA . GLN B 1 374 ? 2.369 8.319 25.333 1.00 26.09 374 GLN B CA 1
ATOM 5773 C C . GLN B 1 374 ? 3.714 8.183 26.011 1.00 25.05 374 GLN B C 1
ATOM 5774 O O . GLN B 1 374 ? 4.660 7.818 25.341 1.00 25.03 374 GLN B O 1
ATOM 5780 N N . LEU B 1 375 ? 3.829 8.502 27.299 1.00 23.88 375 LEU B N 1
ATOM 5781 C CA . LEU B 1 375 ? 5.070 8.187 28.048 1.00 23.20 375 LEU B CA 1
ATOM 5782 C C . LEU B 1 375 ? 5.237 6.666 28.150 1.00 22.75 375 LEU B C 1
ATOM 5783 O O . LEU B 1 375 ? 4.218 5.968 28.280 1.00 23.69 375 LEU B O 1
ATOM 5788 N N . VAL B 1 376 ? 6.487 6.209 28.034 1.00 22.02 376 VAL B N 1
ATOM 5789 C CA . VAL B 1 376 ? 6.888 4.771 28.129 1.00 22.06 376 VAL B CA 1
ATOM 5790 C C . VAL B 1 376 ? 7.507 4.541 29.506 1.00 21.46 376 VAL B C 1
ATOM 5791 O O . VAL B 1 376 ? 8.608 5.047 29.776 1.00 21.02 376 VAL B O 1
ATOM 5795 N N . TRP B 1 377 ? 6.772 3.849 30.359 1.00 21.85 377 TRP B N 1
ATOM 5796 C CA . TRP B 1 377 ? 7.212 3.573 31.741 1.00 22.14 377 TRP B CA 1
ATOM 5797 C C . TRP B 1 377 ? 8.195 2.413 31.791 1.00 22.08 377 TRP B C 1
ATOM 5798 O O . TRP B 1 377 ? 7.856 1.277 31.322 1.00 24.01 377 TRP B O 1
ATOM 5809 N N . ARG B 1 378 ? 9.358 2.646 32.380 1.00 22.02 378 ARG B N 1
ATOM 5810 C CA . ARG B 1 378 ? 10.320 1.544 32.585 1.00 22.69 378 ARG B CA 1
ATOM 5811 C C . ARG B 1 378 ? 9.690 0.484 33.508 1.00 23.29 378 ARG B C 1
ATOM 5812 O O . ARG B 1 378 ? 9.156 0.844 34.568 1.00 24.78 378 ARG B O 1
ATOM 5820 N N . THR B 1 379 ? 9.731 -0.782 33.116 1.00 23.08 379 THR B N 1
ATOM 5821 C CA . THR B 1 379 ? 9.177 -1.907 33.908 1.00 23.75 379 THR B CA 1
ATOM 5822 C C . THR B 1 379 ? 10.344 -2.646 34.559 1.00 23.20 379 THR B C 1
ATOM 5823 O O . THR B 1 379 ? 11.496 -2.454 34.111 1.00 23.00 379 THR B O 1
ATOM 5827 N N . GLY B 1 380 ? 10.048 -3.378 35.638 1.00 23.16 380 GLY B N 1
ATOM 5828 C CA . GLY B 1 380 ? 10.968 -4.342 36.259 1.00 23.31 380 GLY B CA 1
ATOM 5829 C C . GLY B 1 380 ? 12.147 -3.644 36.912 1.00 22.37 380 GLY B C 1
ATOM 5830 O O . GLY B 1 380 ? 13.278 -4.146 36.773 1.00 22.15 380 GLY B O 1
ATOM 5831 N N . PHE B 1 381 ? 11.940 -2.428 37.416 1.00 21.77 381 PHE B N 1
ATOM 5832 C CA . PHE B 1 381 ? 13.050 -1.508 37.783 1.00 21.59 381 PHE B CA 1
ATOM 5833 C C . PHE B 1 381 ? 12.817 -0.944 39.195 1.00 21.66 381 PHE B C 1
ATOM 5834 O O . PHE B 1 381 ? 11.666 -0.785 39.571 1.00 21.32 381 PHE B O 1
ATOM 5842 N N . MET B 1 382 ? 13.871 -0.641 39.921 1.00 22.38 382 MET B N 1
ATOM 5843 C CA . MET B 1 382 ? 13.721 -0.151 41.321 1.00 24.15 382 MET B CA 1
ATOM 5844 C C . MET B 1 382 ? 12.938 1.183 41.345 1.00 24.25 382 MET B C 1
ATOM 5845 O O . MET B 1 382 ? 12.248 1.496 42.365 1.00 23.72 382 MET B O 1
ATOM 5850 N N . LYS B 1 383 ? 13.007 1.986 40.287 1.00 22.75 383 LYS B N 1
ATOM 5851 C CA . LYS B 1 383 ? 12.347 3.319 40.256 1.00 24.03 383 LYS B CA 1
ATOM 5852 C C . LYS B 1 383 ? 11.279 3.322 39.181 1.00 23.71 383 LYS B C 1
ATOM 5853 O O . LYS B 1 383 ? 11.500 2.618 38.136 1.00 23.32 383 LYS B O 1
ATOM 5859 N N . ARG B 1 384 ? 10.192 4.064 39.372 1.00 22.78 384 ARG B N 1
ATOM 5860 C CA . ARG B 1 384 ? 9.353 4.457 38.211 1.00 22.64 384 ARG B CA 1
ATOM 5861 C C . ARG B 1 384 ? 10.035 5.592 37.453 1.00 23.20 384 ARG B C 1
ATOM 5862 O O . ARG B 1 384 ? 10.555 6.522 38.057 1.00 21.03 384 ARG B O 1
ATOM 5870 N N . LEU B 1 385 ? 10.078 5.500 36.122 1.00 22.97 385 LEU B N 1
ATOM 5871 C CA . LEU B 1 385 ? 10.927 6.415 35.329 1.00 25.87 385 LEU B CA 1
ATOM 5872 C C . LEU B 1 385 ? 10.368 6.378 33.911 1.00 22.56 385 LEU B C 1
ATOM 5873 O O . LEU B 1 385 ? 10.062 5.296 33.433 1.00 21.54 385 LEU B O 1
ATOM 5878 N N . PRO B 1 386 ? 10.045 7.511 33.243 1.00 21.59 386 PRO B N 1
ATOM 5879 C CA . PRO B 1 386 ? 9.683 7.417 31.829 1.00 21.68 386 PRO B CA 1
ATOM 5880 C C . PRO B 1 386 ? 10.976 7.219 31.030 1.00 21.62 386 PRO B C 1
ATOM 5881 O O . PRO B 1 386 ? 12.010 7.806 31.373 1.00 21.17 386 PRO B O 1
ATOM 5885 N N . GLU B 1 387 ? 10.914 6.473 29.923 1.00 21.61 387 GLU B N 1
ATOM 5886 C CA . GLU B 1 387 ? 12.168 6.183 29.186 1.00 22.00 387 GLU B CA 1
ATOM 5887 C C . GLU B 1 387 ? 12.646 7.488 28.495 1.00 22.18 387 GLU B C 1
ATOM 5888 O O . GLU B 1 387 ? 13.854 7.732 28.428 1.00 22.73 387 GLU B O 1
ATOM 5894 N N . ARG B 1 388 ? 11.694 8.289 28.024 1.00 22.12 388 ARG B N 1
ATOM 5895 C CA . ARG B 1 388 ? 11.936 9.665 27.491 1.00 23.08 388 ARG B CA 1
ATOM 5896 C C . ARG B 1 388 ? 10.914 10.602 28.124 1.00 22.66 388 ARG B C 1
ATOM 5897 O O . ARG B 1 388 ? 9.822 10.152 28.459 1.00 24.12 388 ARG B O 1
ATOM 5905 N N . LEU B 1 389 ? 11.263 11.861 28.279 1.00 22.73 389 LEU B N 1
ATOM 5906 C CA . LEU B 1 389 ? 10.366 12.901 28.816 1.00 23.19 389 LEU B CA 1
ATOM 5907 C C . LEU B 1 389 ? 10.430 14.112 27.894 1.00 22.55 389 LEU B C 1
ATOM 5908 O O . LEU B 1 389 ? 11.214 15.039 28.095 1.00 22.98 389 LEU B O 1
ATOM 5913 N N . PRO B 1 390 ? 9.655 14.039 26.801 1.00 22.81 390 PRO B N 1
ATOM 5914 C CA . PRO B 1 390 ? 9.610 15.058 25.770 1.00 22.92 390 PRO B CA 1
ATOM 5915 C C . PRO B 1 390 ? 8.890 16.299 26.294 1.00 23.00 390 PRO B C 1
ATOM 5916 O O . PRO B 1 390 ? 7.708 16.189 26.708 1.00 23.29 390 PRO B O 1
ATOM 5920 N N . VAL B 1 391 ? 9.574 17.437 26.207 1.00 22.69 391 VAL B N 1
ATOM 5921 C CA . VAL B 1 391 ? 9.004 18.730 26.631 1.00 23.24 391 VAL B CA 1
ATOM 5922 C C . VAL B 1 391 ? 9.167 19.793 25.546 1.00 24.04 391 VAL B C 1
ATOM 5923 O O . VAL B 1 391 ? 10.044 19.694 24.647 1.00 24.78 391 VAL B O 1
ATOM 5927 N N . MET B 1 392 ? 8.321 20.794 25.670 1.00 25.11 392 MET B N 1
ATOM 5928 C CA . MET B 1 392 ? 8.311 22.012 24.841 1.00 26.25 392 MET B CA 1
ATOM 5929 C C . MET B 1 392 ? 8.087 23.202 25.787 1.00 26.60 392 MET B C 1
ATOM 5930 O O . MET B 1 392 ? 7.705 22.984 26.929 1.00 25.96 392 MET B O 1
ATOM 5935 N N . TRP B 1 393 ? 8.304 24.411 25.310 1.00 27.57 393 TRP B N 1
ATOM 5936 C CA . TRP B 1 393 ? 8.229 25.638 26.127 1.00 28.23 393 TRP B CA 1
ATOM 5937 C C . TRP B 1 393 ? 7.964 26.805 25.195 1.00 30.21 393 TRP B C 1
ATOM 5938 O O . TRP B 1 393 ? 8.069 26.597 23.997 1.00 30.73 393 TRP B O 1
ATOM 5949 N N . GLY B 1 394 ? 7.668 27.980 25.733 1.00 33.67 394 GLY B N 1
ATOM 5950 C CA . GLY B 1 394 ? 7.415 29.226 24.971 1.00 36.60 394 GLY B CA 1
ATOM 5951 C C . GLY B 1 394 ? 5.937 29.377 24.626 1.00 43.90 394 GLY B C 1
ATOM 5952 O O . GLY B 1 394 ? 5.099 28.658 25.176 1.00 46.23 394 GLY B O 1
ATOM 5953 N N . SER B 1 395 ? 5.590 30.304 23.741 1.00 55.82 395 SER B N 1
ATOM 5954 C CA . SER B 1 395 ? 4.218 30.435 23.176 1.00 62.29 395 SER B CA 1
ATOM 5955 C C . SER B 1 395 ? 4.144 29.647 21.860 1.00 63.61 395 SER B C 1
ATOM 5956 O O . SER B 1 395 ? 5.110 29.707 21.092 1.00 60.52 395 SER B O 1
#

Organism: NCBI:txid68223

Sequence (777 aa):
ILDFPFTWDGTHLPAQIGELAPVVKVRTIAGAEAWLVSSYELVKQVLEDDRFSLKNTSDPGVPRQYALTIPPEVVNNMGNITGAGLRKAVMKAINPKAPGLQEWMEEHAAELVERMLKHGAPVDIRSSMFTDPFSEAMHCQILGIPHEAAPLLSSESLPIAFMNSPREIPAARLNWDRDIAYMTARLDDTEQGLIGDLAKLRGTEGYEHVSDEMFATVGVTLFGAGVISTAGFLAMALVTLLTHPEEADHLADHPELMPQAVDELLRINLSIGDGLPRLAMEDMTLGEVEVKKGELVLVLPEGANFDPSVFPDPHRLDFTRANSSAHFSFGGGSHYCPATALGKKHAEIGLRAVLAAMPRLRLAVPVEQLVWRTGFMKRLPERLPVMWGSGILDFPFTWDGTHLPAQIGELAPVVKVRTIAGAEAWLVSSYELVKQVLEDDRFSLKNTSDPGVPRQYALTIPPEVVNNMGNITGAGLRKAVMKAINPKAPGLQEWMEEHAAELVERMMLKHGAPVDIRSMMFTDPFSEAMMHCQILGIPHEAAPLLSESLPIAFMNSPREIPAARLNWDRDIAYMTARLDDTEQGLIGDLAKLRGTEGYEHVSDEMFATVGVTLFGAGVISTAGFLAMALVTLLTHPEEADHLADHPELMPQAVDELLRINLSIGDGLPRLAMEDMTLGEVEVKKGELVLVLPEGANFDPSVFPDPHRLDFTRANSSAHFSFGGGSHYCPATALGKKHAEIGLRAVLAAMPRLRLAVPVEQLVWRTGFMKRLPERLPVMWGS

Solvent-accessible surface area: 31202 Å² total; per-residue (Å²): 182,64,74,11,27,32,42,50,56,2,29,125,19,5,88,72,14,68,152,34,53,64,13,32,73,2,105,6,44,45,52,20,119,1,37,1,0,9,24,28,69,20,0,88,79,0,4,102,31,91,110,6,12,33,104,19,2,11,51,137,88,28,42,50,8,32,17,50,22,56,19,67,106,14,29,34,28,50,36,63,4,71,63,6,39,1,105,111,11,2,65,129,14,15,68,9,154,30,138,49,10,53,121,50,0,89,122,31,0,53,90,3,3,98,121,0,58,140,52,21,24,6,4,31,0,18,70,49,0,0,32,31,0,0,30,9,0,8,0,68,19,3,11,5,66,62,142,12,6,84,95,9,16,94,7,14,28,14,30,39,15,2,0,50,120,142,4,56,0,8,128,67,13,27,69,72,18,21,61,60,0,40,43,38,5,112,99,18,79,124,33,3,0,1,32,0,24,135,44,67,78,62,122,47,46,131,103,12,52,62,115,73,0,0,19,5,0,16,16,30,5,7,53,18,5,13,49,18,7,2,20,1,0,3,0,0,5,14,0,12,51,50,45,76,58,4,27,90,1,32,111,67,65,120,25,1,57,84,0,0,23,0,0,8,0,11,12,16,7,32,3,6,0,40,28,11,8,0,77,72,105,21,87,0,40,141,26,122,1,63,134,28,53,2,0,0,0,3,2,7,4,0,2,15,21,90,100,42,0,91,84,17,107,130,7,29,14,84,24,112,54,5,80,39,20,13,26,32,12,8,38,79,75,111,36,58,28,23,56,5,14,62,51,2,1,11,14,0,0,86,20,0,10,90,32,1,41,150,4,65,26,0,5,35,54,155,15,10,6,28,13,50,10,1,38,21,8,6,0,14,56,0,10,0,48,40,36,112,117,140,64,71,9,26,37,42,48,60,2,40,118,16,5,89,76,14,67,153,32,51,69,12,35,58,0,109,6,39,40,49,23,104,2,39,1,0,9,18,30,125,7,0,88,74,0,6,97,30,93,112,5,16,57,92,31,12,30,50,115,88,29,46,58,12,39,14,69,29,52,9,93,102,10,23,101,76,66,62,58,37,70,45,93,21,7,63,81,7,21,92,129,12,10,71,15,154,27,141,51,6,59,97,39,0,91,103,27,0,51,92,2,2,105,126,0,60,147,48,21,22,10,6,35,0,18,69,52,0,0,27,31,0,0,28,9,0,6,0,67,10,0,26,6,67,64,143,3,10,86,93,6,14,92,5,14,25,15,29,43,15,2,0,48,173,116,6,41,0,6,93,66,10,23,68,75,12,16,63,44,0,39,44,38,5,107,96,18,93,63,32,1,0,1,29,0,23,148,34,68,80,54,162,33,26,140,90,11,55,52,89,17,0,0,3,15,0,17,41,36,4,5,49,18,5,13,52,17,6,1,20,1,0,2,0,0,5,14,0,11,47,49,51,102,60,3,41,90,0,22,109,62,64,113,32,9,77,90,0,1,36,0,0,8,0,11,11,13,7,36,5,10,0,42,31,13,5,0,67,82,103,16,84,0,36,186,25,119,2,61,136,26,53,3,0,0,0,5,2,9,4,0,2,13,19,86,97,44,0,89,77,16,111,141,10,45,15,98,29,110,51,5,80,40,22,13,25,32,12,8,38,73,95,108,40,89,26,18,53,4,15,72,68,1,1,43,23,0,1,78,20,0,7,60,35,2,78,132,8,41,27,0,4,12,45,86,7,7,9,31,13,60,11,1,37,18,10,5,0,14,57,0,10,0,40,46,26,160

B-factor: mean 33.58, std 11.92, range [15.07, 129.1]

Nearest PDB structures (foldseek):
  8q6y-assembly1_A  TM=1.003E+00  e=1.309E-65  Streptomyces katrae
  3cxy-assembly1_A-2  TM=9.880E-01  e=4.485E-45  unclassified
  3cxx-assembly1_A-2  TM=9.873E-01  e=1.866E-44  Mycobacterium tuberculosis H37Rv
  1n4g-assembly1_A  TM=9.828E-01  e=1.409E-42  Mycobacterium tuberculosis
  8yza-assembly1_A  TM=9.719E-01  e=4.975E-41  Kitasatospora mediocidica KCTC 9733

Secondary structure (DSSP, 8-state):
--BS---S--SS--TTGGG--SEEEEE-TTS-EEEEE-SHHHHHHHHT-TTEESGGGGSTT---SS--SS-GGGGGHHHHHHHTT-HHHHHHHT-TTSTTHHHHHHHHHHHHHHHHHHH-SSEEHIIIIIHHHHHHHHHHHHT--GGGHHHHHHTHHHHTB--SS--HHHHHHHHHHHHHHHHHTTT--SHHHHHHHHHTTSTT-TT--HHHHHHHHHHHHHHHHHHHHHHHHHHHHHHHHSHHHHHHHHH-GGGHHHHHHHHHHH---B-S-EEEEESS-EEETTEEEPTT-EEEE-HHHHHT-TTTSSSTTS--TT-TTGGG--TT--GGG--TTHHHHHHHHHHHHHHHHHHSTT-EESS-GGGPPBP-SBSB--BS--EEE----/-EES---S--SS--TTGGG--SEEEEE-TTS-EEEEE-SHHHHHHHHH-TTEESGGGGSTT---SS---S-HHHHHTTTT--SHHHHHHHHHHT-TTSTTHHHHHHHHHHHHHHHHHHH-SSEEHIIIIIHHHHHHHHHHHHT--TTHHHHHHHTHHHHTB--SS--HHHHHHHHHHHHHHHHHTTT--SHHHHHHHHHTTSTT-TT--HHHHHHHHHHHHHHHHHHHHHHHHHHHHHHHT-HHHHHHHHH-GGGHHHHHHHHHHH---B-S-EEEEESS-EEETTEEE-TT-EEEE-HHHHHT-TTTSSSTTS--TT-TTGGG--TT--GGGS-TTHHHHHHHHHHHHHHHHHHSTT-EESS-GGG--BPPSBSB--BS--EEE---

Foldseek 3Di:
DAAPPDDLQFLAPPPVLVVDDQWDWHQALLRFTAIEGFALVLLQVLLADCLQPQLCQLPPPFGHNADALDPSNCSCVQVLCVVLVNNVLVLQLLACVNPPLLVVLLVVLLVLLVVCVVVAPWFFCLVSALQLSQQQSLCVQQQHDSVCSVLLVVLQLPNQFRHNDHDPSSVVSLVVQLVVLLVCLVPGCDHSSNVLVVVPPDPSNPVQDSSSSSSVSSVCSRVRSCLLSLLLQQLVSVCQSVLVVLLVCLVVLVLLLLLLLLSLLRGQFFRWFSKTFNCAFDDRPPDTRHHSHIYGYDQNSHSQNCVVVPVSRDRDSPRPCSNSGCSQHDHPNRNSNVNSSSSSSSSNSNSNSNSFASKHFPDDSVPFDWDPSGRTTHGPTGIIHGDDD/DAAPDDDLQFLAPPPVLVVDDQWDWYQALLRFIAIEGFALVLLAVLLADCLFPLLCQLPPPFDHNAEALPDNVLSVVVVLCDDDLQVVLVLQLLPCVNPCLLVVLLVVLLVLLVVCVVVAAWDFCLVSALQLSQQQSLCVQQQHDSVCSVVLVVLQLVNQFRHNYYDPSSVVSLVVQLVVLLVCLVPGCDHSSNSLNVPPPDPPCPSPDSSNSSVSSSVCSNVRSLLLSLLLQQLVSVCQSVLVVLLVCLVCLVLLLLLLLLSLLRGQFFRGFSKTANCAFDDRPPDIDHHSHIYGYDQNSHSQNCVVQPVSRDSDSVRPCSNSGCSQHDHPNRNSNVVSSSSSSSSNSNSNSNNFASKHQPDDSVPFDWDPSGRTTHGPTGIIHGDD

Radius of gyration: 27.94 Å; Cα contacts (8 Å, |Δi|>4): 1363; chains: 2; bounding box: 69×58×84 Å

InterPro domains:
  IPR001128 Cytochrome P450 [PF00067] (213-360)
  IPR002397 Cytochrome P450, B-class [PR00359] (148-163)
  IPR002397 Cytochrome P450, B-class [PR00359] (265-276)
  IPR002397 Cytochrome P450, B-class [PR00359] (283-310)
  IPR002397 Cytochrome P450, B-class [PR00359] (311-326)
  IPR002397 Cytochrome P450, B-class [PR00359] (333-342)
  IPR017972 Cytochrome P450, conserved site [PS00086] (335-344)
  IPR036396 Cytochrome P450 superfamily [G3DSA:1.10.630.10] (16-393)
  IPR036396 Cytochrome P450 superfamily [SSF48264] (16-393)

=== Feature glossary ===
The record interleaves many kinds of information about one protein. Here is each kind framed as the question it answers.

Q: What does the local fold look like, residue by residue?
A: The Foldseek 3Di string encodes local tertiary geometry as a 20-letter alphabet — one character per residue — derived from the relative positions of nearby Cα atoms. Unlike the amino-acid sequence, 3Di is a direct function of the 3D structure, so two proteins with the same fold have similar 3Di strings even at low sequence identity.

Q: Which residues are in helices, strands, or loops?
A: The SS8 string is DSSP's per-residue secondary-structure call. α-helix (H) means an i→i+4 H-bond ladder; β-strand (E) means the residue participates in a β-sheet; 3₁₀ (G) and π (I) are tighter and wider helices; T/S are turns/bends; '-' is loop.

Q: How big and how compact is the whole molecule?
A: Radius of gyration (Rg) is the root-mean-square distance of Cα atoms from their centroid — a single number for overall size and compactness. A globular domain of N residues has Rg ≈ 2.2·N^0.38 Å; an extended or disordered chain has a much larger Rg. The Cα contact count is the number of residue pairs whose Cα atoms are within 8 Å and are more than four positions apart in sequence — a standard proxy for tertiary packing density. The bounding box is the smallest axis-aligned box enclosing all Cα atoms.

Q: Where is each backbone atom in 3D?
A: Structure coordinates are given as an mmCIF _atom_site loop: one row per atom with element, residue name, chain id, sequence number, and x/y/z position in Å. Only the four main-chain atoms per residue are included here; side chains are omitted to keep the record compact.

Q: What is the amino-acid chain?
A: Primary structure: the covalent order of the twenty standard amino acids along the backbone. Two proteins with the same sequence will (almost always) fold to the same structure; two with 30% identity often share a fold but not the details.

Q: What if only a Cα trace is available?
A: Three-state secondary structure (P-SEA) collapses the eight DSSP classes into helix (a), strand (b), and coil (c). P-SEA assigns these from Cα geometry alone — distances and angles — without requiring backbone oxygens, so it works on any Cα trace.

Q: What family and function is it annotated with?
A: Database cross-references. InterPro integrates a dozen domain/family signature databases into unified entries with residue-range hits. GO terms attach function/process/location labels with evidence codes. CATH codes position the fold in a four-level structural taxonomy. Organism is the NCBI-taxonomy species name.

Q: How confident is the AlphaFold model at each residue?
A: pLDDT is the predicted lDDT-Cα score: AlphaFold's confidence that the local environment of each residue (all inter-atomic distances within 15 Å) is correctly placed. It is a per-residue number between 0 and 100, with higher meaning more reliable.

Q: How mobile is each atom in the crystal?
A: B-factor (Debye–Waller factor) reflects atomic displacement in the crystal lattice. It is an experimental observable (units Å²), not a prediction; low values mean the atom is pinned down, high values mean it moves or is heterogeneous across the crystal.

Q: Which residues are buried vs exposed?
A: SASA measures how much of the protein is reachable by solvent. It is 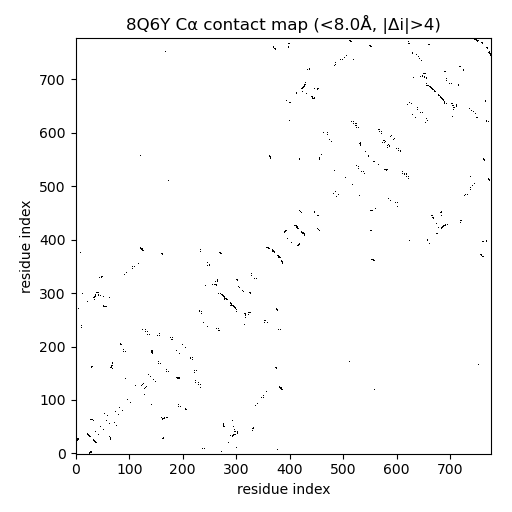computed by rolling a water-sized probe over the atomic surface and summing the exposed area (Å²). Per-residue SASA distinguishes core (buried, low SASA) from surface (exposed, high SASA) residues; total SASA is a whole-molecule size measure.

Q: What do the diagnostic plots show?
A: Plot images: a contact map (which residues are close in 3D, as an N×N binary image), a Ramachandran scatter (backbone torsion angles, revealing secondary-structure composition at a glance), and — for AlphaFold structures — a PAE heatmap (pairwise prediction confidence).

Q: What known structures does this most resemble?
A: The Foldseek neighbor list gives the closest experimentally determined structures in the PDB, ranked by structural alignment. TM-score near 1 means near-identical fold; near 0.3 means only rough topology match. This is how one finds what a novel AlphaFold prediction most resembles in the solved-structure universe.

Q: Are the domains correctly placed relative to each other?
A: Predicted aligned error is AlphaFold's pairwise confidence. Unlike pLDDT (per-residue), PAE is per-residue-pair and captures whether two parts of the structure are correctly placed relative to each other. Units are ångströms of expected positional error.

Q: What do the rendered images show?
A: Structure images are PyMOL renders from six orthogonal camera directions. Cartoon representation draws helices as coils and strands as arrows; sticks shows the backbone as bonds; surface shows the solvent-excluded envelope. Rainbow coloring maps sequence position to hue (blue→red, N→C); chain coloring assigns a distinct color per polypeptide.

Q: What are the backbone torsion angles?
A: φ (phi) and ψ (psi) are the two rotatable backbone dihedrals per residue: φ is the C(i-1)–N–Cα–C torsion, ψ is the N–Cα–C–N(i+1) torsion, both in degrees on (−180°, 180°]. α-helical residues cluster near (−60°, −45°); β-strand residues near (−120°, +130°). A Ramachandran plot is simply a scatter of (φ, ψ) for every residue.